Protein AF-A0AAW3R0A6-F1 (afdb_monomer)

Nearest PDB structures (foldseek):
  4ru4-assembly1_C  TM=3.024E-01  e=7.380E-10  Pseudomonas phage LKA1
  8trv-assembly2_B  TM=5.187E-01  e=2.722E-02  Homo sapiens
  3c8x-assembly1_A-2  TM=4.244E-01  e=2.271E-02  Homo sapiens
  4fqj-assembly1_A  TM=2.956E-01  e=7.080E-01  Influenza B virus (B/reassortant/NYMC BX-21A(Lee/1940 x Florida/04/2006))
  1o8f-assembly1_A  TM=2.926E-01  e=2.097E+00  Dickeya chrysanthemi

Foldseek 3Di:
DDDFDDDPQDDCVNPVDVVSFAPDPVVLVVQAVVCLPPVCPCVVVCVVVVVDDQQGDDQRAGVVQLVVCVVDAEDQELVRVQADLDDRQKYWHQEHQNPDSLQQRIWIKGWHPDQDDDQSQQWHQHPNRTIIGTRHDAADELSSLGFDQAQDFDFQVNPDVDQVRVCSNQVPGDDSRFGSLLSSVLSSLVVLRAYEYDAGEGENGAQPQDLPDDSARANELSHFYANQQHEYEAQNPFFNPPWPWPFDQFQLPCDPDVFDKDKDDPDDPQQADDFDRDPSKTWDAFDQAKWKFQFWDAQQKTAGPFIDGDDFADFFQAKDKLVCLCPDGKTFHAQAQHPSTGGMTGIPPRHGTGDSPNPIIMISDFKHKMKMWTKDWDFFAKKKKKWKKKKAFHSNQPGPSPDFKKKWKDWAAPGTVHDAHPQDDPTDMDTDPPHHRDIDIDMDMAMTGDHGGDMTIIMMIITGGITMMIGGITMTGCSPQENYEHECPPPDDQEDDEREYENYEYAHNALVRSHEHYEYDYRVLRADDRYEYAAYEQEGEVEDYEYAANAEDYEYHQYEYERYQERYYYDAPGHNHQYEYEYEEYEAYPYQEHEHAQNAHEYEYAQYEQEAYLAHDAHEAHEYEYEQYEYYYAAHQAQVRANEHYNHLYEYEYHEHEHHHPDAQLPHRAANEEHADQNYEYEYHQYEYENCGHSVLENYDYQYAYAYYNYDDPYDPVHDGRQRLYRCQCRVVQQVDDPDLAQPLPPGFWFKDWADADDDDDDRQWPDHPPTQKTWHKAADDLNFRIWIKIWGQADLPFGKIKIKGFDDFFKWFKKKWWKFFQAQQPPRHGAPDADDDPDCVQWWWWKKWKKFWAFPAADPRSHTDTDPDMGTQDIDTDIAGNRTHSDIDMDMDTRADQDDPDDDDPDDDDSPRHTHHRRGGIMMIMTTCSRGHRGMMIIRGMGTGID

Mean predicted aligned error: 19.28 Å

pLDDT: mean 73.58, std 17.84, range [23.41, 98.0]

Secondary structure (DSSP, 8-state):
-------S---HHHH--TTS----HHHHHHHHHHHHHHSSSHHHHHHHTT-S-TT-EETTEEHHHHHHTTT-EEESSHHHHHT--S--SEEEE--SSSS-TTTTT-EEEEE-SS-----SSSEEE-TTS-EEEE---SSBPGGGGT---BSS--BGGGT-SSHHHHHTT-TT---TTSBHHHHHHHHHHHTTS-EE--S-EEE---TT--TT----B---TT--EEEEEEEEE-TT-----S--EEEEETTS--TTSTT--EE--SS-TTTB---EEETTEEEE-------EEEEEEETTEEEEEEEESSSPP-TT-B-EETTSTT-TT-BEEE-TT-SSSSEEEEES-SS--B-TTS---EES---EEEEEEEEEEE-SEEEEEEEEEEEEE-TT-TT-----EEEEEEEESSSTT-SB-SS-----EEEE-S--SS-EEEEEEEEEEESSSEEEEEEEEEEESEEEEEEEEEEEE----EEEEE--TT---SSPPPPEEEEEEEE-S-TTSS-EEEEE--SS-------EE-SEEEES-SEEEEE-TT--S-EEESEEEESSSEEEEE-TT-SS--S-EEEES-EEESSSEEEEESS--EEEEES-EEES-S-SEEESS-EEEEES-EEEEEPPSBTTB-SEEESSS-EEEEESSEEEEES-GGGSSS-SEEE-STT-EEEEES-EEE----TTS-SEESSSEEEEES-B----TTT---------SSGGGTTT--SSSSS---TTS-EEEES---S----SS----TT-SEEEEEEEEETTEEEEEEEEE--SS---EEEEEEE--TT--EEEEEEEE--B-TTT-PBP---S--S-GGGEEEEEEEEEEEEEEEE-TTSPEEEEEEEEEEEEEEEEEETT--SSPEEEEE-------TT---------SS----TT-SEEEEEEE-TTS-S-EEEEEEEEEEE-

Radius of gyration: 39.74 Å; Cα contacts (8 Å, |Δi|>4): 2586; chains: 1; bounding box: 93×94×115 Å

Organism: NCBI:txid318683

Structure (mmCIF, N/CA/C/O backbone):
data_AF-A0AAW3R0A6-F1
#
_entry.id   AF-A0AAW3R0A6-F1
#
loop_
_atom_site.group_PDB
_atom_site.id
_atom_site.type_symbol
_atom_site.label_atom_id
_atom_site.label_alt_id
_atom_site.label_comp_id
_atom_site.label_asym_id
_atom_site.label_entity_id
_atom_site.label_seq_id
_atom_site.pdbx_PDB_ins_code
_atom_site.Cartn_x
_atom_site.Cartn_y
_atom_site.Cartn_z
_atom_site.occupancy
_atom_site.B_iso_or_equiv
_atom_site.auth_seq_id
_atom_site.auth_comp_id
_atom_site.auth_asym_id
_atom_site.auth_atom_id
_atom_site.pdbx_PDB_model_num
ATOM 1 N N . MET A 1 1 ? 16.752 -4.133 17.540 1.00 23.41 1 MET A N 1
ATOM 2 C CA . MET A 1 1 ? 17.235 -3.746 18.892 1.00 23.41 1 MET A CA 1
ATOM 3 C C . MET A 1 1 ? 16.063 -3.849 19.850 1.00 23.41 1 MET A C 1
ATOM 5 O O . MET A 1 1 ? 15.088 -3.146 19.628 1.00 23.41 1 MET A O 1
ATOM 9 N N . VAL A 1 2 ? 16.126 -4.694 20.882 1.00 24.36 2 VAL A N 1
ATOM 10 C CA . VAL A 1 2 ? 15.027 -4.803 21.858 1.00 24.36 2 VAL A CA 1
ATOM 11 C C . VAL A 1 2 ? 15.045 -3.569 22.764 1.00 24.36 2 VAL A C 1
ATOM 13 O O . VAL A 1 2 ? 15.961 -3.414 23.573 1.00 24.36 2 VAL A O 1
ATOM 16 N N . GLN A 1 3 ? 14.062 -2.674 22.630 1.00 32.22 3 GLN A N 1
ATOM 17 C CA . GLN A 1 3 ? 13.873 -1.617 23.623 1.00 32.22 3 GLN A CA 1
ATOM 18 C C . GLN A 1 3 ? 13.406 -2.251 24.936 1.00 32.22 3 GLN A C 1
ATOM 20 O O . GLN A 1 3 ? 12.377 -2.921 24.997 1.00 32.22 3 GLN A O 1
ATOM 25 N N . ASN A 1 4 ? 14.175 -2.028 26.002 1.00 28.30 4 ASN A N 1
ATOM 26 C CA . ASN A 1 4 ? 13.806 -2.454 27.345 1.00 28.30 4 ASN A CA 1
ATOM 27 C C . ASN A 1 4 ? 12.590 -1.652 27.821 1.00 28.30 4 ASN A C 1
ATOM 29 O O . ASN A 1 4 ? 12.743 -0.548 28.350 1.00 28.30 4 ASN A O 1
ATOM 33 N N . PHE A 1 5 ? 11.392 -2.222 27.678 1.00 34.44 5 PHE A N 1
ATOM 34 C CA . PHE A 1 5 ? 10.196 -1.702 28.331 1.00 34.44 5 PHE A CA 1
ATOM 35 C C . PHE A 1 5 ? 10.449 -1.604 29.833 1.00 34.44 5 PHE A C 1
ATOM 37 O O . PHE A 1 5 ? 10.578 -2.613 30.530 1.00 34.44 5 PHE A O 1
ATOM 44 N N . THR A 1 6 ? 10.549 -0.370 30.331 1.00 31.33 6 THR A N 1
ATOM 45 C CA . THR A 1 6 ? 10.625 -0.118 31.769 1.00 31.33 6 THR A CA 1
ATOM 46 C C . THR A 1 6 ? 9.299 -0.574 32.377 1.00 31.33 6 THR A C 1
ATOM 48 O O . THR A 1 6 ? 8.253 -0.068 31.961 1.00 31.33 6 THR A O 1
ATOM 51 N N . PRO A 1 7 ? 9.293 -1.543 33.310 1.00 34.44 7 PRO A N 1
ATOM 52 C CA . PRO A 1 7 ? 8.041 -2.058 33.840 1.00 34.44 7 PRO A CA 1
ATOM 53 C C . PRO A 1 7 ? 7.255 -0.961 34.579 1.00 34.44 7 PRO A C 1
ATOM 55 O O . PRO A 1 7 ? 7.868 -0.065 35.161 1.00 34.44 7 PRO A O 1
ATOM 58 N N . PRO A 1 8 ? 5.914 -1.053 34.670 1.00 36.44 8 PRO A N 1
ATOM 59 C CA . PRO A 1 8 ? 5.110 -0.131 35.486 1.00 36.44 8 PRO A CA 1
ATOM 60 C C . PRO A 1 8 ? 5.408 -0.230 37.000 1.00 36.44 8 PRO A C 1
ATOM 62 O O . PRO A 1 8 ? 4.923 0.577 37.794 1.00 36.44 8 PRO A O 1
ATOM 65 N N . TRP A 1 9 ? 6.226 -1.205 37.406 1.00 38.91 9 TRP A N 1
ATOM 66 C CA . TRP A 1 9 ? 6.704 -1.430 38.765 1.00 38.91 9 TRP A CA 1
ATOM 67 C C . TRP A 1 9 ? 7.779 -0.411 39.165 1.00 38.91 9 TRP A C 1
ATOM 69 O O . TRP A 1 9 ? 8.967 -0.603 38.911 1.00 38.91 9 TRP A O 1
ATOM 79 N N . LYS A 1 10 ? 7.371 0.658 39.852 1.00 38.34 10 LYS A N 1
ATOM 80 C CA . LYS A 1 10 ? 8.298 1.597 40.502 1.00 38.34 10 LYS A CA 1
ATOM 81 C C . LYS A 1 10 ? 9.069 0.891 41.620 1.00 38.34 10 LYS A C 1
ATOM 83 O O . LYS A 1 10 ? 8.447 0.429 42.575 1.00 38.34 10 LYS A O 1
ATOM 88 N N . SER A 1 11 ? 10.399 0.843 41.550 1.00 40.25 11 SER A N 1
ATOM 89 C CA . SER A 1 11 ? 11.209 0.330 42.660 1.00 40.25 11 SER A CA 1
ATOM 90 C C . SER A 1 11 ? 11.442 1.403 43.736 1.00 40.25 11 SER A C 1
ATOM 92 O O . SER A 1 11 ? 11.241 2.607 43.516 1.00 40.25 11 SER A O 1
ATOM 94 N N . VAL A 1 12 ? 11.922 0.990 44.916 1.00 38.56 12 VAL A N 1
ATOM 95 C CA . VAL A 1 12 ? 12.402 1.938 45.945 1.00 38.56 12 VAL A CA 1
ATOM 96 C C . VAL A 1 12 ? 13.583 2.764 45.420 1.00 38.56 12 VAL A C 1
ATOM 98 O O . VAL A 1 12 ? 13.735 3.918 45.816 1.00 38.56 12 VAL A O 1
ATOM 101 N N . VAL A 1 13 ? 14.391 2.201 44.514 1.00 39.19 13 VAL A N 1
ATOM 102 C CA . VAL A 1 13 ? 15.571 2.861 43.931 1.00 39.19 13 VAL A CA 1
ATOM 103 C C . VAL A 1 13 ? 15.156 4.053 43.063 1.00 39.19 13 VAL A C 1
ATOM 105 O O . VAL A 1 13 ? 15.769 5.111 43.161 1.00 39.19 13 VAL A O 1
ATOM 108 N N . ASP A 1 14 ? 14.067 3.920 42.300 1.00 42.25 14 ASP A N 1
ATOM 109 C CA . ASP A 1 14 ? 13.590 4.962 41.374 1.00 42.25 14 ASP A CA 1
ATOM 110 C C . ASP A 1 14 ? 12.778 6.068 42.066 1.00 42.25 14 ASP A C 1
ATOM 112 O O . ASP A 1 14 ? 12.600 7.155 41.520 1.00 42.25 14 ASP A O 1
ATOM 116 N N . THR A 1 15 ? 12.221 5.785 43.250 1.00 48.94 15 THR A N 1
ATOM 117 C CA . THR A 1 15 ? 11.238 6.671 43.904 1.00 48.94 15 THR A CA 1
ATOM 118 C C . THR A 1 15 ? 11.642 7.191 45.277 1.00 48.94 15 THR A C 1
ATOM 120 O O . THR A 1 15 ? 10.980 8.090 45.793 1.00 48.94 15 THR A O 1
ATOM 123 N N . GLY A 1 16 ? 12.647 6.596 45.926 1.00 41.16 16 GLY A N 1
ATOM 124 C CA . GLY A 1 16 ? 12.996 6.863 47.328 1.00 41.16 16 GLY A CA 1
ATOM 125 C C . GLY A 1 16 ? 11.906 6.487 48.347 1.00 41.16 16 GLY A C 1
ATOM 126 O O . GLY A 1 16 ? 12.132 6.563 49.556 1.00 41.16 16 GLY A O 1
ATOM 127 N N . ASN A 1 17 ? 10.723 6.063 47.890 1.00 45.41 17 ASN A N 1
ATOM 128 C CA . ASN A 1 17 ? 9.573 5.776 48.730 1.00 45.41 17 ASN A CA 1
ATOM 129 C C . ASN A 1 17 ? 9.611 4.317 49.202 1.00 45.41 17 ASN A C 1
ATOM 131 O O . ASN A 1 17 ? 9.427 3.383 48.421 1.00 45.41 17 ASN A O 1
ATOM 135 N N . LYS A 1 18 ? 9.794 4.126 50.512 1.00 37.94 18 LYS A N 1
ATOM 136 C CA . LYS A 1 18 ? 9.871 2.802 51.149 1.00 37.94 18 LYS A CA 1
ATOM 137 C C . LYS A 1 18 ? 8.577 1.978 51.054 1.00 37.94 18 LYS A C 1
ATOM 139 O O . LYS A 1 18 ? 8.627 0.790 51.344 1.00 37.94 18 LYS A O 1
ATOM 144 N N . ALA A 1 19 ? 7.452 2.567 50.639 1.00 40.34 19 ALA A N 1
ATOM 145 C CA . ALA A 1 19 ? 6.216 1.828 50.368 1.00 40.34 19 ALA A CA 1
ATOM 146 C C . ALA A 1 19 ? 6.285 0.953 49.093 1.00 40.34 19 ALA A C 1
ATOM 148 O O . ALA A 1 19 ? 5.538 -0.015 48.981 1.00 40.34 19 ALA A O 1
ATOM 149 N N . ASN A 1 20 ? 7.198 1.244 48.157 1.00 41.56 20 ASN A N 1
ATOM 150 C CA . ASN A 1 20 ? 7.288 0.591 46.841 1.00 41.56 20 ASN A CA 1
ATOM 151 C C . ASN A 1 20 ? 8.305 -0.574 46.830 1.00 41.56 20 ASN A C 1
ATOM 153 O O . ASN A 1 20 ? 9.254 -0.581 46.046 1.00 41.56 20 ASN A O 1
ATOM 157 N N . LEU A 1 21 ? 8.172 -1.521 47.765 1.00 41.16 21 LEU A N 1
ATOM 158 C CA . LEU A 1 21 ? 9.261 -2.388 48.254 1.00 41.16 21 LEU A CA 1
ATOM 159 C C . LEU A 1 21 ? 9.704 -3.573 47.349 1.00 41.16 21 LEU A C 1
ATOM 161 O O . LEU A 1 21 ? 10.063 -4.646 47.843 1.00 41.16 21 LEU A O 1
ATOM 165 N N . VAL A 1 22 ? 9.815 -3.360 46.031 1.00 43.81 22 VAL A N 1
ATOM 166 C CA . VAL A 1 22 ? 10.629 -4.215 45.141 1.00 43.81 22 VAL A CA 1
ATOM 167 C C . VAL A 1 22 ? 12.096 -3.775 45.255 1.00 43.81 22 VAL A C 1
ATOM 169 O O . VAL A 1 22 ? 12.453 -2.674 44.832 1.00 43.81 22 VAL A O 1
ATOM 172 N N . LYS A 1 23 ? 12.968 -4.622 45.823 1.00 40.97 23 LYS A N 1
ATOM 173 C CA . LYS A 1 23 ? 14.397 -4.293 46.039 1.00 40.97 23 LYS A CA 1
ATOM 174 C C . LYS A 1 23 ? 15.298 -4.471 44.808 1.00 40.97 23 LYS A C 1
ATOM 176 O O . LYS A 1 23 ? 16.432 -4.004 44.829 1.00 40.97 23 LYS A O 1
ATOM 181 N N . SER A 1 24 ? 14.836 -5.156 43.761 1.00 45.06 24 SER A N 1
ATOM 182 C CA . SER A 1 24 ? 15.596 -5.360 42.522 1.00 45.06 24 SER A CA 1
ATOM 183 C C . SER A 1 24 ? 14.669 -5.592 41.330 1.00 45.06 24 SER A C 1
ATOM 185 O O . SER A 1 24 ? 13.842 -6.505 41.339 1.00 45.06 24 SER A O 1
ATOM 187 N N . THR A 1 25 ? 14.852 -4.796 40.276 1.00 45.69 25 THR A N 1
ATOM 188 C CA . THR A 1 25 ? 14.176 -4.957 38.979 1.00 45.69 25 THR A CA 1
ATOM 189 C C . THR A 1 25 ? 14.566 -6.266 38.283 1.00 45.69 25 THR A C 1
ATOM 191 O O . THR A 1 25 ? 13.721 -6.897 37.652 1.00 45.69 25 THR A O 1
ATOM 194 N N . GLN A 1 26 ? 15.802 -6.743 38.473 1.00 41.44 26 GLN A N 1
ATOM 195 C CA . GLN A 1 26 ? 16.259 -8.044 37.965 1.00 41.44 26 GLN A CA 1
ATOM 196 C C . GLN A 1 26 ? 15.572 -9.228 38.663 1.00 41.44 26 GLN A C 1
ATOM 198 O O . GLN A 1 26 ? 15.322 -10.246 38.025 1.00 41.44 26 GLN A O 1
ATOM 203 N N . VAL A 1 27 ? 15.228 -9.107 39.951 1.00 44.53 27 VAL A N 1
ATOM 204 C CA . VAL A 1 27 ? 14.522 -10.172 40.690 1.00 44.53 27 VAL A CA 1
ATOM 205 C C . VAL A 1 27 ? 13.068 -10.295 40.228 1.00 44.53 27 VAL A C 1
ATOM 207 O O . VAL A 1 27 ? 12.589 -11.410 40.042 1.00 44.53 27 VAL A O 1
ATOM 210 N N . ALA A 1 28 ? 12.385 -9.175 39.965 1.00 45.84 28 ALA A N 1
ATOM 211 C CA . ALA A 1 28 ? 11.048 -9.194 39.364 1.00 45.84 28 ALA A CA 1
ATOM 212 C C . ALA A 1 28 ? 11.066 -9.810 37.948 1.00 45.84 28 ALA A C 1
ATOM 214 O O . ALA A 1 28 ? 10.237 -10.665 37.638 1.00 45.84 28 ALA A O 1
ATOM 215 N N . ALA A 1 29 ? 12.063 -9.453 37.128 1.00 43.62 29 ALA A N 1
ATOM 216 C CA . ALA A 1 29 ? 12.259 -10.024 35.793 1.00 43.62 29 ALA A CA 1
ATOM 217 C C . ALA A 1 29 ? 12.573 -11.536 35.813 1.00 43.62 29 ALA A C 1
ATOM 219 O O . ALA A 1 29 ? 12.106 -12.293 34.963 1.00 43.62 29 ALA A O 1
ATOM 220 N N . ALA A 1 30 ? 13.333 -12.004 36.807 1.00 44.28 30 ALA A N 1
ATOM 221 C CA . ALA A 1 30 ? 13.624 -13.426 36.993 1.00 44.28 30 ALA A CA 1
ATOM 222 C C . ALA A 1 30 ? 12.430 -14.235 37.539 1.00 44.28 30 ALA A C 1
ATOM 224 O O . ALA A 1 30 ? 12.423 -15.457 37.398 1.00 44.28 30 ALA A O 1
ATOM 225 N N . LEU A 1 31 ? 11.446 -13.577 38.165 1.00 47.75 31 LEU A N 1
ATOM 226 C CA . LEU A 1 31 ? 10.237 -14.211 38.695 1.00 47.75 31 LEU A CA 1
ATOM 227 C C . LEU A 1 31 ? 9.172 -14.418 37.611 1.00 47.75 31 LEU A C 1
ATOM 229 O O . LEU A 1 31 ? 8.698 -15.540 37.473 1.00 47.75 31 LEU A O 1
ATOM 233 N N . GLY A 1 32 ? 8.834 -13.389 36.821 1.00 46.56 32 GLY A N 1
ATOM 234 C CA . GLY A 1 32 ? 7.809 -13.499 35.768 1.00 46.56 32 GLY A CA 1
ATOM 235 C C . GLY A 1 32 ? 8.151 -14.573 34.730 1.00 46.56 32 GLY A C 1
ATOM 236 O O . GLY A 1 32 ? 7.479 -15.597 34.642 1.00 46.56 32 GLY A O 1
ATOM 237 N N . ASN A 1 33 ? 9.287 -14.408 34.045 1.00 42.69 33 ASN A N 1
ATOM 238 C CA . ASN A 1 33 ? 9.697 -15.280 32.935 1.00 42.69 33 ASN A CA 1
ATOM 239 C C . ASN A 1 33 ? 9.943 -16.753 33.329 1.00 42.69 33 ASN A C 1
ATOM 241 O O . ASN A 1 33 ? 10.031 -17.610 32.455 1.00 42.69 33 ASN A O 1
ATOM 245 N N . LYS A 1 34 ? 10.099 -17.068 34.626 1.00 46.75 34 LYS A N 1
ATOM 246 C CA . LYS A 1 34 ? 10.265 -18.452 35.107 1.00 46.75 34 LYS A CA 1
ATOM 247 C C . LYS A 1 34 ? 8.956 -19.111 35.535 1.00 46.75 34 LYS A C 1
ATOM 249 O O . LYS A 1 34 ? 8.836 -20.323 35.393 1.00 46.75 34 LYS A O 1
ATOM 254 N N . VAL A 1 35 ? 7.982 -18.342 36.031 1.00 47.78 35 VAL A N 1
ATOM 255 C CA . VAL A 1 35 ? 6.650 -18.862 36.395 1.00 47.78 35 VAL A CA 1
ATOM 256 C C . VAL A 1 35 ? 5.925 -19.393 35.168 1.00 47.78 35 VAL A C 1
ATOM 258 O O . VAL A 1 35 ? 5.433 -20.522 35.202 1.00 47.78 35 VAL A O 1
ATOM 261 N N . ASP A 1 36 ? 5.925 -18.603 34.095 1.00 45.81 36 ASP A N 1
ATOM 262 C CA . ASP A 1 36 ? 5.194 -18.901 32.861 1.00 45.81 36 ASP A CA 1
ATOM 263 C C . ASP A 1 36 ? 5.786 -20.107 32.098 1.00 45.81 36 ASP A C 1
ATOM 265 O O . ASP A 1 36 ? 5.110 -20.706 31.266 1.00 45.81 36 ASP A O 1
ATOM 269 N N . ALA A 1 37 ? 7.030 -20.501 32.408 1.00 43.81 37 ALA A N 1
ATOM 270 C CA . ALA A 1 37 ? 7.745 -21.598 31.750 1.00 43.81 37 ALA A CA 1
ATOM 271 C C . ALA A 1 37 ? 7.722 -22.943 32.511 1.00 43.81 37 ALA A C 1
ATOM 273 O O . ALA A 1 37 ? 7.915 -23.984 31.885 1.00 43.81 37 ALA A O 1
ATOM 274 N N . ASP A 1 38 ? 7.533 -22.957 33.843 1.00 48.88 38 ASP A N 1
ATOM 275 C CA . ASP A 1 38 ? 7.637 -24.189 34.661 1.00 48.88 38 ASP A CA 1
ATOM 276 C C . ASP A 1 38 ? 6.502 -24.423 35.685 1.00 48.88 38 ASP A C 1
ATOM 278 O O . ASP A 1 38 ? 6.546 -25.382 36.465 1.00 48.88 38 ASP A O 1
ATOM 282 N N . GLY A 1 39 ? 5.481 -23.558 35.723 1.00 47.97 39 GLY A N 1
ATOM 283 C CA . GLY A 1 39 ? 4.377 -23.643 36.690 1.00 47.97 39 GLY A CA 1
ATOM 284 C C . GLY A 1 39 ? 4.751 -23.232 38.126 1.00 47.97 39 GLY A C 1
ATOM 285 O O . GLY A 1 39 ? 3.962 -23.413 39.065 1.00 47.97 39 GLY A O 1
ATOM 286 N N . GLY A 1 40 ? 5.941 -22.665 38.329 1.00 46.91 40 GLY A N 1
ATOM 287 C CA . GLY A 1 40 ? 6.470 -22.181 39.604 1.00 46.91 40 GLY A CA 1
ATOM 288 C C . GLY A 1 40 ? 7.294 -23.204 40.397 1.00 46.91 40 GLY A C 1
ATOM 289 O O . GLY A 1 40 ? 7.347 -23.099 41.627 1.00 46.91 40 GLY A O 1
ATOM 290 N N . GLN A 1 41 ? 7.919 -24.197 39.754 1.00 47.09 41 GLN A N 1
ATOM 291 C CA . GLN A 1 41 ? 8.772 -25.171 40.453 1.00 47.09 41 GLN A CA 1
ATOM 292 C C . GLN A 1 41 ? 10.139 -24.583 40.848 1.00 47.09 41 GLN A C 1
ATOM 294 O O . GLN A 1 41 ? 10.556 -24.729 42.004 1.00 47.09 41 GLN A O 1
ATOM 299 N N . SER A 1 42 ? 10.819 -23.855 39.954 1.00 48.56 42 SER A N 1
ATOM 300 C CA . SER A 1 42 ? 12.168 -23.310 40.206 1.00 48.56 42 SER A CA 1
ATOM 301 C C . SER A 1 42 ? 12.226 -22.162 41.228 1.00 48.56 42 SER A C 1
ATOM 303 O O . SER A 1 42 ? 13.290 -21.891 41.801 1.00 48.56 42 SER A O 1
ATOM 305 N N . ILE A 1 43 ? 11.092 -21.521 41.543 1.00 49.16 43 ILE A N 1
ATOM 306 C CA . ILE A 1 43 ? 11.002 -20.492 42.598 1.00 49.16 43 ILE A CA 1
ATOM 307 C C . ILE A 1 43 ? 11.416 -21.051 43.963 1.00 49.16 43 ILE A C 1
ATOM 309 O O . ILE A 1 43 ? 12.147 -20.390 44.703 1.00 49.16 43 ILE A O 1
ATOM 313 N N . ARG A 1 44 ? 11.004 -22.283 44.299 1.00 47.34 44 ARG A N 1
ATOM 314 C CA . ARG A 1 44 ? 11.314 -22.891 45.607 1.00 47.34 44 ARG A CA 1
ATOM 315 C C . ARG A 1 44 ? 12.819 -23.092 45.787 1.00 47.34 44 ARG A C 1
ATOM 317 O O . ARG A 1 44 ? 13.353 -22.765 46.843 1.00 47.34 44 ARG A O 1
ATOM 324 N N . GLN A 1 45 ? 13.501 -23.548 44.735 1.00 48.53 45 GLN A N 1
ATOM 325 C CA . GLN A 1 45 ? 14.956 -23.720 44.726 1.00 48.53 45 GLN A CA 1
ATOM 326 C C . GLN A 1 45 ? 15.691 -22.372 44.818 1.00 48.53 45 GLN A C 1
ATOM 328 O O . GLN A 1 45 ? 16.628 -22.246 45.601 1.00 48.53 45 GLN A O 1
ATOM 333 N N . SER A 1 46 ? 15.218 -21.348 44.097 1.00 45.56 46 SER A N 1
ATOM 334 C CA . SER A 1 46 ? 15.833 -20.005 44.055 1.00 45.56 46 SER A CA 1
ATOM 335 C C . SER A 1 46 ? 15.740 -19.233 45.386 1.00 45.56 46 SER A C 1
ATOM 337 O O . SER A 1 46 ? 16.540 -18.336 45.656 1.00 45.56 46 SER A O 1
ATOM 339 N N . ILE A 1 47 ? 14.760 -19.574 46.230 1.00 44.91 47 ILE A N 1
ATOM 340 C CA . ILE A 1 47 ? 14.618 -19.032 47.591 1.00 44.91 47 ILE A CA 1
ATOM 341 C C . ILE A 1 47 ? 15.463 -19.836 48.584 1.00 44.91 47 ILE A C 1
ATOM 343 O O . ILE A 1 47 ? 16.127 -19.250 49.436 1.00 44.91 47 ILE A O 1
ATOM 347 N N . GLN A 1 48 ? 15.505 -21.167 48.452 1.00 45.66 48 GLN A N 1
ATOM 348 C CA . GLN A 1 48 ? 16.367 -22.027 49.274 1.00 45.66 48 GLN A CA 1
ATOM 349 C C . GLN A 1 48 ? 17.866 -21.740 49.075 1.00 45.66 48 GLN A C 1
ATOM 351 O O . GLN A 1 48 ? 18.641 -21.910 50.013 1.00 45.66 48 GLN A O 1
ATOM 356 N N . SER A 1 49 ? 18.273 -21.248 47.900 1.00 44.75 49 SER A N 1
ATOM 357 C CA . SER A 1 49 ? 19.636 -20.768 47.624 1.00 44.75 49 SER A CA 1
ATOM 358 C C . SER A 1 49 ? 19.925 -19.340 48.114 1.00 44.75 49 SER A C 1
ATOM 360 O O . SER A 1 49 ? 21.024 -18.837 47.890 1.00 44.75 49 SER A O 1
ATOM 362 N N . GLY A 1 50 ? 18.962 -18.656 48.747 1.00 41.34 50 GLY A N 1
ATOM 363 C CA . GLY A 1 50 ? 19.122 -17.280 49.238 1.00 41.34 50 GLY A CA 1
ATOM 364 C C . GLY A 1 50 ? 19.221 -16.214 48.138 1.00 41.34 50 GLY A C 1
ATOM 365 O O . GLY A 1 50 ? 19.641 -15.092 48.407 1.00 41.34 50 GLY A O 1
ATOM 366 N N . THR A 1 51 ? 18.853 -16.544 46.896 1.00 42.31 51 THR A N 1
ATOM 367 C CA . THR A 1 51 ? 19.011 -15.664 45.723 1.00 42.31 51 THR A CA 1
ATOM 368 C C . THR A 1 51 ? 17.882 -14.626 45.598 1.00 42.31 51 THR A C 1
ATOM 370 O O . THR A 1 51 ? 17.993 -13.678 44.824 1.00 42.31 51 THR A O 1
ATOM 373 N N . ILE A 1 52 ? 16.802 -14.776 46.374 1.00 48.16 52 ILE A N 1
ATOM 374 C CA . ILE A 1 52 ? 15.642 -13.874 46.416 1.00 48.16 52 ILE A CA 1
ATOM 375 C C . ILE A 1 52 ? 15.329 -13.522 47.879 1.00 48.16 52 ILE A C 1
ATOM 377 O O . ILE A 1 52 ? 15.143 -14.413 48.706 1.00 48.16 52 ILE A O 1
ATOM 381 N N . ASP A 1 53 ? 15.232 -12.226 48.199 1.00 48.91 53 ASP A N 1
ATOM 382 C CA . ASP A 1 53 ? 14.831 -11.747 49.530 1.00 48.91 53 ASP A CA 1
ATOM 383 C C . ASP A 1 53 ? 13.311 -11.874 49.723 1.00 48.91 53 ASP A C 1
ATOM 385 O O . ASP A 1 53 ? 12.525 -11.159 49.089 1.00 48.91 53 ASP A O 1
ATOM 389 N N . ALA A 1 54 ? 12.915 -12.759 50.642 1.00 48.75 54 ALA A N 1
ATOM 390 C CA . ALA A 1 54 ? 11.529 -13.072 50.982 1.00 48.75 54 ALA A CA 1
ATOM 391 C C . ALA A 1 54 ? 10.709 -11.866 51.494 1.00 48.75 54 ALA A C 1
ATOM 393 O O . ALA A 1 54 ? 9.481 -11.897 51.416 1.00 48.75 54 ALA A O 1
ATOM 394 N N . ALA A 1 55 ? 11.361 -10.801 51.979 1.00 46.53 55 ALA A N 1
ATOM 395 C CA . ALA A 1 55 ? 10.704 -9.576 52.442 1.00 46.53 55 ALA A CA 1
ATOM 396 C C . ALA A 1 55 ? 10.399 -8.557 51.320 1.00 46.53 55 ALA A C 1
ATOM 398 O O . ALA A 1 55 ? 9.849 -7.491 51.598 1.00 46.53 55 ALA A O 1
ATOM 399 N N . SER A 1 56 ? 10.764 -8.845 50.066 1.00 47.16 56 SER A N 1
ATOM 400 C CA . SER A 1 56 ? 10.403 -8.003 48.913 1.00 47.16 56 SER A CA 1
ATOM 401 C C . SER A 1 56 ? 8.893 -8.063 48.654 1.00 47.16 56 SER A C 1
ATOM 403 O O . SER A 1 56 ? 8.297 -9.121 48.841 1.00 47.16 56 SER A O 1
ATOM 405 N N . THR A 1 57 ? 8.270 -6.975 48.193 1.00 43.25 57 THR A N 1
ATOM 406 C CA . THR A 1 57 ? 6.833 -6.944 47.856 1.00 43.25 57 THR A CA 1
ATOM 407 C C . THR A 1 57 ? 6.586 -6.790 46.361 1.00 43.25 57 THR A C 1
ATOM 409 O O . THR A 1 57 ? 7.248 -5.990 45.710 1.00 43.25 57 THR A O 1
ATOM 412 N N . LEU A 1 58 ? 5.597 -7.509 45.824 1.00 47.47 58 LEU A N 1
ATOM 413 C CA . LEU A 1 58 ? 5.029 -7.282 44.494 1.00 47.47 58 LEU A CA 1
ATOM 414 C C . LEU A 1 58 ? 3.553 -6.901 44.666 1.00 47.47 58 LEU A C 1
ATOM 416 O O . LEU A 1 58 ? 2.775 -7.652 45.251 1.00 47.47 58 LEU A O 1
ATOM 420 N N . ASP A 1 59 ? 3.202 -5.692 44.228 1.00 45.56 59 ASP A N 1
ATOM 421 C CA . ASP A 1 59 ? 1.852 -5.102 44.295 1.00 45.56 59 ASP A CA 1
ATOM 422 C C . ASP A 1 59 ? 1.144 -5.140 45.672 1.00 45.56 59 ASP A C 1
ATOM 424 O O . ASP A 1 59 ? -0.082 -5.161 45.780 1.00 45.56 59 ASP A O 1
ATOM 428 N N . GLY A 1 60 ? 1.934 -5.141 46.752 1.00 42.38 60 GLY A N 1
ATOM 429 C CA . GLY A 1 60 ? 1.451 -5.165 48.138 1.00 42.38 60 GLY A CA 1
ATOM 430 C C . GLY A 1 60 ? 1.442 -6.543 48.813 1.00 42.38 60 GLY A C 1
ATOM 431 O O . GLY A 1 60 ? 1.225 -6.601 50.021 1.00 42.38 60 GLY A O 1
ATOM 432 N N . ALA A 1 61 ? 1.736 -7.633 48.096 1.00 46.62 61 ALA A N 1
ATOM 433 C CA . ALA A 1 61 ? 1.985 -8.954 48.686 1.00 46.62 61 ALA A CA 1
ATOM 434 C C . ALA A 1 61 ? 3.494 -9.200 48.840 1.00 46.62 61 ALA A C 1
ATOM 436 O O . ALA A 1 61 ? 4.258 -8.881 47.927 1.00 46.62 61 ALA A O 1
ATOM 437 N N . THR A 1 62 ? 3.960 -9.768 49.960 1.00 54.38 62 THR A N 1
ATOM 438 C CA . THR A 1 62 ? 5.384 -10.136 50.079 1.00 54.38 62 THR A CA 1
ATOM 439 C C . THR A 1 62 ? 5.699 -11.393 49.262 1.00 54.38 62 THR A C 1
ATOM 441 O O . THR A 1 62 ? 4.833 -12.239 49.039 1.00 54.38 62 THR A O 1
ATOM 444 N N . VAL A 1 63 ? 6.956 -11.571 48.845 1.00 55.53 63 VAL A N 1
ATOM 445 C CA . VAL A 1 63 ? 7.433 -12.828 48.242 1.00 55.53 63 VAL A CA 1
ATOM 446 C C . VAL A 1 63 ? 7.207 -13.997 49.207 1.00 55.53 63 VAL A C 1
ATOM 448 O O . VAL A 1 63 ? 6.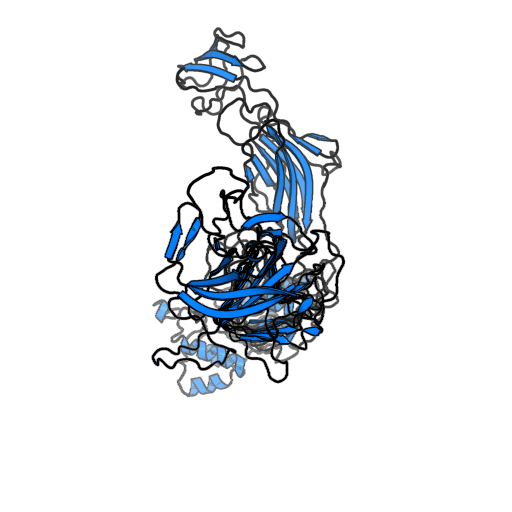806 -15.075 48.770 1.00 55.53 63 VAL A O 1
ATOM 451 N N . ALA A 1 64 ? 7.363 -13.778 50.517 1.00 54.50 64 ALA A N 1
ATOM 452 C CA . ALA A 1 64 ? 6.977 -14.745 51.540 1.00 54.50 64 ALA A CA 1
ATOM 453 C C . ALA A 1 64 ? 5.479 -15.107 51.485 1.00 54.50 64 ALA A C 1
ATOM 455 O O . ALA A 1 64 ? 5.163 -16.291 51.539 1.00 54.50 64 ALA A O 1
ATOM 456 N N . ASP A 1 65 ? 4.565 -14.147 51.307 1.00 53.91 65 ASP A N 1
ATOM 457 C CA . ASP A 1 65 ? 3.118 -14.402 51.190 1.00 53.91 65 ASP A CA 1
ATOM 458 C C . ASP A 1 65 ? 2.754 -15.119 49.884 1.00 53.91 65 ASP A C 1
ATOM 460 O O . ASP A 1 65 ? 1.918 -16.022 49.884 1.00 53.91 65 ASP A O 1
ATOM 464 N N . ILE A 1 66 ? 3.391 -14.762 48.765 1.00 53.44 66 ILE A N 1
ATOM 465 C CA . ILE A 1 66 ? 3.205 -15.418 47.457 1.00 53.44 66 ILE A CA 1
ATOM 466 C C . ILE A 1 66 ? 3.658 -16.887 47.534 1.00 53.44 66 ILE A C 1
ATOM 468 O O . ILE A 1 66 ? 3.022 -17.784 46.982 1.00 53.44 66 ILE A O 1
ATOM 472 N N . VAL A 1 67 ? 4.724 -17.164 48.288 1.00 52.19 67 VAL A N 1
ATOM 473 C CA . VAL A 1 67 ? 5.263 -18.518 48.487 1.00 52.19 67 VAL A CA 1
ATOM 474 C C . VAL A 1 67 ? 4.485 -19.289 49.559 1.00 52.19 67 VAL A C 1
ATOM 476 O O . VAL A 1 67 ? 4.225 -20.478 49.375 1.00 52.19 67 VAL A O 1
ATOM 479 N N . ALA A 1 68 ? 4.018 -18.638 50.626 1.00 50.91 68 ALA A N 1
ATOM 480 C CA . ALA A 1 68 ? 3.144 -19.236 51.638 1.00 50.91 68 ALA A CA 1
ATOM 481 C C . ALA A 1 68 ? 1.733 -19.530 51.095 1.00 50.91 68 ALA A C 1
ATOM 483 O O . ALA A 1 68 ? 1.102 -20.500 51.508 1.00 50.91 68 ALA A O 1
ATOM 484 N N . SER A 1 69 ? 1.257 -18.749 50.120 1.00 48.84 69 SER A N 1
ATOM 485 C CA . SER A 1 69 ? 0.028 -19.024 49.364 1.00 48.84 69 SER A CA 1
ATOM 486 C C . SER A 1 69 ? 0.228 -19.980 48.177 1.00 48.84 69 SER A C 1
ATOM 488 O O . SER A 1 69 ? -0.758 -20.390 47.563 1.00 48.84 69 SER A O 1
ATOM 490 N N . SER A 1 70 ? 1.460 -20.446 47.906 1.00 45.97 70 SER A N 1
ATOM 491 C CA . SER A 1 70 ? 1.784 -21.414 46.835 1.00 45.97 70 SER A CA 1
ATOM 492 C C . SER A 1 70 ? 1.312 -22.862 47.108 1.00 45.97 70 SER A C 1
ATOM 494 O O . SER A 1 70 ? 1.936 -23.838 46.681 1.00 45.97 70 SER A O 1
ATOM 496 N N . VAL A 1 71 ? 0.186 -23.022 47.806 1.00 48.38 71 VAL A N 1
ATOM 497 C CA . VAL A 1 71 ? -0.214 -24.263 48.477 1.00 48.38 71 VAL A CA 1
ATOM 498 C C . VAL A 1 71 ? -1.397 -25.036 47.853 1.00 48.38 71 VAL A C 1
ATOM 500 O O . VAL A 1 71 ? -1.439 -26.243 48.053 1.00 48.38 71 VAL A O 1
ATOM 503 N N . ARG A 1 72 ? -2.359 -24.534 47.060 1.00 56.44 72 ARG A N 1
ATOM 504 C CA . ARG A 1 72 ? -2.724 -23.217 46.479 1.00 56.44 72 ARG A CA 1
ATOM 505 C C . ARG A 1 72 ? -4.269 -23.125 46.455 1.00 56.44 72 ARG A C 1
ATOM 507 O O . ARG A 1 72 ? -4.927 -24.162 46.525 1.00 56.44 72 ARG A O 1
ATOM 514 N N . ALA A 1 73 ? -4.859 -21.945 46.228 1.00 68.62 73 ALA A N 1
ATOM 515 C CA . ALA A 1 73 ? -6.184 -21.882 45.593 1.00 68.62 73 ALA A CA 1
ATOM 516 C C . ALA A 1 73 ? -5.985 -21.978 44.069 1.00 68.62 73 ALA A C 1
ATOM 518 O O . ALA A 1 73 ? -5.543 -21.017 43.439 1.00 68.62 73 ALA A O 1
ATOM 519 N N . ASN A 1 74 ? -6.244 -23.157 43.499 1.00 80.94 74 ASN A N 1
ATOM 520 C CA . ASN A 1 74 ? -6.153 -23.395 42.056 1.00 80.94 74 ASN A CA 1
ATOM 521 C C . ASN A 1 74 ? -7.522 -23.202 41.406 1.00 80.94 74 ASN A C 1
ATOM 523 O O . ASN A 1 74 ? -8.525 -23.695 41.927 1.00 80.94 74 ASN A O 1
ATOM 527 N N . VAL A 1 75 ? -7.547 -22.546 40.250 1.00 84.50 75 VAL A N 1
ATOM 528 C CA . VAL A 1 75 ? -8.731 -22.448 39.393 1.00 84.50 75 VAL A CA 1
ATOM 529 C C . VAL A 1 75 ? -8.388 -22.907 37.981 1.00 84.50 75 VAL A C 1
ATOM 531 O O . VAL A 1 75 ? -7.327 -22.592 37.445 1.00 84.50 75 VAL A O 1
ATOM 534 N N . SER A 1 76 ? -9.294 -23.692 37.409 1.00 86.50 76 SER A N 1
ATOM 535 C CA . SER A 1 76 ? -9.156 -24.289 36.081 1.00 86.50 76 SER A CA 1
ATOM 536 C C . SER A 1 76 ? -9.512 -23.324 34.952 1.00 86.50 76 SER A C 1
ATOM 538 O O . SER A 1 76 ? -8.986 -23.462 33.857 1.00 86.50 76 SER A O 1
ATOM 540 N N . SER A 1 77 ? -10.359 -22.328 35.217 1.00 87.06 77 SER A N 1
ATOM 541 C CA . SER A 1 77 ? -10.832 -21.372 34.215 1.00 87.06 77 SER A CA 1
ATOM 542 C C . SER A 1 77 ? -11.091 -19.991 34.807 1.00 87.06 77 SER A C 1
ATOM 544 O O . SER A 1 77 ? -11.272 -19.838 36.022 1.00 87.06 77 SER A O 1
ATOM 546 N N . ILE A 1 78 ? -11.188 -18.976 33.946 1.00 87.88 78 ILE A N 1
ATOM 547 C CA . ILE A 1 78 ? -11.599 -17.627 34.349 1.00 87.88 78 ILE A CA 1
ATOM 548 C C . ILE A 1 78 ? -13.035 -17.619 34.874 1.00 87.88 78 ILE A C 1
ATOM 550 O O . ILE A 1 78 ? -13.321 -16.894 35.827 1.00 87.88 78 ILE A O 1
ATOM 554 N N . ALA A 1 79 ? -13.927 -18.463 34.349 1.00 87.19 79 ALA A N 1
ATOM 555 C CA . ALA A 1 79 ? -15.269 -18.625 34.905 1.00 87.19 79 ALA A CA 1
ATOM 556 C C . ALA A 1 79 ? -15.216 -19.084 36.377 1.00 87.19 79 ALA A C 1
ATOM 558 O O . ALA A 1 79 ? -15.871 -18.491 37.239 1.00 87.19 79 ALA A O 1
ATOM 559 N N . GLN A 1 80 ? -14.366 -20.070 36.698 1.00 89.00 80 GLN A N 1
ATOM 560 C CA . GLN A 1 80 ? -14.154 -20.515 38.079 1.00 89.00 80 GLN A CA 1
ATOM 561 C C . GLN A 1 80 ? -13.485 -19.431 38.941 1.00 89.00 80 GLN A C 1
ATOM 563 O O . GLN A 1 80 ? -13.885 -19.237 40.089 1.00 89.00 80 GLN A O 1
ATOM 568 N N . PHE A 1 81 ? -12.506 -18.699 38.398 1.00 90.19 81 PHE A N 1
ATOM 569 C CA . PHE A 1 81 ? -11.847 -17.577 39.077 1.00 90.19 81 PHE A CA 1
ATOM 570 C C . PHE A 1 81 ? -12.871 -16.493 39.449 1.00 90.19 81 PHE A C 1
ATOM 572 O O . PHE A 1 81 ? -13.006 -16.126 40.618 1.00 90.19 81 PHE A O 1
ATOM 579 N N . ARG A 1 82 ? -13.668 -16.029 38.482 1.00 91.62 82 ARG A N 1
ATOM 580 C CA . ARG A 1 82 ? -14.704 -15.014 38.700 1.00 91.62 82 ARG A CA 1
ATOM 581 C C . ARG A 1 82 ? -15.775 -15.472 39.688 1.00 91.62 82 ARG A C 1
ATOM 583 O O . ARG A 1 82 ? -16.276 -14.642 40.436 1.00 91.62 82 ARG A O 1
ATOM 590 N N . ALA A 1 83 ? -16.087 -16.765 39.763 1.00 91.56 83 ALA A N 1
ATOM 591 C CA . ALA A 1 83 ? -17.049 -17.302 40.728 1.00 91.56 83 ALA A CA 1
ATOM 592 C C . ALA A 1 83 ? -16.563 -17.297 42.198 1.00 91.56 83 ALA A C 1
ATOM 594 O O . ALA A 1 83 ? -17.368 -17.534 43.105 1.00 91.56 83 ALA A O 1
ATOM 595 N N . LEU A 1 84 ? -15.277 -17.030 42.469 1.00 89.56 84 LEU A N 1
ATOM 596 C CA . LEU A 1 84 ? -14.740 -17.033 43.832 1.00 89.56 84 LEU A CA 1
ATOM 597 C C . LEU A 1 84 ? -15.395 -15.961 44.722 1.00 89.56 84 LEU A C 1
ATOM 599 O O . LEU A 1 84 ? -15.494 -14.785 44.375 1.00 89.56 84 LEU A O 1
ATOM 603 N N . LYS A 1 85 ? -15.797 -16.381 45.926 1.00 89.25 85 LYS A N 1
ATOM 604 C CA . LYS A 1 85 ? -16.256 -15.498 47.018 1.00 89.25 85 LYS A CA 1
ATOM 605 C C . LYS A 1 85 ? -15.196 -15.298 48.106 1.00 89.25 85 LYS A C 1
ATOM 607 O O . LYS A 1 85 ? -15.358 -14.460 48.984 1.00 89.25 85 LYS A O 1
ATOM 612 N N . THR A 1 86 ? -14.132 -16.095 48.066 1.00 82.50 86 THR A N 1
ATOM 613 C CA . THR A 1 86 ? -12.962 -16.009 48.946 1.00 82.50 86 THR A CA 1
ATOM 614 C C . THR A 1 86 ? -11.873 -15.165 48.298 1.00 82.50 86 THR A C 1
ATOM 616 O O . THR A 1 86 ? -11.683 -15.262 47.088 1.00 82.50 86 THR A O 1
ATOM 619 N N . SER A 1 87 ? -11.093 -14.451 49.111 1.00 84.06 87 SER A N 1
ATOM 620 C CA . SER A 1 87 ? -10.049 -13.523 48.651 1.00 84.06 87 SER A CA 1
ATOM 621 C C . SER A 1 87 ? -8.625 -13.995 49.023 1.00 84.06 87 SER A C 1
ATOM 623 O O . SER A 1 87 ? -7.959 -13.312 49.810 1.00 84.06 87 SER A O 1
ATOM 625 N N . PRO A 1 88 ? -8.127 -15.157 48.540 1.00 81.56 88 PRO A N 1
ATOM 626 C CA . PRO A 1 88 ? -6.757 -15.620 48.813 1.00 81.56 88 PRO A CA 1
ATOM 627 C C . PRO A 1 88 ? -5.695 -14.615 48.326 1.00 81.56 88 PRO A C 1
ATOM 629 O O . PRO A 1 88 ? -5.959 -13.807 47.440 1.00 81.56 88 PRO A O 1
ATOM 632 N N . ALA A 1 89 ? -4.487 -14.645 48.896 1.00 71.62 89 ALA A N 1
ATOM 633 C CA . ALA A 1 89 ? -3.432 -13.681 48.549 1.00 71.62 89 ALA A CA 1
ATOM 634 C C . ALA A 1 89 ? -2.922 -13.834 47.101 1.00 71.62 89 ALA A C 1
ATOM 636 O O . ALA A 1 89 ? -2.693 -12.832 46.425 1.00 71.62 89 ALA A O 1
ATOM 637 N N . ALA A 1 90 ? -2.807 -15.075 46.622 1.00 74.62 90 ALA A N 1
ATOM 638 C CA . ALA A 1 90 ? -2.490 -15.403 45.238 1.00 74.62 90 ALA A CA 1
ATOM 639 C C . ALA A 1 90 ? -3.313 -16.608 44.753 1.00 74.62 90 ALA A C 1
ATOM 641 O O . ALA A 1 90 ? -3.771 -17.428 45.557 1.00 74.62 90 ALA A O 1
ATOM 642 N N . ILE A 1 91 ? -3.497 -16.695 43.437 1.00 81.19 91 ILE A N 1
ATOM 643 C CA . ILE A 1 91 ? -4.244 -17.741 42.726 1.00 81.19 91 ILE A CA 1
ATOM 644 C C . ILE A 1 91 ? -3.390 -18.233 41.555 1.00 81.19 91 ILE A C 1
ATOM 646 O O . ILE A 1 91 ? -2.716 -17.438 40.902 1.00 81.19 91 ILE A O 1
ATOM 650 N N . LEU A 1 92 ? -3.429 -19.540 41.284 1.00 80.12 92 LEU A N 1
ATOM 651 C CA . LEU A 1 92 ? -2.957 -20.100 40.016 1.00 80.12 92 LEU A CA 1
ATOM 652 C C . LEU A 1 92 ? -4.170 -20.357 39.121 1.00 80.12 92 LEU A C 1
ATOM 654 O O . LEU A 1 92 ? -5.030 -21.168 39.474 1.00 80.12 92 LEU A O 1
ATOM 658 N N . LEU A 1 93 ? -4.201 -19.691 37.970 1.00 83.19 93 LEU A N 1
ATOM 659 C CA . LEU A 1 93 ? -5.061 -20.045 36.845 1.00 83.19 93 LEU A CA 1
ATOM 660 C C . LEU A 1 93 ? -4.296 -21.057 35.985 1.00 83.19 93 LEU A C 1
ATOM 662 O O . LEU A 1 93 ? -3.183 -20.751 35.562 1.00 83.19 93 LEU A O 1
ATOM 666 N N . THR A 1 94 ? -4.839 -22.253 35.747 1.00 79.75 94 THR A N 1
ATOM 667 C CA . THR A 1 94 ? -4.141 -23.275 34.936 1.00 79.75 94 THR A CA 1
ATOM 668 C C . THR A 1 94 ? -4.376 -23.132 33.436 1.00 79.75 94 THR A C 1
ATOM 670 O O . THR A 1 94 ? -3.538 -23.563 32.656 1.00 79.75 94 THR A O 1
ATOM 673 N N . SER A 1 95 ? -5.509 -22.551 33.049 1.00 82.69 95 SER A N 1
ATOM 674 C CA . SER A 1 95 ? -6.005 -22.456 31.671 1.00 82.69 95 SER A CA 1
ATOM 675 C C . SER A 1 95 ? -7.105 -21.392 31.605 1.00 82.69 95 SER A C 1
ATOM 677 O O . SER A 1 95 ? -7.677 -21.044 32.640 1.00 82.69 95 SER A O 1
ATOM 679 N N . TRP A 1 96 ? -7.400 -20.837 30.429 1.00 86.50 96 TRP A N 1
ATOM 680 C CA . TRP A 1 96 ? -8.387 -19.750 30.309 1.00 86.50 96 TRP A CA 1
ATOM 681 C C . TRP A 1 96 ? -9.834 -20.263 30.420 1.00 86.50 96 TRP A C 1
ATOM 683 O O . TRP A 1 96 ? -10.611 -19.774 31.246 1.00 86.50 96 TRP A O 1
ATOM 693 N N . ASP A 1 97 ? -10.165 -21.304 29.654 1.00 83.56 97 ASP A N 1
ATOM 694 C CA . ASP A 1 97 ? -11.492 -21.932 29.564 1.00 83.56 97 ASP A CA 1
ATOM 695 C C . ASP A 1 97 ? -11.672 -23.148 30.496 1.00 83.56 97 ASP A C 1
ATOM 697 O O . ASP A 1 97 ? -12.786 -23.437 30.934 1.00 83.56 97 ASP A O 1
ATOM 701 N N . GLY A 1 98 ? -10.576 -23.824 30.854 1.00 79.00 98 GLY A N 1
ATOM 702 C CA . GLY A 1 98 ? -10.573 -25.067 31.629 1.00 79.00 98 GLY A CA 1
ATOM 703 C C . GLY A 1 98 ? -10.554 -26.350 30.797 1.00 79.00 98 GLY A C 1
ATOM 704 O O . GLY A 1 98 ? -10.757 -27.416 31.377 1.00 79.00 98 GLY A O 1
ATOM 705 N N . THR A 1 99 ? -10.320 -26.274 29.480 1.00 73.31 99 THR A N 1
ATOM 706 C CA . THR A 1 99 ? -10.307 -27.456 28.597 1.00 73.31 99 THR A CA 1
ATOM 707 C C . THR A 1 99 ? -8.905 -28.019 28.352 1.00 73.31 99 THR A C 1
ATOM 709 O O . THR A 1 99 ? -8.745 -29.239 28.324 1.00 73.31 99 THR A O 1
ATOM 712 N N . ASP A 1 100 ? -7.884 -27.163 28.243 1.00 65.81 100 ASP A N 1
ATOM 713 C CA . ASP A 1 100 ? -6.500 -27.550 27.939 1.00 65.81 100 ASP A CA 1
ATOM 714 C C . ASP A 1 100 ? -5.498 -26.672 28.710 1.00 65.81 100 ASP A C 1
ATOM 716 O O . ASP A 1 100 ? -5.615 -25.450 28.731 1.00 65.81 100 ASP A O 1
ATOM 720 N N . LEU A 1 101 ? -4.479 -27.290 29.317 1.00 57.97 101 LEU A N 1
ATOM 721 C CA . LEU A 1 101 ? -3.406 -26.615 30.065 1.00 57.97 101 LEU A CA 1
ATOM 722 C C . LEU A 1 101 ? -2.500 -25.728 29.189 1.00 57.97 101 LEU A C 1
ATOM 724 O O . LEU A 1 101 ? -1.788 -24.873 29.714 1.00 57.97 101 LEU A O 1
ATOM 728 N N . THR A 1 102 ? -2.502 -25.936 27.872 1.00 52.88 102 THR A N 1
ATOM 729 C CA . THR A 1 102 ? -1.786 -25.100 26.897 1.00 52.88 102 THR A CA 1
ATOM 730 C C . THR A 1 102 ? -2.601 -23.875 26.471 1.00 52.88 102 THR A C 1
ATOM 732 O O . THR A 1 102 ? -2.021 -22.849 26.106 1.00 52.88 102 THR A O 1
ATOM 735 N N . ARG A 1 103 ? -3.937 -23.925 26.594 1.00 62.69 103 ARG A N 1
ATOM 736 C CA . ARG A 1 103 ? -4.847 -22.825 26.249 1.00 62.69 103 ARG A CA 1
ATOM 737 C C . ARG A 1 103 ? -4.932 -21.817 27.392 1.00 62.69 103 ARG A C 1
ATOM 739 O O . ARG A 1 103 ? -5.562 -22.036 28.429 1.00 62.69 103 ARG A O 1
ATOM 746 N N . GLY A 1 104 ? -4.292 -20.669 27.190 1.00 60.12 104 GLY A N 1
ATOM 747 C CA . GLY A 1 104 ? -4.379 -19.530 28.105 1.00 60.12 104 GLY A CA 1
ATOM 748 C C . GLY A 1 104 ? -3.144 -19.221 28.942 1.00 60.12 104 GLY A C 1
ATOM 749 O O . GLY A 1 104 ? -3.196 -18.274 29.731 1.00 60.12 104 GLY A O 1
ATOM 750 N N . ALA A 1 105 ? -2.072 -20.006 28.773 1.00 61.03 105 ALA A N 1
ATOM 751 C CA . ALA A 1 105 ? -0.801 -19.958 29.503 1.00 61.03 105 ALA A CA 1
ATOM 752 C C . ALA A 1 105 ? -0.961 -19.777 31.030 1.00 61.03 105 ALA A C 1
ATOM 754 O O . ALA A 1 105 ? -1.186 -18.667 31.539 1.00 61.03 105 ALA A O 1
ATOM 755 N N . ALA A 1 106 ? -0.823 -20.892 31.757 1.00 71.00 106 ALA A N 1
ATOM 756 C CA . ALA A 1 106 ? -0.964 -20.964 33.210 1.00 71.00 106 ALA A CA 1
ATOM 757 C C . ALA A 1 106 ? -0.231 -19.814 33.924 1.00 71.00 106 ALA A C 1
ATOM 759 O O . ALA A 1 106 ? 0.951 -19.580 33.692 1.00 71.00 106 ALA A O 1
ATOM 760 N N . GLY A 1 107 ? -0.940 -19.090 34.793 1.00 74.94 107 GLY A N 1
ATOM 761 C CA . GLY A 1 107 ? -0.481 -17.807 35.324 1.00 74.94 107 GLY A CA 1
ATOM 762 C C . GLY A 1 107 ? -0.742 -17.637 36.811 1.00 74.94 107 GLY A C 1
ATOM 763 O O . GLY A 1 107 ? -1.791 -18.033 37.330 1.00 74.94 107 GLY A O 1
ATOM 764 N N . ILE A 1 108 ? 0.207 -17.003 37.500 1.00 76.44 108 ILE A N 1
ATOM 765 C CA . ILE A 1 108 ? 0.020 -16.563 38.884 1.00 76.44 108 ILE A CA 1
ATOM 766 C C . ILE A 1 108 ? -0.624 -15.179 38.885 1.00 76.44 108 ILE A C 1
ATOM 768 O O . ILE A 1 108 ? -0.147 -14.246 38.240 1.00 76.44 108 ILE A O 1
ATOM 772 N N . PHE A 1 109 ? -1.689 -15.051 39.666 1.00 81.62 109 PHE A N 1
ATOM 773 C CA . PHE A 1 109 ? -2.389 -13.803 39.914 1.00 81.62 109 PHE A CA 1
ATOM 774 C C . PHE A 1 109 ? -2.266 -13.423 41.388 1.00 81.62 109 PHE A C 1
ATOM 776 O O . PHE A 1 109 ? -2.467 -14.264 42.266 1.00 81.62 109 PHE A O 1
ATOM 783 N N . ILE A 1 110 ? -1.970 -12.156 41.668 1.00 78.12 110 ILE A N 1
ATOM 784 C CA . ILE A 1 110 ? -1.837 -11.604 43.022 1.00 78.12 110 ILE A CA 1
ATOM 785 C C . ILE A 1 110 ? -3.018 -10.679 43.300 1.00 78.12 110 ILE A C 1
ATOM 787 O O . ILE A 1 110 ? -3.452 -9.930 42.425 1.00 78.12 110 ILE A O 1
ATOM 791 N N . ARG A 1 111 ? -3.550 -10.734 44.522 1.00 82.50 111 ARG A N 1
ATOM 792 C CA . ARG A 1 111 ? -4.624 -9.850 44.981 1.00 82.50 111 ARG A CA 1
ATOM 793 C C . ARG A 1 111 ? -4.140 -8.397 45.013 1.00 82.50 111 ARG A C 1
ATOM 795 O O . ARG A 1 111 ? -3.241 -8.075 45.787 1.00 82.50 111 ARG A O 1
ATOM 802 N N . ALA A 1 112 ? -4.767 -7.529 44.227 1.00 75.94 112 ALA A N 1
ATOM 803 C CA . ALA A 1 112 ? -4.417 -6.114 44.167 1.00 75.94 112 ALA A CA 1
ATOM 804 C C . ALA A 1 112 ? -4.904 -5.353 45.413 1.00 75.94 112 ALA A C 1
ATOM 806 O O . ALA A 1 112 ? -5.954 -5.657 45.983 1.00 75.94 112 ALA A O 1
ATOM 807 N N . ALA A 1 113 ? -4.160 -4.319 45.814 1.00 71.62 113 ALA A N 1
ATOM 808 C CA . ALA A 1 113 ? -4.556 -3.403 46.890 1.00 71.62 113 ALA A CA 1
ATOM 809 C C . ALA A 1 113 ? -5.592 -2.341 46.455 1.00 71.62 113 ALA A C 1
ATOM 811 O O . ALA A 1 113 ? -6.104 -1.599 47.291 1.00 71.62 113 ALA A O 1
ATOM 812 N N . THR A 1 114 ? -5.880 -2.242 45.154 1.00 73.31 114 THR A N 1
ATOM 813 C CA . THR A 1 114 ? -6.796 -1.263 44.545 1.00 73.31 114 THR A CA 1
ATOM 814 C C . THR A 1 114 ? -7.803 -1.963 43.632 1.00 73.31 114 THR A C 1
ATOM 816 O O . THR A 1 114 ? -7.554 -3.067 43.145 1.00 73.31 114 THR A O 1
ATOM 819 N N . ALA A 1 115 ? -8.967 -1.339 43.442 1.00 78.94 115 ALA A N 1
ATOM 820 C CA . ALA A 1 115 ? -9.971 -1.803 42.493 1.00 78.94 115 ALA A CA 1
ATOM 821 C C . ALA A 1 115 ? -9.619 -1.325 41.076 1.00 78.94 115 ALA A C 1
ATOM 823 O O . ALA A 1 115 ? -9.302 -0.151 40.904 1.00 78.94 115 ALA A O 1
ATOM 824 N N . ASP A 1 116 ? -9.744 -2.217 40.093 1.00 77.69 116 ASP A N 1
ATOM 825 C CA . ASP A 1 116 ? -9.541 -1.947 38.667 1.00 77.69 116 ASP A CA 1
ATOM 826 C C . ASP A 1 116 ? -10.728 -2.516 37.871 1.00 77.69 116 ASP A C 1
ATOM 828 O O . ASP A 1 116 ? -11.471 -3.370 38.365 1.00 77.69 116 ASP A O 1
ATOM 832 N N . THR A 1 117 ? -10.870 -2.096 36.615 1.00 82.81 117 THR A N 1
ATOM 833 C CA . THR A 1 117 ? -11.789 -2.722 35.653 1.00 82.81 117 THR A CA 1
ATOM 834 C C . THR A 1 117 ? -11.220 -4.071 35.186 1.00 82.81 117 THR A C 1
ATOM 836 O O . THR A 1 117 ? -10.044 -4.116 34.825 1.00 82.81 117 THR A O 1
ATOM 839 N N . PRO A 1 118 ? -12.002 -5.169 35.169 1.00 85.50 118 PRO A N 1
ATOM 840 C CA . PRO A 1 118 ? -11.531 -6.448 34.642 1.00 85.50 118 PRO A CA 1
ATOM 841 C C . PRO A 1 118 ? -11.299 -6.375 33.127 1.00 85.50 118 PRO A C 1
ATOM 843 O O . PRO A 1 118 ? -12.138 -5.846 32.402 1.00 85.50 118 PRO A O 1
ATOM 846 N N . ASP A 1 119 ? -10.195 -6.958 32.662 1.00 81.56 119 ASP A N 1
ATOM 847 C CA . ASP A 1 119 ? -9.862 -7.126 31.235 1.00 81.56 119 ASP A CA 1
ATOM 848 C C . ASP A 1 119 ? -9.951 -8.597 30.779 1.00 81.56 119 ASP A C 1
ATOM 850 O O . ASP A 1 119 ? -9.714 -8.906 29.616 1.00 81.56 119 ASP A O 1
ATOM 854 N N . PHE A 1 120 ? -10.271 -9.506 31.710 1.00 86.50 120 PHE A N 1
ATOM 855 C CA . PHE A 1 120 ? -10.407 -10.948 31.487 1.00 86.50 120 PHE A CA 1
ATOM 856 C C . PHE A 1 120 ? -9.135 -11.666 30.997 1.00 86.50 120 PHE A C 1
ATOM 858 O O . PHE A 1 120 ? -9.227 -12.788 30.500 1.00 86.50 120 PHE A O 1
ATOM 865 N N . GLY A 1 121 ? -7.950 -11.083 31.222 1.00 86.81 121 GLY A N 1
ATOM 866 C CA . GLY A 1 121 ? -6.672 -11.749 30.955 1.00 86.81 121 GLY A CA 1
ATOM 867 C C . GLY A 1 121 ? -5.508 -11.365 31.872 1.00 86.81 121 GLY A C 1
ATOM 868 O O . GLY A 1 121 ? -4.782 -12.253 32.342 1.00 86.81 121 GLY A O 1
ATOM 869 N N . THR A 1 122 ? -5.349 -10.078 32.204 1.00 84.12 122 THR A N 1
ATOM 870 C CA . THR A 1 122 ? -4.373 -9.601 33.203 1.00 84.12 122 THR A CA 1
ATOM 871 C C . THR A 1 122 ? -5.006 -9.076 34.489 1.00 84.12 122 THR A C 1
ATOM 873 O O . THR A 1 122 ? -4.335 -9.082 35.517 1.00 84.12 122 THR A O 1
ATOM 876 N N . ILE A 1 123 ? -6.285 -8.703 34.481 1.00 87.19 123 ILE A N 1
ATOM 877 C CA . ILE A 1 123 ? -7.060 -8.174 35.604 1.00 87.19 123 ILE A CA 1
ATOM 878 C C . ILE A 1 123 ? -8.363 -8.968 35.740 1.00 87.19 123 ILE A C 1
ATOM 880 O O . ILE A 1 123 ? -9.252 -8.905 34.888 1.00 87.19 123 ILE A O 1
ATOM 884 N N . ILE A 1 124 ? -8.506 -9.684 36.857 1.00 89.00 124 ILE A N 1
ATOM 885 C CA . ILE A 1 124 ? -9.695 -10.483 37.178 1.00 89.00 124 ILE A CA 1
ATOM 886 C C . ILE A 1 124 ? -10.371 -9.923 38.426 1.00 89.00 124 ILE A C 1
ATOM 888 O O . ILE A 1 124 ? -9.756 -9.824 39.487 1.00 89.00 124 ILE A O 1
ATOM 892 N N . VAL A 1 125 ? -11.664 -9.611 38.320 1.00 90.81 125 VAL A N 1
ATOM 893 C CA . VAL A 1 125 ? -12.510 -9.244 39.464 1.00 90.81 125 VAL A CA 1
ATOM 894 C C . VAL A 1 125 ? -13.440 -10.409 39.794 1.00 90.81 125 VAL A C 1
ATOM 896 O O . VAL A 1 125 ? -14.168 -10.918 38.940 1.00 90.81 125 VAL A O 1
ATOM 899 N N . THR A 1 126 ? -13.384 -10.850 41.047 1.00 92.19 126 THR A N 1
ATOM 900 C CA . THR A 1 126 ? -14.163 -11.981 41.574 1.00 92.19 126 THR A CA 1
ATOM 901 C C . THR A 1 126 ? -15.564 -11.561 42.033 1.00 92.19 126 THR A C 1
ATOM 903 O O . THR A 1 126 ? -15.812 -10.392 42.321 1.00 92.19 126 THR A O 1
ATOM 906 N N . ALA A 1 127 ? -16.483 -12.519 42.181 1.00 90.00 127 ALA A N 1
ATOM 907 C CA . ALA A 1 127 ? -17.831 -12.304 42.716 1.00 90.00 127 ALA A CA 1
ATOM 908 C C . ALA A 1 127 ? -17.833 -11.812 44.177 1.00 90.00 127 ALA A C 1
ATOM 910 O O . ALA A 1 127 ? -18.815 -11.228 44.629 1.00 90.00 127 ALA A O 1
ATOM 911 N N . GLY A 1 128 ? -16.733 -12.013 44.913 1.00 86.25 128 GLY A N 1
ATOM 912 C CA . GLY A 1 128 ? -16.467 -11.365 46.202 1.00 86.25 128 GLY A CA 1
ATOM 913 C C . GLY A 1 128 ? -15.988 -9.907 46.106 1.00 86.25 128 GLY A C 1
ATOM 914 O O . GLY A 1 128 ? -15.567 -9.351 47.116 1.00 86.25 128 GLY A O 1
ATOM 915 N N . GLY A 1 129 ? -15.975 -9.295 44.916 1.00 89.50 129 GLY A N 1
ATOM 916 C CA . GLY A 1 129 ? -15.515 -7.919 44.686 1.00 89.50 129 GLY A CA 1
ATOM 917 C C . GLY A 1 129 ? -14.000 -7.722 44.807 1.00 89.50 129 GLY A C 1
ATOM 918 O O . GLY A 1 129 ? -13.535 -6.594 44.932 1.00 89.50 129 GLY A O 1
ATOM 919 N N . THR A 1 130 ? -13.215 -8.805 44.816 1.00 89.62 130 THR A N 1
ATOM 920 C CA . THR A 1 130 ? -11.751 -8.741 44.959 1.00 89.62 130 THR A CA 1
ATOM 921 C C . THR A 1 130 ? -11.070 -8.728 43.593 1.00 89.62 130 THR A C 1
ATOM 923 O O . THR A 1 130 ? -11.322 -9.632 42.791 1.00 89.62 130 THR A O 1
ATOM 926 N N . THR A 1 131 ? -10.187 -7.751 43.373 1.00 89.12 131 THR A N 1
ATOM 927 C CA . THR A 1 131 ? -9.345 -7.601 42.175 1.00 89.12 131 THR A CA 1
ATOM 928 C C . THR A 1 131 ? -8.053 -8.404 42.284 1.00 89.12 131 THR A C 1
ATOM 930 O O . THR A 1 131 ? -7.399 -8.427 43.330 1.00 89.12 131 THR A O 1
ATOM 933 N N . TYR A 1 132 ? -7.653 -9.013 41.175 1.00 85.94 132 TYR A N 1
ATOM 934 C CA . TYR A 1 132 ? -6.408 -9.748 41.004 1.00 85.94 132 TYR A CA 1
ATOM 935 C C . TYR A 1 132 ? -5.690 -9.302 39.737 1.00 85.94 132 TYR A C 1
ATOM 937 O O . TYR A 1 132 ? -6.343 -9.108 38.715 1.00 85.94 132 TYR A O 1
ATOM 945 N N . ARG A 1 133 ? -4.358 -9.213 39.785 1.00 83.06 133 ARG A N 1
ATOM 946 C CA . ARG A 1 133 ? -3.502 -8.894 38.634 1.00 83.06 133 ARG A CA 1
ATOM 947 C C . ARG A 1 133 ? -2.558 -10.051 38.310 1.00 83.06 133 ARG A C 1
ATOM 949 O O . ARG A 1 133 ? -1.977 -10.636 39.227 1.00 83.06 133 ARG A O 1
ATOM 956 N N . ARG A 1 134 ? -2.403 -10.381 37.025 1.00 82.00 134 ARG A N 1
ATOM 957 C CA . ARG A 1 134 ? -1.442 -11.371 36.511 1.00 82.00 134 ARG A CA 1
ATOM 958 C C . ARG A 1 134 ? -0.018 -10.867 36.745 1.00 82.00 134 ARG A C 1
ATOM 960 O O . ARG A 1 134 ? 0.278 -9.696 36.522 1.00 82.00 134 ARG A O 1
ATOM 967 N N . VAL A 1 135 ? 0.874 -11.760 37.160 1.00 71.75 135 VAL A N 1
ATOM 968 C CA . VAL A 1 135 ? 2.317 -11.498 37.221 1.00 71.75 135 VAL A CA 1
ATOM 969 C C . VAL A 1 135 ? 2.918 -11.783 35.848 1.00 71.75 135 VAL A C 1
ATOM 971 O O . VAL A 1 135 ? 2.861 -12.921 35.404 1.00 71.75 135 VAL A O 1
ATOM 974 N N . TYR A 1 136 ? 3.483 -10.772 35.184 1.00 69.75 136 TYR A N 1
ATOM 975 C CA . TYR A 1 136 ? 4.151 -10.918 33.884 1.00 69.75 136 TYR A CA 1
ATOM 976 C C . TYR A 1 136 ? 5.205 -9.820 33.640 1.00 69.75 136 TYR A C 1
ATOM 978 O O . TYR A 1 136 ? 5.298 -8.848 34.398 1.00 69.75 136 TYR A O 1
ATOM 986 N N . GLN A 1 137 ? 5.993 -9.967 32.569 1.00 58.75 137 GLN A N 1
ATOM 987 C CA . GLN A 1 137 ? 6.929 -8.958 32.062 1.00 58.75 137 GLN A CA 1
ATOM 988 C C . GLN A 1 137 ? 6.818 -8.847 30.531 1.00 58.75 137 GLN A C 1
ATOM 990 O O . GLN A 1 137 ? 6.693 -9.857 29.847 1.00 58.75 137 GLN A O 1
ATOM 995 N N . GLY A 1 138 ? 6.941 -7.629 29.992 1.00 67.12 138 GLY A N 1
ATOM 996 C CA . GLY A 1 138 ? 6.956 -7.379 28.546 1.00 67.12 138 GLY A CA 1
ATOM 997 C C . GLY A 1 138 ? 5.560 -7.164 27.958 1.00 67.12 138 GLY A C 1
ATOM 998 O O . GLY A 1 138 ? 4.666 -6.686 28.657 1.00 67.12 138 GLY A O 1
ATOM 999 N N . GLY A 1 139 ? 5.409 -7.480 26.668 1.00 73.44 139 GLY A N 1
ATOM 1000 C CA . GLY A 1 139 ? 4.119 -7.458 25.974 1.00 73.44 139 GLY A CA 1
ATOM 1001 C C . GLY A 1 139 ? 3.174 -8.563 26.455 1.00 73.44 139 GLY A C 1
ATOM 1002 O O . GLY A 1 139 ? 3.578 -9.485 27.166 1.00 73.44 139 GLY A O 1
ATOM 1003 N N . LEU A 1 140 ? 1.906 -8.467 26.066 1.00 82.19 140 LEU A N 1
ATOM 1004 C CA . LEU A 1 140 ? 0.869 -9.419 26.458 1.00 82.19 140 LEU A CA 1
ATOM 1005 C C . LEU A 1 140 ? 0.830 -10.623 25.511 1.00 82.19 140 LEU A C 1
ATOM 1007 O O . LEU A 1 140 ? 0.916 -10.461 24.293 1.00 82.19 140 LEU A O 1
ATOM 1011 N N . ASN A 1 141 ? 0.633 -11.820 26.063 1.00 85.19 141 ASN A N 1
ATOM 1012 C CA . ASN A 1 141 ? 0.330 -13.012 25.272 1.00 85.19 141 ASN A CA 1
ATOM 1013 C C . ASN A 1 141 ? -1.185 -13.038 24.951 1.00 85.19 141 ASN A C 1
ATOM 1015 O O . ASN A 1 141 ? -1.983 -13.036 25.896 1.00 85.19 141 ASN A O 1
ATOM 1019 N N . PRO A 1 142 ? -1.606 -13.105 23.669 1.00 87.19 142 PRO A N 1
ATOM 1020 C CA . PRO A 1 142 ? -3.017 -13.212 23.281 1.00 87.19 142 PRO A CA 1
ATOM 1021 C C . PRO A 1 142 ? -3.777 -14.357 23.953 1.00 87.19 142 PRO A C 1
ATOM 1023 O O . PRO A 1 142 ? -4.956 -14.211 24.277 1.00 87.19 142 PRO A O 1
ATOM 1026 N N . GLN A 1 143 ? -3.102 -15.472 24.248 1.00 87.62 143 GLN A N 1
ATOM 1027 C CA . GLN A 1 143 ? -3.720 -16.606 24.931 1.00 87.62 143 GLN A CA 1
ATOM 1028 C C . GLN A 1 143 ? -4.281 -16.214 26.304 1.00 87.62 143 GLN A C 1
ATOM 1030 O O . GLN A 1 143 ? -5.328 -16.716 26.702 1.00 87.62 143 GLN A O 1
ATOM 1035 N N . TRP A 1 144 ? -3.658 -15.269 27.023 1.00 87.06 144 TRP A N 1
ATOM 1036 C CA . TRP A 1 144 ? -4.174 -14.809 28.320 1.00 87.06 144 TRP A CA 1
ATOM 1037 C C . TRP A 1 144 ? -5.591 -14.234 28.233 1.00 87.06 144 TRP A C 1
ATOM 1039 O O . TRP A 1 144 ? -6.271 -14.210 29.252 1.00 87.06 144 TRP A O 1
ATOM 1049 N N . PHE A 1 145 ? -6.023 -13.811 27.044 1.00 88.38 145 PHE A N 1
ATOM 1050 C CA . PHE A 1 145 ? -7.345 -13.268 26.746 1.00 88.38 145 PHE A CA 1
ATOM 1051 C C . PHE A 1 145 ? -8.263 -14.280 26.043 1.00 88.38 145 PHE A C 1
ATOM 1053 O O . PHE A 1 145 ? -9.341 -13.903 25.609 1.00 88.38 145 PHE A O 1
ATOM 1060 N N . GLY A 1 146 ? -7.870 -15.553 25.946 1.00 89.44 146 GLY A N 1
ATOM 1061 C CA . GLY A 1 146 ? -8.696 -16.632 25.398 1.00 89.44 146 GLY A CA 1
ATOM 1062 C C . GLY A 1 146 ? -8.309 -17.109 24.001 1.00 89.44 146 GLY A C 1
ATOM 1063 O O . GLY A 1 146 ? -8.939 -18.042 23.513 1.00 89.44 146 GLY A O 1
ATOM 1064 N N . ALA A 1 147 ? -7.271 -16.538 23.376 1.00 89.25 147 ALA A N 1
ATOM 1065 C CA . ALA A 1 147 ? -6.765 -17.067 22.111 1.00 89.25 147 ALA A CA 1
ATOM 1066 C C . ALA A 1 147 ? -6.290 -18.523 22.277 1.00 89.25 147 ALA A C 1
ATOM 1068 O O . ALA A 1 147 ? -5.624 -18.879 23.257 1.00 89.25 147 ALA A O 1
ATOM 1069 N N . VAL A 1 148 ? -6.626 -19.352 21.298 1.00 91.12 148 VAL A N 1
ATOM 1070 C CA . VAL A 1 148 ? -6.277 -20.765 21.209 1.00 91.12 148 VAL A CA 1
ATOM 1071 C C . VAL A 1 148 ? -5.008 -20.935 20.376 1.00 91.12 148 VAL A C 1
ATOM 1073 O O . VAL A 1 148 ? -4.031 -21.486 20.888 1.00 91.12 148 VAL A O 1
ATOM 1076 N N . GLY A 1 149 ? -4.994 -20.424 19.139 1.00 89.38 149 GLY A N 1
ATOM 1077 C CA . GLY A 1 149 ? -3.825 -20.470 18.256 1.00 89.38 149 GLY A CA 1
ATOM 1078 C C . GLY A 1 149 ? -3.417 -21.869 17.765 1.00 89.38 149 GLY A C 1
ATOM 1079 O O . GLY A 1 149 ? -2.226 -22.108 17.552 1.00 89.38 149 GLY A O 1
ATOM 1080 N N . ASP A 1 150 ? -4.367 -22.802 17.612 1.00 92.12 150 ASP A N 1
ATOM 1081 C CA . ASP A 1 150 ? -4.107 -24.196 17.198 1.00 92.12 150 ASP A CA 1
ATOM 1082 C C . ASP A 1 150 ? -4.379 -24.506 15.708 1.00 92.12 150 ASP A C 1
ATOM 1084 O O . ASP A 1 150 ? -4.322 -25.670 15.304 1.00 92.12 150 ASP A O 1
ATOM 1088 N N . GLY A 1 151 ? -4.660 -23.486 14.891 1.00 92.56 151 GLY A N 1
ATOM 1089 C CA . GLY A 1 151 ? -4.934 -23.618 13.455 1.00 92.56 151 GLY A CA 1
ATOM 1090 C C . GLY A 1 151 ? -6.337 -24.126 13.095 1.00 92.56 151 GLY A C 1
ATOM 1091 O O . GLY A 1 151 ? -6.593 -24.409 11.927 1.00 92.56 151 GLY A O 1
ATOM 1092 N N . ASN A 1 152 ? -7.255 -24.249 14.061 1.00 92.06 152 ASN A N 1
ATOM 1093 C CA . ASN A 1 152 ? -8.658 -24.616 13.825 1.00 92.06 152 ASN A CA 1
ATOM 1094 C C . ASN A 1 152 ? -9.602 -23.456 14.189 1.00 92.06 152 ASN A C 1
ATOM 1096 O O . ASN A 1 152 ? -9.257 -22.598 14.995 1.00 92.06 152 ASN A O 1
ATOM 1100 N N . SER A 1 153 ? -10.808 -23.438 13.611 1.00 90.19 153 SER A N 1
ATOM 1101 C CA . SER A 1 153 ? -11.845 -22.448 13.952 1.00 90.19 153 SER A CA 1
ATOM 1102 C C . SER A 1 153 ? -12.432 -22.712 15.345 1.00 90.19 153 SER A C 1
ATOM 1104 O O . SER A 1 153 ? -12.840 -23.833 15.662 1.00 90.19 153 SER A O 1
ATOM 1106 N N . HIS A 1 154 ? -12.514 -21.652 16.148 1.00 90.12 154 HIS A N 1
ATOM 1107 C CA . HIS A 1 154 ? -13.012 -21.605 17.522 1.00 90.12 154 HIS A CA 1
ATOM 1108 C C . HIS A 1 154 ? -13.952 -20.398 17.684 1.00 90.12 154 HIS A C 1
ATOM 1110 O O . HIS A 1 154 ? -13.641 -19.411 18.357 1.00 90.12 154 HIS A O 1
ATOM 1116 N N . ARG A 1 155 ? -15.133 -20.482 17.055 1.00 89.81 155 ARG A N 1
ATOM 1117 C CA . ARG A 1 155 ? -16.174 -19.438 17.115 1.00 89.81 155 ARG A CA 1
ATOM 1118 C C . ARG A 1 155 ? -16.635 -19.144 18.548 1.00 89.81 155 ARG A C 1
ATOM 1120 O O . ARG A 1 155 ? -16.783 -20.059 19.363 1.00 89.81 155 ARG A O 1
ATOM 1127 N N . LEU A 1 156 ? -16.975 -17.886 18.837 1.00 87.81 156 LEU A N 1
ATOM 1128 C CA . LEU A 1 156 ? -17.456 -17.432 20.150 1.00 87.81 156 LEU A CA 1
ATOM 1129 C C . LEU A 1 156 ? -18.694 -18.192 20.651 1.00 87.81 156 LEU A C 1
ATOM 1131 O O . LEU A 1 156 ? -18.822 -18.388 21.858 1.00 87.81 156 LEU A O 1
ATOM 1135 N N . SER A 1 157 ? -19.555 -18.699 19.766 1.00 89.62 157 SER A N 1
ATOM 1136 C CA . SER A 1 157 ? -20.683 -19.582 20.107 1.00 89.62 157 SER A CA 1
ATOM 1137 C C . SER A 1 157 ? -20.277 -20.873 20.835 1.00 89.62 157 SER A C 1
ATOM 1139 O O . SER A 1 157 ? -21.111 -21.483 21.501 1.00 89.62 157 SER A O 1
ATOM 1141 N N . GLY A 1 158 ? -19.016 -21.308 20.723 1.00 89.44 158 GLY A N 1
ATOM 1142 C CA . GLY A 1 158 ? -18.463 -22.432 21.488 1.00 89.44 158 GLY A CA 1
ATOM 1143 C C . GLY A 1 158 ? -18.147 -22.098 22.953 1.00 89.44 158 GLY A C 1
ATOM 1144 O O . GLY A 1 158 ? -18.039 -23.008 23.773 1.00 89.44 158 GLY A O 1
ATOM 1145 N N . PHE A 1 159 ? -18.036 -20.808 23.292 1.00 88.31 159 PHE A N 1
ATOM 1146 C CA . PHE A 1 159 ? -17.626 -20.313 24.613 1.00 88.31 159 PHE A CA 1
ATOM 1147 C C . PHE A 1 159 ? -18.717 -19.489 25.317 1.00 88.31 159 PHE A C 1
ATOM 1149 O O . PHE A 1 159 ? -18.774 -19.476 26.547 1.00 88.31 159 PHE A O 1
ATOM 1156 N N . PHE A 1 160 ? -19.592 -18.820 24.558 1.00 88.19 160 PHE A N 1
ATOM 1157 C CA . PHE A 1 160 ? -20.604 -17.889 25.061 1.00 88.19 160 PHE A CA 1
ATOM 1158 C C . PHE A 1 160 ? -22.012 -18.245 24.551 1.00 88.19 160 PHE A C 1
ATOM 1160 O O . PHE A 1 160 ? -22.225 -18.286 23.338 1.00 88.19 160 PHE A O 1
ATOM 1167 N N . PRO A 1 161 ? -23.004 -18.434 25.445 1.00 90.81 161 PRO A N 1
ATOM 1168 C CA . PRO A 1 161 ? -24.395 -18.688 25.055 1.00 90.81 161 PRO A CA 1
ATOM 1169 C C . PRO A 1 161 ? -25.077 -17.518 24.334 1.00 90.81 161 PRO A C 1
ATOM 1171 O O . PRO A 1 161 ? -26.011 -17.732 23.562 1.00 90.81 161 PRO A O 1
ATOM 1174 N N . THR A 1 162 ? -24.660 -16.279 24.613 1.00 90.06 162 THR A N 1
ATOM 1175 C CA . THR A 1 162 ? -25.269 -15.060 24.063 1.00 90.06 162 THR A CA 1
ATOM 1176 C C . THR A 1 162 ? -24.215 -14.026 23.677 1.00 90.06 162 THR A C 1
ATOM 1178 O O . THR A 1 162 ? -23.160 -13.925 24.307 1.00 90.06 162 THR A O 1
ATOM 1181 N N . LEU A 1 163 ? -24.519 -13.199 22.668 1.00 80.38 163 LEU A N 1
ATOM 1182 C CA . LEU A 1 163 ? -23.649 -12.089 22.266 1.00 80.38 163 LEU A CA 1
ATOM 1183 C C . LEU A 1 163 ? -23.402 -11.107 23.424 1.00 80.38 163 LEU A C 1
ATOM 1185 O O . LEU A 1 163 ? -22.292 -10.615 23.569 1.00 80.38 163 LEU A O 1
ATOM 1189 N N . ALA A 1 164 ? -24.396 -10.872 24.285 1.00 82.31 164 ALA A N 1
ATOM 1190 C CA . ALA A 1 164 ? -24.248 -10.004 25.454 1.00 82.31 164 ALA A CA 1
ATOM 1191 C C . ALA A 1 164 ? -23.230 -10.552 26.478 1.00 82.31 164 ALA A C 1
ATOM 1193 O O . ALA A 1 164 ? -22.497 -9.781 27.096 1.00 82.31 164 ALA A O 1
ATOM 1194 N N . GLU A 1 165 ? -23.150 -11.876 26.649 1.00 83.50 165 GLU A N 1
ATOM 1195 C CA . GLU A 1 165 ? -22.127 -12.513 27.489 1.00 83.50 165 GLU A CA 1
ATOM 1196 C C . GLU A 1 165 ? -20.735 -12.444 26.853 1.00 83.50 165 GLU A C 1
ATOM 1198 O O . GLU A 1 165 ? -19.767 -12.172 27.564 1.00 83.50 165 GLU A O 1
ATOM 1203 N N . ALA A 1 166 ? -20.637 -12.610 25.529 1.00 82.38 166 ALA A N 1
ATOM 1204 C CA . ALA A 1 166 ? -19.389 -12.394 24.797 1.00 82.38 166 ALA A CA 1
ATOM 1205 C C . ALA A 1 166 ? -18.924 -10.931 24.907 1.00 82.38 166 ALA A C 1
ATOM 1207 O O . ALA A 1 166 ? -17.776 -10.681 25.259 1.00 82.38 166 ALA A O 1
ATOM 1208 N N . GLN A 1 167 ? -19.826 -9.963 24.716 1.00 81.44 167 GLN A N 1
ATOM 1209 C CA . GLN A 1 167 ? -19.572 -8.520 24.840 1.00 81.44 167 GLN A CA 1
ATOM 1210 C C . GLN A 1 167 ? -19.134 -8.091 26.243 1.00 81.44 167 GLN A C 1
ATOM 1212 O O . GLN A 1 167 ? -18.358 -7.148 26.389 1.00 81.44 167 GLN A O 1
ATOM 1217 N N . ALA A 1 168 ? -19.590 -8.790 27.285 1.00 78.94 168 ALA A N 1
ATOM 1218 C CA . ALA A 1 168 ? -19.162 -8.534 28.657 1.00 78.94 168 ALA A CA 1
ATOM 1219 C C . ALA A 1 168 ? -17.690 -8.913 28.922 1.00 78.94 168 ALA A C 1
ATOM 1221 O O . ALA A 1 168 ? -17.132 -8.444 29.913 1.00 78.94 168 ALA A O 1
ATOM 1222 N N . VAL A 1 169 ? -17.085 -9.752 28.071 1.00 80.31 169 VAL A N 1
ATOM 1223 C CA . VAL A 1 169 ? -15.661 -10.141 28.106 1.00 80.31 169 VAL A CA 1
ATOM 1224 C C . VAL A 1 169 ? -14.864 -9.399 27.031 1.00 80.31 169 VAL A C 1
ATOM 1226 O O . VAL A 1 169 ? -13.810 -8.837 27.313 1.00 80.31 169 VAL A O 1
ATOM 1229 N N . PHE A 1 170 ? -15.409 -9.353 25.817 1.00 78.88 170 PHE A N 1
ATOM 1230 C CA . PHE A 1 170 ? -14.848 -8.733 24.626 1.00 78.88 170 PHE A CA 1
ATOM 1231 C C . PHE A 1 170 ? -15.811 -7.644 24.118 1.00 78.88 170 PHE A C 1
ATOM 1233 O O . PHE A 1 170 ? -16.641 -7.930 23.256 1.00 78.88 170 PHE A O 1
ATOM 1240 N N . PRO A 1 171 ? -15.711 -6.379 24.573 1.00 76.94 171 PRO A N 1
ATOM 1241 C CA . PRO A 1 171 ? -16.624 -5.292 24.168 1.00 76.94 171 PRO A CA 1
ATOM 1242 C C . PRO A 1 171 ? -16.685 -5.005 22.657 1.00 76.94 171 PRO A C 1
ATOM 1244 O O . PRO A 1 171 ? -17.522 -4.239 22.189 1.00 76.94 171 PRO A O 1
ATOM 1247 N N . ILE A 1 172 ? -15.765 -5.602 21.903 1.00 71.50 172 ILE A N 1
ATOM 1248 C CA . ILE A 1 172 ? -15.609 -5.528 20.450 1.00 71.50 172 ILE A CA 1
ATOM 1249 C C . ILE A 1 172 ? -16.436 -6.584 19.699 1.00 71.50 172 ILE A C 1
ATOM 1251 O O . ILE A 1 172 ? -16.529 -6.517 18.475 1.00 71.50 172 ILE A O 1
ATOM 1255 N N . ALA A 1 173 ? -16.997 -7.567 20.411 1.00 76.81 173 ALA A N 1
ATOM 1256 C CA . ALA A 1 173 ? -17.796 -8.627 19.819 1.00 76.81 173 ALA A CA 1
ATOM 1257 C C . ALA A 1 173 ? -19.130 -8.071 19.294 1.00 76.81 173 ALA A C 1
ATOM 1259 O O . ALA A 1 173 ? -19.851 -7.354 19.990 1.00 76.81 173 ALA A O 1
ATOM 1260 N N . TYR A 1 174 ? -19.468 -8.429 18.063 1.00 71.50 174 TYR A N 1
ATOM 1261 C CA . TYR A 1 174 ? -20.702 -8.071 17.363 1.00 71.50 174 TYR A CA 1
ATOM 1262 C C . TYR A 1 174 ? -21.467 -9.305 16.856 1.00 71.50 174 TYR A C 1
ATOM 1264 O O . TYR A 1 174 ? -22.659 -9.202 16.579 1.00 71.50 174 TYR A O 1
ATOM 1272 N N . SER A 1 175 ? -20.827 -10.478 16.783 1.00 77.44 175 SER A N 1
ATOM 1273 C CA . SER A 1 175 ? -21.458 -11.744 16.400 1.00 77.44 175 SER A CA 1
ATOM 1274 C C . SER A 1 175 ? -20.860 -12.918 17.178 1.00 77.44 175 SER A C 1
ATOM 1276 O O . SER A 1 175 ? -19.666 -12.950 17.466 1.00 77.44 175 SER A O 1
ATOM 1278 N N . LEU A 1 176 ? -21.689 -13.915 17.500 1.00 82.75 176 LEU A N 1
ATOM 1279 C CA . LEU A 1 176 ? -21.218 -15.176 18.085 1.00 82.75 176 LEU A CA 1
ATOM 1280 C C . LEU A 1 176 ? -20.491 -16.072 17.075 1.00 82.75 176 LEU A C 1
ATOM 1282 O O . LEU A 1 176 ? -19.828 -17.020 17.489 1.00 82.75 176 LEU A O 1
ATOM 1286 N N . ASP A 1 177 ? -20.580 -15.774 15.779 1.00 82.19 177 ASP A N 1
ATOM 1287 C CA . ASP A 1 177 ? -19.798 -16.486 14.776 1.00 82.19 177 ASP A CA 1
ATOM 1288 C C . ASP A 1 177 ? -18.331 -16.044 14.744 1.00 82.19 177 ASP A C 1
ATOM 1290 O O . ASP A 1 177 ? -17.521 -16.794 14.222 1.00 82.19 177 ASP A O 1
ATOM 1294 N N . GLN A 1 178 ? -17.943 -14.895 15.316 1.00 82.88 178 GLN A N 1
ATOM 1295 C CA . GLN A 1 178 ? -16.546 -14.427 15.298 1.00 82.88 178 GLN A CA 1
ATOM 1296 C C . GLN A 1 178 ? -15.575 -15.425 15.949 1.00 82.88 178 GLN A C 1
ATOM 1298 O O . GLN A 1 178 ? -15.925 -16.114 16.905 1.00 82.88 178 GLN A O 1
ATOM 1303 N N . GLU A 1 179 ? -14.330 -15.451 15.475 1.00 88.81 179 GLU A N 1
ATOM 1304 C CA . GLU A 1 179 ? -13.252 -16.252 16.065 1.00 88.81 179 GLU A CA 1
ATOM 1305 C C . GLU A 1 179 ? -12.791 -15.706 17.422 1.00 88.81 179 GLU A C 1
ATOM 1307 O O . GLU A 1 179 ? -12.629 -14.492 17.596 1.00 88.81 179 GLU A O 1
ATOM 1312 N N . ILE A 1 180 ? -12.520 -16.602 18.379 1.00 89.31 180 ILE A N 1
ATOM 1313 C CA . ILE A 1 180 ? -11.982 -16.204 19.689 1.00 89.31 180 ILE A CA 1
ATOM 1314 C C . ILE A 1 180 ? -10.556 -15.640 19.584 1.00 89.31 180 ILE A C 1
ATOM 1316 O O . ILE A 1 180 ? -10.233 -14.667 20.264 1.00 89.31 180 ILE A O 1
ATOM 1320 N N . ASP A 1 181 ? -9.736 -16.184 18.678 1.00 89.75 181 ASP A N 1
ATOM 1321 C CA . ASP A 1 181 ? -8.379 -15.705 18.382 1.00 89.75 181 ASP A CA 1
ATOM 1322 C C . ASP A 1 181 ? -8.386 -14.232 17.946 1.00 89.75 181 ASP A C 1
ATOM 1324 O O . ASP A 1 181 ? -7.627 -13.416 18.479 1.00 89.75 181 ASP A O 1
ATOM 1328 N N . PHE A 1 182 ? -9.303 -13.873 17.040 1.00 86.69 182 PHE A N 1
ATOM 1329 C CA . PHE A 1 182 ? -9.521 -12.498 16.591 1.00 86.69 182 PHE A CA 1
ATOM 1330 C C . PHE A 1 182 ? -9.858 -11.558 17.752 1.00 86.69 182 PHE A C 1
ATOM 1332 O O . PHE A 1 182 ? -9.168 -10.550 17.938 1.00 86.69 182 PHE A O 1
ATOM 1339 N N . VAL A 1 183 ? -10.882 -11.870 18.560 1.00 83.38 183 VAL A N 1
ATOM 1340 C CA . VAL A 1 183 ? -11.282 -10.935 19.624 1.00 83.38 183 VAL A CA 1
ATOM 1341 C C . VAL A 1 183 ? -10.239 -10.846 20.745 1.00 83.38 183 VAL A C 1
ATOM 1343 O O . VAL A 1 183 ? -10.022 -9.763 21.295 1.00 83.38 183 VAL A O 1
ATOM 1346 N N . ALA A 1 184 ? -9.530 -11.935 21.047 1.00 87.06 184 ALA A N 1
ATOM 1347 C CA . ALA A 1 184 ? -8.458 -11.944 22.036 1.00 87.06 184 ALA A CA 1
ATOM 1348 C C . ALA A 1 184 ? -7.254 -11.093 21.587 1.00 87.06 184 ALA A C 1
ATOM 1350 O O . ALA A 1 184 ? -6.794 -10.232 22.343 1.00 87.06 184 ALA A O 1
ATOM 1351 N N . ILE A 1 185 ? -6.787 -11.254 20.341 1.00 84.38 185 ILE A N 1
ATOM 1352 C CA . ILE A 1 185 ? -5.698 -10.438 19.771 1.00 84.38 185 ILE A CA 1
ATOM 1353 C C . ILE A 1 185 ? -6.097 -8.958 19.714 1.00 84.38 185 ILE A C 1
ATOM 1355 O O . ILE A 1 185 ? -5.342 -8.096 20.169 1.00 84.38 185 ILE A O 1
ATOM 1359 N N . GLN A 1 186 ? -7.306 -8.643 19.244 1.00 79.75 186 GLN A N 1
ATOM 1360 C CA . GLN A 1 186 ? -7.771 -7.258 19.158 1.00 79.75 186 GLN A CA 1
ATOM 1361 C C . GLN A 1 186 ? -7.945 -6.604 20.545 1.00 79.75 186 GLN A C 1
ATOM 1363 O O . GLN A 1 186 ? -7.700 -5.403 20.699 1.00 79.75 186 GLN A O 1
ATOM 1368 N N . THR A 1 187 ? -8.294 -7.386 21.572 1.00 80.12 187 THR A N 1
ATOM 1369 C CA . THR A 1 187 ? -8.326 -6.930 22.975 1.00 80.12 187 THR A CA 1
ATOM 1370 C C . THR A 1 187 ? -6.928 -6.563 23.473 1.00 80.12 187 THR A C 1
ATOM 1372 O O . THR A 1 187 ? -6.750 -5.518 24.105 1.00 80.12 187 THR A O 1
ATOM 1375 N N . VAL A 1 188 ? -5.909 -7.355 23.121 1.00 79.06 188 VAL A N 1
ATOM 1376 C CA . VAL A 1 188 ? -4.512 -7.013 23.417 1.00 79.06 188 VAL A CA 1
ATOM 1377 C C . VAL A 1 188 ? -4.084 -5.731 22.700 1.00 79.06 188 VAL A C 1
ATOM 1379 O O . VAL A 1 188 ? -3.500 -4.862 23.351 1.00 79.06 188 VAL A O 1
ATOM 1382 N N . CYS A 1 189 ? -4.401 -5.555 21.413 1.00 74.50 189 CYS A N 1
ATOM 1383 C CA . CYS A 1 189 ? -4.081 -4.320 20.684 1.00 74.50 189 CYS A CA 1
ATOM 1384 C C . CYS A 1 189 ? -4.659 -3.073 21.380 1.00 74.50 189 CYS A C 1
ATOM 1386 O O . CYS A 1 189 ? -3.927 -2.113 21.632 1.00 74.50 189 CYS A O 1
ATOM 1388 N N . TYR A 1 190 ? -5.928 -3.118 21.806 1.00 73.81 190 TYR A N 1
ATOM 1389 C CA . TYR A 1 190 ? -6.575 -1.997 22.502 1.00 73.81 190 TYR A CA 1
ATOM 1390 C C . TYR A 1 190 ? -6.042 -1.715 23.919 1.00 73.81 190 TYR A C 1
ATOM 1392 O O . TYR A 1 190 ? -6.290 -0.636 24.455 1.00 73.81 190 TYR A O 1
ATOM 1400 N N . SER A 1 191 ? -5.259 -2.616 24.521 1.00 71.88 191 SER A N 1
ATOM 1401 C CA . SER A 1 191 ? -4.623 -2.372 25.827 1.00 71.88 191 SER A CA 1
ATOM 1402 C C . SER A 1 191 ? -3.499 -1.320 25.794 1.00 71.88 191 SER A C 1
ATOM 1404 O O . SER A 1 191 ? -3.115 -0.786 26.841 1.00 71.88 191 SER A O 1
ATOM 1406 N N . GLY A 1 192 ? -2.903 -1.074 24.618 1.00 69.00 192 GLY A N 1
ATOM 1407 C CA . GLY A 1 192 ? -1.694 -0.255 24.469 1.00 69.00 192 GLY A CA 1
ATOM 1408 C C . GLY A 1 192 ? -0.448 -0.814 25.180 1.00 69.00 192 GLY A C 1
ATOM 1409 O O . GLY A 1 192 ? 0.502 -0.067 25.417 1.00 69.00 192 GLY A O 1
ATOM 1410 N N . LYS A 1 193 ? -0.443 -2.098 25.577 1.00 70.62 193 LYS A N 1
ATOM 1411 C CA . LYS A 1 193 ? 0.684 -2.767 26.266 1.00 70.62 193 LYS A CA 1
ATOM 1412 C C . LYS A 1 193 ? 1.604 -3.572 25.345 1.00 70.62 193 LYS A C 1
ATOM 1414 O O . LYS A 1 193 ? 2.627 -4.066 25.815 1.00 70.62 193 LYS A O 1
ATOM 1419 N N . GLY A 1 194 ? 1.252 -3.679 24.065 1.00 73.44 194 GLY A N 1
ATOM 1420 C CA . GLY A 1 194 ? 1.988 -4.452 23.068 1.00 73.44 194 GLY A CA 1
ATOM 1421 C C . GLY A 1 194 ? 1.818 -5.967 23.186 1.00 73.44 194 GLY A C 1
ATOM 1422 O O . GLY A 1 194 ? 1.217 -6.469 24.135 1.00 73.44 194 GLY A O 1
ATOM 1423 N N . ILE A 1 195 ? 2.352 -6.688 22.201 1.00 80.56 195 ILE A N 1
ATOM 1424 C CA . ILE A 1 195 ? 2.199 -8.139 22.026 1.00 80.56 195 ILE A CA 1
ATOM 1425 C C . ILE A 1 195 ? 3.524 -8.865 22.287 1.00 80.56 195 ILE A C 1
ATOM 1427 O O . ILE A 1 195 ? 4.595 -8.429 21.866 1.00 80.56 195 ILE A O 1
ATOM 1431 N N . ASN A 1 196 ? 3.436 -10.001 22.970 1.00 82.06 196 ASN A N 1
ATOM 1432 C CA . ASN A 1 196 ? 4.489 -11.005 23.048 1.00 82.06 196 ASN A CA 1
ATOM 1433 C C . ASN A 1 196 ? 3.835 -12.388 22.931 1.00 82.06 196 ASN A C 1
ATOM 1435 O O . ASN A 1 196 ? 3.436 -12.982 23.935 1.00 82.06 196 ASN A O 1
ATOM 1439 N N . SER A 1 197 ? 3.647 -12.858 21.697 1.00 84.00 197 SER A N 1
ATOM 1440 C CA . SER A 1 197 ? 3.032 -14.159 21.422 1.00 84.00 197 SER A CA 1
ATOM 1441 C C . SER A 1 197 ? 4.100 -15.243 21.253 1.00 84.00 197 SER A C 1
ATOM 1443 O O . SER A 1 197 ? 5.110 -14.989 20.592 1.00 84.00 197 SER A O 1
ATOM 1445 N N . PRO A 1 198 ? 3.880 -16.468 21.770 1.00 84.44 198 PRO A N 1
ATOM 1446 C CA . PRO A 1 198 ? 4.615 -17.647 21.314 1.00 84.44 198 PRO A CA 1
ATOM 1447 C C . PRO A 1 198 ? 4.277 -17.968 19.846 1.00 84.44 198 PRO A C 1
ATOM 1449 O O . PRO A 1 198 ? 3.317 -17.425 19.302 1.00 84.44 198 PRO A O 1
ATOM 1452 N N . ALA A 1 199 ? 5.046 -18.869 19.228 1.00 90.50 199 ALA A N 1
ATOM 1453 C CA . ALA A 1 199 ? 4.812 -19.363 17.870 1.00 90.50 199 ALA A CA 1
ATOM 1454 C C . ALA A 1 199 ? 3.514 -20.192 17.798 1.00 90.50 199 ALA A C 1
ATOM 1456 O O . ALA A 1 199 ? 3.488 -21.318 18.299 1.00 90.50 199 ALA A O 1
ATOM 1457 N N . LEU A 1 200 ? 2.449 -19.645 17.207 1.00 91.00 200 LEU A N 1
ATOM 1458 C CA . LEU A 1 200 ? 1.121 -20.271 17.113 1.00 91.00 200 LEU A CA 1
ATOM 1459 C C . LEU A 1 200 ? 0.457 -20.024 15.746 1.00 91.00 200 LEU A C 1
ATOM 1461 O O . LEU A 1 200 ? 0.952 -19.246 14.934 1.00 91.00 200 LEU A O 1
ATOM 1465 N N . HIS A 1 201 ? -0.667 -20.689 15.472 1.00 94.44 201 HIS A N 1
ATOM 1466 C CA . HIS A 1 201 ? -1.460 -20.499 14.250 1.00 94.44 201 HIS A CA 1
ATOM 1467 C C . HIS A 1 201 ? -2.850 -20.000 14.633 1.00 94.44 201 HIS A C 1
ATOM 1469 O O . HIS A 1 201 ? -3.713 -20.775 15.035 1.00 94.44 201 HIS A O 1
ATOM 1475 N N . TYR A 1 202 ? -3.047 -18.689 14.538 1.00 91.75 202 TYR A N 1
ATOM 1476 C CA . TYR A 1 202 ? -4.289 -18.031 14.918 1.00 91.75 202 TYR A CA 1
ATOM 1477 C C . TYR A 1 202 ? -5.248 -17.931 13.731 1.00 91.75 202 TYR A C 1
ATOM 1479 O O . TYR A 1 202 ? -4.844 -17.486 12.653 1.00 91.75 202 TYR A O 1
ATOM 1487 N N . ILE A 1 203 ? -6.515 -18.299 13.933 1.00 91.25 203 ILE A N 1
ATOM 1488 C CA . ILE A 1 203 ? -7.564 -18.166 12.913 1.00 91.25 203 ILE A CA 1
ATOM 1489 C C . ILE A 1 203 ? -8.282 -16.827 13.109 1.00 91.25 203 ILE A C 1
ATOM 1491 O O . ILE A 1 203 ? -8.984 -16.613 14.093 1.00 91.25 203 ILE A O 1
ATOM 1495 N N . MET A 1 204 ? -8.093 -15.888 12.179 1.00 86.50 204 MET A N 1
ATOM 1496 C CA . MET A 1 204 ? -8.528 -14.495 12.360 1.00 86.50 204 MET A CA 1
ATOM 1497 C C . MET A 1 204 ? -9.946 -14.219 11.841 1.00 86.50 204 MET A C 1
ATOM 1499 O O . MET A 1 204 ? -10.516 -13.166 12.120 1.00 86.50 204 MET A O 1
ATOM 1503 N N . CYS A 1 205 ? -10.522 -15.144 11.075 1.00 80.19 205 CYS A N 1
ATOM 1504 C CA . CYS A 1 205 ? -11.876 -15.062 10.530 1.00 80.19 205 CYS A CA 1
ATOM 1505 C C . CYS A 1 205 ? -12.371 -16.454 10.104 1.00 80.19 205 CYS A C 1
ATOM 1507 O O . CYS A 1 205 ? -11.580 -17.387 9.984 1.00 80.19 205 CYS A O 1
ATOM 1509 N N . ASN A 1 206 ? -13.671 -16.593 9.840 1.00 70.88 206 ASN A N 1
ATOM 1510 C CA . ASN A 1 206 ? -14.266 -17.845 9.367 1.00 70.88 206 ASN A CA 1
ATOM 1511 C C . ASN A 1 206 ? -15.212 -17.658 8.181 1.00 70.88 206 ASN A C 1
ATOM 1513 O O . ASN A 1 206 ? -15.522 -16.558 7.731 1.00 70.88 206 ASN A O 1
ATOM 1517 N N . ASP A 1 207 ? -15.691 -18.793 7.691 1.00 65.62 207 ASP A N 1
ATOM 1518 C CA . ASP A 1 207 ? -16.589 -18.938 6.560 1.00 65.62 207 ASP A CA 1
ATOM 1519 C C . ASP A 1 207 ? -18.005 -18.375 6.782 1.00 65.62 207 ASP A C 1
ATOM 1521 O O . ASP A 1 207 ? -18.709 -18.161 5.792 1.00 65.62 207 ASP A O 1
ATOM 1525 N N . ALA A 1 208 ? -18.422 -18.111 8.025 1.00 57.22 208 ALA A N 1
ATOM 1526 C CA . ALA A 1 208 ? -19.742 -17.572 8.371 1.00 57.22 208 ALA A CA 1
ATOM 1527 C C . ALA A 1 208 ? -19.770 -16.051 8.610 1.00 57.22 208 ALA A C 1
ATOM 1529 O O . ALA A 1 208 ? -20.848 -15.504 8.834 1.00 57.22 208 ALA A O 1
ATOM 1530 N N . VAL A 1 209 ? -18.621 -15.369 8.511 1.00 52.31 209 VAL A N 1
ATOM 1531 C CA . VAL A 1 209 ? -18.518 -13.898 8.514 1.00 52.31 209 VAL A CA 1
ATOM 1532 C C . VAL A 1 209 ? -19.512 -13.309 7.502 1.00 52.31 209 VAL A C 1
ATOM 1534 O O . VAL A 1 209 ? -19.539 -13.725 6.335 1.00 52.31 209 VAL A O 1
ATOM 1537 N N . ALA A 1 210 ? -20.360 -12.386 7.966 1.00 47.44 210 ALA A N 1
ATOM 1538 C CA . ALA A 1 210 ? -21.422 -11.799 7.156 1.00 47.44 210 ALA A CA 1
ATOM 1539 C C . ALA A 1 210 ? -20.852 -10.958 5.997 1.00 47.44 210 ALA A C 1
ATOM 1541 O O . ALA A 1 210 ? -19.714 -10.497 6.044 1.00 47.44 210 ALA A O 1
ATOM 1542 N N . LEU A 1 211 ? -21.640 -10.732 4.939 1.00 47.78 211 LEU A N 1
ATOM 1543 C CA . LEU A 1 211 ? -21.192 -9.953 3.769 1.00 47.78 211 LEU A CA 1
ATOM 1544 C C . LEU A 1 211 ? -20.883 -8.480 4.088 1.00 47.78 211 LEU A C 1
ATOM 1546 O O . LEU A 1 211 ? -20.277 -7.803 3.266 1.00 47.78 211 LEU A O 1
ATOM 1550 N N . ASP A 1 212 ? -21.312 -7.988 5.245 1.00 42.69 212 ASP A N 1
ATOM 1551 C CA . ASP A 1 212 ? -21.076 -6.654 5.787 1.00 42.69 212 ASP A CA 1
ATOM 1552 C C . ASP A 1 212 ? -20.132 -6.640 7.007 1.00 42.69 212 ASP A C 1
ATOM 1554 O O . ASP A 1 212 ? -19.761 -5.556 7.474 1.00 42.69 212 ASP A O 1
ATOM 1558 N N . ASP A 1 213 ? -19.695 -7.813 7.483 1.00 41.88 213 ASP A N 1
ATOM 1559 C CA . ASP A 1 213 ? -18.719 -7.927 8.564 1.00 41.88 213 ASP A CA 1
ATOM 1560 C C . ASP A 1 213 ? -17.313 -7.621 8.055 1.00 41.88 213 ASP A C 1
ATOM 1562 O O . ASP A 1 213 ? -16.744 -8.297 7.197 1.00 41.88 213 ASP A O 1
ATOM 1566 N N . ASN A 1 214 ? -16.718 -6.605 8.665 1.00 47.78 214 ASN A N 1
ATOM 1567 C CA . ASN A 1 214 ? -15.351 -6.193 8.413 1.00 47.78 214 ASN A CA 1
ATOM 1568 C C . ASN A 1 214 ? -14.531 -6.431 9.693 1.00 47.78 214 ASN A C 1
ATOM 1570 O O . ASN A 1 214 ? -14.380 -5.495 10.489 1.00 47.78 214 ASN A O 1
ATOM 1574 N N . PRO A 1 215 ? -14.022 -7.658 9.941 1.00 44.00 215 PRO A N 1
ATOM 1575 C CA . PRO A 1 215 ? -13.062 -7.933 11.007 1.00 44.00 215 PRO A CA 1
ATOM 1576 C C . PRO A 1 215 ? -11.697 -7.326 10.646 1.00 44.00 215 PRO A C 1
ATOM 1578 O O . PRO A 1 215 ? -10.702 -8.031 10.494 1.00 44.00 215 PRO A O 1
ATOM 1581 N N . MET A 1 216 ? -11.640 -5.996 10.517 1.00 52.41 216 MET A N 1
ATOM 1582 C CA . MET A 1 216 ? -10.368 -5.285 10.500 1.00 52.41 216 MET A CA 1
ATOM 1583 C C . MET A 1 216 ? -9.687 -5.561 11.828 1.00 52.41 216 MET A C 1
ATOM 1585 O O . MET A 1 216 ? -10.198 -5.154 12.877 1.00 52.41 216 MET A O 1
ATOM 1589 N N . ILE A 1 217 ? -8.507 -6.167 11.783 1.00 55.56 217 ILE A N 1
ATOM 1590 C CA . ILE A 1 217 ? -7.620 -6.058 12.929 1.00 55.56 217 ILE A CA 1
ATOM 1591 C C . ILE A 1 217 ? -7.042 -4.654 12.887 1.00 55.56 217 ILE A C 1
ATOM 1593 O O . ILE A 1 217 ? -6.203 -4.322 12.045 1.00 55.56 217 ILE A O 1
ATOM 1597 N N . TRP A 1 218 ? -7.488 -3.817 13.817 1.00 51.88 218 TRP A N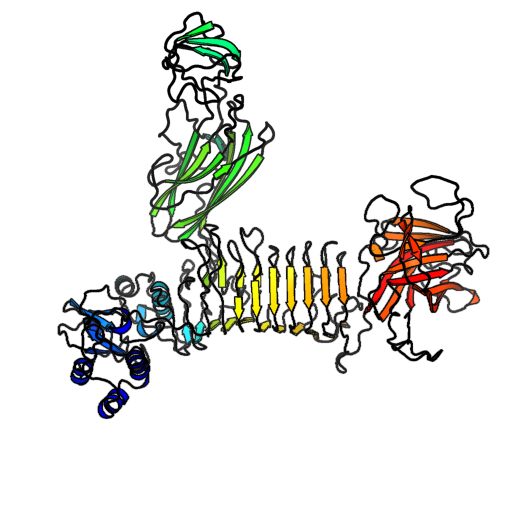 1
ATOM 1598 C CA . TRP A 1 218 ? -6.762 -2.610 14.151 1.00 51.88 218 TRP A CA 1
ATOM 1599 C C . TRP A 1 218 ? -5.585 -3.021 15.034 1.00 51.88 218 TRP A C 1
ATOM 1601 O O . TRP A 1 218 ? -5.636 -2.924 16.265 1.00 51.88 218 TRP A O 1
ATOM 1611 N N . ILE A 1 219 ? -4.499 -3.451 14.380 1.00 50.34 219 ILE A N 1
ATOM 1612 C CA . ILE A 1 219 ? -3.156 -3.286 14.935 1.00 50.34 219 ILE A CA 1
ATOM 1613 C C . ILE A 1 219 ? -2.902 -1.781 14.901 1.00 50.34 219 ILE A C 1
ATOM 1615 O O . ILE A 1 219 ? -2.298 -1.247 13.973 1.00 50.34 219 ILE A O 1
ATOM 1619 N N . SER A 1 220 ? -3.462 -1.064 15.876 1.00 40.09 220 SER A N 1
ATOM 1620 C CA . SER A 1 220 ? -3.171 0.351 16.044 1.00 40.09 220 SER A CA 1
ATOM 1621 C C . SER A 1 220 ? -1.661 0.495 16.179 1.00 40.09 220 SER A C 1
ATOM 1623 O O . SER A 1 220 ? -1.047 -0.279 16.917 1.00 40.09 220 SER A O 1
ATOM 1625 N N . GLY A 1 221 ? -1.068 1.489 15.503 1.00 42.00 221 GLY A N 1
ATOM 1626 C CA . GLY A 1 221 ? 0.375 1.802 15.509 1.00 42.00 221 GLY A CA 1
ATOM 1627 C C . GLY A 1 221 ? 0.931 2.250 16.872 1.00 42.00 221 GLY A C 1
ATOM 1628 O O . GLY A 1 221 ? 1.823 3.083 16.957 1.00 42.00 221 GLY A O 1
ATOM 1629 N N . THR A 1 222 ? 0.348 1.731 17.948 1.00 39.31 222 THR A N 1
ATOM 1630 C CA . THR A 1 222 ? 0.662 1.853 19.366 1.00 39.31 222 THR A CA 1
ATOM 1631 C C . THR A 1 222 ? 1.017 0.491 19.982 1.00 39.31 222 THR A C 1
ATOM 1633 O O . THR A 1 222 ? 1.699 0.466 21.004 1.00 39.31 222 THR A O 1
ATOM 1636 N N . SER A 1 223 ? 0.597 -0.642 19.392 1.00 49.69 223 SER A N 1
ATOM 1637 C CA . SER A 1 223 ? 0.899 -1.993 19.889 1.00 49.69 223 SER A CA 1
ATOM 1638 C C . SER A 1 223 ? 2.119 -2.595 19.186 1.00 49.69 223 SER A C 1
ATOM 1640 O O . SER A 1 223 ? 2.003 -3.412 18.278 1.00 49.69 223 SER A O 1
ATOM 1642 N N . PHE A 1 224 ? 3.296 -2.189 19.656 1.00 65.12 224 PHE A N 1
ATOM 1643 C CA . PHE A 1 224 ? 4.580 -2.862 19.433 1.00 65.12 224 PHE A CA 1
ATOM 1644 C C . PHE A 1 224 ? 4.495 -4.350 19.802 1.00 65.12 224 PHE A C 1
ATOM 1646 O O . PHE A 1 224 ? 3.842 -4.698 20.787 1.00 65.12 224 PHE A O 1
ATOM 1653 N N . GLY A 1 225 ? 5.188 -5.237 19.089 1.00 73.69 225 GLY A N 1
ATOM 1654 C CA . GLY A 1 225 ? 5.240 -6.628 19.533 1.00 73.69 225 GLY A CA 1
ATOM 1655 C C . GLY A 1 225 ? 5.870 -7.629 18.584 1.00 73.69 225 GLY A C 1
ATOM 1656 O O . GLY A 1 225 ? 6.007 -7.383 17.385 1.00 73.69 225 GLY A O 1
ATOM 1657 N N . THR A 1 226 ? 6.211 -8.780 19.161 1.00 83.88 226 THR A N 1
ATOM 1658 C CA . THR A 1 226 ? 6.663 -9.959 18.425 1.00 83.88 226 THR A CA 1
ATOM 1659 C C . THR A 1 226 ? 5.623 -11.068 18.501 1.00 83.88 226 THR A C 1
ATOM 1661 O O . THR A 1 226 ? 5.041 -11.340 19.557 1.00 83.88 226 THR A O 1
ATOM 1664 N N . PHE A 1 227 ? 5.400 -11.705 17.360 1.00 87.06 227 PHE A N 1
ATOM 1665 C CA . PHE A 1 227 ? 4.552 -12.875 17.209 1.00 87.06 227 PHE A CA 1
ATOM 1666 C C . PHE A 1 227 ? 5.351 -14.191 17.149 1.00 87.06 227 PHE A C 1
ATOM 1668 O O . PHE A 1 227 ? 4.752 -15.259 17.056 1.00 87.06 227 PHE A O 1
ATOM 1675 N N . THR A 1 228 ? 6.687 -14.140 17.244 1.00 87.94 228 THR A N 1
ATOM 1676 C CA . THR A 1 228 ? 7.583 -15.314 17.316 1.00 87.94 228 THR A CA 1
ATOM 1677 C C . THR A 1 228 ? 7.321 -16.372 16.226 1.00 87.94 228 THR A C 1
ATOM 1679 O O . THR A 1 228 ? 7.197 -17.556 16.509 1.00 87.94 228 THR A O 1
ATOM 1682 N N . ASN A 1 229 ? 7.241 -15.950 14.966 1.00 88.88 229 ASN A N 1
ATOM 1683 C CA . ASN A 1 229 ? 6.887 -16.759 13.791 1.00 88.88 229 ASN A CA 1
ATOM 1684 C C . ASN A 1 229 ? 5.478 -17.387 13.852 1.00 88.88 229 ASN A C 1
ATOM 1686 O O . ASN A 1 229 ? 5.289 -18.530 13.436 1.00 88.88 229 ASN A O 1
ATOM 1690 N N . SER A 1 230 ? 4.482 -16.653 14.363 1.00 92.19 230 SER A N 1
ATOM 1691 C CA . SER A 1 230 ? 3.079 -17.093 14.300 1.00 92.19 230 SER A CA 1
ATOM 1692 C C . SER A 1 230 ? 2.471 -16.908 12.911 1.00 92.19 230 SER A C 1
ATOM 1694 O O . SER A 1 230 ? 2.819 -15.984 12.180 1.00 92.19 230 SER A O 1
ATOM 1696 N N . THR A 1 231 ? 1.482 -17.731 12.579 1.00 94.81 231 THR A N 1
ATOM 1697 C CA . THR A 1 231 ? 0.594 -17.498 11.432 1.00 94.81 231 THR A CA 1
ATOM 1698 C C . THR A 1 231 ? -0.656 -16.751 11.894 1.00 94.81 231 THR A C 1
ATOM 1700 O O . THR A 1 231 ? -1.266 -17.137 12.891 1.00 94.81 231 THR A O 1
ATOM 1703 N N . LEU A 1 232 ? -1.033 -15.693 11.173 1.00 92.69 232 LEU A N 1
ATOM 1704 C CA . LEU A 1 232 ? -2.313 -14.994 11.302 1.00 92.69 232 LEU A CA 1
ATOM 1705 C C . LEU A 1 232 ? -3.136 -15.299 10.045 1.00 92.69 232 LEU A C 1
ATOM 1707 O O . LEU A 1 232 ? -2.850 -14.794 8.956 1.00 92.69 232 LEU A O 1
ATOM 1711 N N . ASP A 1 233 ? -4.118 -16.182 10.190 1.00 92.50 233 ASP A N 1
ATOM 1712 C CA . ASP A 1 233 ? -4.841 -16.783 9.074 1.00 92.50 233 ASP A CA 1
ATOM 1713 C C . ASP A 1 233 ? -6.125 -16.014 8.731 1.00 92.50 233 ASP A C 1
ATOM 1715 O O . ASP A 1 233 ? -7.082 -15.960 9.507 1.00 92.50 233 ASP A O 1
ATOM 1719 N N . PHE A 1 234 ? -6.135 -15.426 7.538 1.00 90.31 234 PHE A N 1
ATOM 1720 C CA . PHE A 1 234 ? -7.265 -14.746 6.911 1.00 90.31 234 PHE A CA 1
ATOM 1721 C C . PHE A 1 234 ? -7.735 -15.475 5.639 1.00 90.31 234 PHE A C 1
ATOM 1723 O O . PHE A 1 234 ? -8.419 -14.878 4.808 1.00 90.31 234 PHE A O 1
ATOM 1730 N N . SER A 1 235 ? -7.404 -16.758 5.458 1.00 90.62 235 SER A N 1
ATOM 1731 C CA . SER A 1 235 ? -7.768 -17.526 4.253 1.00 90.62 235 SER A CA 1
ATOM 1732 C C . SER A 1 235 ? -9.282 -17.659 4.028 1.00 90.62 235 SER A C 1
ATOM 1734 O O . SER A 1 235 ? -9.723 -17.857 2.897 1.00 90.62 235 SER A O 1
ATOM 1736 N N . ALA A 1 236 ? -10.089 -17.492 5.081 1.00 86.62 236 ALA A N 1
ATOM 1737 C CA . ALA A 1 236 ? -11.550 -17.459 5.014 1.00 86.62 236 ALA A CA 1
ATOM 1738 C C . ALA A 1 236 ? -12.150 -16.052 4.786 1.00 86.62 236 ALA A C 1
ATOM 1740 O O . ALA A 1 236 ? -13.371 -15.934 4.633 1.00 86.62 236 ALA A O 1
ATOM 1741 N N . LEU A 1 237 ? -11.332 -14.989 4.767 1.00 82.06 237 LEU A N 1
ATOM 1742 C CA . LEU A 1 237 ? -11.794 -13.605 4.626 1.00 82.06 237 LEU A CA 1
ATOM 1743 C C . LEU A 1 237 ? -12.381 -13.375 3.229 1.00 82.06 237 LEU A C 1
ATOM 1745 O O . LEU A 1 237 ? -11.836 -13.814 2.220 1.00 82.06 237 LEU A O 1
ATOM 1749 N N . LYS A 1 238 ? -13.498 -12.653 3.157 1.00 78.88 238 LYS A N 1
ATOM 1750 C CA . LYS A 1 238 ? -14.207 -12.374 1.903 1.00 78.88 238 LYS A CA 1
ATOM 1751 C C . LYS A 1 238 ? -14.201 -10.877 1.641 1.00 78.88 238 LYS A C 1
ATOM 1753 O O . LYS A 1 238 ? -14.440 -10.092 2.555 1.00 78.88 238 LYS A O 1
ATOM 1758 N N . ALA A 1 239 ? -13.966 -10.476 0.394 1.00 77.69 239 ALA A N 1
ATOM 1759 C CA . ALA A 1 239 ? -14.178 -9.091 0.003 1.00 77.69 239 ALA A CA 1
ATOM 1760 C C . ALA A 1 239 ? -15.669 -8.749 0.053 1.00 77.69 239 ALA A C 1
ATOM 1762 O O . ALA A 1 239 ? -16.515 -9.471 -0.487 1.00 77.69 239 ALA A O 1
ATOM 1763 N N . VAL A 1 240 ? -15.982 -7.602 0.649 1.00 69.56 240 VAL A N 1
ATOM 1764 C CA . VAL A 1 240 ? -17.320 -7.030 0.604 1.00 69.56 240 VAL A CA 1
ATOM 1765 C C . VAL A 1 240 ? -17.548 -6.491 -0.806 1.00 69.56 240 VAL A C 1
ATOM 1767 O O . VAL A 1 240 ? -16.952 -5.493 -1.212 1.00 69.56 240 VAL A O 1
ATOM 1770 N N . THR A 1 241 ? -18.397 -7.183 -1.564 1.00 60.84 241 THR A N 1
ATOM 1771 C CA . THR A 1 241 ? -18.790 -6.816 -2.939 1.00 60.84 241 THR A CA 1
ATOM 1772 C C . THR A 1 241 ? -20.112 -6.051 -2.982 1.00 60.84 241 THR A C 1
ATOM 1774 O O . THR A 1 241 ? -20.335 -5.247 -3.883 1.00 60.84 241 THR A O 1
ATOM 1777 N N . THR A 1 242 ? -20.972 -6.233 -1.977 1.00 52.16 242 THR A N 1
ATOM 1778 C CA . THR A 1 242 ? -22.126 -5.369 -1.712 1.00 52.16 242 THR A CA 1
ATOM 1779 C C . THR A 1 242 ? -21.668 -4.091 -1.021 1.00 52.16 242 THR A C 1
ATOM 1781 O O . THR A 1 242 ? -21.529 -4.043 0.203 1.00 52.16 242 THR A O 1
ATOM 1784 N N . VAL A 1 243 ? -21.430 -3.040 -1.804 1.00 54.12 243 VAL A N 1
ATOM 1785 C CA . VAL A 1 243 ? -21.203 -1.701 -1.256 1.00 54.12 243 VAL A CA 1
ATOM 1786 C C . VAL A 1 243 ? -22.486 -1.248 -0.556 1.00 54.12 243 VAL A C 1
ATOM 1788 O O . VAL A 1 243 ? -23.544 -1.164 -1.179 1.00 54.12 243 VAL A O 1
ATOM 1791 N N . VAL A 1 244 ? -22.408 -0.961 0.746 1.00 56.91 244 VAL A N 1
ATOM 1792 C CA . VAL A 1 244 ? -23.504 -0.288 1.458 1.00 56.91 244 VAL A CA 1
ATOM 1793 C C . VAL A 1 244 ? -23.357 1.205 1.179 1.00 56.91 244 VAL A C 1
ATOM 1795 O O . VAL A 1 244 ? -22.808 1.969 1.972 1.00 56.91 244 VAL A O 1
ATOM 1798 N N . GLU A 1 245 ? -23.771 1.611 -0.016 1.00 63.69 245 GLU A N 1
ATOM 1799 C CA . GLU A 1 245 ? -23.820 3.017 -0.404 1.00 63.69 245 GLU A CA 1
ATOM 1800 C C . GLU A 1 245 ? -25.014 3.668 0.296 1.00 63.69 245 GLU A C 1
ATOM 1802 O O . GLU A 1 245 ? -26.166 3.300 0.066 1.00 63.69 245 GLU A O 1
ATOM 1807 N N . HIS A 1 246 ? -24.751 4.648 1.157 1.00 74.31 246 HIS A N 1
ATOM 1808 C CA . HIS A 1 246 ? -25.789 5.454 1.796 1.00 74.31 246 HIS A CA 1
ATOM 1809 C C . HIS A 1 246 ? -26.104 6.664 0.905 1.00 74.31 246 HIS A C 1
ATOM 1811 O O . HIS A 1 246 ? -26.045 7.806 1.351 1.00 74.31 246 HIS A O 1
ATOM 1817 N N . ILE A 1 247 ? -26.398 6.410 -0.376 1.00 66.62 247 ILE A N 1
ATOM 1818 C CA . ILE A 1 247 ? -26.679 7.476 -1.339 1.00 66.62 247 ILE A CA 1
ATOM 1819 C C . ILE A 1 247 ? -27.950 8.211 -0.908 1.00 66.62 247 ILE A C 1
ATOM 1821 O O . ILE A 1 247 ? -29.022 7.612 -0.817 1.00 66.62 247 ILE A O 1
ATOM 1825 N N . ASP A 1 248 ? -27.825 9.503 -0.638 1.00 66.88 248 ASP A N 1
ATOM 1826 C CA . ASP A 1 248 ? -28.816 10.282 0.095 1.00 66.88 248 ASP A CA 1
ATOM 1827 C C . ASP A 1 248 ? -29.484 11.384 -0.732 1.00 66.88 248 ASP A C 1
ATOM 1829 O O . ASP A 1 248 ? -30.694 11.554 -0.569 1.00 66.88 248 ASP A O 1
ATOM 1833 N N . ASP A 1 249 ? -28.773 12.026 -1.674 1.00 77.38 249 ASP A N 1
ATOM 1834 C CA . ASP A 1 249 ? -29.364 12.513 -2.934 1.00 77.38 249 ASP A CA 1
ATOM 1835 C C . ASP A 1 249 ? -28.295 12.865 -4.003 1.00 77.38 249 ASP A C 1
ATOM 1837 O O . ASP A 1 249 ? -27.870 14.023 -4.121 1.00 77.38 249 ASP A O 1
ATOM 1841 N N . PRO A 1 250 ? -27.882 11.911 -4.864 1.00 78.25 250 PRO A N 1
ATOM 1842 C CA . PRO A 1 250 ? -26.734 12.081 -5.762 1.00 78.25 250 PRO A CA 1
ATOM 1843 C C . PRO A 1 250 ? -26.980 13.110 -6.867 1.00 78.25 250 PRO A C 1
ATOM 1845 O O . PRO A 1 250 ? -26.077 13.389 -7.645 1.00 78.25 250 PRO A O 1
ATOM 1848 N N . THR A 1 251 ? -28.201 13.640 -6.970 1.00 82.31 251 THR A N 1
ATOM 1849 C CA . THR A 1 251 ? -28.606 14.618 -7.984 1.00 82.31 251 THR A CA 1
ATOM 1850 C C . THR A 1 251 ? -29.698 15.567 -7.473 1.00 82.31 251 THR A C 1
ATOM 1852 O O . THR A 1 251 ? -30.469 16.065 -8.277 1.00 82.31 251 THR A O 1
ATOM 1855 N N . PHE A 1 252 ? -29.833 15.806 -6.161 1.00 84.44 252 PHE A N 1
ATOM 1856 C CA . PHE A 1 252 ? -30.854 16.700 -5.570 1.00 84.44 252 PHE A CA 1
ATOM 1857 C C . PHE A 1 252 ? -32.302 16.524 -6.111 1.00 84.44 252 PHE A C 1
ATOM 1859 O O . PHE A 1 252 ? -33.031 17.502 -6.311 1.00 84.44 252 PHE A O 1
ATOM 1866 N N . GLN A 1 253 ? -32.732 15.287 -6.387 1.00 77.00 253 GLN A N 1
ATOM 1867 C CA . GLN A 1 253 ? -34.054 14.963 -6.948 1.00 77.00 253 GLN A CA 1
ATOM 1868 C C . GLN A 1 253 ? -35.190 14.920 -5.911 1.00 77.00 253 GLN A C 1
ATOM 1870 O O . GLN A 1 253 ? -36.354 15.090 -6.270 1.00 77.00 253 GLN A O 1
ATOM 1875 N N . THR A 1 254 ? -34.885 14.686 -4.635 1.00 66.25 254 THR A N 1
ATOM 1876 C CA . THR A 1 254 ? -35.854 14.322 -3.578 1.00 66.25 254 THR A CA 1
ATOM 1877 C C . THR A 1 254 ? -36.453 15.511 -2.816 1.00 66.25 254 THR A C 1
ATOM 1879 O O . THR A 1 254 ? -37.116 15.330 -1.789 1.00 66.25 254 THR A O 1
ATOM 1882 N N . ALA A 1 255 ? -36.242 16.734 -3.313 1.00 61.94 255 ALA A N 1
ATOM 1883 C CA . ALA A 1 255 ? -36.648 17.989 -2.684 1.00 61.94 255 ALA A CA 1
ATOM 1884 C C . ALA A 1 255 ? -38.069 17.943 -2.070 1.00 61.94 255 ALA A C 1
ATOM 1886 O O . ALA A 1 255 ? -39.067 17.776 -2.769 1.00 61.94 255 ALA A O 1
ATOM 1887 N N . ASN A 1 256 ? -38.150 18.147 -0.748 1.00 57.34 256 ASN A N 1
ATOM 1888 C CA . ASN A 1 256 ? -39.370 18.133 0.077 1.00 57.34 256 ASN A CA 1
ATOM 1889 C C . ASN A 1 256 ? -40.129 16.792 0.245 1.00 57.34 256 ASN A C 1
ATOM 1891 O O . ASN A 1 256 ? -41.273 16.800 0.708 1.00 57.34 256 ASN A O 1
ATOM 1895 N N . ALA A 1 257 ? -39.506 15.633 0.008 1.00 46.22 257 ALA A N 1
ATOM 1896 C CA . ALA A 1 257 ? -39.951 14.385 0.649 1.00 46.22 257 ALA A CA 1
ATOM 1897 C C . ALA A 1 257 ? -39.489 14.324 2.127 1.00 46.22 257 ALA A C 1
ATOM 1899 O O . ALA A 1 257 ? -38.493 14.938 2.502 1.00 46.22 257 ALA A O 1
ATOM 1900 N N . SER A 1 258 ? -40.222 13.620 3.001 1.00 42.72 258 SER A N 1
ATOM 1901 C CA . SER A 1 258 ? -39.983 13.626 4.460 1.00 42.72 258 SER A CA 1
ATOM 1902 C C . SER A 1 258 ? -38.570 13.138 4.833 1.00 42.72 258 SER A C 1
ATOM 1904 O O . SER A 1 258 ? -38.299 11.942 4.792 1.00 42.72 258 SER A O 1
ATOM 1906 N N . GLY A 1 259 ? -37.682 14.075 5.190 1.00 54.16 259 GLY A N 1
ATOM 1907 C CA . GLY A 1 259 ? -36.242 13.840 5.397 1.00 54.16 259 GLY A CA 1
ATOM 1908 C C . GLY A 1 259 ? -35.319 14.761 4.581 1.00 54.16 259 GLY A C 1
ATOM 1909 O O . GLY A 1 259 ? -34.120 14.774 4.841 1.00 54.16 259 GLY A O 1
ATOM 1910 N N . ALA A 1 260 ? -35.878 15.533 3.640 1.00 72.19 260 ALA A N 1
ATOM 1911 C CA . ALA A 1 260 ? -35.179 16.422 2.708 1.00 72.19 260 ALA A CA 1
ATOM 1912 C C . ALA A 1 260 ? -34.162 17.399 3.329 1.00 72.19 260 ALA A C 1
ATOM 1914 O O . ALA A 1 260 ? -34.227 17.744 4.512 1.00 72.19 260 ALA A O 1
ATOM 1915 N N . PHE A 1 261 ? -33.277 17.917 2.469 1.00 83.69 261 PHE A N 1
ATOM 1916 C CA . PHE A 1 261 ? -32.420 19.057 2.785 1.00 83.69 261 PHE A CA 1
ATOM 1917 C C . PHE A 1 261 ? -33.224 20.241 3.330 1.00 83.69 261 PHE A C 1
ATOM 1919 O O . PHE A 1 261 ? -34.259 20.622 2.780 1.00 83.69 261 PHE A O 1
ATOM 1926 N N . VAL A 1 262 ? -32.697 20.863 4.380 1.00 84.81 262 VAL A N 1
ATOM 1927 C CA . VAL A 1 262 ? -33.238 22.086 4.984 1.00 84.81 262 VAL A CA 1
ATOM 1928 C C . VAL A 1 262 ? -32.180 23.188 4.988 1.00 84.81 262 VAL A C 1
ATOM 1930 O O . VAL A 1 262 ? -30.987 22.891 5.015 1.00 84.81 262 VAL A O 1
ATOM 1933 N N . ASN A 1 263 ? -32.610 24.451 4.969 1.00 87.31 263 ASN A N 1
ATOM 1934 C CA . ASN A 1 263 ? -31.749 25.627 5.156 1.00 87.31 263 ASN A CA 1
ATOM 1935 C C . ASN A 1 263 ? -31.527 25.932 6.655 1.00 87.31 263 ASN A C 1
ATOM 1937 O O . ASN A 1 263 ? -32.219 25.392 7.525 1.00 87.31 263 ASN A O 1
ATOM 1941 N N . ALA A 1 264 ? -30.553 26.791 6.967 1.00 83.56 264 ALA A N 1
ATOM 1942 C CA . ALA A 1 264 ? -30.234 27.216 8.329 1.00 83.56 264 ALA A CA 1
ATOM 1943 C C . ALA A 1 264 ? -31.033 28.452 8.769 1.00 83.56 264 ALA A C 1
ATOM 1945 O O . ALA A 1 264 ? -31.159 29.427 8.038 1.00 83.56 264 ALA A O 1
ATOM 1946 N N . ASN A 1 265 ? -31.479 28.451 10.030 1.00 71.12 265 ASN A N 1
ATOM 1947 C CA . ASN A 1 265 ? -32.346 29.498 10.596 1.00 71.12 265 ASN A CA 1
ATOM 1948 C C . ASN A 1 265 ? -31.648 30.409 11.632 1.00 71.12 265 ASN A C 1
ATOM 1950 O O . ASN A 1 265 ? -32.323 31.148 12.346 1.00 71.12 265 ASN A O 1
ATOM 1954 N N . ILE A 1 266 ? -30.321 30.311 11.799 1.00 66.56 266 ILE A N 1
ATOM 1955 C CA . ILE A 1 266 ? -29.606 30.925 12.941 1.00 66.56 266 ILE A CA 1
ATOM 1956 C C . ILE A 1 266 ? -29.129 32.369 12.725 1.00 66.56 266 ILE A C 1
ATOM 1958 O O . ILE A 1 266 ? -28.857 33.067 13.701 1.00 66.56 266 ILE A O 1
ATOM 1962 N N . TYR A 1 267 ? -29.011 32.821 11.476 1.00 68.00 267 TYR A N 1
ATOM 1963 C CA . TYR A 1 267 ? -28.645 34.200 11.146 1.00 68.00 267 TYR A CA 1
ATOM 1964 C C . TYR A 1 267 ? -29.893 35.011 10.792 1.00 68.00 267 TYR A C 1
ATOM 1966 O O . TYR A 1 267 ? -30.966 34.463 10.537 1.00 68.00 267 TYR A O 1
ATOM 1974 N N . SER A 1 268 ? -29.772 36.341 10.773 1.00 64.69 268 SER A N 1
ATOM 1975 C CA . SER A 1 268 ? -30.909 37.183 10.395 1.00 64.69 268 SER A CA 1
ATOM 1976 C C . SER A 1 268 ? -31.267 37.005 8.906 1.00 64.69 268 SER A C 1
ATOM 1978 O O . SER A 1 268 ? -30.357 36.864 8.087 1.00 64.69 268 SER A O 1
ATOM 1980 N N . PRO A 1 269 ? -32.554 37.094 8.505 1.00 63.00 269 PRO A N 1
ATOM 1981 C CA . PRO A 1 269 ? -32.961 36.997 7.094 1.00 63.00 269 PRO A CA 1
ATOM 1982 C C . PRO A 1 269 ? -32.351 38.058 6.162 1.00 63.00 269 PRO A C 1
ATOM 1984 O O . PRO A 1 269 ? -32.466 37.949 4.951 1.00 63.00 269 PRO A O 1
ATOM 1987 N N . ALA A 1 270 ? -31.706 39.093 6.710 1.00 61.62 270 ALA A N 1
ATOM 1988 C CA . ALA A 1 270 ? -30.946 40.087 5.950 1.00 61.62 270 ALA A CA 1
ATOM 1989 C C . ALA A 1 270 ? -29.495 39.652 5.646 1.00 61.62 270 ALA A C 1
ATOM 1991 O O . ALA A 1 270 ? -28.751 40.410 5.034 1.00 61.62 270 ALA A O 1
ATOM 1992 N N . GLN A 1 271 ? -29.069 38.479 6.127 1.00 65.62 271 GLN A N 1
ATOM 1993 C CA . GLN A 1 271 ? -27.709 37.938 5.989 1.00 65.62 271 GLN A CA 1
ATOM 1994 C C . GLN A 1 271 ? -27.687 36.521 5.389 1.00 65.62 271 GLN A C 1
ATOM 1996 O O . GLN A 1 271 ? -26.619 36.059 4.988 1.00 65.62 271 GLN A O 1
ATOM 2001 N N . CYS A 1 272 ? -28.847 35.860 5.295 1.00 70.00 272 CYS A N 1
ATOM 2002 C CA . CYS A 1 272 ? -29.016 34.554 4.661 1.00 70.00 272 CYS A CA 1
ATOM 2003 C C . CYS A 1 272 ? -29.867 34.624 3.396 1.00 70.00 272 CYS A C 1
ATOM 2005 O O . CYS A 1 272 ? -30.891 35.301 3.374 1.00 70.00 272 CYS A O 1
ATOM 2007 N N . THR A 1 273 ? -29.469 33.853 2.382 1.00 80.44 273 THR A N 1
ATOM 2008 C CA . THR A 1 273 ? -30.294 33.554 1.203 1.00 80.44 273 THR A CA 1
ATOM 2009 C C . THR A 1 273 ? -30.461 32.045 1.085 1.00 80.44 273 THR A C 1
ATOM 2011 O O . THR A 1 273 ? -29.463 31.325 1.068 1.00 80.44 273 THR A O 1
ATOM 2014 N N . ASP A 1 274 ? -31.705 31.569 1.019 1.00 85.44 274 ASP A N 1
ATOM 2015 C CA . ASP A 1 274 ? -32.029 30.142 0.943 1.00 85.44 274 ASP A CA 1
ATOM 2016 C C . ASP A 1 274 ? -31.393 29.449 -0.272 1.00 85.44 274 ASP A C 1
ATOM 2018 O O . ASP A 1 274 ? -31.342 29.998 -1.373 1.00 85.44 274 ASP A O 1
ATOM 2022 N N . VAL A 1 275 ? -30.964 28.199 -0.081 1.00 88.88 275 VAL A N 1
ATOM 2023 C CA . VAL A 1 275 ? -30.659 27.279 -1.178 1.00 88.88 275 VAL A CA 1
ATOM 2024 C C . VAL A 1 275 ? -31.966 26.710 -1.723 1.00 88.88 275 VAL A C 1
ATOM 2026 O O . VAL A 1 275 ? -32.815 26.233 -0.963 1.00 88.88 275 VAL A O 1
ATOM 2029 N N . VAL A 1 276 ? -32.117 26.758 -3.047 1.00 88.62 276 VAL A N 1
ATOM 2030 C CA . VAL A 1 276 ? -33.291 26.282 -3.786 1.00 88.62 276 VAL A CA 1
ATOM 2031 C C . VAL A 1 276 ? -32.968 24.954 -4.465 1.00 88.62 276 VAL A C 1
ATOM 2033 O O . VAL A 1 276 ? -32.063 24.877 -5.293 1.00 88.62 276 VAL A O 1
ATOM 2036 N N . PHE A 1 277 ? -33.739 23.914 -4.155 1.00 86.31 277 PHE A N 1
ATOM 2037 C CA . PHE A 1 277 ? -33.580 22.575 -4.728 1.00 86.31 277 PHE A CA 1
ATOM 2038 C C . PHE A 1 277 ? -34.545 22.403 -5.905 1.00 86.31 277 PHE A C 1
ATOM 2040 O O . PHE A 1 277 ? -35.760 22.342 -5.710 1.00 86.31 277 PHE A O 1
ATOM 2047 N N . GLN A 1 278 ? -34.024 22.379 -7.134 1.00 78.38 278 GLN A N 1
ATOM 2048 C CA . GLN A 1 278 ? -34.832 22.289 -8.354 1.00 78.38 278 GLN A CA 1
ATOM 2049 C C . GLN A 1 278 ? -34.041 21.707 -9.531 1.00 78.38 278 GLN A C 1
ATOM 2051 O O . GLN A 1 278 ? -32.839 21.922 -9.650 1.00 78.38 278 GLN A O 1
ATOM 2056 N N . GLN A 1 279 ? -34.733 21.004 -10.436 1.00 79.56 279 GLN A N 1
ATOM 2057 C CA . GLN A 1 279 ? -34.168 20.449 -11.682 1.00 79.56 279 GLN A CA 1
ATOM 2058 C C . GLN A 1 279 ? -32.922 19.563 -11.485 1.00 79.56 279 GLN A C 1
ATOM 2060 O O . GLN A 1 279 ? -32.042 19.516 -12.342 1.00 79.56 279 GLN A O 1
ATOM 2065 N N . GLY A 1 280 ? -32.851 18.860 -10.356 1.00 82.62 280 GLY A N 1
ATOM 2066 C CA . GLY A 1 280 ? -31.717 18.007 -10.015 1.00 82.62 280 GLY A CA 1
ATOM 2067 C C . GLY A 1 280 ? -30.456 18.769 -9.578 1.00 82.62 280 GLY A C 1
ATOM 2068 O O . GLY A 1 280 ? -29.335 18.324 -9.818 1.00 82.62 280 GLY A O 1
ATOM 2069 N N . LYS A 1 281 ? -30.630 19.958 -8.990 1.00 88.31 281 LYS A N 1
ATOM 2070 C CA . LYS A 1 281 ? -29.558 20.791 -8.435 1.00 88.31 281 LYS A CA 1
ATOM 2071 C C . LYS A 1 281 ? -29.994 21.452 -7.133 1.00 88.31 281 LYS A C 1
ATOM 2073 O O . LYS A 1 281 ? -31.176 21.758 -6.957 1.00 88.31 281 LYS A O 1
ATOM 2078 N N . ALA A 1 282 ? -29.029 21.767 -6.275 1.00 90.88 282 ALA A N 1
ATOM 2079 C CA . ALA A 1 282 ? -29.198 22.736 -5.197 1.00 90.88 282 ALA A CA 1
ATOM 2080 C C . ALA A 1 282 ? -28.526 24.053 -5.606 1.00 90.88 282 ALA A C 1
ATOM 2082 O O . ALA A 1 282 ? -27.336 24.072 -5.912 1.00 90.88 282 ALA A O 1
ATOM 2083 N N . VAL A 1 283 ? -29.280 25.149 -5.655 1.00 90.69 283 VAL A N 1
ATOM 2084 C CA . VAL A 1 283 ? -28.812 26.440 -6.174 1.00 90.69 283 VAL A CA 1
ATOM 2085 C C . VAL A 1 283 ? -28.822 27.483 -5.065 1.00 90.69 283 VAL A C 1
ATOM 2087 O O . VAL A 1 283 ? -29.869 27.789 -4.499 1.00 90.69 283 VAL A O 1
ATOM 2090 N N . TYR A 1 284 ? -27.652 28.047 -4.784 1.00 90.88 284 TYR A N 1
ATOM 2091 C CA . TYR A 1 284 ? -27.473 29.244 -3.975 1.00 90.88 284 TYR A CA 1
ATOM 2092 C C . TYR A 1 284 ? -27.197 30.431 -4.897 1.00 90.88 284 TYR A C 1
ATOM 2094 O O . TYR A 1 284 ? -26.285 30.389 -5.726 1.00 90.88 284 TYR A O 1
ATOM 2102 N N . THR A 1 285 ? -27.976 31.497 -4.751 1.00 87.44 285 THR A N 1
ATOM 2103 C CA . THR A 1 285 ? -27.789 32.744 -5.497 1.00 87.44 285 THR A CA 1
ATOM 2104 C C . THR A 1 285 ? -27.514 33.865 -4.511 1.00 87.44 285 THR A C 1
ATOM 2106 O O . THR A 1 285 ? -28.337 34.118 -3.639 1.00 87.44 285 THR A O 1
ATOM 2109 N N . ASP A 1 286 ? -26.381 34.547 -4.654 1.00 80.88 286 ASP A N 1
ATOM 2110 C CA . ASP A 1 286 ? -26.042 35.731 -3.863 1.00 80.88 286 ASP A CA 1
ATOM 2111 C C . ASP A 1 286 ? -26.747 36.965 -4.464 1.00 80.88 286 ASP A C 1
ATOM 2113 O O . ASP A 1 286 ? -26.404 37.378 -5.580 1.00 80.88 286 ASP A O 1
ATOM 2117 N N . PRO A 1 287 ? -27.764 37.540 -3.792 1.00 72.31 287 PRO A N 1
ATOM 2118 C CA . PRO A 1 287 ? -28.646 38.522 -4.406 1.00 72.31 287 PRO A CA 1
ATOM 2119 C C . PRO A 1 287 ? -27.980 39.905 -4.552 1.00 72.31 287 PRO A C 1
ATOM 2121 O O . PRO A 1 287 ? -27.298 40.374 -3.634 1.00 72.31 287 PRO A O 1
ATOM 2124 N N . PRO A 1 288 ? -28.228 40.625 -5.664 1.00 64.44 288 PRO A N 1
ATOM 2125 C CA . PRO A 1 288 ? -27.705 41.972 -5.884 1.00 64.44 288 PRO A CA 1
ATOM 2126 C C . PRO A 1 288 ? -28.473 43.016 -5.050 1.00 64.44 288 PRO A C 1
ATOM 2128 O O . PRO A 1 288 ? -29.350 43.709 -5.558 1.00 64.44 288 PRO A O 1
ATOM 2131 N N . ASN A 1 289 ? -28.131 43.121 -3.761 1.00 58.69 289 ASN A N 1
ATOM 2132 C CA . ASN A 1 289 ? -28.762 44.025 -2.782 1.00 58.69 289 ASN A CA 1
ATOM 2133 C C . ASN A 1 289 ? -27.790 45.055 -2.158 1.00 58.69 289 ASN A C 1
ATOM 2135 O O . ASN A 1 289 ? -28.157 45.779 -1.229 1.00 58.69 289 ASN A O 1
ATOM 2139 N N . ALA A 1 290 ? -26.537 45.099 -2.619 1.00 63.94 290 ALA A N 1
ATOM 2140 C CA . ALA A 1 290 ? -25.515 45.998 -2.092 1.00 63.94 290 ALA A CA 1
ATOM 2141 C C . ALA A 1 290 ? -25.628 47.397 -2.719 1.00 63.94 290 ALA A C 1
ATOM 2143 O O . ALA A 1 290 ? -25.247 47.608 -3.872 1.00 63.94 290 ALA A O 1
ATOM 2144 N N . THR A 1 291 ? -26.100 48.368 -1.939 1.00 70.25 291 THR A N 1
ATOM 2145 C CA . THR A 1 291 ? -25.977 49.786 -2.288 1.00 70.25 291 THR A CA 1
ATOM 2146 C C . THR A 1 291 ? -24.599 50.255 -1.853 1.00 70.25 291 THR A C 1
ATOM 2148 O O . THR A 1 291 ? -24.340 50.419 -0.664 1.00 70.25 291 THR A O 1
ATOM 2151 N N . GLN A 1 292 ? -23.709 50.452 -2.823 1.00 76.88 292 GLN A N 1
ATOM 2152 C CA . GLN A 1 292 ? -22.364 50.974 -2.625 1.00 76.88 292 GLN A CA 1
ATOM 2153 C C . GLN A 1 292 ? -22.422 52.484 -2.384 1.00 76.88 292 GLN A C 1
ATOM 2155 O O . GLN A 1 292 ? -23.114 53.226 -3.082 1.00 76.88 292 GLN A O 1
ATOM 2160 N N . ILE A 1 293 ? -21.663 52.933 -1.390 1.00 80.75 293 ILE A N 1
ATOM 2161 C CA . ILE A 1 293 ? -21.657 54.294 -0.870 1.00 80.75 293 ILE A CA 1
ATOM 2162 C C . ILE A 1 293 ? -20.213 54.801 -0.877 1.00 80.75 293 ILE A C 1
ATOM 2164 O O . ILE A 1 293 ? -19.358 54.293 -0.147 1.00 80.75 293 ILE A O 1
ATOM 2168 N N . THR A 1 294 ? -19.947 55.848 -1.654 1.00 83.94 294 THR A N 1
ATOM 2169 C CA . THR A 1 294 ? -18.736 56.665 -1.514 1.00 83.94 294 THR A CA 1
ATOM 2170 C C . THR A 1 294 ? -19.064 57.856 -0.625 1.00 83.94 294 THR A C 1
ATOM 2172 O O . THR A 1 294 ? -20.089 58.514 -0.818 1.00 83.94 294 THR A O 1
ATOM 2175 N N . GLY A 1 295 ? -18.216 58.148 0.360 1.00 85.38 295 GLY A N 1
ATOM 2176 C CA . GLY A 1 295 ? -18.505 59.208 1.315 1.00 85.38 295 GLY A CA 1
ATOM 2177 C C . GLY A 1 295 ? -17.511 59.312 2.464 1.00 85.38 295 GLY A C 1
ATOM 2178 O O . GLY A 1 295 ? -16.439 58.716 2.444 1.00 85.38 295 GLY A O 1
ATOM 2179 N N . SER A 1 296 ? -17.900 60.067 3.485 1.00 89.69 296 SER A N 1
ATOM 2180 C CA . SER A 1 296 ? -17.166 60.221 4.745 1.00 89.69 296 SER A CA 1
ATOM 2181 C C . SER A 1 296 ? -18.105 60.083 5.935 1.00 89.69 296 SER A C 1
ATOM 2183 O O . SER A 1 296 ? -19.293 60.376 5.816 1.00 89.69 296 SER A O 1
ATOM 2185 N N . VAL A 1 297 ? -17.573 59.721 7.098 1.00 91.50 297 VAL A N 1
ATOM 2186 C CA . VAL A 1 297 ? -18.337 59.619 8.347 1.00 91.50 297 VAL A CA 1
ATOM 2187 C C . VAL A 1 297 ? -17.647 60.435 9.426 1.00 91.50 297 VAL A C 1
ATOM 2189 O O . VAL A 1 297 ? -16.440 60.307 9.620 1.00 91.50 297 VAL A O 1
ATOM 2192 N N . SER A 1 298 ? -18.397 61.277 10.131 1.00 91.44 298 SER A N 1
ATOM 2193 C CA . SER A 1 298 ? -17.909 61.986 11.315 1.00 91.44 298 SER A CA 1
ATOM 2194 C C . SER A 1 298 ? -19.062 62.357 12.243 1.00 91.44 298 SER A C 1
ATOM 2196 O O . SER A 1 298 ? -20.147 62.711 11.788 1.00 91.44 298 SER A O 1
ATOM 2198 N N . ASN A 1 299 ? -18.834 62.282 13.559 1.00 89.62 299 ASN A N 1
ATOM 2199 C CA . ASN A 1 299 ? -19.778 62.728 14.595 1.00 89.62 299 ASN A CA 1
ATOM 2200 C C . ASN A 1 299 ? -21.211 62.162 14.441 1.00 89.62 299 ASN A C 1
ATOM 2202 O O . ASN A 1 299 ? -22.190 62.870 14.676 1.00 89.62 299 ASN A O 1
ATOM 2206 N N . GLY A 1 300 ? -21.347 60.903 14.008 1.00 90.44 300 GLY A N 1
ATOM 2207 C CA . GLY A 1 300 ? -22.650 60.265 13.773 1.00 90.44 300 GLY A CA 1
ATOM 2208 C C . GLY A 1 300 ? -23.371 60.689 12.491 1.00 90.44 300 GLY A C 1
ATOM 2209 O O . GLY A 1 300 ? -24.563 60.413 12.352 1.00 90.44 300 GLY A O 1
ATOM 2210 N N . VAL A 1 301 ? -22.677 61.333 11.550 1.00 93.62 301 VAL A N 1
ATOM 2211 C CA . VAL A 1 301 ? -23.207 61.697 10.231 1.00 93.62 301 VAL A CA 1
ATOM 2212 C C . VAL A 1 301 ? -22.398 61.014 9.131 1.00 93.62 301 VAL A C 1
ATOM 2214 O O . VAL A 1 301 ? -21.200 61.252 8.984 1.00 93.62 301 VAL A O 1
ATOM 2217 N N . LEU A 1 302 ? -23.076 60.203 8.321 1.00 92.00 302 LEU A N 1
ATOM 2218 C CA . LEU A 1 302 ? -22.603 59.720 7.027 1.00 92.00 302 LEU A CA 1
ATOM 2219 C C . LEU A 1 302 ? -22.898 60.786 5.965 1.00 92.00 302 LEU A C 1
ATOM 2221 O O . LEU A 1 302 ? -24.042 61.182 5.780 1.00 92.00 302 LEU A O 1
ATOM 2225 N N . THR A 1 303 ? -21.880 61.236 5.241 1.00 92.06 303 THR A N 1
ATOM 2226 C CA . THR A 1 303 ? -22.009 62.122 4.076 1.00 92.06 303 THR A CA 1
ATOM 2227 C C . THR A 1 303 ? -21.732 61.318 2.816 1.00 92.06 303 THR A C 1
ATOM 2229 O O . THR A 1 303 ? -20.580 60.984 2.550 1.00 92.06 303 THR A O 1
ATOM 2232 N N . VAL A 1 304 ? -22.776 61.004 2.051 1.00 90.25 304 VAL A N 1
ATOM 2233 C CA . VAL A 1 304 ? -22.692 60.274 0.780 1.00 90.25 304 VAL A CA 1
ATOM 2234 C C . VAL A 1 304 ? -22.424 61.254 -0.353 1.00 90.25 304 VAL A C 1
ATOM 2236 O O . VAL A 1 304 ? -23.211 62.176 -0.566 1.00 90.25 304 VAL A O 1
ATOM 2239 N N . THR A 1 305 ? -21.333 61.043 -1.089 1.00 87.44 305 THR A N 1
ATOM 2240 C CA . THR A 1 305 ? -20.918 61.849 -2.249 1.00 87.44 305 THR A CA 1
ATOM 2241 C C . THR A 1 305 ? -21.181 61.151 -3.583 1.00 87.44 305 THR A C 1
ATOM 2243 O O . THR A 1 305 ? -21.431 61.833 -4.573 1.00 87.44 305 THR A O 1
ATOM 2246 N N . ALA A 1 306 ? -21.188 59.816 -3.613 1.00 84.25 306 ALA A N 1
ATOM 2247 C CA . ALA A 1 306 ? -21.636 59.016 -4.753 1.00 84.25 306 ALA A CA 1
ATOM 2248 C C . ALA A 1 306 ? -22.289 57.709 -4.277 1.00 84.25 306 ALA A C 1
ATOM 2250 O O . ALA A 1 306 ? -22.009 57.233 -3.176 1.00 84.25 306 ALA A O 1
ATOM 2251 N N . MET A 1 307 ? -23.168 57.143 -5.106 1.00 81.50 307 MET A N 1
ATOM 2252 C CA . MET A 1 307 ? -23.879 55.902 -4.808 1.00 81.50 307 MET A CA 1
ATOM 2253 C C . MET A 1 307 ? -24.128 55.087 -6.077 1.00 81.50 307 MET A C 1
ATOM 2255 O O . MET A 1 307 ? -24.481 55.649 -7.115 1.00 81.50 307 MET A O 1
ATOM 2259 N N . THR A 1 308 ? -23.996 53.768 -5.964 1.00 73.19 308 THR A N 1
ATOM 2260 C CA . THR A 1 308 ? -24.222 52.786 -7.033 1.00 73.19 308 THR A CA 1
ATOM 2261 C C . THR A 1 308 ? -24.949 51.561 -6.470 1.00 73.19 308 THR A C 1
ATOM 2263 O O . THR A 1 308 ? -24.622 51.096 -5.385 1.00 73.19 308 THR A O 1
ATOM 2266 N N . GLY A 1 309 ? -25.942 51.035 -7.194 1.00 65.12 309 GLY A N 1
ATOM 2267 C CA . GLY A 1 309 ? -26.773 49.904 -6.750 1.00 65.12 309 GLY A CA 1
ATOM 2268 C C . GLY A 1 309 ? -28.223 50.281 -6.421 1.00 65.12 309 GLY A C 1
ATOM 2269 O O . GLY A 1 309 ? -28.646 51.423 -6.605 1.00 65.12 309 GLY A O 1
ATOM 2270 N N . LEU A 1 310 ? -28.997 49.288 -5.978 1.00 60.78 310 LEU A N 1
ATOM 2271 C CA . LEU A 1 310 ? -30.389 49.397 -5.531 1.00 60.78 310 LEU A CA 1
ATOM 2272 C C . LEU A 1 310 ? -30.585 48.456 -4.324 1.00 60.78 310 LEU A C 1
ATOM 2274 O O . LEU A 1 310 ? -29.975 47.387 -4.315 1.00 60.78 310 LEU A O 1
ATOM 2278 N N . PRO A 1 311 ? -31.464 48.778 -3.352 1.00 63.69 311 PRO A N 1
ATOM 2279 C CA . PRO A 1 311 ? -32.391 49.914 -3.302 1.00 63.69 311 PRO A CA 1
ATOM 2280 C C . PRO A 1 311 ? -31.807 51.199 -2.676 1.00 63.69 311 PRO A C 1
ATOM 2282 O O . PRO A 1 311 ? -30.733 51.209 -2.083 1.00 63.69 311 PRO A O 1
ATOM 2285 N N . ALA A 1 312 ? -32.556 52.298 -2.785 1.00 80.69 312 ALA A N 1
ATOM 2286 C CA . ALA A 1 312 ? -32.232 53.582 -2.157 1.00 80.69 312 ALA A CA 1
ATOM 2287 C C . ALA A 1 312 ? -32.152 53.488 -0.615 1.00 80.69 312 ALA A C 1
ATOM 2289 O O . ALA A 1 312 ? -32.956 52.782 -0.001 1.00 80.69 312 ALA A O 1
ATOM 2290 N N . LEU A 1 313 ? -31.228 54.240 -0.002 1.00 84.31 313 LEU A N 1
ATOM 2291 C CA . LEU A 1 313 ? -30.992 54.232 1.450 1.00 84.31 313 LEU A CA 1
ATOM 2292 C C . LEU A 1 313 ? -32.212 54.702 2.252 1.00 84.31 313 LEU A C 1
ATOM 2294 O O . LEU A 1 313 ? -32.831 55.724 1.945 1.00 84.31 313 LEU A O 1
ATOM 2298 N N . LYS A 1 314 ? -32.511 54.002 3.344 1.00 86.94 314 LYS A N 1
ATOM 2299 C CA . LYS A 1 314 ? -33.632 54.291 4.249 1.00 86.94 314 LYS A CA 1
ATOM 2300 C C . LYS A 1 314 ? -33.225 54.153 5.719 1.00 86.94 314 LYS A C 1
ATOM 2302 O O . LYS A 1 314 ? -32.217 53.548 6.072 1.00 86.94 314 LYS A O 1
ATOM 2307 N N . VAL A 1 315 ? -34.049 54.716 6.603 1.00 89.06 315 VAL A N 1
ATOM 2308 C CA . VAL A 1 315 ? -33.896 54.538 8.054 1.00 89.06 315 VAL A CA 1
ATOM 2309 C C . VAL A 1 315 ? -34.062 53.058 8.401 1.00 89.06 315 VAL A C 1
ATOM 2311 O O . VAL A 1 315 ? -35.011 52.418 7.949 1.00 89.06 315 VAL A O 1
ATOM 2314 N N . GLY A 1 316 ? -33.141 52.534 9.207 1.00 82.50 316 GLY A N 1
ATOM 2315 C CA . GLY A 1 316 ? -33.050 51.122 9.574 1.00 82.50 316 GLY A CA 1
ATOM 2316 C C . GLY A 1 316 ? -32.069 50.301 8.733 1.00 82.50 316 GLY A C 1
ATOM 2317 O O . GLY A 1 316 ? -31.726 49.200 9.158 1.00 82.50 316 GLY A O 1
ATOM 2318 N N . ASP A 1 317 ? -31.571 50.813 7.600 1.00 81.75 317 ASP A N 1
ATOM 2319 C CA . ASP A 1 317 ? -30.519 50.121 6.844 1.00 81.75 317 ASP A CA 1
ATOM 2320 C C . ASP A 1 317 ? -29.240 50.028 7.680 1.00 81.75 317 ASP A C 1
ATOM 2322 O O . ASP A 1 317 ? -28.805 51.020 8.273 1.00 81.75 317 ASP A O 1
ATOM 2326 N N . ARG A 1 318 ? -28.630 48.838 7.720 1.00 82.12 318 ARG A N 1
ATOM 2327 C CA . ARG A 1 318 ? -27.289 48.649 8.283 1.00 82.12 318 ARG A CA 1
ATOM 2328 C C . ARG A 1 318 ? -26.231 49.240 7.352 1.00 82.12 318 ARG A C 1
ATOM 2330 O O . ARG A 1 318 ? -26.468 49.386 6.158 1.00 82.12 318 ARG A O 1
ATOM 2337 N N . LEU A 1 319 ? -25.074 49.583 7.907 1.00 79.94 319 LEU A N 1
ATOM 2338 C CA . LEU A 1 319 ? -23.932 50.113 7.171 1.00 79.94 319 LEU A CA 1
ATOM 2339 C C . LEU A 1 319 ? -22.650 49.389 7.574 1.00 79.94 319 LEU A C 1
ATOM 2341 O O . LEU A 1 319 ? -22.328 49.285 8.758 1.00 79.94 319 LEU A O 1
ATOM 2345 N N . TYR A 1 320 ? -21.905 48.966 6.563 1.00 76.19 320 TYR A N 1
ATOM 2346 C CA . TYR A 1 320 ? -20.630 48.270 6.667 1.00 76.19 320 TYR A CA 1
ATOM 2347 C C . TYR A 1 320 ? -19.556 49.051 5.908 1.00 76.19 320 TYR A C 1
ATOM 2349 O O . TYR A 1 320 ? -19.858 49.698 4.905 1.00 76.19 320 TYR A O 1
ATOM 2357 N N . ASP A 1 321 ? -18.306 48.984 6.360 1.00 74.31 321 ASP A N 1
ATOM 2358 C CA . ASP A 1 321 ? -17.152 49.580 5.683 1.00 74.31 321 ASP A CA 1
ATOM 2359 C C . ASP A 1 321 ? -15.989 48.586 5.581 1.00 74.31 321 ASP A C 1
ATOM 2361 O O . ASP A 1 321 ? -15.798 47.730 6.446 1.00 74.31 321 ASP A O 1
ATOM 2365 N N . SER A 1 322 ? -15.172 48.735 4.539 1.00 65.56 322 SER A N 1
ATOM 2366 C CA . SER A 1 322 ? -14.015 47.875 4.254 1.00 65.56 322 SER A CA 1
ATOM 2367 C C . SER A 1 322 ? -12.896 47.895 5.310 1.00 65.56 322 SER A C 1
ATOM 2369 O O . SER A 1 322 ? -11.973 47.091 5.213 1.00 65.56 322 SER A O 1
ATOM 2371 N N . GLN A 1 323 ? -12.938 48.800 6.294 1.00 69.12 323 GLN A N 1
ATOM 2372 C CA . GLN A 1 323 ? -11.935 48.936 7.360 1.00 69.12 323 GLN A CA 1
ATOM 2373 C C . GLN A 1 323 ? -12.513 48.707 8.769 1.00 69.12 323 GLN A C 1
ATOM 2375 O O . GLN A 1 323 ? -11.813 48.941 9.755 1.00 69.12 323 GLN A O 1
ATOM 2380 N N . PHE A 1 324 ? -13.761 48.234 8.878 1.00 71.56 324 PHE A N 1
ATOM 2381 C CA . PHE A 1 324 ? -14.480 47.982 10.136 1.00 71.56 324 PHE A CA 1
ATOM 2382 C C . PHE A 1 324 ? -14.595 49.201 11.083 1.00 71.56 324 PHE A C 1
ATOM 2384 O O . PHE A 1 324 ? -14.881 49.045 12.273 1.00 71.56 324 PHE A O 1
ATOM 2391 N N . LYS A 1 325 ? -14.416 50.428 10.571 1.00 79.62 325 LYS A N 1
ATOM 2392 C CA . LYS A 1 325 ? -14.501 51.692 11.326 1.00 79.62 325 LYS A CA 1
ATOM 2393 C C . LYS A 1 325 ? -15.922 52.028 11.793 1.00 79.62 325 LYS A C 1
ATOM 2395 O O . LYS A 1 325 ? -16.078 52.766 12.766 1.00 79.62 325 LYS A O 1
ATOM 2400 N N . LEU A 1 326 ? -16.952 51.500 11.131 1.00 77.69 326 LEU A N 1
ATOM 2401 C CA . LEU A 1 326 ? -18.351 51.645 11.534 1.00 77.69 326 LEU A CA 1
ATOM 2402 C C . LEU A 1 326 ? -18.746 50.702 12.678 1.00 77.69 326 LEU A C 1
ATOM 2404 O O . LEU A 1 326 ? -19.723 50.979 13.369 1.00 77.69 326 LEU A O 1
ATOM 2408 N N . GLY A 1 327 ? -18.020 49.612 12.931 1.00 70.88 327 GLY A N 1
ATOM 2409 C CA . GLY A 1 327 ? -18.470 48.572 13.864 1.00 70.88 327 GLY A CA 1
ATOM 2410 C C . GLY A 1 327 ? -19.689 47.778 13.357 1.00 70.88 327 GLY A C 1
ATOM 2411 O O . GLY A 1 327 ? -20.343 48.145 12.384 1.00 70.88 327 GLY A O 1
ATOM 2412 N N . THR A 1 328 ? -19.988 46.652 14.007 1.00 64.44 328 THR A N 1
ATOM 2413 C CA . THR A 1 328 ? -20.789 45.553 13.423 1.00 64.44 328 THR A CA 1
ATOM 2414 C C . THR A 1 328 ? -22.289 45.810 13.243 1.00 64.44 328 THR A C 1
ATOM 2416 O O . THR A 1 328 ? -22.927 45.091 12.479 1.00 64.44 328 THR A O 1
ATOM 2419 N N . ASP A 1 329 ? -22.855 46.815 13.919 1.00 75.44 329 ASP A N 1
ATOM 2420 C CA . ASP A 1 329 ? -24.305 47.081 13.966 1.00 75.44 329 ASP A CA 1
ATOM 2421 C C . ASP A 1 329 ? -24.666 48.558 13.719 1.00 75.44 329 ASP A C 1
ATOM 2423 O O . ASP A 1 329 ? -25.688 49.067 14.194 1.00 75.44 329 ASP A O 1
ATOM 2427 N N . THR A 1 330 ? -23.834 49.279 12.962 1.00 83.06 330 THR A N 1
ATOM 2428 C CA . THR A 1 330 ? -24.190 50.641 12.545 1.00 83.06 330 THR A CA 1
ATOM 2429 C C . THR A 1 330 ? -25.413 50.623 11.639 1.00 83.06 330 THR A C 1
ATOM 2431 O O . THR A 1 330 ? -25.486 49.844 10.694 1.00 83.06 330 THR A O 1
ATOM 2434 N N . THR A 1 331 ? -26.371 51.505 11.918 1.00 90.06 331 THR A N 1
ATOM 2435 C CA . THR A 1 331 ? -27.607 51.681 11.145 1.00 90.06 331 THR A CA 1
ATOM 2436 C C . THR A 1 331 ? -27.858 53.148 10.831 1.00 90.06 331 THR A C 1
ATOM 2438 O O . THR A 1 331 ? -27.459 54.026 11.597 1.00 90.06 331 THR A O 1
ATOM 2441 N N . ILE A 1 332 ? -28.551 53.430 9.726 1.00 90.62 332 ILE A N 1
ATOM 2442 C CA . ILE A 1 332 ? -29.094 54.757 9.425 1.00 90.62 332 ILE A CA 1
ATOM 2443 C C . ILE A 1 332 ? -30.261 55.035 10.377 1.00 90.62 332 ILE A C 1
ATOM 2445 O O . ILE A 1 332 ? -31.282 54.352 10.348 1.00 90.62 332 ILE A O 1
ATOM 2449 N N . THR A 1 333 ? -30.130 56.070 11.203 1.00 93.44 333 THR A N 1
ATOM 2450 C CA . THR A 1 333 ? -31.146 56.514 12.172 1.00 93.44 333 THR A CA 1
ATOM 2451 C C . THR A 1 333 ? -32.009 57.663 11.648 1.00 93.44 333 THR A C 1
ATOM 2453 O O . THR A 1 333 ? -33.067 57.940 12.208 1.00 93.44 333 THR A O 1
ATOM 2456 N N . GLY A 1 334 ? -31.592 58.323 10.564 1.00 92.00 334 GLY A N 1
ATOM 2457 C CA . GLY A 1 334 ? -32.300 59.453 9.964 1.00 92.00 334 GLY A CA 1
ATOM 2458 C C . GLY A 1 334 ? -31.699 59.868 8.621 1.00 92.00 334 GLY A C 1
ATOM 2459 O O . GLY A 1 334 ? -30.516 59.654 8.366 1.00 92.00 334 GLY A O 1
ATOM 2460 N N . LEU A 1 335 ? -32.515 60.460 7.745 1.00 90.00 335 LEU A N 1
ATOM 2461 C CA . LEU A 1 335 ? -32.134 60.728 6.349 1.00 90.00 335 LEU A CA 1
ATOM 2462 C C . LEU A 1 335 ? -31.441 62.075 6.101 1.00 90.00 335 LEU A C 1
ATOM 2464 O O . LEU A 1 335 ? -31.134 62.353 4.954 1.00 90.00 335 LEU A O 1
ATOM 2468 N N . GLY A 1 336 ? -31.215 62.909 7.125 1.00 88.94 336 GLY A N 1
ATOM 2469 C CA . GLY A 1 336 ? -30.495 64.190 7.004 1.00 88.94 336 GLY A CA 1
ATOM 2470 C C . GLY A 1 336 ? -30.933 65.048 5.804 1.00 88.94 336 GLY A C 1
ATOM 2471 O O . GLY A 1 336 ? -32.074 65.505 5.759 1.00 88.94 336 GLY A O 1
ATOM 2472 N N . THR A 1 337 ? -30.020 65.287 4.854 1.00 89.38 337 THR A N 1
ATOM 2473 C CA . THR A 1 337 ? -30.323 65.912 3.547 1.00 89.38 337 THR A CA 1
ATOM 2474 C C . THR A 1 337 ? -30.478 64.906 2.401 1.00 89.38 337 THR A C 1
ATOM 2476 O O . THR A 1 337 ? -30.799 65.302 1.280 1.00 89.38 337 THR A O 1
ATOM 2479 N N . GLY A 1 338 ? -30.232 63.620 2.653 1.00 82.62 338 GLY A N 1
ATOM 2480 C CA . GLY A 1 338 ? -30.402 62.542 1.688 1.00 82.62 338 GLY A CA 1
ATOM 2481 C C . GLY A 1 338 ? -31.868 62.214 1.395 1.00 82.62 338 GLY A C 1
ATOM 2482 O O . GLY A 1 338 ? -32.750 62.285 2.247 1.00 82.62 338 GLY A O 1
ATOM 2483 N N . THR A 1 339 ? -32.124 61.797 0.157 1.00 82.75 339 THR A N 1
ATOM 2484 C CA . THR A 1 339 ? -33.431 61.289 -0.311 1.00 82.75 339 THR A CA 1
ATOM 2485 C C . THR A 1 339 ? -33.364 59.800 -0.673 1.00 82.75 339 THR A C 1
ATOM 2487 O O . THR A 1 339 ? -34.109 59.313 -1.518 1.00 82.75 339 THR A O 1
ATOM 2490 N N . GLY A 1 340 ? -32.422 59.081 -0.055 1.00 82.31 340 GLY A N 1
ATOM 2491 C CA . GLY A 1 340 ? -32.069 57.698 -0.378 1.00 82.31 340 GLY A CA 1
ATOM 2492 C C . GLY A 1 340 ? -30.972 57.550 -1.437 1.00 82.31 340 GLY A C 1
ATOM 2493 O O . GLY A 1 340 ? -30.633 56.430 -1.804 1.00 82.31 340 GLY A O 1
ATOM 2494 N N . THR A 1 341 ? -30.386 58.660 -1.903 1.00 85.19 341 THR A N 1
ATOM 2495 C CA . THR A 1 341 ? -29.196 58.681 -2.772 1.00 85.19 341 THR A CA 1
ATOM 2496 C C . THR A 1 341 ? -28.066 59.540 -2.168 1.00 85.19 341 THR A C 1
ATOM 2498 O O . THR A 1 341 ? -27.685 59.329 -1.017 1.00 85.19 341 THR A O 1
ATOM 2501 N N . VAL A 1 342 ? -27.517 60.511 -2.900 1.00 90.31 342 VAL A N 1
ATOM 2502 C CA . VAL A 1 342 ? -26.476 61.440 -2.420 1.00 90.31 342 VAL A CA 1
ATOM 2503 C C . VAL A 1 342 ? -27.060 62.392 -1.362 1.00 90.31 342 VAL A C 1
ATOM 2505 O O . VAL A 1 342 ? -28.208 62.823 -1.479 1.00 90.31 342 VAL A O 1
ATOM 2508 N N . GLY A 1 343 ? -26.286 62.716 -0.321 1.00 91.44 343 GLY A N 1
ATOM 2509 C CA . GLY A 1 343 ? -26.722 63.557 0.805 1.00 91.44 343 GLY A CA 1
ATOM 2510 C C . GLY A 1 343 ? -26.160 63.101 2.155 1.00 91.44 343 GLY A C 1
ATOM 2511 O O . GLY A 1 343 ? -25.337 62.188 2.218 1.00 91.44 343 GLY A O 1
ATOM 2512 N N . THR A 1 344 ? -26.581 63.743 3.246 1.00 93.00 344 THR A N 1
ATOM 2513 C CA . THR A 1 344 ? -26.180 63.351 4.609 1.00 93.00 344 THR A CA 1
ATOM 2514 C C . THR A 1 344 ? -27.228 62.474 5.281 1.00 93.00 344 THR A C 1
ATOM 2516 O O . THR A 1 344 ? -28.415 62.711 5.110 1.00 93.00 344 THR A O 1
ATOM 2519 N N . TYR A 1 345 ? -26.791 61.511 6.089 1.00 94.38 345 TYR A N 1
ATOM 2520 C CA . TYR A 1 345 ? -27.613 60.581 6.865 1.00 94.38 345 TYR A CA 1
ATOM 2521 C C . TYR A 1 345 ? -27.082 60.545 8.299 1.00 94.38 345 TYR A C 1
ATOM 2523 O O . TYR A 1 345 ? -25.868 60.511 8.501 1.00 94.38 345 TYR A O 1
ATOM 2531 N N . THR A 1 346 ? -27.953 60.534 9.305 1.00 94.50 346 THR A N 1
ATOM 2532 C CA . THR A 1 346 ? -27.523 60.266 10.685 1.00 94.50 346 THR A CA 1
ATOM 2533 C C . THR A 1 346 ? -27.427 58.763 10.900 1.00 94.50 346 THR A C 1
ATOM 2535 O O . THR A 1 346 ? -28.269 58.009 10.407 1.00 94.50 346 THR A O 1
ATOM 2538 N N . ILE A 1 347 ? -26.407 58.324 11.633 1.00 94.06 347 ILE A N 1
ATOM 2539 C CA . ILE A 1 347 ? -26.123 56.910 11.894 1.00 94.06 347 ILE A CA 1
ATOM 2540 C C . ILE A 1 347 ? -26.069 56.620 13.399 1.00 94.06 347 ILE A C 1
ATOM 2542 O O . ILE A 1 347 ? -25.886 57.529 14.208 1.00 94.06 347 ILE A O 1
ATOM 2546 N N . SER A 1 348 ? -26.244 55.357 13.792 1.00 93.69 348 SER A N 1
ATOM 2547 C CA . SER A 1 348 ? -26.249 54.946 15.203 1.00 93.69 348 SER A CA 1
ATOM 2548 C C . SER A 1 348 ? -24.871 55.030 15.869 1.00 93.69 348 SER A C 1
ATOM 2550 O O . SER A 1 348 ? -24.791 55.326 17.061 1.00 93.69 348 SER A O 1
ATOM 2552 N N . ASN A 1 349 ? -23.783 54.813 15.122 1.00 90.06 349 ASN A N 1
ATOM 2553 C CA . ASN A 1 349 ? -22.428 54.963 15.642 1.00 90.06 349 ASN A CA 1
ATOM 2554 C C . ASN A 1 349 ? -21.966 56.425 15.560 1.00 90.06 349 ASN A C 1
ATOM 2556 O O . ASN A 1 349 ? -21.504 56.907 14.525 1.00 90.06 349 ASN A O 1
ATOM 2560 N N . THR A 1 350 ? -22.063 57.125 16.689 1.00 88.88 350 THR A N 1
ATOM 2561 C CA . THR A 1 350 ? -21.674 58.535 16.814 1.00 88.88 350 THR A CA 1
ATOM 2562 C C . THR A 1 350 ? -20.168 58.768 16.967 1.00 88.88 350 THR A C 1
ATOM 2564 O O . THR A 1 350 ? -19.742 59.921 16.932 1.00 88.88 350 THR A O 1
ATOM 2567 N N . THR A 1 351 ? -19.362 57.718 17.158 1.00 87.19 351 THR A N 1
ATOM 2568 C CA . THR A 1 351 ? -17.907 57.807 17.396 1.00 87.19 351 THR A CA 1
ATOM 2569 C C . THR A 1 351 ? -17.063 57.384 16.191 1.00 87.19 351 THR A C 1
ATOM 2571 O O . THR A 1 351 ? -15.863 57.658 16.177 1.00 87.19 351 THR A O 1
ATOM 2574 N N . ALA A 1 352 ? -17.663 56.764 15.171 1.00 85.69 352 ALA A N 1
ATOM 2575 C CA . ALA A 1 352 ? -16.987 56.422 13.923 1.00 85.69 352 ALA A CA 1
ATOM 2576 C C . ALA A 1 352 ? -16.459 57.665 13.184 1.00 85.69 352 ALA A C 1
ATOM 2578 O O . ALA A 1 352 ? -17.138 58.691 13.070 1.00 85.69 352 ALA A O 1
ATOM 2579 N N . ALA A 1 353 ? -15.255 57.530 12.626 1.00 87.56 353 ALA A N 1
ATOM 2580 C CA . ALA A 1 353 ? -14.622 58.524 11.771 1.00 87.56 353 ALA A CA 1
ATOM 2581 C C . ALA A 1 353 ? -14.023 57.843 10.530 1.00 87.56 353 ALA A C 1
ATOM 2583 O O . ALA A 1 353 ? -13.116 57.019 10.643 1.00 87.56 353 ALA A O 1
ATOM 2584 N N . ILE A 1 354 ? -14.532 58.195 9.349 1.00 85.62 354 ILE A N 1
ATOM 2585 C CA . ILE A 1 354 ? -14.039 57.754 8.038 1.00 85.62 354 ILE A CA 1
ATOM 2586 C C . ILE A 1 354 ? -13.768 59.009 7.215 1.00 85.62 354 ILE A C 1
ATOM 2588 O O . ILE A 1 354 ? -14.694 59.770 6.923 1.00 85.62 354 ILE A O 1
ATOM 2592 N N . ALA A 1 355 ? -12.511 59.244 6.846 1.00 81.69 355 ALA A N 1
ATOM 2593 C CA . ALA A 1 355 ? -12.157 60.385 6.013 1.00 81.69 355 ALA A CA 1
ATOM 2594 C C . ALA A 1 355 ? -12.508 60.103 4.545 1.00 81.69 355 ALA A C 1
ATOM 2596 O O . ALA A 1 355 ? -12.375 58.978 4.069 1.00 81.69 355 ALA A O 1
ATOM 2597 N N . ALA A 1 356 ? -12.880 61.143 3.791 1.00 70.69 356 ALA A N 1
ATOM 2598 C CA . ALA A 1 356 ? -13.151 61.020 2.353 1.00 70.69 356 ALA A CA 1
ATOM 2599 C C . ALA A 1 356 ? -11.929 60.528 1.541 1.00 70.69 356 ALA A C 1
ATOM 2601 O O . ALA A 1 356 ? -12.082 60.048 0.424 1.00 70.69 356 ALA A O 1
ATOM 2602 N N . SER A 1 357 ? -10.722 60.644 2.104 1.00 68.50 357 SER A N 1
ATOM 2603 C CA . SER A 1 357 ? -9.456 60.157 1.547 1.00 68.50 357 SER A CA 1
ATOM 2604 C C . SER A 1 357 ? -9.149 58.686 1.844 1.00 68.50 357 SER A C 1
ATOM 2606 O O . SER A 1 357 ? -8.177 58.168 1.305 1.00 68.50 357 SER A O 1
ATOM 2608 N N . ASP A 1 358 ? -9.918 58.010 2.705 1.00 66.25 358 ASP A N 1
ATOM 2609 C CA . ASP A 1 358 ? -9.605 56.639 3.145 1.00 66.25 358 ASP A CA 1
ATOM 2610 C C . ASP A 1 358 ? -9.852 55.578 2.049 1.00 66.25 358 ASP A C 1
ATOM 2612 O O . ASP A 1 358 ? -9.563 54.404 2.270 1.00 66.25 358 ASP A O 1
ATOM 2616 N N . ASN A 1 359 ? -10.407 55.969 0.889 1.00 57.66 359 ASN A N 1
ATOM 2617 C CA . ASN A 1 359 ? -10.894 55.083 -0.183 1.00 57.66 359 ASN A CA 1
ATOM 2618 C C . ASN A 1 359 ? -11.861 53.984 0.309 1.00 57.66 359 ASN A C 1
ATOM 2620 O O . ASN A 1 359 ? -11.994 52.930 -0.311 1.00 57.66 359 ASN A O 1
ATOM 2624 N N . ASN A 1 360 ? -12.560 54.237 1.419 1.00 62.16 360 ASN A N 1
ATOM 2625 C CA . ASN A 1 360 ? -13.478 53.281 2.021 1.00 62.16 360 ASN A CA 1
ATOM 2626 C C . ASN A 1 360 ? -14.791 53.206 1.246 1.00 62.16 360 ASN A C 1
ATOM 2628 O O . ASN A 1 360 ? -15.618 54.117 1.299 1.00 62.16 360 ASN A O 1
ATOM 2632 N N . ASN A 1 361 ? -14.996 52.070 0.583 1.00 67.50 361 ASN A N 1
ATOM 2633 C CA . ASN A 1 361 ? -16.302 51.679 0.079 1.00 67.50 361 ASN A CA 1
ATOM 2634 C C . ASN A 1 361 ? -17.174 51.272 1.270 1.00 67.50 361 ASN A C 1
ATOM 2636 O O . ASN A 1 361 ? -16.885 50.290 1.957 1.00 67.50 361 ASN A O 1
ATOM 2640 N N . MET A 1 362 ? -18.239 52.032 1.509 1.00 77.94 362 MET A N 1
ATOM 2641 C CA . MET A 1 362 ? -19.292 51.659 2.449 1.00 77.94 362 MET A CA 1
ATOM 2642 C C . MET A 1 362 ? -20.428 50.958 1.697 1.00 77.94 362 MET A C 1
ATOM 2644 O O . MET A 1 362 ? -20.588 51.152 0.491 1.00 77.94 362 MET A O 1
ATOM 2648 N N . SER A 1 363 ? -21.218 50.137 2.385 1.00 75.62 363 SER A N 1
ATOM 2649 C CA . SER A 1 363 ? -22.367 49.446 1.787 1.00 75.62 363 SER A CA 1
ATOM 2650 C C . SER A 1 363 ? -23.453 49.118 2.802 1.00 75.62 363 SER A C 1
ATOM 2652 O O . SER A 1 363 ? -23.195 49.036 4.003 1.00 75.62 363 SER A O 1
ATOM 2654 N N . THR A 1 364 ? -24.661 48.881 2.298 1.00 69.62 364 THR A N 1
ATOM 2655 C CA . THR A 1 364 ? -25.792 48.321 3.048 1.00 69.62 364 THR A CA 1
ATOM 2656 C C . THR A 1 364 ? -25.731 46.808 3.265 1.00 69.62 364 THR A C 1
ATOM 2658 O O . THR A 1 364 ? -26.504 46.284 4.065 1.00 69.62 364 THR A O 1
ATOM 2661 N N . ALA A 1 365 ? -24.831 46.097 2.579 1.00 66.50 365 ALA A N 1
ATOM 2662 C CA . ALA A 1 365 ? -24.723 44.639 2.638 1.00 66.50 365 ALA A CA 1
ATOM 2663 C C . ALA A 1 365 ? -23.268 44.154 2.745 1.00 66.50 365 ALA A C 1
ATOM 2665 O O . ALA A 1 365 ? -22.344 44.802 2.252 1.00 66.50 365 ALA A O 1
ATOM 2666 N N . THR A 1 366 ? -23.096 42.980 3.352 1.00 63.56 366 THR A N 1
ATOM 2667 C CA . THR A 1 366 ? -21.889 42.142 3.281 1.00 63.56 366 THR A CA 1
ATOM 2668 C C . THR A 1 366 ? -22.163 40.934 2.390 1.00 63.56 366 THR A C 1
ATOM 2670 O O . THR A 1 366 ? -23.325 40.641 2.116 1.00 63.56 366 THR A O 1
ATOM 2673 N N . GLY A 1 367 ? -21.128 40.173 2.021 1.00 66.62 367 GLY A N 1
ATOM 2674 C CA . GLY A 1 367 ? -21.332 38.840 1.446 1.00 66.62 367 GLY A CA 1
ATOM 2675 C C . GLY A 1 367 ? -22.243 37.985 2.337 1.00 66.62 367 GLY A C 1
ATOM 2676 O O . GLY A 1 367 ? -22.109 37.999 3.569 1.00 66.62 367 GLY A O 1
ATOM 2677 N N . HIS A 1 368 ? -23.193 37.290 1.717 1.00 77.69 368 HIS A N 1
ATOM 2678 C CA . HIS A 1 368 ? -24.200 36.502 2.422 1.00 77.69 368 HIS A CA 1
ATOM 2679 C C . HIS A 1 368 ? -23.640 35.143 2.878 1.00 77.69 368 HIS A C 1
ATOM 2681 O O . HIS A 1 368 ? -22.601 34.669 2.406 1.00 77.69 368 HIS A O 1
ATOM 2687 N N . TRP A 1 369 ? -24.336 34.525 3.830 1.00 79.69 369 TRP A N 1
ATOM 2688 C CA . TRP A 1 369 ? -24.011 33.213 4.386 1.00 79.69 369 TRP A CA 1
ATOM 2689 C C . TRP A 1 369 ? -25.202 32.280 4.220 1.00 79.69 369 TRP A C 1
ATOM 2691 O O . TRP A 1 369 ? -26.341 32.710 4.356 1.00 79.69 369 TRP A O 1
ATOM 2701 N N . ASN A 1 370 ? -24.974 30.988 4.013 1.00 85.94 370 ASN A N 1
ATOM 2702 C CA . ASN A 1 370 ? -26.006 29.986 4.271 1.00 85.94 370 ASN A CA 1
ATOM 2703 C C . ASN A 1 370 ? -25.370 28.641 4.645 1.00 85.94 370 ASN A C 1
ATOM 2705 O O . ASN A 1 370 ? -24.213 28.367 4.328 1.00 85.94 370 ASN A O 1
ATOM 2709 N N . GLN A 1 371 ? -26.138 27.791 5.316 1.00 88.12 371 GLN A N 1
ATOM 2710 C CA . GLN A 1 371 ? -25.864 26.367 5.409 1.00 88.12 371 GLN A CA 1
ATOM 2711 C C . GLN A 1 371 ? -27.133 25.606 5.044 1.00 88.12 371 GLN A C 1
ATOM 2713 O O . GLN A 1 371 ? -28.207 25.917 5.556 1.00 88.12 371 GLN A O 1
ATOM 2718 N N . PHE A 1 372 ? -27.003 24.571 4.226 1.00 89.12 372 PHE A N 1
ATOM 2719 C CA . PHE A 1 372 ? -28.075 23.608 3.999 1.00 89.12 372 PHE A CA 1
ATOM 2720 C C . PHE A 1 372 ? -27.595 22.206 4.362 1.00 89.12 372 PHE A C 1
ATOM 2722 O O . PHE A 1 372 ? -26.393 21.964 4.456 1.00 89.12 372 PHE A O 1
ATOM 2729 N N . GLY A 1 373 ? -28.507 21.271 4.608 1.00 87.88 373 GLY A N 1
ATOM 2730 C CA . GLY A 1 373 ? -28.104 19.917 4.975 1.00 87.88 373 GLY A CA 1
ATOM 2731 C C . GLY A 1 373 ? -29.253 18.947 5.177 1.00 87.88 373 GLY A C 1
ATOM 2732 O O . GLY A 1 373 ? -30.389 19.359 5.407 1.00 87.88 373 GLY A O 1
ATOM 2733 N N . GLN A 1 374 ? -28.932 17.660 5.111 1.00 87.69 374 GLN A N 1
ATOM 2734 C CA . GLN A 1 374 ? -29.863 16.538 5.218 1.00 87.69 374 GLN A CA 1
ATOM 2735 C C . GLN A 1 374 ? -29.589 15.755 6.504 1.00 87.69 374 GLN A C 1
ATOM 2737 O O . GLN A 1 374 ? -28.439 15.630 6.933 1.00 87.69 374 GLN A O 1
ATOM 2742 N N . LYS A 1 375 ? -30.644 15.240 7.147 1.00 87.56 375 LYS A N 1
ATOM 2743 C CA . LYS A 1 375 ? -30.494 14.389 8.333 1.00 87.56 375 LYS A CA 1
ATOM 2744 C C . LYS A 1 375 ? -30.288 12.945 7.905 1.00 87.56 375 LYS A C 1
ATOM 2746 O O . LYS A 1 375 ? -31.165 12.376 7.262 1.00 87.56 375 LYS A O 1
ATOM 2751 N N . LEU A 1 376 ? -29.181 12.350 8.329 1.00 86.81 376 LEU A N 1
ATOM 2752 C CA . LEU A 1 376 ? -28.851 10.957 8.048 1.00 86.81 376 LEU A CA 1
ATOM 2753 C C . LEU A 1 376 ? -28.856 10.128 9.329 1.00 86.81 376 LEU A C 1
ATOM 2755 O O . LEU A 1 376 ? -28.571 10.631 10.419 1.00 86.81 376 LEU A O 1
ATOM 2759 N N . THR A 1 377 ? -29.134 8.839 9.166 1.00 87.25 377 THR A N 1
ATOM 2760 C CA . THR A 1 377 ? -28.907 7.800 10.171 1.00 87.25 377 THR A CA 1
ATOM 2761 C C . THR A 1 377 ? -27.844 6.868 9.610 1.00 87.25 377 THR A C 1
ATOM 2763 O O . THR A 1 377 ? -28.080 6.215 8.595 1.00 87.25 377 THR A O 1
ATOM 2766 N N . LEU A 1 378 ? -26.672 6.841 10.242 1.00 80.62 378 LEU A N 1
ATOM 2767 C CA . LEU A 1 378 ? -25.527 6.049 9.799 1.00 80.62 378 LEU A CA 1
ATOM 2768 C C . LEU A 1 378 ? -25.164 5.032 10.894 1.00 80.62 378 LEU A C 1
ATOM 2770 O O . LEU A 1 378 ? -25.038 5.425 12.059 1.00 80.62 378 LEU A O 1
ATOM 2774 N N . PRO A 1 379 ? -24.989 3.743 10.549 1.00 78.19 379 PRO A N 1
ATOM 2775 C CA . PRO A 1 379 ? -24.385 2.764 11.447 1.00 78.19 379 PRO A CA 1
ATOM 2776 C C . PRO A 1 379 ? -22.943 3.133 11.811 1.00 78.19 379 PRO A C 1
ATOM 2778 O O . PRO A 1 379 ? -22.286 3.904 11.103 1.00 78.19 379 PRO A O 1
ATOM 2781 N N . LYS A 1 380 ? -22.398 2.504 12.852 1.00 67.44 380 LYS A N 1
ATOM 2782 C CA . LYS A 1 380 ? -20.963 2.539 13.151 1.00 67.44 380 LYS A CA 1
ATOM 2783 C C . LYS A 1 380 ? -20.141 2.164 11.913 1.00 67.44 380 LYS A C 1
ATOM 2785 O O . LYS A 1 380 ? -20.370 1.132 11.280 1.00 67.44 380 LYS A O 1
ATOM 2790 N N . GLY A 1 381 ? -19.150 2.983 11.573 1.00 63.09 381 GLY A N 1
ATOM 2791 C CA . GLY A 1 381 ? -18.322 2.753 10.393 1.00 63.09 381 GLY A CA 1
ATOM 2792 C C . GLY A 1 381 ? -17.568 3.988 9.927 1.00 63.09 381 GLY A C 1
ATOM 2793 O O . GLY A 1 381 ? -17.700 5.071 10.490 1.00 63.09 381 GLY A O 1
ATOM 2794 N N . ALA A 1 382 ? -16.769 3.814 8.879 1.00 64.94 382 ALA A N 1
ATOM 2795 C CA . ALA A 1 382 ? -16.155 4.918 8.158 1.00 64.94 382 ALA A CA 1
ATOM 2796 C C . ALA A 1 382 ? -16.930 5.186 6.864 1.00 64.94 382 ALA A C 1
ATOM 2798 O O . ALA A 1 382 ? -17.417 4.252 6.225 1.00 64.94 382 ALA A O 1
ATOM 2799 N N . TYR A 1 383 ? -17.026 6.453 6.483 1.00 73.81 383 TYR A N 1
ATOM 2800 C CA . TYR A 1 383 ? -17.792 6.943 5.343 1.00 73.81 383 TYR A CA 1
ATOM 2801 C C . TYR A 1 383 ? -16.996 8.011 4.592 1.00 73.81 383 TYR A C 1
ATOM 2803 O O . TYR A 1 383 ? -16.083 8.608 5.158 1.00 73.81 383 TYR A O 1
ATOM 2811 N N . VAL A 1 384 ? -17.364 8.280 3.343 1.00 74.94 384 VAL A N 1
ATOM 2812 C CA . VAL A 1 384 ? -16.936 9.458 2.577 1.00 74.94 384 VAL A CA 1
ATOM 2813 C C . VAL A 1 384 ? -18.173 10.225 2.142 1.00 74.94 384 VAL A C 1
ATOM 2815 O O . VAL A 1 384 ? -19.113 9.632 1.619 1.00 74.94 384 VAL A O 1
ATOM 2818 N N . PHE A 1 385 ? -18.170 11.531 2.387 1.00 82.31 385 PHE A N 1
ATOM 2819 C CA . PHE A 1 385 ? -19.205 12.470 1.975 1.00 82.31 385 PHE A CA 1
ATOM 2820 C C . PHE A 1 385 ? -18.676 13.293 0.804 1.00 82.31 385 PHE A C 1
ATOM 2822 O O . PHE A 1 385 ? -17.605 13.887 0.919 1.00 82.31 385 PHE A O 1
ATOM 2829 N N . GLU A 1 386 ? -19.419 13.380 -0.294 1.00 84.94 386 GLU A N 1
ATOM 2830 C CA . GLU A 1 386 ? -18.998 14.117 -1.488 1.00 84.94 386 GLU A CA 1
ATOM 2831 C C . GLU A 1 386 ? -20.024 15.157 -1.930 1.00 84.94 386 GLU A C 1
ATOM 2833 O O . GLU A 1 386 ? -21.230 14.911 -1.881 1.00 84.94 386 GLU A O 1
ATOM 2838 N N . ILE A 1 387 ? -19.531 16.287 -2.440 1.00 87.50 387 ILE A N 1
ATOM 2839 C CA . ILE A 1 387 ? -20.299 17.232 -3.259 1.00 87.50 387 ILE A CA 1
ATOM 2840 C C . ILE A 1 387 ? -19.562 17.563 -4.551 1.00 87.50 387 ILE A C 1
ATOM 2842 O O . ILE A 1 387 ? -18.338 17.721 -4.565 1.00 87.50 387 ILE A O 1
ATOM 2846 N N . GLU A 1 388 ? -20.333 17.773 -5.613 1.00 91.69 388 GLU A N 1
ATOM 2847 C CA . GLU A 1 388 ? -19.868 18.371 -6.868 1.00 91.69 388 GLU A CA 1
ATOM 2848 C C . GLU A 1 388 ? -20.561 19.719 -7.063 1.00 91.69 388 GLU A C 1
ATOM 2850 O O . GLU A 1 388 ? -21.787 19.824 -6.954 1.00 91.69 388 GLU A O 1
ATOM 2855 N N . TYR A 1 389 ? -19.772 20.759 -7.329 1.00 91.38 389 TYR A N 1
ATOM 2856 C CA . TYR A 1 389 ? -20.230 22.140 -7.399 1.00 91.38 389 TYR A CA 1
ATOM 2857 C C . TYR A 1 389 ? -19.673 22.888 -8.617 1.00 91.38 389 TYR A C 1
ATOM 2859 O O . TYR A 1 389 ? -18.599 22.591 -9.145 1.00 91.38 389 TYR A O 1
ATOM 2867 N N . SER A 1 390 ? -20.405 23.917 -9.023 1.00 91.81 390 SER A N 1
ATOM 2868 C CA . SER A 1 390 ? -20.022 24.932 -9.999 1.00 91.81 390 SER A CA 1
ATOM 2869 C C . SER A 1 390 ? -20.284 26.297 -9.377 1.00 91.81 390 SER A C 1
ATOM 2871 O O . SER A 1 390 ? -21.363 26.512 -8.825 1.00 91.81 390 SER A O 1
ATOM 2873 N N . CYS A 1 391 ? -19.319 27.213 -9.419 1.00 89.56 391 CYS A N 1
ATOM 2874 C CA . CYS A 1 391 ? -19.481 28.541 -8.835 1.00 89.56 391 CYS A CA 1
ATOM 2875 C C . CYS A 1 391 ? -19.048 29.678 -9.764 1.00 89.56 391 CYS A C 1
ATOM 2877 O O . CYS A 1 391 ? -18.096 29.560 -10.532 1.00 89.56 391 CYS A O 1
ATOM 2879 N N . THR A 1 392 ? -19.768 30.793 -9.672 1.00 88.50 392 THR A N 1
ATOM 2880 C CA . THR A 1 392 ? -19.486 32.058 -10.365 1.00 88.50 392 THR A CA 1
ATOM 2881 C C . THR A 1 392 ? -19.547 33.218 -9.373 1.00 88.50 392 THR A C 1
ATOM 2883 O O . THR A 1 392 ? -19.881 33.054 -8.194 1.00 88.50 392 THR A O 1
ATOM 2886 N N . LEU A 1 393 ? -19.197 34.409 -9.851 1.00 83.00 393 LEU A N 1
ATOM 2887 C CA . LEU A 1 393 ? -19.248 35.643 -9.080 1.00 83.00 393 LEU A CA 1
ATOM 2888 C C . LEU A 1 393 ? -20.667 35.951 -8.563 1.00 83.00 393 LEU A C 1
ATOM 2890 O O . LEU A 1 393 ? -21.629 35.937 -9.331 1.00 83.00 393 LEU A O 1
ATOM 2894 N N . GLY A 1 394 ? -20.793 36.226 -7.261 1.00 79.81 394 GLY A N 1
ATOM 2895 C CA . GLY A 1 394 ? -22.046 36.612 -6.602 1.00 79.81 394 GLY A CA 1
ATOM 2896 C C . GLY A 1 394 ? -22.448 38.076 -6.825 1.00 79.81 394 GLY A C 1
ATOM 2897 O O . GLY A 1 394 ? -21.599 38.943 -7.049 1.00 79.81 394 GLY A O 1
ATOM 2898 N N . GLY A 1 395 ? -23.750 38.372 -6.733 1.00 71.44 395 GLY A N 1
ATOM 2899 C CA . GLY A 1 395 ? -24.310 39.704 -6.992 1.00 71.44 395 GLY A CA 1
ATOM 2900 C C . GLY A 1 395 ? -23.873 40.806 -6.017 1.00 71.44 395 GLY A C 1
ATOM 2901 O O . GLY A 1 395 ? -24.013 41.985 -6.342 1.00 71.44 395 GLY A O 1
ATOM 2902 N N . SER A 1 396 ? -23.320 40.461 -4.850 1.00 68.94 396 SER A N 1
ATOM 2903 C CA . SER A 1 396 ? -22.810 41.419 -3.858 1.00 68.94 396 SER A CA 1
ATOM 2904 C C . SER A 1 396 ? -21.287 41.662 -3.928 1.00 68.94 396 SER A C 1
ATOM 2906 O O . SER A 1 396 ? -20.764 42.467 -3.158 1.00 68.94 396 SER A O 1
ATOM 2908 N N . TYR A 1 397 ? -20.567 41.061 -4.894 1.00 61.09 397 TYR A N 1
ATOM 2909 C CA . TYR A 1 397 ? -19.092 41.119 -5.024 1.00 61.09 397 TYR A CA 1
ATOM 2910 C C . TYR A 1 397 ? -18.468 42.521 -5.200 1.00 61.09 397 TYR A C 1
ATOM 2912 O O . TYR A 1 397 ? -17.257 42.680 -5.041 1.00 61.09 397 TYR A O 1
ATOM 2920 N N . ALA A 1 398 ? -19.246 43.564 -5.502 1.00 54.34 398 ALA A N 1
ATOM 2921 C CA . ALA A 1 398 ? -18.769 44.904 -5.888 1.00 54.34 398 ALA A CA 1
ATOM 2922 C C . ALA A 1 398 ? -17.993 45.705 -4.801 1.00 54.34 398 ALA A C 1
ATOM 2924 O O . ALA A 1 398 ? -17.831 46.919 -4.911 1.00 54.34 398 ALA A O 1
ATOM 2925 N N . MET A 1 399 ? -17.521 45.056 -3.734 1.00 52.56 399 MET A N 1
ATOM 2926 C CA . MET A 1 399 ? -17.103 45.683 -2.478 1.00 52.56 399 MET A CA 1
ATOM 2927 C C . MET A 1 399 ? -15.592 45.850 -2.262 1.00 52.56 399 MET A C 1
ATOM 2929 O O . MET A 1 399 ? -15.215 46.640 -1.398 1.00 52.56 399 MET A O 1
ATOM 2933 N N . LEU A 1 400 ? -14.718 45.136 -2.989 1.00 49.84 400 LEU A N 1
ATOM 2934 C CA . LEU A 1 400 ? -13.252 45.130 -2.763 1.00 49.84 400 LEU A CA 1
ATOM 2935 C C . LEU A 1 400 ? -12.809 44.809 -1.311 1.00 49.84 400 LEU A C 1
ATOM 2937 O O . LEU A 1 400 ? -11.649 45.015 -0.965 1.00 49.84 400 LEU A O 1
ATOM 2941 N N . ASN A 1 401 ? -13.685 44.270 -0.454 1.00 49.16 401 ASN A N 1
ATOM 2942 C CA . ASN A 1 401 ? -13.392 44.041 0.970 1.00 49.16 401 ASN A CA 1
ATOM 2943 C C . ASN A 1 401 ? -12.446 42.847 1.236 1.00 49.16 401 ASN A C 1
ATOM 2945 O O . ASN A 1 401 ? -12.216 42.492 2.389 1.00 49.16 401 ASN A O 1
ATOM 2949 N N . GLY A 1 402 ? -11.942 42.196 0.183 1.00 51.28 402 GLY A N 1
ATOM 2950 C CA . GLY A 1 402 ? -10.982 41.096 0.262 1.00 51.28 402 GLY A CA 1
ATOM 2951 C C . GLY A 1 402 ? -11.516 39.785 0.847 1.00 51.28 402 GLY A C 1
ATOM 2952 O O . GLY A 1 402 ? -10.737 38.843 0.956 1.00 51.28 402 GLY A O 1
ATOM 2953 N N . GLN A 1 403 ? -12.800 39.687 1.214 1.00 59.50 403 GLN A N 1
ATOM 2954 C CA . GLN A 1 403 ? -13.361 38.448 1.754 1.00 59.50 403 GLN A CA 1
ATOM 2955 C C . GLN A 1 403 ? -13.540 37.429 0.614 1.00 59.50 403 GLN A C 1
ATOM 2957 O O . GLN A 1 403 ? -14.353 37.667 -0.284 1.00 59.50 403 GLN A O 1
ATOM 2962 N N . PRO A 1 404 ? -12.802 36.304 0.612 1.00 65.75 404 PRO A N 1
ATOM 2963 C CA . PRO A 1 404 ? -12.940 35.310 -0.438 1.00 65.75 404 PRO A CA 1
ATOM 2964 C C . PRO A 1 404 ? -14.257 34.545 -0.280 1.00 65.75 404 PRO A C 1
ATOM 2966 O O . PRO A 1 404 ? -14.751 34.363 0.835 1.00 65.75 404 PRO A O 1
ATOM 2969 N N . GLY A 1 405 ? -14.800 34.052 -1.392 1.00 77.56 405 GLY A N 1
ATOM 2970 C CA . GLY A 1 405 ? -15.874 33.065 -1.334 1.00 77.56 405 GLY A CA 1
ATOM 2971 C C . GLY A 1 405 ? -15.349 31.759 -0.741 1.00 77.56 405 GLY A C 1
ATOM 2972 O O . GLY A 1 405 ? -14.227 31.349 -1.049 1.00 77.56 405 GLY A O 1
ATOM 2973 N N . SER A 1 406 ? -16.136 31.089 0.096 1.00 84.25 406 SER A N 1
ATOM 2974 C CA . SER A 1 406 ? -15.779 29.757 0.586 1.00 84.25 406 SER A CA 1
ATOM 2975 C C . SER A 1 406 ? -16.963 28.802 0.622 1.00 84.25 406 SER A C 1
ATOM 2977 O O . SER A 1 406 ? -18.107 29.182 0.885 1.00 84.25 406 SER A O 1
ATOM 2979 N N . LEU A 1 407 ? -16.643 27.540 0.353 1.00 86.69 407 LEU A N 1
ATOM 2980 C CA . LEU A 1 407 ? -17.509 26.390 0.565 1.00 86.69 407 LEU A CA 1
ATOM 2981 C C . LEU A 1 407 ? -16.931 25.561 1.708 1.00 86.69 407 LEU A C 1
ATOM 2983 O O . LEU A 1 407 ? -15.712 25.493 1.857 1.00 86.69 407 LEU A O 1
ATOM 2987 N N . GLY A 1 408 ? -17.771 24.897 2.488 1.00 82.31 408 GLY A N 1
ATOM 2988 C CA . GLY A 1 408 ? -17.339 23.948 3.511 1.00 82.31 408 GLY A CA 1
ATOM 2989 C C . GLY A 1 408 ? -18.337 22.815 3.673 1.00 82.31 408 GLY A C 1
ATOM 2990 O O . GLY A 1 408 ? -19.507 22.964 3.330 1.00 82.31 408 GLY A O 1
ATOM 2991 N N . MET A 1 409 ? -17.887 21.697 4.225 1.00 82.94 409 MET A N 1
ATOM 2992 C CA . MET A 1 409 ? -18.750 20.587 4.629 1.00 82.94 409 MET A CA 1
ATOM 2993 C C . MET A 1 409 ? -18.542 20.289 6.111 1.00 82.94 409 MET A C 1
ATOM 2995 O O . MET A 1 409 ? -17.462 20.508 6.653 1.00 82.94 409 MET A O 1
ATOM 2999 N N . GLY A 1 410 ? -19.576 19.799 6.783 1.00 79.94 410 GLY A N 1
ATOM 3000 C CA . GLY A 1 410 ? -19.531 19.506 8.210 1.00 79.94 410 GLY A CA 1
ATOM 3001 C C . GLY A 1 410 ? -20.719 18.678 8.674 1.00 79.94 410 GLY A C 1
ATOM 3002 O O . GLY A 1 410 ? -21.502 18.173 7.869 1.00 79.94 410 GLY A O 1
ATOM 3003 N N . VAL A 1 411 ? -20.849 18.544 9.990 1.00 79.50 411 VAL A N 1
ATOM 3004 C CA . VAL A 1 411 ? -21.890 17.745 10.643 1.00 79.50 411 VAL A CA 1
ATOM 3005 C C . VAL A 1 411 ? -22.413 18.471 11.881 1.00 79.50 411 VAL A C 1
ATOM 3007 O O . VAL A 1 411 ? -21.625 19.002 12.661 1.00 79.50 411 VAL A O 1
ATOM 3010 N N . ASN A 1 412 ? -23.736 18.480 12.068 1.00 81.38 412 ASN A N 1
ATOM 3011 C CA . ASN A 1 412 ? -24.435 19.193 13.142 1.00 81.38 412 ASN A CA 1
ATOM 3012 C C . ASN A 1 412 ? -25.432 18.269 13.865 1.00 81.38 412 ASN A C 1
ATOM 3014 O O . ASN A 1 412 ? -26.175 17.520 13.229 1.00 81.38 412 ASN A O 1
ATOM 3018 N N . GLY A 1 413 ? -25.537 18.378 15.194 1.00 74.25 413 GLY A N 1
ATOM 3019 C CA . GLY A 1 413 ? -26.366 17.465 15.999 1.00 74.25 413 GLY A CA 1
ATOM 3020 C C . GLY A 1 413 ? -27.892 17.646 15.890 1.00 74.25 413 GLY A C 1
ATOM 3021 O O . GLY A 1 413 ? -28.631 16.728 16.240 1.00 74.25 413 GLY A O 1
ATOM 3022 N N . SER A 1 414 ? -28.382 18.797 15.400 1.00 75.62 414 SER A N 1
ATOM 3023 C CA . SER A 1 414 ? -29.824 19.136 15.453 1.00 75.62 414 SER A CA 1
ATOM 3024 C C . SER A 1 414 ? -30.419 19.730 14.173 1.00 75.62 414 SER A C 1
ATOM 3026 O O . SER A 1 414 ? -31.566 19.426 13.861 1.00 75.62 414 SER A O 1
ATOM 3028 N N . SER A 1 415 ? -29.679 20.578 13.453 1.00 82.62 415 SER A N 1
ATOM 3029 C CA . SER A 1 415 ? -30.054 21.176 12.159 1.00 82.62 415 SER A CA 1
ATOM 3030 C C . SER A 1 415 ? -28.827 21.854 11.525 1.00 82.62 415 SER A C 1
ATOM 3032 O O . SER A 1 415 ? -27.843 22.107 12.231 1.00 82.62 415 SER A O 1
ATOM 3034 N N . PRO A 1 416 ? -28.868 22.263 10.246 1.00 83.62 416 PRO A N 1
ATOM 3035 C CA . PRO A 1 416 ? -27.979 23.304 9.732 1.00 83.62 416 PRO A CA 1
ATOM 3036 C C . PRO A 1 416 ? -28.020 24.540 10.644 1.00 83.62 416 PRO A C 1
ATOM 3038 O O . PRO A 1 416 ? -29.068 24.885 11.201 1.00 83.62 416 PRO A O 1
ATOM 3041 N N . GLY A 1 417 ? -26.856 25.137 10.894 1.00 74.38 417 GLY A N 1
ATOM 3042 C CA . GLY A 1 417 ? -26.651 26.195 11.886 1.00 74.38 417 GLY A CA 1
ATOM 3043 C C . GLY A 1 417 ? -26.582 25.764 13.360 1.00 74.38 417 GLY A C 1
ATOM 3044 O O . GLY A 1 417 ? -26.171 26.563 14.196 1.00 74.38 417 GLY A O 1
ATOM 3045 N N . ALA A 1 418 ? -26.973 24.541 13.731 1.00 70.25 418 ALA A N 1
ATOM 3046 C CA . ALA A 1 418 ? -26.895 24.103 15.128 1.00 70.25 418 ALA A CA 1
ATOM 3047 C C . ALA A 1 418 ? -25.444 23.875 15.600 1.00 70.25 418 ALA A C 1
ATOM 3049 O O . ALA A 1 418 ? -24.541 23.665 14.796 1.00 70.25 418 ALA A O 1
ATOM 3050 N N . GLY A 1 419 ? -25.248 23.906 16.923 1.00 64.94 419 GLY A N 1
ATOM 3051 C CA . GLY A 1 419 ? -23.948 23.733 17.582 1.00 64.94 419 GLY A CA 1
ATOM 3052 C C . GLY A 1 419 ? -23.322 22.327 17.456 1.00 64.94 419 GLY A C 1
ATOM 3053 O O . GLY A 1 419 ? -23.773 21.513 16.647 1.00 64.94 419 GLY A O 1
ATOM 3054 N N . PRO A 1 420 ? -22.273 22.036 18.254 1.00 57.00 420 PRO A N 1
ATOM 3055 C CA . PRO A 1 420 ? -21.365 20.913 18.020 1.00 57.00 420 PRO A CA 1
ATOM 3056 C C . PRO A 1 420 ? -22.077 19.559 17.918 1.00 57.00 420 PRO A C 1
ATOM 3058 O O . PRO A 1 420 ? -22.977 19.238 18.693 1.00 57.00 420 PRO A O 1
ATOM 3061 N N . SER A 1 421 ? -21.641 18.774 16.937 1.00 64.62 421 SER A N 1
ATOM 3062 C CA . SER A 1 421 ? -22.159 17.447 16.607 1.00 64.62 421 SER A CA 1
ATOM 3063 C C . SER A 1 421 ? -21.553 16.340 17.485 1.00 64.62 421 SER A C 1
ATOM 3065 O O . SER A 1 421 ? -20.397 16.465 17.896 1.00 64.62 421 SER A O 1
ATOM 3067 N N . PRO A 1 422 ? -22.287 15.236 17.747 1.00 60.84 422 PRO A N 1
ATOM 3068 C CA . PRO A 1 422 ? -21.715 14.025 18.344 1.00 60.84 422 PRO A CA 1
ATOM 3069 C C . PRO A 1 422 ? -20.720 13.328 17.399 1.00 60.84 422 PRO A C 1
ATOM 3071 O O . PRO A 1 422 ? -19.767 12.702 17.852 1.00 60.84 422 PRO A O 1
ATOM 3074 N N . TRP A 1 423 ? -20.900 13.476 16.083 1.00 60.44 423 TRP A N 1
ATOM 3075 C CA . TRP A 1 423 ? -19.883 13.167 15.080 1.00 60.44 423 TRP A CA 1
ATOM 3076 C C . TRP A 1 423 ? -18.904 14.344 15.051 1.00 60.44 423 TRP A C 1
ATOM 3078 O O . TRP A 1 423 ? -19.250 15.405 14.530 1.00 60.44 423 TRP A O 1
ATOM 3088 N N . ILE A 1 424 ? -17.724 14.213 15.658 1.00 54.66 424 ILE A N 1
ATOM 3089 C CA . ILE A 1 424 ? -16.778 15.333 15.747 1.00 54.66 424 ILE A CA 1
ATOM 3090 C C . ILE A 1 424 ? -16.041 15.490 14.413 1.00 54.66 424 ILE A C 1
ATOM 3092 O O . ILE A 1 424 ? -15.058 14.806 14.155 1.00 54.66 424 ILE A O 1
ATOM 3096 N N . MET A 1 425 ? -16.482 16.451 13.598 1.00 53.56 425 MET A N 1
ATOM 3097 C CA . MET A 1 425 ? -15.661 17.058 12.549 1.00 53.56 425 MET A CA 1
ATOM 3098 C C . MET A 1 425 ? -15.839 18.575 12.533 1.00 53.56 425 MET A C 1
ATOM 3100 O O . MET A 1 425 ? -16.961 19.078 12.554 1.00 53.56 425 MET A O 1
ATOM 3104 N N . GLN A 1 426 ? -14.729 19.298 12.390 1.00 53.34 426 GLN A N 1
ATOM 3105 C CA . GLN A 1 426 ? -14.723 20.604 11.731 1.00 53.34 426 GLN A CA 1
ATOM 3106 C C . GLN A 1 426 ? -14.196 20.349 10.319 1.00 53.34 426 GLN A C 1
ATOM 3108 O O . GLN A 1 426 ? -12.988 20.256 10.119 1.00 53.34 426 GLN A O 1
ATOM 3113 N N . GLY A 1 427 ? -15.107 20.086 9.380 1.00 57.72 427 GLY A N 1
ATOM 3114 C CA . GLY A 1 427 ? -14.733 19.616 8.047 1.00 57.72 427 GLY A CA 1
ATOM 3115 C C . GLY A 1 427 ? -14.000 20.676 7.212 1.00 57.72 427 GLY A C 1
ATOM 3116 O O . GLY A 1 427 ? -13.981 21.861 7.565 1.00 57.72 427 GLY A O 1
ATOM 3117 N N . PRO A 1 428 ? -13.367 20.260 6.102 1.00 64.06 428 PRO A N 1
ATOM 3118 C CA . PRO A 1 428 ? -12.559 21.144 5.281 1.00 64.06 428 PRO A CA 1
ATOM 3119 C C . PRO A 1 428 ? -13.397 22.281 4.693 1.00 64.06 428 PRO A C 1
ATOM 3121 O O . PRO A 1 428 ? -14.558 22.111 4.309 1.00 64.06 428 PRO A O 1
ATOM 3124 N N . SER A 1 429 ? -12.762 23.445 4.570 1.00 71.56 429 SER A N 1
ATOM 3125 C CA . SER A 1 429 ? -13.281 24.564 3.790 1.00 71.56 429 SER A CA 1
ATOM 3126 C C . SER A 1 429 ? -12.378 24.818 2.590 1.00 71.56 429 SER A C 1
ATOM 3128 O O . SER A 1 429 ? -11.154 24.705 2.669 1.00 71.56 429 SER A O 1
ATOM 3130 N N . LYS A 1 430 ? -12.991 25.145 1.455 1.00 78.50 430 LYS A N 1
ATOM 3131 C CA . LYS A 1 430 ? -12.316 25.439 0.197 1.00 78.50 430 LYS A CA 1
ATOM 3132 C C . LYS A 1 430 ? -12.563 26.896 -0.149 1.00 78.50 430 LYS A C 1
ATOM 3134 O O . LYS A 1 430 ? -13.690 27.303 -0.433 1.00 78.50 430 LYS A O 1
ATOM 3139 N N . ILE A 1 431 ? -11.491 27.675 -0.084 1.00 81.25 431 ILE A N 1
ATOM 3140 C CA . ILE A 1 431 ? -11.467 29.075 -0.497 1.00 81.25 431 ILE A CA 1
ATOM 3141 C C . ILE A 1 431 ? -11.466 29.109 -2.028 1.00 81.25 431 ILE A C 1
ATOM 3143 O O . ILE A 1 431 ? -10.609 28.492 -2.661 1.00 81.25 431 ILE A O 1
ATOM 3147 N N . ILE A 1 432 ? -12.424 29.822 -2.617 1.00 78.69 432 ILE A N 1
ATOM 3148 C CA . ILE A 1 432 ? -12.539 30.003 -4.062 1.00 78.69 432 ILE A CA 1
ATOM 3149 C C . ILE A 1 432 ? -12.024 31.400 -4.426 1.00 78.69 432 ILE A C 1
ATOM 3151 O O . ILE A 1 432 ? -12.586 32.419 -4.020 1.00 78.69 432 ILE A O 1
ATOM 3155 N N . SER A 1 433 ? -10.930 31.440 -5.182 1.00 70.44 433 SER A N 1
ATOM 3156 C CA . SER A 1 433 ? -10.279 32.658 -5.672 1.00 70.44 433 SER A CA 1
ATOM 3157 C C . SER A 1 433 ? -10.520 32.860 -7.175 1.00 70.44 433 SER A C 1
ATOM 3159 O O . SER A 1 433 ? -10.974 31.953 -7.868 1.00 70.44 433 SER A O 1
ATOM 3161 N N . ASN A 1 434 ? -10.210 34.059 -7.683 1.00 68.31 434 ASN A N 1
ATOM 3162 C CA . ASN A 1 434 ? -10.260 34.411 -9.113 1.00 68.31 434 ASN A CA 1
ATOM 3163 C C . ASN A 1 434 ? -11.630 34.204 -9.797 1.00 68.31 434 ASN A C 1
ATOM 3165 O O . ASN A 1 434 ? -11.700 33.903 -10.988 1.00 68.31 434 ASN A O 1
ATOM 3169 N N . LEU A 1 435 ? -12.719 34.377 -9.045 1.00 68.88 435 LEU A N 1
ATOM 3170 C CA . LEU A 1 435 ? -14.087 34.269 -9.552 1.00 68.88 435 LEU A CA 1
ATOM 3171 C C . LEU A 1 435 ? -14.396 35.330 -10.615 1.00 68.88 435 LEU A C 1
ATOM 3173 O O . LEU A 1 435 ? -13.982 36.485 -10.512 1.00 68.88 435 LEU A O 1
ATOM 3177 N N . SER A 1 436 ? -15.184 34.928 -11.607 1.00 74.31 436 SER A N 1
ATOM 3178 C CA . SER A 1 436 ? -15.735 35.783 -12.658 1.00 74.31 436 SER A CA 1
ATOM 3179 C C . SER A 1 436 ? -17.097 35.227 -13.096 1.00 74.31 436 SER A C 1
ATOM 3181 O O . SER A 1 436 ? -17.634 34.321 -12.452 1.00 74.31 436 SER A O 1
ATOM 3183 N N . ASP A 1 437 ? -17.645 35.730 -14.201 1.00 76.19 437 ASP A N 1
ATOM 3184 C CA . ASP A 1 437 ? -18.833 35.150 -14.841 1.00 76.19 437 ASP A CA 1
ATOM 3185 C C . ASP A 1 437 ? -18.552 33.769 -15.476 1.00 76.19 437 ASP A C 1
ATOM 3187 O O . ASP A 1 437 ? -19.485 33.037 -15.804 1.00 76.19 437 ASP A O 1
ATOM 3191 N N . VAL A 1 438 ? -17.276 33.388 -15.642 1.00 81.75 438 VAL A N 1
ATOM 3192 C CA . VAL A 1 438 ? -16.875 32.045 -16.090 1.00 81.75 438 VAL A CA 1
ATOM 3193 C C . VAL A 1 438 ? -16.955 31.065 -14.909 1.00 81.75 438 VAL A C 1
ATOM 3195 O O . VAL A 1 438 ? -16.286 31.303 -13.900 1.00 81.75 438 VAL A O 1
ATOM 3198 N N . PRO A 1 439 ? -17.718 29.956 -15.013 1.00 86.06 439 PRO A N 1
ATOM 3199 C CA . PRO A 1 439 ? -17.861 29.002 -13.917 1.00 86.06 439 PRO A CA 1
ATOM 3200 C C . PRO A 1 439 ? -16.566 28.275 -13.552 1.00 86.06 439 PRO A C 1
ATOM 3202 O O . PRO A 1 439 ? -15.859 27.754 -14.415 1.00 86.06 439 PRO A O 1
ATOM 3205 N N . VAL A 1 440 ? -16.309 28.169 -12.249 1.00 82.38 440 VAL A N 1
ATOM 3206 C CA . VAL A 1 440 ? -15.272 27.319 -11.660 1.00 82.38 440 VAL A CA 1
ATOM 3207 C C . VAL A 1 440 ? -15.942 26.069 -11.096 1.00 82.38 440 VAL A C 1
ATOM 3209 O O . VAL A 1 440 ? -16.672 26.129 -10.108 1.00 82.38 440 VAL A O 1
ATOM 3212 N N . THR A 1 441 ? -15.701 24.922 -11.724 1.00 89.50 441 THR A N 1
ATOM 3213 C CA . THR A 1 441 ? -16.211 23.621 -11.271 1.00 89.50 441 THR A CA 1
ATOM 3214 C C . THR A 1 441 ? -15.236 22.930 -10.325 1.00 89.50 441 THR A C 1
ATOM 3216 O O . THR A 1 441 ? -14.019 23.044 -10.481 1.00 89.50 441 THR A O 1
ATOM 3219 N N . GLY A 1 442 ? -15.747 22.135 -9.390 1.00 84.38 442 GLY A N 1
ATOM 3220 C CA . GLY A 1 442 ? -14.923 21.236 -8.594 1.00 84.38 442 GLY A CA 1
ATOM 3221 C C . GLY A 1 442 ? -15.736 20.333 -7.681 1.00 84.38 442 GLY A C 1
ATOM 3222 O O . GLY A 1 442 ? -16.958 20.414 -7.618 1.00 84.38 442 GLY A O 1
ATOM 3223 N N . SER A 1 443 ? -15.030 19.490 -6.937 1.00 86.25 443 SER A N 1
ATOM 3224 C CA . SER A 1 443 ? -15.603 18.668 -5.877 1.00 86.25 443 SER A CA 1
ATOM 3225 C C . SER A 1 443 ? -14.987 18.992 -4.514 1.00 86.25 443 SER A C 1
ATOM 3227 O O . SER A 1 443 ? -13.947 19.666 -4.404 1.00 86.25 443 SER A O 1
ATOM 3229 N N . MET A 1 444 ? -15.668 18.527 -3.471 1.00 76.81 444 MET A N 1
ATOM 3230 C CA . MET A 1 444 ? -15.150 18.383 -2.115 1.00 76.81 444 MET A CA 1
ATOM 3231 C C . MET A 1 444 ? -15.534 16.988 -1.622 1.00 76.81 444 MET A C 1
ATOM 3233 O O . MET A 1 444 ? -16.666 16.556 -1.823 1.00 76.81 444 MET A O 1
ATOM 3237 N N . SER A 1 445 ? -14.577 16.298 -1.008 1.00 75.12 445 SER A N 1
ATOM 3238 C CA . SER A 1 445 ? -14.736 14.957 -0.452 1.00 75.12 445 SER A CA 1
ATOM 3239 C C . SER A 1 445 ? -14.242 14.994 0.992 1.00 75.12 445 SER A C 1
ATOM 3241 O O . SER A 1 445 ? -13.187 15.578 1.262 1.00 75.12 445 SER A O 1
ATOM 3243 N N . VAL A 1 446 ? -15.029 14.462 1.925 1.00 69.12 446 VAL A N 1
ATOM 3244 C CA . VAL A 1 446 ? -14.757 14.514 3.367 1.00 69.12 446 VAL A CA 1
ATOM 3245 C C . VAL A 1 446 ? -15.016 13.145 3.980 1.00 69.12 446 VAL A C 1
ATOM 3247 O O . VAL A 1 446 ? -16.166 12.702 3.999 1.00 69.12 446 VAL A O 1
ATOM 3250 N N . PRO A 1 447 ? -13.993 12.454 4.498 1.00 66.06 447 PRO A N 1
ATOM 3251 C CA . PRO A 1 447 ? -14.214 11.211 5.210 1.00 66.06 447 PRO A CA 1
ATOM 3252 C C . PRO A 1 447 ? -14.730 11.479 6.628 1.00 66.06 447 PRO A C 1
ATOM 3254 O O . PRO A 1 447 ? -14.268 12.398 7.297 1.00 66.06 447 PRO A O 1
ATOM 3257 N N . LEU A 1 448 ? -15.659 10.648 7.099 1.00 70.69 448 LEU A N 1
ATOM 3258 C CA . LEU A 1 448 ? -16.193 10.672 8.461 1.00 70.69 448 LEU A CA 1
ATOM 3259 C C . LEU A 1 448 ? -16.032 9.297 9.115 1.00 70.69 448 LEU A C 1
ATOM 3261 O O . LEU A 1 448 ? -16.326 8.274 8.498 1.00 70.69 448 LEU A O 1
ATOM 3265 N N . TYR A 1 449 ? -15.676 9.269 10.400 1.00 64.38 449 TYR A N 1
ATOM 3266 C CA . TYR A 1 449 ? -15.870 8.096 11.250 1.00 64.38 449 TYR A CA 1
ATOM 3267 C C . TYR A 1 449 ? -17.074 8.283 12.184 1.00 64.38 449 TYR A C 1
ATOM 3269 O O . TYR A 1 449 ? -17.157 9.255 12.934 1.00 64.38 449 TYR A O 1
ATOM 3277 N N . VAL A 1 450 ? -18.004 7.330 12.141 1.00 66.12 450 VAL A N 1
ATOM 3278 C CA . VAL A 1 450 ? -19.179 7.240 13.013 1.00 66.12 450 VAL A CA 1
ATOM 3279 C C . VAL A 1 450 ? -18.869 6.200 14.100 1.00 66.12 450 VAL A C 1
ATOM 3281 O O . VAL A 1 450 ? -18.721 5.018 13.772 1.00 66.12 450 VAL A O 1
ATOM 3284 N N . PRO A 1 451 ? -18.730 6.598 15.381 1.00 54.72 451 PRO A N 1
ATOM 3285 C CA . PRO A 1 451 ? -18.234 5.712 16.440 1.00 54.72 451 PRO A CA 1
ATOM 3286 C C . PRO A 1 451 ? -19.267 4.688 16.936 1.00 54.72 451 PRO A C 1
ATOM 3288 O O . PRO A 1 451 ? -18.882 3.626 17.430 1.00 54.72 451 PRO A O 1
ATOM 3291 N N . GLU A 1 452 ? -20.556 4.995 16.784 1.00 65.06 452 GLU A N 1
ATOM 3292 C CA . GLU A 1 452 ? -21.715 4.183 17.169 1.00 65.06 452 GLU A CA 1
ATOM 3293 C C . GLU A 1 452 ? -22.928 4.544 16.295 1.00 65.06 452 GLU A C 1
ATOM 3295 O O . GLU A 1 452 ? -22.991 5.655 15.762 1.00 65.06 452 GLU A O 1
ATOM 3300 N N . ASP A 1 453 ? -23.893 3.634 16.152 1.00 78.31 453 ASP A N 1
ATOM 3301 C CA . ASP A 1 453 ? -25.119 3.844 15.369 1.00 78.31 453 ASP A CA 1
ATOM 3302 C C . ASP A 1 453 ? -25.875 5.092 15.842 1.00 78.31 453 ASP A C 1
ATOM 3304 O O . ASP A 1 453 ? -26.323 5.182 16.986 1.00 78.31 453 ASP A O 1
ATOM 3308 N N . SER A 1 454 ? -26.005 6.090 14.970 1.00 81.06 454 SER A N 1
ATOM 3309 C CA . SER A 1 454 ? -26.458 7.416 15.397 1.00 81.06 454 SER A CA 1
ATOM 3310 C C . SER A 1 454 ? -27.048 8.234 14.248 1.00 81.06 454 SER A C 1
ATOM 3312 O O . SER A 1 454 ? -27.136 7.789 13.103 1.00 81.06 454 SER A O 1
ATOM 3314 N N . SER A 1 455 ? -27.574 9.423 14.553 1.00 86.81 455 SER A N 1
ATOM 3315 C CA . SER A 1 455 ? -28.196 10.299 13.553 1.00 86.81 455 SER A CA 1
ATOM 3316 C C . SER A 1 455 ? -27.826 11.757 13.768 1.00 86.81 455 SER A C 1
ATOM 3318 O O . SER A 1 455 ? -27.904 12.262 14.887 1.00 86.81 455 SER A O 1
ATOM 3320 N N . SER A 1 456 ? -27.465 12.451 12.697 1.00 85.50 456 SER A N 1
ATOM 3321 C CA . SER A 1 456 ? -27.090 13.869 12.700 1.00 85.50 456 SER A CA 1
ATOM 3322 C C . SER A 1 456 ? -27.315 14.473 11.312 1.00 85.50 456 SER A C 1
ATOM 3324 O O . SER A 1 456 ? -27.619 13.764 10.353 1.00 85.50 456 SER A O 1
ATOM 3326 N N . PHE A 1 457 ? -27.233 15.797 11.206 1.00 86.69 457 PHE A N 1
ATOM 3327 C CA . PHE A 1 457 ? -27.278 16.486 9.920 1.00 86.69 457 PHE A CA 1
ATOM 3328 C C . PHE A 1 457 ? -25.886 16.534 9.310 1.00 86.69 457 PHE A C 1
ATOM 3330 O O . PHE A 1 457 ? -24.958 16.998 9.968 1.00 86.69 457 PHE A O 1
ATOM 3337 N N . VAL A 1 458 ? -25.757 16.132 8.050 1.00 85.69 458 VAL A N 1
ATOM 3338 C CA . VAL A 1 458 ? -24.602 16.489 7.221 1.00 85.69 458 VAL A CA 1
ATOM 3339 C C . VAL A 1 458 ? -24.926 17.816 6.548 1.00 85.69 458 VAL A C 1
ATOM 3341 O O . VAL A 1 458 ? -26.028 17.990 6.025 1.00 85.69 458 VAL A O 1
ATOM 3344 N N . VAL A 1 459 ? -24.006 18.776 6.625 1.00 86.69 459 VAL A N 1
ATOM 3345 C CA . VAL A 1 459 ? -24.252 20.168 6.235 1.00 86.69 459 VAL A CA 1
ATOM 3346 C C . VAL A 1 459 ? -23.201 20.678 5.257 1.00 86.69 459 VAL A C 1
ATOM 3348 O O . VAL A 1 459 ? -22.008 20.425 5.413 1.00 86.69 459 VAL A O 1
ATOM 3351 N N . VAL A 1 460 ? -23.651 21.447 4.272 1.00 88.75 460 VAL A N 1
ATOM 3352 C CA . VAL A 1 460 ? -22.823 22.213 3.341 1.00 88.75 460 VAL A CA 1
ATOM 3353 C C . VAL A 1 460 ? -22.962 23.686 3.712 1.00 88.75 460 VAL A C 1
ATOM 3355 O O . VAL A 1 460 ? -24.068 24.215 3.798 1.00 88.75 460 VAL A O 1
ATOM 3358 N N . SER A 1 461 ? -21.834 24.344 3.960 1.00 86.88 461 SER A N 1
ATOM 3359 C CA . SER A 1 461 ? -21.734 25.767 4.288 1.00 86.88 461 SER A CA 1
ATOM 3360 C C . SER A 1 461 ? -21.264 26.567 3.080 1.00 86.88 461 SER A C 1
ATOM 3362 O O . SER A 1 461 ? -20.355 26.143 2.369 1.00 86.88 461 SER A O 1
ATOM 3364 N N . ILE A 1 462 ? -21.850 27.744 2.882 1.00 88.62 462 ILE A N 1
ATOM 3365 C CA . ILE A 1 462 ? -21.526 28.688 1.812 1.00 88.62 462 ILE A CA 1
ATOM 3366 C C . ILE A 1 462 ? -21.332 30.064 2.450 1.00 88.62 462 ILE A C 1
ATOM 3368 O O . ILE A 1 462 ? -22.144 30.481 3.282 1.00 88.62 462 ILE A O 1
ATOM 3372 N N . SER A 1 463 ? -20.278 30.784 2.066 1.00 80.12 463 SER A N 1
ATOM 3373 C CA . SER A 1 463 ? -20.072 32.159 2.523 1.00 80.12 463 SER A CA 1
ATOM 3374 C C . SER A 1 463 ? -19.388 33.053 1.494 1.00 80.12 463 SER A C 1
ATOM 3376 O O . SER A 1 463 ? -18.619 32.589 0.648 1.00 80.12 463 SER A O 1
ATOM 3378 N N . GLY A 1 464 ? -19.647 34.357 1.605 1.00 77.44 464 GLY A N 1
ATOM 3379 C CA . GLY A 1 464 ? -19.040 35.382 0.765 1.00 77.44 464 GLY A CA 1
ATOM 3380 C C . GLY A 1 464 ? -19.814 35.609 -0.533 1.00 77.44 464 GLY A C 1
ATOM 3381 O O . GLY A 1 464 ? -21.040 35.550 -0.566 1.00 77.44 464 GLY A O 1
ATOM 3382 N N . TYR A 1 465 ? -19.083 35.911 -1.603 1.00 78.81 465 TYR A N 1
ATOM 3383 C CA . TYR A 1 465 ? -19.622 36.460 -2.851 1.00 78.81 465 TYR A CA 1
ATOM 3384 C C . TYR A 1 465 ? -19.768 35.404 -3.947 1.00 78.81 465 TYR A C 1
ATOM 3386 O O . TYR A 1 465 ? -19.116 35.478 -4.992 1.00 78.81 465 TYR A O 1
ATOM 3394 N N . LEU A 1 466 ? -20.580 34.385 -3.680 1.00 85.00 466 LEU A N 1
ATOM 3395 C CA . LEU A 1 466 ? -20.701 33.205 -4.530 1.00 85.00 466 LEU A CA 1
ATOM 3396 C C . LEU A 1 466 ? -22.117 33.042 -5.077 1.00 85.00 466 LEU A C 1
ATOM 3398 O O . LEU A 1 466 ? -23.069 32.981 -4.311 1.00 85.00 466 LEU A O 1
ATOM 3402 N N . ASN A 1 467 ? -22.238 32.828 -6.381 1.00 88.94 467 ASN A N 1
ATOM 3403 C CA . ASN A 1 467 ? -23.323 32.012 -6.917 1.00 88.94 467 ASN A CA 1
ATOM 3404 C C . ASN A 1 467 ? -22.820 30.564 -6.980 1.00 88.94 467 ASN A C 1
ATOM 3406 O O . ASN A 1 467 ? -21.688 30.336 -7.413 1.00 88.94 467 ASN A O 1
ATOM 3410 N N . VAL A 1 468 ? -23.615 29.594 -6.520 1.00 92.12 468 VAL A N 1
ATOM 3411 C CA . VAL A 1 468 ? -23.202 28.182 -6.441 1.00 92.12 468 VAL A CA 1
ATOM 3412 C C . VAL A 1 468 ? -24.328 27.268 -6.902 1.00 92.12 468 VAL A C 1
ATOM 3414 O O . VAL A 1 468 ? -25.434 27.316 -6.372 1.00 92.12 468 VAL A O 1
ATOM 3417 N N . GLU A 1 469 ? -24.025 26.384 -7.842 1.00 93.19 469 GLU A N 1
ATOM 3418 C CA . GLU A 1 469 ? -24.842 25.219 -8.157 1.00 93.19 469 GLU A CA 1
ATOM 3419 C C . GLU A 1 469 ? -24.147 23.965 -7.625 1.00 93.19 469 GLU A C 1
ATOM 3421 O O . GLU A 1 469 ? -23.024 23.666 -8.027 1.00 93.19 469 GLU A O 1
ATOM 3426 N N . PHE A 1 470 ? -24.816 23.201 -6.768 1.00 92.00 470 PHE A N 1
ATOM 3427 C CA . PHE A 1 470 ? -24.422 21.836 -6.433 1.00 92.00 470 PHE A CA 1
ATOM 3428 C C . PHE A 1 470 ? -25.210 20.867 -7.311 1.00 92.00 470 PHE A C 1
ATOM 3430 O O . PHE A 1 470 ? -26.418 21.022 -7.501 1.00 92.00 470 PHE A O 1
ATOM 3437 N N . THR A 1 471 ? -24.516 19.868 -7.846 1.00 89.81 471 THR A N 1
ATOM 3438 C CA . THR A 1 471 ? -25.065 18.888 -8.800 1.00 89.81 471 THR A CA 1
ATOM 3439 C C . THR A 1 471 ? -25.123 17.471 -8.239 1.00 89.81 471 THR A C 1
ATOM 3441 O O . THR A 1 471 ? -25.901 16.667 -8.739 1.00 89.81 471 THR A O 1
ATOM 3444 N N . LYS A 1 472 ? -24.368 17.190 -7.169 1.00 87.62 472 LYS A N 1
ATOM 3445 C CA . LYS A 1 472 ? -24.339 15.906 -6.460 1.00 87.62 472 LYS A CA 1
ATOM 3446 C C . LYS A 1 472 ? -24.150 16.112 -4.960 1.00 87.62 472 LYS A C 1
ATOM 3448 O O . LYS A 1 472 ? -23.386 16.995 -4.563 1.00 87.62 472 LYS A O 1
ATOM 3453 N N . PHE A 1 473 ? -24.791 15.260 -4.164 1.00 87.44 473 PHE A N 1
ATOM 3454 C CA . PHE A 1 473 ? -24.455 14.982 -2.769 1.00 87.44 473 PHE A CA 1
ATOM 3455 C C . PHE A 1 473 ? -24.526 13.468 -2.533 1.00 87.44 473 PHE A C 1
ATOM 3457 O O . PHE A 1 473 ? -25.508 12.835 -2.910 1.00 87.44 473 PHE A O 1
ATOM 3464 N N . SER A 1 474 ? -23.483 12.856 -1.976 1.00 86.12 474 SER A N 1
ATOM 3465 C CA . SER A 1 474 ? -23.492 11.406 -1.745 1.00 86.12 474 SER A CA 1
ATOM 3466 C C . SER A 1 474 ? -22.678 10.987 -0.535 1.00 86.12 474 SER A C 1
ATOM 3468 O O . SER A 1 474 ? -21.563 11.479 -0.340 1.00 86.12 474 SER A O 1
ATOM 3470 N N . VAL A 1 475 ? -23.190 10.000 0.200 1.00 82.00 475 VAL A N 1
ATOM 3471 C CA . VAL A 1 475 ? -22.495 9.345 1.309 1.00 82.00 475 VAL A CA 1
ATOM 3472 C C . VAL A 1 475 ? -22.229 7.866 1.011 1.00 82.00 475 VAL A C 1
ATOM 3474 O O . VAL A 1 475 ? -23.139 7.066 0.813 1.00 82.00 475 VAL A O 1
ATOM 3477 N N . THR A 1 476 ? -20.960 7.469 1.037 1.00 77.38 476 THR A N 1
ATOM 3478 C CA . THR A 1 476 ? -20.526 6.097 0.724 1.00 77.38 476 THR A CA 1
ATOM 3479 C C . THR A 1 476 ? -19.862 5.468 1.942 1.00 77.38 476 THR A C 1
ATOM 3481 O O . THR A 1 476 ? -18.929 6.054 2.492 1.00 77.38 476 THR A O 1
ATOM 3484 N N . LYS A 1 477 ? -20.299 4.275 2.377 1.00 73.75 477 LYS A N 1
ATOM 3485 C CA . LYS A 1 477 ? -19.591 3.521 3.425 1.00 73.75 477 LYS A CA 1
ATOM 3486 C C . LYS A 1 477 ? -18.267 3.004 2.872 1.00 73.75 477 LYS A C 1
ATOM 3488 O O . LYS A 1 477 ? -18.221 2.361 1.826 1.00 73.75 477 LYS A O 1
ATOM 3493 N N . LEU A 1 478 ? -17.187 3.250 3.603 1.00 62.88 478 LEU A N 1
ATOM 3494 C CA . LEU A 1 478 ? -15.869 2.713 3.301 1.00 62.88 478 LEU A CA 1
ATOM 3495 C C . LEU A 1 478 ? -15.817 1.239 3.712 1.00 62.88 478 LEU A C 1
ATOM 3497 O O . LEU A 1 478 ? -15.479 0.901 4.848 1.00 62.88 478 LEU A O 1
ATOM 3501 N N . ASN A 1 479 ? -16.135 0.362 2.765 1.00 63.78 479 ASN A N 1
ATOM 3502 C CA . ASN A 1 479 ? -15.852 -1.064 2.868 1.00 63.78 479 ASN A CA 1
ATOM 3503 C C . ASN A 1 479 ? -14.382 -1.282 2.502 1.00 63.78 479 ASN A C 1
ATOM 3505 O O . ASN A 1 479 ? -13.982 -1.099 1.356 1.00 63.78 479 ASN A O 1
ATOM 3509 N N . ARG A 1 480 ? -13.554 -1.584 3.508 1.00 67.81 480 ARG A N 1
ATOM 3510 C CA . ARG A 1 480 ? -12.096 -1.426 3.396 1.00 67.81 480 ARG A CA 1
ATOM 3511 C C . ARG A 1 480 ? -11.362 -2.631 2.794 1.00 67.81 480 ARG A C 1
ATOM 3513 O O . ARG A 1 480 ? -10.194 -2.486 2.460 1.00 67.81 480 ARG A O 1
ATOM 3520 N N . ASN A 1 481 ? -12.043 -3.775 2.638 1.00 78.00 481 ASN A N 1
ATOM 3521 C CA . ASN A 1 481 ? -11.551 -5.014 2.011 1.00 78.00 481 ASN A CA 1
ATOM 3522 C C . ASN A 1 481 ? -10.075 -5.319 2.337 1.00 78.00 481 ASN A C 1
ATOM 3524 O O . ASN A 1 481 ? -9.265 -5.585 1.452 1.00 78.00 481 ASN A O 1
ATOM 3528 N N . SER A 1 482 ? -9.727 -5.242 3.623 1.00 81.19 482 SER A N 1
ATOM 3529 C CA . SER A 1 482 ? -8.355 -5.316 4.125 1.00 81.19 482 SER A CA 1
ATOM 3530 C C . SER A 1 482 ? -8.294 -6.146 5.405 1.00 81.19 482 SER A C 1
ATOM 3532 O O . SER A 1 482 ? -9.066 -5.865 6.323 1.00 81.19 482 SER A O 1
ATOM 3534 N N . ALA A 1 483 ? -7.359 -7.091 5.514 1.00 83.00 483 ALA A N 1
ATOM 3535 C CA . ALA A 1 483 ? -7.140 -7.842 6.754 1.00 83.00 483 ALA A CA 1
ATOM 3536 C C . ALA A 1 483 ? -6.642 -6.931 7.898 1.00 83.00 483 ALA A C 1
ATOM 3538 O O . ALA A 1 483 ? -7.120 -7.016 9.032 1.00 83.00 483 ALA A O 1
ATOM 3539 N N . ILE A 1 484 ? -5.729 -6.005 7.585 1.00 80.94 484 ILE A N 1
ATOM 3540 C CA . ILE A 1 484 ? -5.199 -5.003 8.518 1.00 80.94 484 ILE A CA 1
ATOM 3541 C C . ILE A 1 484 ? -5.357 -3.603 7.919 1.00 80.94 484 ILE A C 1
ATOM 3543 O O . ILE A 1 484 ? -4.922 -3.347 6.795 1.00 80.94 484 ILE A O 1
ATOM 3547 N N . LEU A 1 485 ? -5.916 -2.680 8.707 1.00 77.50 485 LEU A N 1
ATOM 3548 C CA . LEU A 1 485 ? -5.865 -1.243 8.432 1.00 77.50 485 LEU A CA 1
ATOM 3549 C C . LEU A 1 485 ? -4.844 -0.577 9.358 1.00 77.50 485 LEU A C 1
ATOM 3551 O O . LEU A 1 485 ? -5.024 -0.547 10.577 1.00 77.50 485 LEU A O 1
ATOM 3555 N N . SER A 1 486 ? -3.837 0.045 8.756 1.00 75.56 486 SER A N 1
ATOM 3556 C CA . SER A 1 486 ? -2.960 1.007 9.412 1.00 75.56 486 SER A CA 1
ATOM 3557 C C . SER A 1 486 ? -3.495 2.420 9.168 1.00 75.56 486 SER A C 1
ATOM 3559 O O . SER A 1 486 ? -3.661 2.851 8.027 1.00 75.56 486 SER A O 1
ATOM 3561 N N . THR A 1 487 ? -3.804 3.143 10.242 1.00 71.94 487 THR A N 1
ATOM 3562 C CA . THR A 1 487 ? -4.213 4.553 10.189 1.00 71.94 487 THR A CA 1
ATOM 3563 C C . THR A 1 487 ? -3.643 5.319 11.378 1.00 71.94 487 THR A C 1
ATOM 3565 O O . THR A 1 487 ? -3.376 4.742 12.438 1.00 71.94 487 THR A O 1
ATOM 3568 N N . ARG A 1 488 ? -3.471 6.629 11.183 1.00 67.56 488 ARG A N 1
ATOM 3569 C CA . ARG A 1 488 ? -2.989 7.592 12.172 1.00 67.56 488 ARG A CA 1
ATOM 3570 C C . ARG A 1 488 ? -4.051 8.540 12.727 1.00 67.56 488 ARG A C 1
ATOM 3572 O O . ARG A 1 488 ? -3.715 9.413 13.528 1.00 67.56 488 ARG A O 1
ATOM 3579 N N . ASP A 1 489 ? -5.295 8.381 12.292 1.00 65.25 489 ASP A N 1
ATOM 3580 C CA . ASP A 1 489 ? -6.408 9.243 12.690 1.00 65.25 489 ASP A CA 1
ATOM 3581 C C . ASP A 1 489 ? -6.545 9.274 14.229 1.00 65.25 489 ASP A C 1
ATOM 3583 O O . ASP A 1 489 ? -6.438 8.244 14.902 1.00 65.25 489 ASP A O 1
ATOM 3587 N N . GLY A 1 490 ? -6.709 10.469 14.800 1.00 55.81 490 GLY A N 1
ATOM 3588 C CA . GLY A 1 490 ? -6.742 10.714 16.245 1.00 55.81 490 GLY A CA 1
ATOM 3589 C C . GLY A 1 490 ? -5.379 10.803 16.960 1.00 55.81 490 GLY A C 1
ATOM 3590 O O . GLY A 1 490 ? -5.351 11.019 18.175 1.00 55.81 490 GLY A O 1
ATOM 3591 N N . ALA A 1 491 ? -4.238 10.663 16.271 1.00 57.84 491 ALA A N 1
ATOM 3592 C CA . ALA A 1 491 ? -2.912 10.741 16.902 1.00 57.84 491 ALA A CA 1
ATOM 3593 C C . ALA A 1 491 ? -2.433 12.187 17.163 1.00 57.84 491 ALA A C 1
ATOM 3595 O O . ALA A 1 491 ? -2.371 13.021 16.261 1.00 57.84 491 ALA A O 1
ATOM 3596 N N . THR A 1 492 ? -1.988 12.471 18.394 1.00 60.50 492 THR A N 1
ATOM 3597 C CA . THR A 1 492 ? -1.654 13.835 18.861 1.00 60.50 492 THR A CA 1
ATOM 3598 C C . THR A 1 492 ? -0.193 14.275 18.689 1.00 60.50 492 THR A C 1
ATOM 3600 O O . THR A 1 492 ? 0.120 15.443 18.915 1.00 60.50 492 THR A O 1
ATOM 3603 N N . LEU A 1 493 ? 0.723 13.375 18.312 1.00 57.62 493 LEU A N 1
ATOM 3604 C CA . LEU A 1 493 ? 2.161 13.658 18.167 1.00 57.62 493 LEU A CA 1
ATOM 3605 C C . LEU A 1 493 ? 2.582 13.571 16.705 1.00 57.62 493 LEU A C 1
ATOM 3607 O O . LEU A 1 493 ? 2.348 12.550 16.082 1.00 57.62 493 LEU A O 1
ATOM 3611 N N . HIS A 1 494 ? 3.237 14.597 16.158 1.00 58.06 494 HIS A N 1
ATOM 3612 C CA . HIS A 1 494 ? 3.594 14.668 14.731 1.00 58.06 494 HIS A CA 1
ATOM 3613 C C . HIS A 1 494 ? 4.580 13.557 14.284 1.00 58.06 494 HIS A C 1
ATOM 3615 O O . HIS A 1 494 ? 4.378 12.975 13.226 1.00 58.06 494 HIS A O 1
ATOM 3621 N N . TYR A 1 495 ? 5.549 13.162 15.123 1.00 60.03 495 TYR A N 1
ATOM 3622 C CA . TYR A 1 495 ? 6.417 11.989 14.896 1.00 60.03 495 TYR A CA 1
ATOM 3623 C C . TYR A 1 495 ? 6.506 11.118 16.163 1.00 60.03 495 TYR A C 1
ATOM 3625 O O . TYR A 1 495 ? 7.354 11.375 17.024 1.00 60.03 495 TYR A O 1
ATOM 3633 N N . PRO A 1 496 ? 5.644 10.107 16.347 1.00 50.88 496 PRO A N 1
ATOM 3634 C CA . PRO A 1 496 ? 5.827 9.137 17.416 1.00 50.88 496 PRO A CA 1
ATOM 3635 C C . PRO A 1 496 ? 6.941 8.148 17.039 1.00 50.88 496 PRO A C 1
ATOM 3637 O O . PRO A 1 496 ? 7.071 7.720 15.894 1.00 50.88 496 PRO A O 1
ATOM 3640 N N . LEU A 1 497 ? 7.782 7.831 18.024 1.00 53.56 497 LEU A N 1
ATOM 3641 C CA . LEU A 1 497 ? 8.976 6.993 17.868 1.00 53.56 497 LEU A CA 1
ATOM 3642 C C . LEU A 1 497 ? 8.605 5.566 17.400 1.00 53.56 497 LEU A C 1
ATOM 3644 O O . LEU A 1 497 ? 7.513 5.096 17.720 1.00 53.56 497 LEU A O 1
ATOM 3648 N N . PRO A 1 498 ? 9.482 4.881 16.638 1.00 59.09 498 PRO A N 1
ATOM 3649 C CA . PRO A 1 498 ? 9.067 3.814 15.728 1.00 59.09 498 PRO A CA 1
ATOM 3650 C C . PRO A 1 498 ? 8.475 2.597 16.442 1.00 59.09 498 PRO A C 1
ATOM 3652 O O . PRO A 1 498 ? 9.136 1.943 17.251 1.00 59.09 498 PRO A O 1
ATOM 3655 N N . VAL A 1 499 ? 7.238 2.263 16.071 1.00 69.31 499 VAL A N 1
ATOM 3656 C CA . VAL A 1 499 ? 6.550 1.036 16.478 1.00 69.31 499 VAL A CA 1
ATOM 3657 C C . VAL A 1 499 ? 6.804 -0.036 15.422 1.00 69.31 499 VAL A C 1
ATOM 3659 O O . VAL A 1 499 ? 6.468 0.144 14.252 1.00 69.31 499 VAL A O 1
ATOM 3662 N N . ILE A 1 500 ? 7.423 -1.139 15.850 1.00 79.19 500 ILE A N 1
ATOM 3663 C CA . ILE A 1 500 ? 7.746 -2.299 15.012 1.00 79.19 500 ILE A CA 1
ATOM 3664 C C . ILE A 1 500 ? 6.803 -3.454 15.368 1.00 79.19 500 ILE A C 1
ATOM 3666 O O . ILE A 1 500 ? 6.595 -3.750 16.549 1.00 79.19 500 ILE A O 1
ATOM 3670 N N . THR A 1 501 ? 6.254 -4.102 14.339 1.00 81.19 501 THR A N 1
ATOM 3671 C CA . THR A 1 501 ? 5.541 -5.388 14.440 1.00 81.19 501 THR A CA 1
ATOM 3672 C C . THR A 1 501 ? 6.374 -6.457 13.734 1.00 81.19 501 THR A C 1
ATOM 3674 O O . THR A 1 501 ? 6.807 -6.226 12.607 1.00 81.19 501 THR A O 1
ATOM 3677 N N . GLU A 1 502 ? 6.630 -7.605 14.362 1.00 87.38 502 GLU A N 1
ATOM 3678 C CA . GLU A 1 502 ? 7.524 -8.634 13.799 1.00 87.38 502 GLU A CA 1
ATOM 3679 C C . GLU A 1 502 ? 7.135 -10.069 14.193 1.00 87.38 502 GLU A C 1
ATOM 3681 O O . GLU A 1 502 ? 6.326 -10.290 15.094 1.00 87.38 502 GLU A O 1
ATOM 3686 N N . GLY A 1 503 ? 7.735 -11.055 13.529 1.00 89.44 503 GLY A N 1
ATOM 3687 C CA . GLY A 1 503 ? 7.575 -12.480 13.792 1.00 89.44 503 GLY A CA 1
ATOM 3688 C C . GLY A 1 503 ? 6.215 -13.048 13.384 1.00 89.44 503 GLY A C 1
ATOM 3689 O O . GLY A 1 503 ? 5.686 -13.868 14.128 1.00 89.44 503 GLY A O 1
ATOM 3690 N N . PHE A 1 504 ? 5.624 -12.632 12.262 1.00 90.50 504 PHE A N 1
ATOM 3691 C CA . PHE A 1 504 ? 4.345 -13.185 11.790 1.00 90.50 504 PHE A CA 1
ATOM 3692 C C . PHE A 1 504 ? 4.310 -13.443 10.279 1.00 90.50 504 PHE A C 1
ATOM 3694 O O . PHE A 1 504 ? 4.990 -12.761 9.519 1.00 90.50 504 PHE A O 1
ATOM 3701 N N . THR A 1 505 ? 3.436 -14.352 9.849 1.00 94.06 505 THR A N 1
ATOM 3702 C CA . THR A 1 505 ? 2.991 -14.491 8.453 1.00 94.06 505 THR A CA 1
ATOM 3703 C C . THR A 1 505 ? 1.490 -14.225 8.378 1.00 94.06 505 THR A C 1
ATOM 3705 O O . THR A 1 505 ? 0.723 -14.869 9.094 1.00 94.06 505 THR A O 1
ATOM 3708 N N . LEU A 1 506 ? 1.056 -13.290 7.526 1.00 93.56 506 LEU A N 1
ATOM 3709 C CA . LEU A 1 506 ? -0.359 -13.132 7.167 1.00 93.56 506 LEU A CA 1
ATOM 3710 C C . LEU A 1 506 ? -0.677 -14.043 5.983 1.00 93.56 506 LEU A C 1
ATOM 3712 O O . LEU A 1 506 ? -0.035 -13.919 4.941 1.00 93.56 506 LEU A O 1
ATOM 3716 N N . VAL A 1 507 ? -1.695 -14.892 6.114 1.00 94.69 507 VAL A N 1
ATOM 3717 C CA . VAL A 1 507 ? -2.176 -15.751 5.019 1.00 94.69 507 VAL A CA 1
ATOM 3718 C C . VAL A 1 507 ? -3.535 -15.257 4.550 1.00 94.69 507 VAL A C 1
ATOM 3720 O O . VAL A 1 507 ? -4.484 -15.246 5.327 1.00 94.69 507 VAL A O 1
ATOM 3723 N N . GLY A 1 508 ? -3.635 -14.831 3.296 1.00 93.44 508 GLY A N 1
ATOM 3724 C CA . GLY A 1 508 ? -4.861 -14.306 2.708 1.00 93.44 508 GLY A CA 1
ATOM 3725 C C . GLY A 1 508 ? -5.713 -15.328 1.937 1.00 93.44 508 GLY A C 1
ATOM 3726 O O . GLY A 1 508 ? -5.313 -16.478 1.745 1.00 93.44 508 GLY A O 1
ATOM 3727 N N . PRO A 1 509 ? -6.897 -14.897 1.465 1.00 91.94 509 PRO A N 1
ATOM 3728 C CA . PRO A 1 509 ? -7.887 -15.730 0.768 1.00 91.94 509 PRO A CA 1
ATOM 3729 C C . PRO A 1 509 ? -7.621 -15.956 -0.739 1.00 91.94 509 PRO A C 1
ATOM 3731 O O . PRO A 1 509 ? -8.450 -16.541 -1.434 1.00 91.94 509 PRO A O 1
ATOM 3734 N N . GLY A 1 510 ? -6.489 -15.489 -1.273 1.00 95.06 510 GLY A N 1
ATOM 3735 C CA . GLY A 1 510 ? -6.043 -15.689 -2.658 1.00 95.06 510 GLY A CA 1
ATOM 3736 C C . GLY A 1 510 ? -5.842 -14.395 -3.460 1.00 95.06 510 GLY A C 1
ATOM 3737 O O . GLY A 1 510 ? -6.293 -13.313 -3.076 1.00 95.06 510 GLY A O 1
ATOM 3738 N N . THR A 1 511 ? -5.180 -14.511 -4.616 1.00 95.12 511 THR A N 1
ATOM 3739 C CA . THR A 1 511 ? -4.806 -13.377 -5.489 1.00 95.12 511 THR A CA 1
ATOM 3740 C C . THR A 1 511 ? -5.985 -12.686 -6.171 1.00 95.12 511 THR A C 1
ATOM 3742 O O . THR A 1 511 ? -5.890 -11.509 -6.499 1.00 95.12 511 THR A O 1
ATOM 3745 N N . ASP A 1 512 ? -7.103 -13.388 -6.353 1.00 91.25 512 ASP A N 1
ATOM 3746 C CA . ASP A 1 512 ? -8.291 -12.877 -7.058 1.00 91.25 512 ASP A CA 1
ATOM 3747 C C . ASP A 1 512 ? -9.426 -12.502 -6.082 1.00 91.25 512 ASP A C 1
ATOM 3749 O O . ASP A 1 512 ? -10.574 -12.307 -6.472 1.00 91.25 512 ASP A O 1
ATOM 3753 N N . SER A 1 513 ? -9.111 -12.428 -4.785 1.00 89.06 513 SER A N 1
ATOM 3754 C CA . SER A 1 513 ? -10.087 -12.372 -3.688 1.00 89.06 513 SER A CA 1
ATOM 3755 C C . SER A 1 513 ? -10.827 -11.045 -3.512 1.00 89.06 513 SER A C 1
ATOM 3757 O O . SER A 1 513 ? -11.834 -11.015 -2.806 1.00 89.06 513 SER A O 1
ATOM 3759 N N . GLY A 1 514 ? -10.327 -9.945 -4.082 1.00 87.56 514 GLY A N 1
ATOM 3760 C CA . GLY A 1 514 ? -10.788 -8.592 -3.752 1.00 87.56 514 GLY A CA 1
ATOM 3761 C C . GLY A 1 514 ? -10.166 -8.004 -2.475 1.00 87.56 514 GLY A C 1
ATOM 3762 O O . GLY A 1 514 ? -10.551 -6.904 -2.082 1.00 87.56 514 GLY A O 1
ATOM 3763 N N . VAL A 1 515 ? -9.268 -8.734 -1.791 1.00 87.62 515 VAL A N 1
ATOM 3764 C CA . VAL A 1 515 ? -8.795 -8.416 -0.431 1.00 87.62 515 VAL A CA 1
ATOM 3765 C C . VAL A 1 515 ? -7.329 -7.967 -0.410 1.00 87.62 515 VAL A C 1
ATOM 3767 O O . VAL A 1 515 ? -6.455 -8.578 -1.029 1.00 87.62 515 VAL A O 1
ATOM 3770 N N . THR A 1 516 ? -7.059 -6.917 0.365 1.00 91.38 516 THR A N 1
ATOM 3771 C CA . THR A 1 516 ? -5.724 -6.405 0.704 1.00 91.38 516 THR A CA 1
ATOM 3772 C C . THR A 1 516 ? -5.209 -7.033 2.007 1.00 91.38 516 THR A C 1
ATOM 3774 O O . THR A 1 516 ? -5.972 -7.186 2.959 1.00 91.38 516 THR A O 1
ATOM 3777 N N . GLY A 1 517 ? -3.917 -7.349 2.103 1.00 91.38 517 GLY A N 1
ATOM 3778 C CA . GLY A 1 517 ? -3.286 -7.786 3.352 1.00 91.38 517 GLY A CA 1
ATOM 3779 C C . GLY A 1 517 ? -3.187 -6.636 4.353 1.00 91.38 517 GLY A C 1
ATOM 3780 O O . GLY A 1 517 ? -3.925 -6.585 5.337 1.00 91.38 517 GLY A O 1
ATOM 3781 N N . VAL A 1 518 ? -2.316 -5.669 4.067 1.00 88.88 518 VAL A N 1
ATOM 3782 C CA . VAL A 1 518 ? -2.141 -4.452 4.875 1.00 88.88 518 VAL A CA 1
ATOM 3783 C C . VAL A 1 518 ? -2.484 -3.221 4.043 1.00 88.88 518 VAL A C 1
ATOM 3785 O O . VAL A 1 518 ? -1.847 -2.967 3.024 1.00 88.88 518 VAL A O 1
ATOM 3788 N N . TRP A 1 519 ? -3.457 -2.423 4.480 1.00 86.50 519 TRP A N 1
ATOM 3789 C CA . TRP A 1 519 ? -3.744 -1.119 3.880 1.00 86.50 519 TRP A CA 1
ATOM 3790 C C . TRP A 1 519 ? -3.335 0.008 4.828 1.00 86.50 519 TRP A C 1
ATOM 3792 O O . TRP A 1 519 ? -3.835 0.086 5.948 1.00 86.50 519 TRP A O 1
ATOM 3802 N N . TYR A 1 520 ? -2.448 0.897 4.382 1.00 83.12 520 TYR A N 1
ATOM 3803 C CA . TYR A 1 520 ? -2.148 2.153 5.065 1.00 83.12 520 TYR A CA 1
ATOM 3804 C C . TYR A 1 520 ? -2.995 3.289 4.487 1.00 83.12 520 TYR A C 1
ATOM 3806 O O . TYR A 1 520 ? -2.848 3.612 3.307 1.00 83.12 520 TYR A O 1
ATOM 3814 N N . ASN A 1 521 ? -3.840 3.928 5.302 1.00 79.25 521 ASN A N 1
ATOM 3815 C CA . ASN A 1 521 ? -4.546 5.151 4.910 1.00 79.25 521 ASN A CA 1
ATOM 3816 C C . ASN A 1 521 ? -5.025 5.974 6.120 1.00 79.25 521 ASN A C 1
ATOM 3818 O O . ASN A 1 521 ? -5.865 5.500 6.886 1.00 79.25 521 ASN A O 1
ATOM 3822 N N . SER A 1 522 ? -4.582 7.231 6.230 1.00 74.12 522 SER A N 1
ATOM 3823 C CA . SER A 1 522 ? -5.220 8.252 7.075 1.00 74.12 522 SER A CA 1
ATOM 3824 C C . SER A 1 522 ? -6.391 8.902 6.343 1.00 74.12 522 SER A C 1
ATOM 3826 O O . SER A 1 522 ? -6.322 9.210 5.152 1.00 74.12 522 SER A O 1
ATOM 3828 N N . TYR A 1 523 ? -7.473 9.121 7.081 1.00 71.25 523 TYR A N 1
ATOM 3829 C CA . TYR A 1 523 ? -8.673 9.803 6.617 1.00 71.25 523 TYR A CA 1
ATOM 3830 C C . TYR A 1 523 ? -8.707 11.261 7.104 1.00 71.25 523 TYR A C 1
ATOM 3832 O O . TYR A 1 523 ? -9.168 12.137 6.381 1.00 71.25 523 TYR A O 1
ATOM 3840 N N . GLU A 1 524 ? -8.140 11.561 8.273 1.00 64.88 524 GLU A N 1
ATOM 3841 C CA . GLU A 1 524 ? -8.027 12.937 8.782 1.00 64.88 524 GLU A CA 1
ATOM 3842 C C . GLU A 1 524 ? -6.953 13.768 8.054 1.00 64.88 524 GLU A C 1
ATOM 3844 O O . GLU A 1 524 ? -6.863 14.977 8.271 1.00 64.88 524 GLU A O 1
ATOM 3849 N N . ASN A 1 525 ? -6.135 13.135 7.200 1.00 61.59 525 ASN A N 1
ATOM 3850 C CA . ASN A 1 525 ? -4.968 13.734 6.542 1.00 61.59 525 ASN A CA 1
ATOM 3851 C C . ASN A 1 525 ? -4.006 14.397 7.552 1.00 61.59 525 ASN A C 1
ATOM 3853 O O . ASN A 1 525 ? -3.408 15.441 7.284 1.00 61.59 525 ASN A O 1
ATOM 3857 N N . THR A 1 526 ? -3.877 13.799 8.738 1.00 56.72 526 THR A N 1
ATOM 3858 C CA . THR A 1 526 ? -2.908 14.228 9.747 1.00 56.72 526 THR A CA 1
ATOM 3859 C C . THR A 1 526 ? -1.523 13.693 9.391 1.00 56.72 526 THR A C 1
ATOM 3861 O O . THR A 1 526 ? -1.373 12.532 9.017 1.00 56.72 526 THR A O 1
ATOM 3864 N N . ASP A 1 527 ? -0.499 14.541 9.511 1.00 56.12 527 ASP A N 1
ATOM 3865 C CA . ASP A 1 527 ? 0.897 14.171 9.254 1.00 56.12 527 ASP A CA 1
ATOM 3866 C C . ASP A 1 527 ? 1.321 12.959 10.104 1.00 56.12 527 ASP A C 1
ATOM 3868 O O . ASP A 1 527 ? 1.460 13.110 11.318 1.00 56.12 527 ASP A O 1
ATOM 3872 N N . GLY A 1 528 ? 1.623 11.795 9.511 1.00 53.56 528 GLY A N 1
ATOM 3873 C CA . GLY A 1 528 ? 2.708 10.966 10.052 1.00 53.56 528 GLY A CA 1
ATOM 3874 C C . GLY A 1 528 ? 2.740 9.472 9.735 1.00 53.56 528 GLY A C 1
ATOM 3875 O O . GLY A 1 528 ? 1.728 8.811 9.559 1.00 53.56 528 GLY A O 1
ATOM 3876 N N . THR A 1 529 ? 3.947 8.923 9.860 1.00 58.09 529 THR A N 1
ATOM 3877 C CA . THR A 1 529 ? 4.274 7.489 9.909 1.00 58.09 529 THR A CA 1
ATOM 3878 C C . THR A 1 529 ? 4.200 6.868 11.295 1.00 58.09 529 THR A C 1
ATOM 3880 O O . THR A 1 529 ? 4.792 7.423 12.220 1.00 58.09 529 THR A O 1
ATOM 3883 N N . ILE A 1 530 ? 3.610 5.665 11.421 1.00 59.28 530 ILE A N 1
ATOM 3884 C CA . ILE A 1 530 ? 3.742 4.815 12.630 1.00 59.28 530 ILE A CA 1
ATOM 3885 C C . ILE A 1 530 ? 3.547 3.292 12.412 1.00 59.28 530 ILE A C 1
ATOM 3887 O O . ILE A 1 530 ? 3.013 2.609 13.286 1.00 59.28 530 ILE A O 1
ATOM 3891 N N . GLN A 1 531 ? 3.973 2.706 11.288 1.00 67.81 531 GLN A N 1
ATOM 3892 C CA . GLN A 1 531 ? 4.095 1.240 11.256 1.00 67.81 531 GLN A CA 1
ATOM 3893 C C . GLN A 1 531 ? 5.313 0.779 10.469 1.00 67.81 531 GLN A C 1
ATOM 3895 O O . GLN A 1 531 ? 5.350 0.852 9.244 1.00 67.81 531 GLN A O 1
ATOM 3900 N N . ASN A 1 532 ? 6.294 0.282 11.216 1.00 81.06 532 ASN A N 1
ATOM 3901 C CA . ASN A 1 532 ? 7.433 -0.435 10.677 1.00 81.06 532 ASN A CA 1
ATOM 3902 C C . ASN A 1 532 ? 7.211 -1.936 10.878 1.00 81.06 532 ASN A C 1
ATOM 3904 O O . ASN A 1 532 ? 6.596 -2.367 11.862 1.00 81.06 532 ASN A O 1
ATOM 3908 N N . PHE A 1 533 ? 7.756 -2.735 9.972 1.00 84.88 533 PHE A N 1
ATOM 3909 C CA . PHE A 1 533 ? 7.676 -4.188 10.035 1.00 84.88 533 PHE A CA 1
ATOM 3910 C C . PHE A 1 533 ? 9.079 -4.777 10.174 1.00 84.88 533 PHE A C 1
ATOM 3912 O O . PHE A 1 533 ? 10.002 -4.384 9.461 1.00 84.88 533 PHE A O 1
ATOM 3919 N N . GLY A 1 534 ? 9.250 -5.669 11.147 1.00 88.31 534 GLY A N 1
ATOM 3920 C CA . GLY A 1 534 ? 10.440 -6.510 11.264 1.00 88.31 534 GLY A CA 1
ATOM 3921 C C . GLY A 1 534 ? 10.255 -7.802 10.474 1.00 88.31 534 GLY A C 1
ATOM 3922 O O . GLY A 1 534 ? 9.465 -7.843 9.537 1.00 88.31 534 GLY A O 1
ATOM 3923 N N . THR A 1 535 ? 10.942 -8.866 10.896 1.00 90.69 535 THR A N 1
ATOM 3924 C CA . THR A 1 535 ? 10.820 -10.205 10.288 1.00 90.69 535 THR A CA 1
ATOM 3925 C C . THR A 1 535 ? 9.360 -10.641 10.116 1.00 90.69 535 THR A C 1
ATOM 3927 O O . THR A 1 535 ? 8.541 -10.421 11.010 1.00 90.69 535 THR A O 1
ATOM 3930 N N . GLY A 1 536 ? 9.020 -11.277 8.995 1.00 92.81 536 GLY A N 1
ATOM 3931 C CA . GLY A 1 536 ? 7.664 -11.777 8.738 1.00 92.81 536 GLY A CA 1
ATOM 3932 C C . GLY A 1 536 ? 7.291 -11.800 7.259 1.00 92.81 536 GLY A C 1
ATOM 3933 O O . GLY A 1 536 ? 8.133 -11.508 6.411 1.00 92.81 536 GLY A O 1
ATOM 3934 N N . SER A 1 537 ? 6.036 -12.128 6.940 1.00 95.94 537 SER A N 1
ATOM 3935 C CA . SER A 1 537 ? 5.530 -12.081 5.563 1.00 95.94 537 SER A CA 1
ATOM 3936 C C . SER A 1 537 ? 4.044 -11.719 5.415 1.00 95.94 537 SER A C 1
ATOM 3938 O O . SER A 1 537 ? 3.243 -11.874 6.340 1.00 95.94 537 SER A O 1
ATOM 3940 N N . VAL A 1 538 ? 3.666 -11.246 4.222 1.00 96.25 538 VAL A N 1
ATOM 3941 C CA . VAL A 1 538 ? 2.268 -11.120 3.763 1.00 96.25 538 VAL A CA 1
ATOM 3942 C C . VAL A 1 538 ? 2.085 -11.933 2.487 1.00 96.25 538 VAL A C 1
ATOM 3944 O O . VAL A 1 538 ? 2.771 -11.686 1.493 1.00 96.25 538 VAL A O 1
ATOM 3947 N N . GLU A 1 539 ? 1.166 -12.898 2.509 1.00 97.50 539 GLU A N 1
ATOM 3948 C CA . GLU A 1 539 ? 1.026 -13.901 1.453 1.00 97.50 539 GLU A CA 1
ATOM 3949 C C . GLU A 1 539 ? -0.433 -14.144 1.052 1.00 97.50 539 GLU A C 1
ATOM 3951 O O . GLU A 1 539 ? -1.335 -14.058 1.881 1.00 97.50 539 GLU A O 1
ATOM 3956 N N . ASN A 1 540 ? -0.675 -14.508 -0.212 1.00 97.19 540 ASN A N 1
ATOM 3957 C CA . ASN A 1 540 ? -1.992 -14.910 -0.732 1.00 97.19 540 ASN A CA 1
ATOM 3958 C C . ASN A 1 540 ? -3.094 -13.829 -0.656 1.00 97.19 540 ASN A C 1
ATOM 3960 O O . ASN A 1 540 ? -4.250 -14.138 -0.383 1.00 97.19 540 ASN A O 1
ATOM 3964 N N . PHE A 1 541 ? -2.781 -12.564 -0.943 1.00 96.19 541 PHE A N 1
ATOM 3965 C CA . PHE A 1 541 ? -3.775 -11.483 -1.076 1.00 96.19 541 PHE A CA 1
ATOM 3966 C C . PHE A 1 541 ? -3.874 -10.972 -2.521 1.00 96.19 541 PHE A C 1
ATOM 3968 O O . PHE A 1 541 ? -2.953 -11.161 -3.318 1.00 96.19 541 PHE A O 1
ATOM 3975 N N . GLN A 1 542 ? -4.950 -10.262 -2.883 1.00 96.00 542 GLN A N 1
ATOM 3976 C CA . GLN A 1 542 ? -4.961 -9.532 -4.158 1.00 96.00 542 GLN A CA 1
ATOM 3977 C C . GLN A 1 542 ? -3.907 -8.424 -4.144 1.00 96.00 542 GLN A C 1
ATOM 3979 O O . GLN A 1 542 ? -3.179 -8.246 -5.117 1.00 96.00 542 GLN A O 1
ATOM 3984 N N . ILE A 1 543 ? -3.794 -7.710 -3.027 1.00 96.81 543 ILE A N 1
ATOM 3985 C CA . ILE A 1 543 ? -2.754 -6.709 -2.796 1.00 96.81 543 ILE A CA 1
ATOM 3986 C C . ILE A 1 543 ? -2.098 -7.050 -1.461 1.00 96.81 543 ILE A C 1
ATOM 3988 O O . ILE A 1 543 ? -2.775 -7.043 -0.439 1.00 96.81 543 ILE A O 1
ATOM 3992 N N . GLY A 1 544 ? -0.802 -7.354 -1.441 1.00 96.19 544 GLY A N 1
ATOM 3993 C CA . GLY A 1 544 ? -0.079 -7.623 -0.197 1.00 96.19 544 GLY A CA 1
ATOM 3994 C C . GLY A 1 544 ? -0.081 -6.389 0.705 1.00 96.19 544 GLY A C 1
ATOM 3995 O O . GLY A 1 544 ? -0.620 -6.417 1.812 1.00 96.19 544 GLY A O 1
ATOM 3996 N N . MET A 1 545 ? 0.443 -5.277 0.189 1.00 94.00 545 MET A N 1
ATOM 3997 C CA . MET A 1 545 ? 0.455 -3.983 0.867 1.00 94.00 545 MET A CA 1
ATOM 3998 C C . MET A 1 545 ? -0.032 -2.853 -0.042 1.00 94.00 545 MET A C 1
ATOM 4000 O O . MET A 1 545 ? 0.462 -2.678 -1.157 1.00 94.00 545 MET A O 1
ATOM 4004 N N . ASN A 1 546 ? -0.987 -2.066 0.452 1.00 92.06 546 ASN A N 1
ATOM 4005 C CA . ASN A 1 546 ? -1.558 -0.916 -0.242 1.00 92.06 546 ASN A CA 1
ATOM 4006 C C . ASN A 1 546 ? -1.274 0.375 0.538 1.00 92.06 546 ASN A C 1
ATOM 4008 O O . ASN A 1 546 ? -1.435 0.412 1.760 1.00 92.06 546 ASN A O 1
ATOM 4012 N N . PHE A 1 547 ? -0.888 1.439 -0.159 1.00 90.38 547 PHE A N 1
ATOM 4013 C CA . PHE A 1 547 ? -0.488 2.722 0.412 1.00 90.38 547 PHE A CA 1
ATOM 4014 C C . PHE A 1 547 ? -1.357 3.854 -0.162 1.00 90.38 547 PHE A C 1
ATOM 4016 O O . PHE A 1 547 ? -1.345 4.112 -1.368 1.00 90.38 547 PHE A O 1
ATOM 4023 N N . GLY A 1 548 ? -2.122 4.505 0.717 1.00 86.56 548 GLY A N 1
ATOM 4024 C CA . GLY A 1 548 ? -2.996 5.645 0.425 1.00 86.56 548 GLY A CA 1
ATOM 4025 C C . GLY A 1 548 ? -2.533 6.944 1.095 1.00 86.56 548 GLY A C 1
ATOM 4026 O O . GLY A 1 548 ? -1.339 7.178 1.276 1.00 86.56 548 GLY A O 1
ATOM 4027 N N . SER A 1 549 ? -3.484 7.800 1.478 1.00 82.81 549 SER A N 1
ATOM 4028 C CA . SER A 1 549 ? -3.190 9.111 2.082 1.00 82.81 549 SER A CA 1
ATOM 4029 C C . SER A 1 549 ? -2.515 8.980 3.453 1.00 82.81 549 SER A C 1
ATOM 4031 O O . SER A 1 549 ? -2.789 8.041 4.202 1.00 82.81 549 SER A O 1
ATOM 4033 N N . GLY A 1 550 ? -1.610 9.903 3.787 1.00 80.31 550 GLY A N 1
ATOM 4034 C CA . GLY A 1 550 ? -0.787 9.847 5.002 1.00 80.31 550 GLY A CA 1
ATOM 4035 C C . GLY A 1 550 ? 0.275 8.734 5.038 1.00 80.31 550 GLY A C 1
ATOM 4036 O O . GLY A 1 550 ? 1.002 8.635 6.022 1.00 80.31 550 GLY A O 1
ATOM 4037 N N . ALA A 1 551 ? 0.386 7.879 4.013 1.00 83.50 551 ALA A N 1
ATOM 4038 C CA . ALA A 1 551 ? 1.387 6.812 3.970 1.00 83.50 551 ALA A CA 1
ATOM 4039 C C . ALA A 1 551 ? 2.743 7.350 3.493 1.00 83.50 551 ALA A C 1
ATOM 4041 O O . ALA A 1 551 ? 2.894 7.675 2.321 1.00 83.50 551 ALA A O 1
ATOM 4042 N N . TYR A 1 552 ? 3.748 7.410 4.361 1.00 85.44 552 TYR A N 1
ATOM 4043 C CA . TYR A 1 552 ? 5.126 7.779 3.998 1.00 85.44 552 TYR A CA 1
ATOM 4044 C C . TYR A 1 552 ? 6.152 6.997 4.836 1.00 85.44 552 TYR A C 1
ATOM 4046 O O . TYR A 1 552 ? 5.752 5.995 5.424 1.00 85.44 552 TYR A O 1
ATOM 4054 N N . LEU A 1 553 ? 7.440 7.388 4.821 1.00 84.06 553 LEU A N 1
ATOM 4055 C CA . LEU A 1 553 ? 8.629 7.084 5.663 1.00 84.06 553 LEU A CA 1
ATOM 4056 C C . LEU A 1 553 ? 8.809 5.671 6.281 1.00 84.06 553 LEU A C 1
ATOM 4058 O O . LEU A 1 553 ? 9.703 5.478 7.109 1.00 84.06 553 LEU A O 1
ATOM 4062 N N . SER A 1 554 ? 7.996 4.690 5.899 1.00 83.81 554 SER A N 1
ATOM 4063 C CA . SER A 1 554 ? 7.843 3.396 6.576 1.00 83.81 554 SER A CA 1
ATOM 4064 C C . SER A 1 554 ? 9.016 2.465 6.284 1.00 83.81 554 SER A C 1
ATOM 4066 O O . SER A 1 554 ? 9.533 2.444 5.164 1.00 83.81 554 SER A O 1
ATOM 4068 N N . GLU A 1 555 ? 9.420 1.684 7.287 1.00 87.75 555 GLU A N 1
ATOM 4069 C CA . GLU A 1 555 ? 10.582 0.794 7.206 1.00 87.75 555 GLU A CA 1
ATOM 4070 C C . GLU A 1 555 ? 10.213 -0.684 7.360 1.00 87.75 555 GLU A C 1
ATOM 4072 O O . GLU A 1 555 ? 9.444 -1.065 8.247 1.00 87.75 555 GLU A O 1
ATOM 4077 N N . TYR A 1 556 ? 10.845 -1.515 6.536 1.00 91.44 556 TYR A N 1
ATOM 4078 C CA . TYR A 1 556 ? 10.651 -2.960 6.465 1.00 91.44 556 TYR A CA 1
ATOM 4079 C C . TYR A 1 556 ? 12.002 -3.658 6.620 1.00 91.44 556 TYR A C 1
ATOM 4081 O O . TYR A 1 556 ? 12.925 -3.377 5.857 1.00 91.44 556 TYR A O 1
ATOM 4089 N N . TRP A 1 557 ? 12.133 -4.553 7.596 1.00 92.38 557 TRP A N 1
ATOM 4090 C CA . TRP A 1 557 ? 13.398 -5.190 7.969 1.00 92.38 557 TRP A CA 1
ATOM 4091 C C . TRP A 1 557 ? 13.260 -6.713 7.922 1.00 92.38 557 TRP A C 1
ATOM 4093 O O . TRP A 1 557 ? 12.648 -7.299 8.809 1.00 92.38 557 TRP A O 1
ATOM 4103 N N . ASP A 1 558 ? 13.843 -7.342 6.901 1.00 93.88 558 ASP A N 1
ATOM 4104 C CA . ASP A 1 558 ? 13.730 -8.784 6.621 1.00 93.88 558 ASP A CA 1
ATOM 4105 C C . ASP A 1 558 ? 12.269 -9.275 6.512 1.00 93.88 558 ASP A C 1
ATOM 4107 O O . ASP A 1 558 ? 11.890 -10.345 6.989 1.00 93.88 558 ASP A O 1
ATOM 4111 N N . PHE A 1 559 ? 11.425 -8.440 5.900 1.00 94.25 559 PHE A N 1
ATOM 4112 C CA . PHE A 1 559 ? 9.998 -8.685 5.703 1.00 94.25 559 PHE A CA 1
ATOM 4113 C C . PHE A 1 559 ? 9.721 -9.114 4.260 1.00 94.25 559 PHE A C 1
ATOM 4115 O O . PHE A 1 559 ? 10.215 -8.478 3.330 1.00 94.25 559 PHE A O 1
ATOM 4122 N N . GLY A 1 560 ? 8.935 -10.169 4.060 1.00 96.88 560 GLY A N 1
ATOM 4123 C CA . GLY A 1 560 ? 8.548 -10.674 2.742 1.00 96.88 560 GLY A CA 1
ATOM 4124 C C . GLY A 1 560 ? 7.132 -10.276 2.324 1.00 96.88 560 GLY A C 1
ATOM 4125 O O . GLY A 1 560 ? 6.239 -10.120 3.151 1.00 96.88 560 GLY A O 1
ATOM 4126 N N . VAL A 1 561 ? 6.893 -10.156 1.020 1.00 98.00 561 VAL A N 1
ATOM 4127 C CA . VAL A 1 561 ? 5.536 -10.010 0.464 1.00 98.00 561 VAL A CA 1
ATOM 4128 C C . VAL A 1 561 ? 5.463 -10.786 -0.842 1.00 98.00 561 VAL A C 1
ATOM 4130 O O . VAL A 1 561 ? 6.164 -10.448 -1.795 1.00 98.00 561 VAL A O 1
ATOM 4133 N N . GLY A 1 562 ? 4.631 -11.821 -0.922 1.00 96.94 562 GLY A N 1
ATOM 4134 C CA . GLY A 1 562 ? 4.635 -12.702 -2.089 1.00 96.94 562 GLY A CA 1
ATOM 4135 C C . GLY A 1 562 ? 3.374 -13.528 -2.279 1.00 96.94 562 GLY A C 1
ATOM 4136 O O . GLY A 1 562 ? 2.440 -13.431 -1.492 1.00 96.94 562 GLY A O 1
ATOM 4137 N N . ALA A 1 563 ? 3.317 -14.303 -3.364 1.00 96.94 563 ALA A N 1
ATOM 4138 C CA . ALA A 1 563 ? 2.113 -15.045 -3.759 1.00 96.94 563 ALA A CA 1
ATOM 4139 C C . ALA A 1 563 ? 0.852 -14.149 -3.822 1.00 96.94 563 ALA A C 1
ATOM 4141 O O . ALA A 1 563 ? -0.244 -14.567 -3.455 1.00 96.94 563 ALA A O 1
ATOM 4142 N N . CYS A 1 564 ? 1.012 -12.887 -4.234 1.00 97.94 564 CYS A N 1
ATOM 4143 C CA . CYS A 1 564 ? -0.054 -11.887 -4.264 1.00 97.94 564 CYS A CA 1
ATOM 4144 C C . CYS A 1 564 ? -0.422 -11.491 -5.704 1.00 97.94 564 CYS A C 1
ATOM 4146 O O . CYS A 1 564 ? 0.350 -11.681 -6.644 1.00 97.94 564 CYS A O 1
ATOM 4148 N N . GLY A 1 565 ? -1.588 -10.871 -5.899 1.00 97.50 565 GLY A N 1
ATOM 4149 C CA . GLY A 1 565 ? -1.889 -10.199 -7.170 1.00 97.50 565 GLY A CA 1
ATOM 4150 C C . GLY A 1 565 ? -0.885 -9.067 -7.435 1.00 97.50 565 GLY A C 1
ATOM 4151 O O . GLY A 1 565 ? -0.253 -9.022 -8.489 1.00 97.50 565 GLY A O 1
ATOM 4152 N N . LEU A 1 566 ? -0.669 -8.217 -6.429 1.00 97.50 566 LEU A N 1
ATOM 4153 C CA . LEU A 1 566 ? 0.373 -7.190 -6.346 1.00 97.50 566 LEU A CA 1
ATOM 4154 C C . LEU A 1 566 ? 1.099 -7.320 -4.998 1.00 97.50 566 LEU A C 1
ATOM 4156 O O . LEU A 1 566 ? 0.417 -7.439 -3.981 1.00 97.50 566 LEU A O 1
ATOM 4160 N N . CYS A 1 567 ? 2.435 -7.246 -4.932 1.00 97.88 567 CYS A N 1
ATOM 4161 C CA . CYS A 1 567 ? 3.105 -7.140 -3.623 1.00 97.88 567 CYS A CA 1
ATOM 4162 C C . CYS A 1 567 ? 2.857 -5.758 -3.000 1.00 97.88 567 CYS A C 1
ATOM 4164 O O . CYS A 1 567 ? 2.354 -5.667 -1.882 1.00 97.88 567 CYS A O 1
ATOM 4166 N N . PHE A 1 568 ? 3.146 -4.690 -3.747 1.00 97.38 568 PHE A N 1
ATOM 4167 C CA . PHE A 1 568 ? 3.032 -3.302 -3.300 1.00 97.38 568 PHE A CA 1
ATOM 4168 C C . PHE A 1 568 ? 2.192 -2.464 -4.267 1.00 97.38 568 PHE A C 1
ATOM 4170 O O . PHE A 1 568 ? 2.409 -2.502 -5.482 1.00 97.38 568 PHE A O 1
ATOM 4177 N N . GLN A 1 569 ? 1.281 -1.650 -3.731 1.00 95.69 569 GLN A N 1
ATOM 4178 C CA . GLN A 1 569 ? 0.528 -0.649 -4.486 1.00 95.69 569 GLN A CA 1
ATOM 4179 C C . GLN A 1 569 ? 0.584 0.729 -3.812 1.00 95.69 569 GLN A C 1
ATOM 4181 O O . GLN A 1 569 ? 0.376 0.825 -2.608 1.00 95.69 569 GLN A O 1
ATOM 4186 N N . PHE A 1 570 ? 0.802 1.798 -4.587 1.00 94.50 570 PHE A N 1
ATOM 4187 C CA . PHE A 1 570 ? 0.587 3.184 -4.142 1.00 94.50 570 PHE A CA 1
ATOM 4188 C C . PHE A 1 570 ? -0.466 3.886 -5.006 1.00 94.50 570 PHE A C 1
ATOM 4190 O O . PHE A 1 570 ? -0.323 3.972 -6.231 1.00 94.50 570 PHE A O 1
ATOM 4197 N N . LEU A 1 571 ? -1.534 4.372 -4.371 1.00 85.19 571 LEU A N 1
ATOM 4198 C CA . LEU A 1 571 ? -2.739 4.841 -5.057 1.00 85.19 571 LEU A CA 1
ATOM 4199 C C . LEU A 1 571 ? -2.584 6.254 -5.653 1.00 85.19 571 LEU A C 1
ATOM 4201 O O . LEU A 1 571 ? -1.978 7.130 -5.026 1.00 85.19 571 LEU A O 1
ATOM 4205 N N . PRO A 1 572 ? -3.164 6.523 -6.840 1.00 82.69 572 PRO A N 1
ATOM 4206 C CA . PRO A 1 572 ? -3.203 7.865 -7.408 1.00 82.69 572 PRO A CA 1
ATOM 4207 C C . PRO A 1 572 ? -4.137 8.776 -6.603 1.00 82.69 572 PRO A C 1
ATOM 4209 O O . PRO A 1 572 ? -5.172 8.339 -6.108 1.00 82.69 572 PRO A O 1
ATOM 4212 N N . GLY A 1 573 ? -3.775 10.055 -6.487 1.00 81.31 573 GLY A N 1
ATOM 4213 C CA . GLY A 1 573 ? -4.548 11.040 -5.721 1.00 81.31 573 GLY A CA 1
ATOM 4214 C C . GLY A 1 573 ? -4.361 10.979 -4.199 1.00 81.31 573 GLY A C 1
ATOM 4215 O O . GLY A 1 573 ? -4.992 11.765 -3.497 1.00 81.31 573 GLY A O 1
ATOM 4216 N N . SER A 1 574 ? -3.492 10.096 -3.690 1.00 82.69 574 SER A N 1
ATOM 4217 C CA . SER A 1 574 ? -3.115 10.050 -2.270 1.00 82.69 574 SER A CA 1
ATOM 4218 C C . SER A 1 574 ? -2.563 11.399 -1.799 1.00 82.69 574 SER A C 1
ATOM 4220 O O . SER A 1 574 ? -1.696 11.984 -2.450 1.00 82.69 574 SER A O 1
ATOM 4222 N N . ILE A 1 575 ? -3.057 11.891 -0.663 1.00 82.81 575 ILE A N 1
ATOM 4223 C CA . ILE A 1 575 ? -2.683 13.194 -0.100 1.00 82.81 575 ILE A CA 1
ATOM 4224 C C . ILE A 1 575 ? -1.631 12.985 0.993 1.00 82.81 575 ILE A C 1
ATOM 4226 O O . ILE A 1 575 ? -1.748 12.056 1.792 1.00 82.81 575 ILE A O 1
ATOM 4230 N N . ASN A 1 576 ? -0.612 13.854 1.020 1.00 82.44 576 ASN A N 1
ATOM 4231 C CA . ASN A 1 576 ? 0.450 13.863 2.035 1.00 82.44 576 ASN A CA 1
ATOM 4232 C C . ASN A 1 576 ? 1.086 12.473 2.236 1.00 82.44 576 ASN A C 1
ATOM 4234 O O . ASN A 1 576 ? 1.079 11.915 3.331 1.00 82.44 576 ASN A O 1
ATOM 4238 N N . ALA A 1 577 ? 1.519 11.861 1.133 1.00 86.75 577 ALA A N 1
ATOM 4239 C CA . ALA A 1 577 ? 1.912 10.461 1.076 1.00 86.75 577 ALA A CA 1
ATOM 4240 C C . ALA A 1 577 ? 2.952 10.209 -0.025 1.00 86.75 577 ALA A C 1
ATOM 4242 O O . ALA A 1 577 ? 3.115 11.015 -0.940 1.00 86.75 577 ALA A O 1
ATOM 4243 N N . GLY A 1 578 ? 3.611 9.055 0.044 1.00 90.06 578 GLY A N 1
ATOM 4244 C CA . GLY A 1 578 ? 4.547 8.554 -0.954 1.00 90.06 578 GLY A CA 1
ATOM 4245 C C . GLY A 1 578 ? 6.016 8.897 -0.712 1.00 90.06 578 GLY A C 1
ATOM 4246 O O . GLY A 1 578 ? 6.844 8.506 -1.524 1.00 90.06 578 GLY A O 1
ATOM 4247 N N . GLU A 1 579 ? 6.373 9.593 0.370 1.00 89.50 579 GLU A N 1
ATOM 4248 C CA . GLU A 1 579 ? 7.776 9.898 0.685 1.00 89.50 579 GLU A CA 1
ATOM 4249 C C . GLU A 1 579 ? 8.504 8.658 1.241 1.00 89.50 579 GLU A C 1
ATOM 4251 O O . GLU A 1 579 ? 8.128 8.130 2.286 1.00 89.50 579 GLU A O 1
ATOM 4256 N N . ASN A 1 580 ? 9.584 8.245 0.574 1.00 89.50 580 ASN A N 1
ATOM 4257 C CA . ASN A 1 580 ? 10.668 7.400 1.087 1.00 89.50 580 ASN A CA 1
ATOM 4258 C C . ASN A 1 580 ? 10.272 6.120 1.880 1.00 89.50 580 ASN A C 1
ATOM 4260 O O . ASN A 1 580 ? 10.671 5.937 3.041 1.00 89.50 580 ASN A O 1
ATOM 4264 N N . PHE A 1 581 ? 9.541 5.197 1.239 1.00 92.69 581 PHE A N 1
ATOM 4265 C CA . PHE A 1 581 ? 9.335 3.828 1.744 1.00 92.69 581 PHE A CA 1
ATOM 4266 C C . PHE A 1 581 ? 10.618 2.990 1.602 1.00 92.69 581 PHE A C 1
ATOM 4268 O O . PHE A 1 581 ? 11.193 2.932 0.513 1.00 92.69 581 PHE A O 1
ATOM 4275 N N . ARG A 1 582 ? 11.077 2.327 2.674 1.00 92.81 582 ARG A N 1
ATOM 4276 C CA . ARG A 1 582 ? 12.414 1.696 2.726 1.00 92.81 582 ARG A CA 1
ATOM 4277 C C . ARG A 1 582 ? 12.385 0.235 3.167 1.00 92.81 582 ARG A C 1
ATOM 4279 O O . ARG A 1 582 ? 11.888 -0.086 4.243 1.00 92.81 582 ARG A O 1
ATOM 4286 N N . PHE A 1 583 ? 12.993 -0.630 2.362 1.00 95.38 583 PHE A N 1
ATOM 4287 C CA . PHE A 1 583 ? 13.031 -2.079 2.555 1.00 95.38 583 PHE A CA 1
ATOM 4288 C C . PHE A 1 583 ? 14.481 -2.547 2.698 1.00 95.38 583 PHE A C 1
ATOM 4290 O O . PHE A 1 583 ? 15.321 -2.229 1.859 1.00 95.38 583 PHE A O 1
ATOM 4297 N N . TYR A 1 584 ? 14.776 -3.293 3.758 1.00 95.94 584 TYR A N 1
ATOM 4298 C CA . TYR A 1 584 ? 16.105 -3.790 4.102 1.00 95.94 584 TYR A CA 1
ATOM 4299 C C . TYR A 1 584 ? 16.059 -5.321 4.182 1.00 95.94 584 TYR A C 1
ATOM 4301 O O . TYR A 1 584 ? 15.525 -5.877 5.141 1.00 95.94 584 TYR A O 1
ATOM 4309 N N . GLY A 1 585 ? 16.606 -6.009 3.178 1.00 95.00 585 GLY A N 1
ATOM 4310 C CA . GLY A 1 585 ? 16.435 -7.455 3.004 1.00 95.00 585 GLY A CA 1
ATOM 4311 C C . GLY A 1 585 ? 15.017 -7.824 2.555 1.00 95.00 585 GLY A C 1
ATOM 4312 O O . GLY A 1 585 ? 14.339 -7.017 1.914 1.00 95.00 585 GLY A O 1
ATOM 4313 N N . GLY A 1 586 ? 14.572 -9.037 2.890 1.00 94.50 586 GLY A N 1
ATOM 4314 C CA . GLY A 1 586 ? 13.258 -9.549 2.494 1.00 94.50 586 GLY A CA 1
ATOM 4315 C C . GLY A 1 586 ? 13.183 -10.078 1.055 1.00 94.50 586 GLY A C 1
ATOM 4316 O O . GLY A 1 586 ? 14.003 -9.750 0.192 1.00 94.50 586 GLY A O 1
ATOM 4317 N N . GLY A 1 587 ? 12.183 -10.929 0.815 1.00 96.25 587 GLY A N 1
ATOM 4318 C CA . GLY A 1 587 ? 11.868 -11.506 -0.492 1.00 96.25 587 GLY A CA 1
ATOM 4319 C C . GLY A 1 587 ? 10.493 -11.056 -0.981 1.00 96.25 587 GLY A C 1
ATOM 4320 O O . GLY A 1 587 ? 9.492 -11.214 -0.277 1.00 96.25 587 GLY A O 1
ATOM 4321 N N . PHE A 1 588 ? 10.443 -10.513 -2.194 1.00 97.50 588 PHE A N 1
ATOM 4322 C CA . PHE A 1 588 ? 9.233 -10.001 -2.824 1.00 97.50 588 PHE A CA 1
ATOM 4323 C C . PHE A 1 588 ? 9.012 -10.722 -4.147 1.00 97.50 588 PHE A C 1
ATOM 4325 O O . PHE A 1 588 ? 9.819 -10.579 -5.060 1.00 97.50 588 PHE A O 1
ATOM 4332 N N . GLY A 1 589 ? 7.963 -11.534 -4.276 1.00 95.44 589 GLY A N 1
ATOM 4333 C CA . GLY A 1 589 ? 7.871 -12.364 -5.475 1.00 95.44 589 GLY A CA 1
ATOM 4334 C C . GLY A 1 589 ? 6.714 -13.343 -5.568 1.00 95.44 589 GLY A C 1
ATOM 4335 O O . GLY A 1 589 ? 5.801 -13.342 -4.747 1.00 95.44 589 GLY A O 1
ATOM 4336 N N . ASN A 1 590 ? 6.766 -14.196 -6.594 1.00 95.12 590 ASN A N 1
ATOM 4337 C CA . ASN A 1 590 ? 5.693 -15.126 -6.971 1.00 95.12 590 ASN A CA 1
ATOM 4338 C C . ASN A 1 590 ? 4.341 -14.418 -7.220 1.00 95.12 590 ASN A C 1
ATOM 4340 O O . ASN A 1 590 ? 3.288 -14.987 -6.937 1.00 95.12 590 ASN A O 1
ATOM 4344 N N . SER A 1 591 ? 4.366 -13.174 -7.712 1.00 95.44 591 SER A N 1
ATOM 4345 C CA . SER A 1 591 ? 3.195 -12.290 -7.765 1.00 95.44 591 SER A CA 1
ATOM 4346 C C . SER A 1 591 ? 2.850 -11.811 -9.180 1.00 95.44 591 SER A C 1
ATOM 4348 O O . SER A 1 591 ? 3.664 -11.848 -10.107 1.00 95.44 591 SER A O 1
ATOM 4350 N N . GLY A 1 592 ? 1.625 -11.308 -9.358 1.00 94.44 592 GLY A N 1
ATOM 4351 C CA . GLY A 1 592 ? 1.173 -10.724 -10.628 1.00 94.44 592 GLY A CA 1
ATOM 4352 C C . GLY A 1 592 ? 1.912 -9.433 -11.016 1.00 94.44 592 GLY A C 1
ATOM 4353 O O . GLY A 1 592 ? 2.073 -9.166 -12.212 1.00 94.44 592 GLY A O 1
ATOM 4354 N N . CYS A 1 593 ? 2.386 -8.668 -10.029 1.00 95.38 593 CYS A N 1
ATOM 4355 C CA . CYS A 1 593 ? 3.425 -7.638 -10.136 1.00 95.38 593 CYS A CA 1
ATOM 4356 C C . CYS A 1 593 ? 4.050 -7.385 -8.747 1.00 95.38 593 CYS A C 1
ATOM 4358 O O . CYS A 1 593 ? 3.353 -7.521 -7.739 1.00 95.38 593 CYS A O 1
ATOM 4360 N N . ILE A 1 594 ? 5.330 -7.004 -8.659 1.00 97.19 594 ILE A N 1
ATOM 4361 C CA . ILE A 1 594 ? 5.940 -6.647 -7.363 1.00 97.19 594 ILE A CA 1
ATOM 4362 C C . ILE A 1 594 ? 5.562 -5.213 -6.972 1.00 97.19 594 ILE A C 1
ATOM 4364 O O . ILE A 1 594 ? 4.987 -5.012 -5.905 1.00 97.19 594 ILE A O 1
ATOM 4368 N N . ILE A 1 595 ? 5.823 -4.216 -7.823 1.00 97.25 595 ILE A N 1
ATOM 4369 C CA . ILE A 1 595 ? 5.555 -2.802 -7.508 1.00 97.25 595 ILE A CA 1
ATOM 4370 C C . ILE A 1 595 ? 4.594 -2.184 -8.524 1.00 97.25 595 ILE A C 1
ATOM 4372 O O . ILE A 1 595 ? 4.940 -2.010 -9.688 1.00 97.25 595 ILE A O 1
ATOM 4376 N N . SER A 1 596 ? 3.415 -1.770 -8.060 1.00 96.69 596 SER A N 1
ATOM 4377 C CA . SER A 1 596 ? 2.444 -0.970 -8.812 1.00 96.69 596 SER A CA 1
ATOM 4378 C C . SER A 1 596 ? 2.379 0.451 -8.240 1.00 96.69 596 SER A C 1
ATOM 4380 O O . SER A 1 596 ? 1.705 0.698 -7.242 1.00 96.69 596 SER A O 1
ATOM 4382 N N . ASN A 1 597 ? 3.024 1.411 -8.899 1.00 96.62 597 ASN A N 1
ATOM 4383 C CA . ASN A 1 597 ? 3.155 2.800 -8.453 1.00 96.62 597 ASN A CA 1
ATOM 4384 C C . ASN A 1 597 ? 2.479 3.828 -9.401 1.00 96.62 597 ASN A C 1
ATOM 4386 O O . ASN A 1 597 ? 3.158 4.709 -9.943 1.00 96.62 597 ASN A O 1
ATOM 4390 N N . PRO A 1 598 ? 1.150 3.753 -9.632 1.00 89.81 598 PRO A N 1
ATOM 4391 C CA . PRO A 1 598 ? 0.422 4.741 -10.432 1.00 89.81 598 PRO A CA 1
ATOM 4392 C C . PRO A 1 598 ? 0.341 6.123 -9.765 1.00 89.81 598 PRO A C 1
ATOM 4394 O O . PRO A 1 598 ? 0.237 7.123 -10.476 1.00 89.81 598 PRO A O 1
ATOM 4397 N N . GLY A 1 599 ? 0.403 6.203 -8.429 1.00 88.81 599 GLY A N 1
ATOM 4398 C CA . GLY A 1 599 ? 0.394 7.479 -7.704 1.00 88.81 599 GLY A CA 1
ATOM 4399 C C . GLY A 1 599 ? 1.728 8.232 -7.687 1.00 88.81 599 GLY A C 1
ATOM 4400 O O . GLY A 1 599 ? 1.722 9.440 -7.480 1.00 88.81 599 GLY A O 1
ATOM 4401 N N . GLY A 1 600 ? 2.853 7.558 -7.946 1.00 93.25 600 GLY A N 1
ATOM 4402 C CA . GLY A 1 600 ? 4.168 8.194 -8.051 1.00 93.25 600 GLY A CA 1
ATOM 4403 C C . GLY A 1 600 ? 4.928 8.400 -6.732 1.00 93.25 600 GLY A C 1
ATOM 4404 O O . GLY A 1 600 ? 5.620 9.401 -6.591 1.00 93.25 600 GLY A O 1
ATOM 4405 N N . ALA A 1 601 ? 4.840 7.454 -5.796 1.00 94.94 601 ALA A N 1
ATOM 4406 C CA . ALA A 1 601 ? 5.640 7.433 -4.570 1.00 94.94 601 ALA A CA 1
ATOM 4407 C C . ALA A 1 601 ? 7.124 7.094 -4.807 1.00 94.94 601 ALA A C 1
ATOM 4409 O O . ALA A 1 601 ? 7.532 6.661 -5.893 1.00 94.94 601 ALA A O 1
ATOM 4410 N N . GLU A 1 602 ? 7.915 7.242 -3.750 1.00 95.62 602 GLU A N 1
ATOM 4411 C CA . GLU A 1 602 ? 9.306 6.833 -3.650 1.00 95.62 602 GLU A CA 1
ATOM 4412 C C . GLU A 1 602 ? 9.437 5.494 -2.908 1.00 95.62 602 GLU A C 1
ATOM 4414 O O . GLU A 1 602 ? 8.992 5.352 -1.766 1.00 95.62 602 GLU A O 1
ATOM 4419 N N . PHE A 1 603 ? 10.083 4.516 -3.544 1.00 97.06 603 PHE A N 1
ATOM 4420 C CA . PHE A 1 603 ? 10.368 3.206 -2.952 1.00 97.06 603 PHE A CA 1
ATOM 4421 C C . PHE A 1 603 ? 11.858 2.890 -3.071 1.00 97.06 603 PHE A C 1
ATOM 4423 O O . PHE A 1 603 ? 12.415 2.993 -4.163 1.00 97.06 603 PHE A O 1
ATOM 4430 N N . THR A 1 604 ? 12.479 2.438 -1.983 1.00 97.44 604 THR A N 1
ATOM 4431 C CA . THR A 1 604 ? 13.913 2.127 -1.940 1.00 97.44 604 THR A CA 1
ATOM 4432 C C . THR A 1 604 ? 14.159 0.765 -1.297 1.00 97.44 604 THR A C 1
ATOM 4434 O O . THR A 1 604 ? 13.811 0.548 -0.136 1.00 97.44 604 THR A O 1
ATOM 4437 N N . PHE A 1 605 ? 14.801 -0.142 -2.032 1.00 97.88 605 PHE A N 1
ATOM 4438 C CA . PHE A 1 605 ? 15.116 -1.504 -1.591 1.00 97.88 605 PHE A CA 1
ATOM 4439 C C . PHE A 1 605 ? 16.626 -1.676 -1.404 1.00 97.88 605 PHE A C 1
ATOM 4441 O O . PHE A 1 605 ? 17.409 -1.226 -2.239 1.00 97.88 605 PHE A O 1
ATOM 4448 N N . TYR A 1 606 ? 17.039 -2.348 -0.330 1.00 97.62 606 TYR A N 1
ATOM 4449 C CA . TYR A 1 606 ? 18.435 -2.580 0.040 1.00 97.62 606 TYR A CA 1
ATOM 4450 C C . TYR A 1 606 ? 18.679 -4.069 0.300 1.00 97.62 606 TYR A C 1
ATOM 4452 O O . TYR A 1 606 ? 18.231 -4.606 1.311 1.00 97.62 606 TYR A O 1
ATOM 4460 N N . GLY A 1 607 ? 19.426 -4.734 -0.584 1.00 96.06 607 GLY A N 1
ATOM 4461 C CA . GLY A 1 607 ? 19.780 -6.153 -0.444 1.00 96.06 607 GLY A CA 1
ATOM 4462 C C . GLY A 1 607 ? 18.587 -7.116 -0.479 1.00 96.06 607 GLY A C 1
ATOM 4463 O O . GLY A 1 607 ? 18.691 -8.225 0.038 1.00 96.06 607 GLY A O 1
ATOM 4464 N N . SER A 1 608 ? 17.458 -6.686 -1.040 1.00 96.19 608 SER A N 1
ATOM 4465 C CA . SER A 1 608 ? 16.236 -7.482 -1.182 1.00 96.19 608 SER A CA 1
ATOM 4466 C C . SER A 1 608 ? 16.294 -8.414 -2.397 1.00 96.19 608 SER A C 1
ATOM 4468 O O . SER A 1 608 ? 17.049 -8.170 -3.343 1.00 96.19 608 SER A O 1
ATOM 4470 N N . SER A 1 609 ? 15.450 -9.445 -2.394 1.00 95.88 609 SER A N 1
ATOM 4471 C CA . SER A 1 609 ? 15.186 -10.292 -3.564 1.00 95.88 609 SER A CA 1
ATOM 4472 C C . SER A 1 609 ? 13.834 -9.911 -4.173 1.00 95.88 609 SER A C 1
ATOM 4474 O O . SER A 1 609 ? 12.850 -9.785 -3.442 1.00 95.88 609 SER A O 1
ATOM 4476 N N . LEU A 1 610 ? 13.782 -9.667 -5.481 1.00 95.94 610 LEU A N 1
ATOM 4477 C CA . LEU A 1 610 ? 12.587 -9.282 -6.237 1.00 95.94 610 LEU A CA 1
ATOM 4478 C C . LEU A 1 610 ? 12.408 -10.296 -7.372 1.00 95.94 610 LEU A C 1
ATOM 4480 O O . LEU A 1 610 ? 13.010 -10.125 -8.427 1.00 95.94 610 LEU A O 1
ATOM 4484 N N . ASP A 1 611 ? 11.605 -11.344 -7.172 1.00 92.12 611 ASP A N 1
ATOM 4485 C CA . ASP A 1 611 ? 11.721 -12.568 -7.977 1.00 92.12 611 ASP A CA 1
ATOM 4486 C C . ASP A 1 611 ? 10.391 -13.140 -8.515 1.00 92.12 611 ASP A C 1
ATOM 4488 O O . ASP A 1 611 ? 9.291 -12.846 -8.034 1.00 92.12 611 ASP A O 1
ATOM 4492 N N . TYR A 1 612 ? 10.502 -13.995 -9.538 1.00 91.75 612 TYR A N 1
ATOM 4493 C CA . TYR A 1 612 ? 9.490 -14.923 -10.073 1.00 91.75 612 TYR A CA 1
ATOM 4494 C C . TYR A 1 612 ? 8.094 -14.337 -10.345 1.00 91.75 612 TYR A C 1
ATOM 4496 O O . TYR A 1 612 ? 7.095 -15.056 -10.370 1.00 91.75 612 TYR A O 1
ATOM 4504 N N . SER A 1 613 ? 8.021 -13.032 -10.591 1.00 92.38 613 SER A N 1
ATOM 4505 C CA . SER A 1 613 ? 6.775 -12.302 -10.823 1.00 92.38 613 SER A CA 1
ATOM 4506 C C . SER A 1 613 ? 6.590 -11.981 -12.304 1.00 92.38 613 SER A C 1
ATOM 4508 O O . SER A 1 613 ? 7.558 -11.884 -13.054 1.00 92.38 613 SER A O 1
ATOM 4510 N N . ASP A 1 614 ? 5.343 -11.802 -12.737 1.00 91.81 614 ASP A N 1
ATOM 4511 C CA . ASP A 1 614 ? 5.024 -11.509 -14.147 1.00 91.81 614 ASP A CA 1
ATOM 4512 C C . ASP A 1 614 ? 5.500 -10.123 -14.608 1.00 91.81 614 ASP A C 1
ATOM 4514 O O . ASP A 1 614 ? 5.624 -9.864 -15.804 1.00 91.81 614 ASP A O 1
ATOM 4518 N N . GLN A 1 615 ? 5.667 -9.212 -13.653 1.00 93.50 615 GLN A N 1
ATOM 4519 C CA . GLN A 1 615 ? 6.139 -7.851 -13.838 1.00 93.50 615 GLN A CA 1
ATOM 4520 C C . GLN A 1 615 ? 6.872 -7.436 -12.559 1.00 93.50 615 GLN A C 1
ATOM 4522 O O . GLN A 1 615 ? 6.401 -7.704 -11.452 1.00 93.50 615 GLN A O 1
ATOM 4527 N N . CYS A 1 616 ? 8.032 -6.801 -12.696 1.00 95.25 616 CYS A N 1
ATOM 4528 C CA . CYS A 1 616 ? 8.797 -6.327 -11.550 1.00 95.25 616 CYS A CA 1
ATOM 4529 C C . CYS A 1 616 ? 8.234 -4.980 -11.082 1.00 95.25 616 CYS A C 1
ATOM 4531 O O . CYS A 1 616 ? 7.800 -4.834 -9.941 1.00 95.25 616 CYS A O 1
ATOM 4533 N N . ILE A 1 617 ? 8.187 -4.000 -11.988 1.00 96.19 617 ILE A N 1
ATOM 4534 C CA . ILE A 1 617 ? 7.847 -2.615 -11.660 1.00 96.19 617 ILE A CA 1
ATOM 4535 C C . ILE A 1 617 ? 6.942 -2.018 -12.737 1.00 96.19 617 ILE A C 1
ATOM 4537 O O . ILE A 1 617 ? 7.335 -1.917 -13.897 1.00 96.19 617 ILE A O 1
ATOM 4541 N N . ALA A 1 618 ? 5.774 -1.531 -12.328 1.00 95.31 618 ALA A N 1
ATOM 4542 C CA . ALA A 1 618 ? 4.935 -0.612 -13.086 1.00 95.31 618 ALA A CA 1
ATOM 4543 C C . ALA A 1 618 ? 4.880 0.737 -12.352 1.00 95.31 618 ALA A C 1
ATOM 4545 O O . ALA A 1 618 ? 4.409 0.822 -11.220 1.00 95.31 618 ALA A O 1
ATOM 4546 N N . ASN A 1 619 ? 5.375 1.798 -12.979 1.00 95.88 619 ASN A N 1
ATOM 4547 C CA . ASN A 1 619 ? 5.544 3.128 -12.400 1.00 95.88 619 ASN A CA 1
ATOM 4548 C C . ASN A 1 619 ? 4.875 4.188 -13.291 1.00 95.88 619 ASN A C 1
ATOM 4550 O O . ASN A 1 619 ? 4.824 4.050 -14.513 1.00 95.88 619 ASN A O 1
ATOM 4554 N N . ASN A 1 620 ? 4.366 5.260 -12.687 1.00 91.44 620 ASN A N 1
ATOM 4555 C CA . ASN A 1 620 ? 3.853 6.422 -13.409 1.00 91.44 620 ASN A CA 1
ATOM 4556 C C . ASN A 1 620 ? 4.869 7.569 -13.373 1.00 91.44 620 ASN A C 1
ATOM 4558 O O . ASN A 1 620 ? 5.620 7.738 -14.328 1.00 91.44 620 ASN A O 1
ATOM 4562 N N . ALA A 1 621 ? 4.932 8.310 -12.263 1.00 84.94 621 ALA A N 1
ATOM 4563 C CA . ALA A 1 621 ? 5.788 9.489 -12.097 1.00 84.94 621 ALA A CA 1
ATOM 4564 C C . ALA A 1 621 ? 6.764 9.393 -10.904 1.00 84.94 621 ALA A C 1
ATOM 4566 O O . ALA A 1 621 ? 7.495 10.344 -10.641 1.00 84.94 621 ALA A O 1
ATOM 4567 N N . GLY A 1 622 ? 6.776 8.265 -10.185 1.00 91.50 622 GLY A N 1
ATOM 4568 C CA . GLY A 1 622 ? 7.542 8.091 -8.950 1.00 91.50 622 GLY A CA 1
ATOM 4569 C C . GLY A 1 622 ? 9.001 7.703 -9.169 1.00 91.50 622 GLY A C 1
ATOM 4570 O O . GLY A 1 622 ? 9.448 7.479 -10.299 1.00 91.50 622 GLY A O 1
ATOM 4571 N N . ARG A 1 623 ? 9.738 7.573 -8.064 1.00 95.56 623 ARG A N 1
ATOM 4572 C CA . ARG A 1 623 ? 11.171 7.248 -8.044 1.00 95.56 623 ARG A CA 1
ATOM 4573 C C . ARG A 1 623 ? 11.394 5.925 -7.322 1.00 95.56 623 ARG A C 1
ATOM 4575 O O . ARG A 1 623 ? 11.138 5.826 -6.129 1.00 95.56 623 ARG A O 1
ATOM 4582 N N . ILE A 1 624 ? 11.871 4.910 -8.032 1.00 97.75 624 ILE A N 1
ATOM 4583 C CA . ILE A 1 624 ? 12.106 3.587 -7.449 1.00 97.75 624 ILE A CA 1
ATOM 4584 C C . ILE A 1 624 ? 13.597 3.273 -7.514 1.00 97.75 624 ILE A C 1
ATOM 4586 O O . ILE A 1 624 ? 14.199 3.326 -8.585 1.00 97.75 624 ILE A O 1
ATOM 4590 N N . GLU A 1 625 ? 14.190 2.959 -6.368 1.00 97.31 625 GLU A N 1
ATOM 4591 C CA . GLU A 1 625 ? 15.596 2.593 -6.233 1.00 97.31 625 GLU A CA 1
ATOM 4592 C C . GLU A 1 625 ? 15.765 1.161 -5.726 1.00 97.31 625 GLU A C 1
ATOM 4594 O O . GLU A 1 625 ? 15.111 0.742 -4.772 1.00 97.31 625 GLU A O 1
ATOM 4599 N N . VAL A 1 626 ? 16.710 0.430 -6.314 1.00 96.81 626 VAL A N 1
ATOM 4600 C CA . VAL A 1 626 ? 17.144 -0.883 -5.825 1.00 96.81 626 VAL A CA 1
ATOM 4601 C C . VAL A 1 626 ? 18.662 -0.884 -5.647 1.00 96.81 626 VAL A C 1
ATOM 4603 O O . VAL A 1 626 ? 19.414 -0.607 -6.577 1.00 96.81 626 VAL A O 1
ATOM 4606 N N . HIS A 1 627 ? 19.125 -1.178 -4.435 1.00 97.31 627 HIS A N 1
ATOM 4607 C CA . HIS A 1 627 ? 20.531 -1.130 -4.028 1.00 97.31 627 HIS A CA 1
ATOM 4608 C C . HIS A 1 627 ? 20.989 -2.528 -3.619 1.00 97.31 627 HIS A C 1
ATOM 4610 O O . HIS A 1 627 ? 20.468 -3.101 -2.664 1.00 97.31 627 HIS A O 1
ATOM 4616 N N . GLY A 1 628 ? 21.943 -3.113 -4.341 1.00 95.25 628 GLY A N 1
ATOM 4617 C CA . GLY A 1 628 ? 22.484 -4.447 -4.059 1.00 95.25 628 GLY A CA 1
ATOM 4618 C C . GLY A 1 628 ? 21.466 -5.591 -4.155 1.00 95.25 628 GLY A C 1
ATOM 4619 O O . GLY A 1 628 ? 21.730 -6.667 -3.630 1.00 95.25 628 GLY A O 1
ATOM 4620 N N . CYS A 1 629 ? 20.307 -5.359 -4.774 1.00 96.06 629 CYS A N 1
ATOM 4621 C CA . CYS A 1 629 ? 19.204 -6.318 -4.828 1.00 96.06 629 CYS A CA 1
ATOM 4622 C C . CYS A 1 629 ? 19.433 -7.409 -5.886 1.00 96.06 629 CYS A C 1
ATOM 4624 O O . CYS A 1 629 ? 20.121 -7.189 -6.888 1.00 96.06 629 CYS A O 1
ATOM 4626 N N . HIS A 1 630 ? 18.816 -8.569 -5.678 1.00 93.31 630 HIS A N 1
ATOM 4627 C CA . HIS A 1 630 ? 18.687 -9.613 -6.691 1.00 93.31 630 HIS A CA 1
ATOM 4628 C C . HIS A 1 630 ? 17.311 -9.489 -7.356 1.00 93.31 630 HIS A C 1
ATOM 4630 O O . HIS A 1 630 ? 16.318 -9.280 -6.665 1.00 93.31 630 HIS A O 1
ATOM 4636 N N . MET A 1 631 ? 17.260 -9.539 -8.686 1.00 92.56 631 MET A N 1
ATOM 4637 C CA . MET A 1 631 ? 16.025 -9.429 -9.464 1.00 92.56 631 MET A CA 1
ATOM 4638 C C . MET A 1 631 ? 15.921 -10.589 -10.461 1.00 92.56 631 MET A C 1
ATOM 4640 O O . MET A 1 631 ? 16.381 -10.452 -11.598 1.00 92.56 631 MET A O 1
ATOM 4644 N N . GLU A 1 632 ? 15.347 -11.725 -10.058 1.00 90.75 632 GLU A N 1
ATOM 4645 C CA . GLU A 1 632 ? 15.185 -12.912 -10.913 1.00 90.75 632 GLU A CA 1
ATOM 4646 C C . GLU A 1 632 ? 13.780 -12.981 -11.535 1.00 90.75 632 GLU A C 1
ATOM 4648 O O . GLU A 1 632 ? 12.809 -13.399 -10.911 1.00 90.75 632 GLU A O 1
ATOM 4653 N N . MET A 1 633 ? 13.646 -12.572 -12.796 1.00 89.44 633 MET A N 1
ATOM 4654 C CA . MET A 1 633 ? 12.354 -12.426 -13.474 1.00 89.44 633 MET A CA 1
ATOM 4655 C C . MET A 1 633 ? 12.085 -13.534 -14.490 1.00 89.44 633 MET A C 1
ATOM 4657 O O . MET A 1 633 ? 12.897 -13.782 -15.381 1.00 89.44 633 MET A O 1
ATOM 4661 N N . ASN A 1 634 ? 10.874 -14.099 -14.467 1.00 80.00 634 ASN A N 1
ATOM 4662 C CA . ASN A 1 634 ? 10.320 -14.769 -15.645 1.00 80.00 634 ASN A CA 1
ATOM 4663 C C . ASN A 1 634 ? 10.142 -13.705 -16.738 1.00 80.00 634 ASN A C 1
ATOM 4665 O O . ASN A 1 634 ? 9.398 -12.757 -16.516 1.00 80.00 634 ASN A O 1
ATOM 4669 N N . GLY A 1 635 ? 10.816 -13.820 -17.888 1.00 81.94 635 GLY A N 1
ATOM 4670 C CA . GLY A 1 635 ? 10.777 -12.767 -18.915 1.00 81.94 635 GLY A CA 1
ATOM 4671 C C . GLY A 1 635 ? 9.362 -12.405 -19.411 1.00 81.94 635 GLY A C 1
ATOM 4672 O O . GLY A 1 635 ? 8.437 -13.206 -19.247 1.00 81.94 635 GLY A O 1
ATOM 4673 N N . PRO A 1 636 ? 9.177 -11.214 -20.027 1.00 87.94 636 PRO A N 1
ATOM 4674 C CA . PRO A 1 636 ? 7.861 -10.654 -20.345 1.00 87.94 636 PRO A CA 1
ATOM 4675 C C . PRO A 1 636 ? 6.908 -11.660 -20.987 1.00 87.94 636 PRO A C 1
ATOM 4677 O O . PRO A 1 636 ? 7.260 -12.301 -21.976 1.00 87.94 636 PRO A O 1
ATOM 4680 N N . LYS A 1 637 ? 5.673 -11.759 -20.487 1.00 87.12 637 LYS A N 1
ATOM 4681 C CA . LYS A 1 637 ? 4.647 -12.633 -21.087 1.00 87.12 637 LYS A CA 1
ATOM 4682 C C . LYS A 1 637 ? 4.013 -12.040 -22.353 1.00 87.12 637 LYS A C 1
ATOM 4684 O O . LYS A 1 637 ? 3.511 -12.787 -23.187 1.00 87.12 637 LYS A O 1
ATOM 4689 N N . SER A 1 638 ? 4.046 -10.715 -22.517 1.00 85.94 638 SER A N 1
ATOM 4690 C CA . SER A 1 638 ? 3.437 -9.987 -23.643 1.00 85.94 638 SER A CA 1
ATOM 4691 C C . SER A 1 638 ? 4.053 -8.596 -23.817 1.00 85.94 638 SER A C 1
ATOM 4693 O O . SER A 1 638 ? 4.500 -8.007 -22.835 1.00 85.94 638 SER A O 1
ATOM 4695 N N . VAL A 1 639 ? 3.996 -8.030 -25.031 1.00 79.38 639 VAL A N 1
ATOM 4696 C CA . VAL A 1 639 ? 4.460 -6.654 -25.336 1.00 79.38 639 VAL A CA 1
ATOM 4697 C C . VAL A 1 639 ? 3.849 -5.571 -24.438 1.00 79.38 639 VAL A C 1
ATOM 4699 O O . VAL A 1 639 ? 4.506 -4.565 -24.179 1.00 79.38 639 VAL A O 1
ATOM 4702 N N . ASP A 1 640 ? 2.624 -5.786 -23.950 1.00 83.75 640 ASP A N 1
ATOM 4703 C CA . ASP A 1 640 ? 1.878 -4.836 -23.113 1.00 83.75 640 ASP A CA 1
ATOM 4704 C C . ASP A 1 640 ? 2.008 -5.131 -21.602 1.00 83.75 640 ASP A C 1
ATOM 4706 O O . ASP A 1 640 ? 1.384 -4.467 -20.781 1.00 83.75 640 ASP A O 1
ATOM 4710 N N . LYS A 1 641 ? 2.830 -6.125 -21.223 1.00 88.31 641 LYS A N 1
ATOM 4711 C CA . LYS A 1 641 ? 3.213 -6.415 -19.828 1.00 88.31 641 LYS A CA 1
ATOM 4712 C C . LYS A 1 641 ? 4.736 -6.647 -19.730 1.00 88.31 641 LYS A C 1
ATOM 4714 O O . LYS A 1 641 ? 5.176 -7.782 -19.530 1.00 88.31 641 LYS A O 1
ATOM 4719 N N . PRO A 1 642 ? 5.549 -5.594 -19.945 1.00 91.56 642 PRO A N 1
ATOM 4720 C CA . PRO A 1 642 ? 7.005 -5.641 -19.795 1.00 91.56 642 PRO A CA 1
ATOM 4721 C C . PRO A 1 642 ? 7.388 -5.727 -18.311 1.00 91.56 642 PRO A C 1
ATOM 4723 O O . PRO A 1 642 ? 6.606 -5.339 -17.445 1.00 91.56 642 PRO A O 1
ATOM 4726 N N . LEU A 1 643 ? 8.602 -6.190 -17.998 1.00 93.75 643 LEU A N 1
ATOM 4727 C CA . LEU A 1 643 ? 9.067 -6.331 -16.609 1.00 93.75 643 LEU A CA 1
ATOM 4728 C C . LEU A 1 643 ? 9.199 -4.991 -15.884 1.00 93.75 643 LEU A C 1
ATOM 4730 O O . LEU A 1 643 ? 8.898 -4.914 -14.693 1.00 93.75 643 LEU A O 1
ATOM 4734 N N . TYR A 1 644 ? 9.632 -3.960 -16.606 1.00 94.25 644 TYR A N 1
ATOM 4735 C CA . TYR A 1 644 ? 9.788 -2.598 -16.110 1.00 94.25 644 TYR A CA 1
ATOM 4736 C C . TYR A 1 644 ? 9.016 -1.648 -17.022 1.00 94.25 644 TYR A C 1
ATOM 4738 O O . TYR A 1 644 ? 9.294 -1.555 -18.218 1.00 94.25 644 TYR A O 1
ATOM 4746 N N . HIS A 1 645 ? 8.035 -0.947 -16.465 1.00 94.25 645 HIS A N 1
ATOM 4747 C CA . HIS A 1 645 ? 7.122 -0.084 -17.207 1.00 94.25 645 HIS A CA 1
ATOM 4748 C C . HIS A 1 645 ? 7.069 1.297 -16.559 1.00 94.25 645 HIS A C 1
ATOM 4750 O O . HIS A 1 645 ? 6.679 1.405 -15.399 1.00 94.25 645 HIS A O 1
ATOM 4756 N N . CYS A 1 646 ? 7.417 2.350 -17.297 1.00 93.81 646 CYS A N 1
ATOM 4757 C CA . CYS A 1 646 ? 7.094 3.726 -16.921 1.00 93.81 646 CYS A CA 1
ATOM 4758 C C . CYS A 1 646 ? 6.037 4.280 -17.882 1.00 93.81 646 CYS A C 1
ATOM 4760 O O . CYS A 1 646 ? 6.310 4.449 -19.069 1.00 93.81 646 CYS A O 1
ATOM 4762 N N . THR A 1 647 ? 4.844 4.560 -17.357 1.00 90.69 647 THR A N 1
ATOM 4763 C CA . THR A 1 647 ? 3.702 5.124 -18.106 1.00 90.69 647 THR A CA 1
ATOM 4764 C C . THR A 1 647 ? 3.732 6.657 -18.160 1.00 90.69 647 THR A C 1
ATOM 4766 O O . THR A 1 647 ? 3.334 7.252 -19.157 1.00 90.69 647 THR A O 1
ATOM 4769 N N . GLY A 1 648 ? 4.248 7.304 -17.111 1.00 90.19 648 GLY A N 1
ATOM 4770 C CA . GLY A 1 648 ? 4.491 8.749 -17.037 1.00 90.19 648 GLY A CA 1
ATOM 4771 C C . GLY A 1 648 ? 5.984 9.066 -16.969 1.00 90.19 648 GLY A C 1
ATOM 4772 O O . GLY A 1 648 ? 6.799 8.344 -17.529 1.00 90.19 648 GLY A O 1
ATOM 477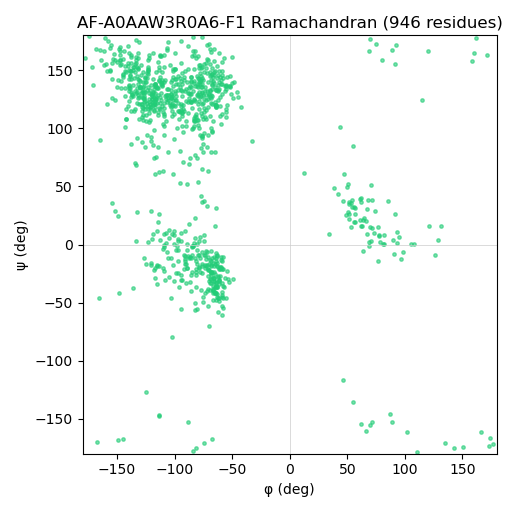3 N N . SER A 1 649 ? 6.374 10.136 -16.269 1.00 89.38 649 SER A N 1
ATOM 4774 C CA . SER A 1 649 ? 7.767 10.606 -16.143 1.00 89.38 649 SER A CA 1
ATOM 4775 C C . SER A 1 649 ? 8.620 9.880 -15.083 1.00 89.38 649 SER A C 1
ATOM 4777 O O . SER A 1 649 ? 9.579 10.457 -14.575 1.00 89.38 649 SER A O 1
ATOM 4779 N N . GLY A 1 650 ? 8.258 8.656 -14.698 1.00 91.31 650 GLY A N 1
ATOM 4780 C CA . GLY A 1 650 ? 8.873 7.924 -13.588 1.00 91.31 650 GLY A CA 1
ATOM 4781 C C . GLY A 1 650 ? 10.311 7.459 -13.841 1.00 91.31 650 GLY A C 1
ATOM 4782 O O . GLY A 1 650 ? 10.737 7.249 -14.983 1.00 91.31 650 GLY A O 1
ATOM 4783 N N . ALA A 1 651 ? 11.052 7.262 -12.750 1.00 94.44 651 ALA A N 1
ATOM 4784 C CA . ALA A 1 651 ? 12.443 6.817 -12.755 1.00 94.44 651 ALA A CA 1
ATOM 4785 C C . ALA A 1 651 ? 12.626 5.495 -11.993 1.00 94.44 651 ALA A C 1
ATOM 4787 O O . ALA A 1 651 ? 12.085 5.324 -10.899 1.00 94.44 651 ALA A O 1
ATOM 4788 N N . ILE A 1 652 ? 13.424 4.585 -12.556 1.00 96.50 652 ILE A N 1
ATOM 4789 C CA . ILE A 1 652 ? 13.854 3.327 -11.930 1.00 96.50 652 ILE A CA 1
ATOM 4790 C C . ILE A 1 652 ? 15.388 3.298 -11.929 1.00 96.50 652 ILE A C 1
ATOM 4792 O O . ILE A 1 652 ? 16.006 3.395 -12.989 1.00 96.50 652 ILE A O 1
ATOM 4796 N N . VAL A 1 653 ? 16.021 3.182 -10.762 1.00 95.31 653 VAL A N 1
ATOM 4797 C CA . VAL A 1 653 ? 17.484 3.266 -10.622 1.00 95.31 653 VAL A CA 1
ATOM 4798 C C . VAL A 1 653 ? 18.017 2.064 -9.846 1.00 95.31 653 VAL A C 1
ATOM 4800 O O . VAL A 1 653 ? 17.638 1.828 -8.703 1.00 95.31 653 VAL A O 1
ATOM 4803 N N . CYS A 1 654 ? 18.910 1.307 -10.473 1.00 93.25 654 CYS A N 1
ATOM 4804 C CA . CYS A 1 654 ? 19.542 0.121 -9.909 1.00 93.25 654 CYS A CA 1
ATOM 4805 C C . CYS A 1 654 ? 21.011 0.429 -9.600 1.00 93.25 654 CYS A C 1
ATOM 4807 O O . CYS A 1 654 ? 21.730 0.890 -10.486 1.00 93.25 654 CYS A O 1
ATOM 4809 N N . PHE A 1 655 ? 21.454 0.156 -8.374 1.00 93.06 655 PHE A N 1
ATOM 4810 C CA . PHE A 1 655 ? 22.834 0.323 -7.915 1.00 93.06 655 PHE A CA 1
ATOM 4811 C C . PHE A 1 655 ? 23.384 -1.016 -7.420 1.00 93.06 655 PHE A C 1
ATOM 4813 O O . PHE A 1 655 ? 22.876 -1.578 -6.451 1.00 93.06 655 PHE A O 1
ATOM 4820 N N . GLY A 1 656 ? 24.435 -1.536 -8.049 1.00 87.94 656 GLY A N 1
ATOM 4821 C CA . GLY A 1 656 ? 24.967 -2.865 -7.756 1.00 87.94 656 GLY A CA 1
ATOM 4822 C C . GLY A 1 656 ? 23.945 -3.973 -8.028 1.00 87.94 656 GLY A C 1
ATOM 4823 O O . GLY A 1 656 ? 23.020 -3.811 -8.826 1.00 87.94 656 GLY A O 1
ATOM 4824 N N . GLY A 1 657 ? 24.101 -5.103 -7.335 1.00 90.19 657 GLY A N 1
ATOM 4825 C CA . GLY A 1 657 ? 23.153 -6.216 -7.404 1.00 90.19 657 GLY A CA 1
ATOM 4826 C C . GLY A 1 657 ? 23.164 -6.949 -8.747 1.00 90.19 657 GLY A C 1
ATOM 4827 O O . GLY A 1 657 ? 24.168 -6.948 -9.467 1.00 90.19 657 GLY A O 1
ATOM 4828 N N . MET A 1 658 ? 22.047 -7.597 -9.075 1.00 87.50 658 MET A N 1
ATOM 4829 C CA . MET A 1 658 ? 21.903 -8.421 -10.275 1.00 87.50 658 MET A CA 1
ATOM 4830 C C . MET A 1 658 ? 20.480 -8.362 -10.843 1.00 87.50 658 MET A C 1
ATOM 4832 O O . MET A 1 658 ? 19.514 -8.529 -10.106 1.00 87.50 658 MET A O 1
ATOM 4836 N N . PHE A 1 659 ? 20.370 -8.202 -12.163 1.00 87.69 659 PHE A N 1
ATOM 4837 C CA . PHE A 1 659 ? 19.173 -8.515 -12.945 1.00 87.69 659 PHE A CA 1
ATOM 4838 C C . PHE A 1 659 ? 19.367 -9.842 -13.683 1.00 87.69 659 PHE A C 1
ATOM 4840 O O . PHE A 1 659 ? 20.338 -9.986 -14.429 1.00 87.69 659 PHE A O 1
ATOM 4847 N N . LEU A 1 660 ? 18.420 -10.770 -13.538 1.00 85.38 660 LEU A N 1
ATOM 4848 C CA . LEU A 1 660 ? 18.401 -12.049 -14.237 1.00 85.38 660 LEU A CA 1
ATOM 4849 C C . LEU A 1 660 ? 17.055 -12.264 -14.938 1.00 85.38 660 LEU A C 1
ATOM 4851 O O . LEU A 1 660 ? 16.046 -12.560 -14.306 1.00 85.38 660 LEU A O 1
ATOM 4855 N N . GLY A 1 661 ? 17.048 -12.156 -16.269 1.00 82.06 661 GLY A N 1
ATOM 4856 C CA . GLY A 1 661 ? 15.935 -12.620 -17.099 1.00 82.06 661 GLY A CA 1
ATOM 4857 C C . GLY A 1 661 ? 16.012 -14.135 -17.303 1.00 82.06 661 GLY A C 1
ATOM 4858 O O . GLY A 1 661 ? 16.869 -14.618 -18.048 1.00 82.06 661 GLY A O 1
ATOM 4859 N N . ALA A 1 662 ? 15.133 -14.893 -16.654 1.00 77.00 662 ALA A N 1
ATOM 4860 C CA . ALA A 1 662 ? 15.134 -16.348 -16.691 1.00 77.00 662 ALA A CA 1
ATOM 4861 C C . ALA A 1 662 ? 14.570 -16.900 -18.016 1.00 77.00 662 ALA A C 1
ATOM 4863 O O . ALA A 1 662 ? 13.467 -16.555 -18.446 1.00 77.00 662 ALA A O 1
ATOM 4864 N N . GLY A 1 663 ? 15.311 -17.830 -18.629 1.00 75.56 663 GLY A N 1
ATOM 4865 C CA . GLY A 1 663 ? 14.911 -18.541 -19.847 1.00 75.56 663 GLY A CA 1
ATOM 4866 C C . GLY A 1 663 ? 15.571 -18.028 -21.132 1.00 75.56 663 GLY A C 1
ATOM 4867 O O . GLY A 1 663 ? 16.620 -17.395 -21.112 1.00 75.56 663 GLY A O 1
ATOM 4868 N N . ASP A 1 664 ? 14.970 -18.355 -22.275 1.00 78.12 664 ASP A N 1
ATOM 4869 C CA . ASP A 1 664 ? 15.438 -17.953 -23.609 1.00 78.12 664 ASP A CA 1
ATOM 4870 C C . ASP A 1 664 ? 14.702 -16.678 -24.044 1.00 78.12 664 ASP A C 1
ATOM 4872 O O . ASP A 1 664 ? 13.491 -16.718 -24.275 1.00 78.12 664 ASP A O 1
ATOM 4876 N N . SER A 1 665 ? 15.421 -15.558 -24.179 1.00 74.56 665 SER A N 1
ATOM 4877 C CA . SER A 1 665 ? 14.839 -14.255 -24.545 1.00 74.56 665 SER A CA 1
ATOM 4878 C C . SER A 1 665 ? 14.140 -14.247 -25.903 1.00 74.56 665 SER A C 1
ATOM 4880 O O . SER A 1 665 ? 13.221 -13.458 -26.117 1.00 74.56 665 SER A O 1
ATOM 4882 N N . LYS A 1 666 ? 14.469 -15.192 -26.795 1.00 77.75 666 LYS A N 1
ATOM 4883 C CA . LYS A 1 666 ? 13.766 -15.388 -28.075 1.00 77.75 666 LYS A CA 1
ATOM 4884 C C . LYS A 1 666 ? 12.316 -15.851 -27.913 1.00 77.75 666 LYS A C 1
ATOM 4886 O O . LYS A 1 666 ? 11.581 -15.877 -28.896 1.00 77.75 666 LYS A O 1
ATOM 4891 N N . LYS A 1 667 ? 11.910 -16.235 -26.699 1.00 84.50 667 LYS A N 1
ATOM 4892 C CA . LYS A 1 667 ? 10.556 -16.696 -26.356 1.00 84.50 667 LYS A CA 1
ATOM 4893 C C . LYS A 1 667 ? 9.769 -15.698 -25.509 1.00 84.50 667 LYS A C 1
ATOM 4895 O O . LYS A 1 667 ? 8.630 -15.995 -25.157 1.00 84.50 667 LYS A O 1
ATOM 4900 N N . TYR A 1 668 ? 10.352 -14.551 -25.161 1.00 86.81 668 TYR A N 1
ATOM 4901 C CA . TYR A 1 668 ? 9.632 -13.508 -24.436 1.00 86.81 668 TYR A CA 1
ATOM 4902 C C . TYR A 1 668 ? 8.536 -12.901 -25.321 1.00 86.81 668 TYR A C 1
ATOM 4904 O O . TYR A 1 668 ? 8.640 -12.863 -26.542 1.00 86.81 668 TYR A O 1
ATOM 4912 N N . GLY A 1 669 ? 7.474 -12.399 -24.705 1.00 85.69 669 GLY A N 1
ATOM 4913 C CA . GLY A 1 669 ? 6.386 -11.719 -25.398 1.00 85.69 669 GLY A CA 1
ATOM 4914 C C . GLY A 1 669 ? 6.738 -10.310 -25.883 1.00 85.69 669 GLY A C 1
ATOM 4915 O O . GLY A 1 669 ? 5.938 -9.729 -26.606 1.00 85.69 669 GLY A O 1
ATOM 4916 N N . GLY A 1 670 ? 7.892 -9.753 -25.497 1.00 84.38 670 GLY A N 1
ATOM 4917 C CA . GLY A 1 670 ? 8.368 -8.427 -25.901 1.00 84.38 670 GLY A CA 1
ATOM 4918 C C . GLY A 1 670 ? 9.642 -7.991 -25.157 1.00 84.38 670 GLY A C 1
ATOM 4919 O O . GLY A 1 670 ? 10.207 -8.791 -24.406 1.00 84.38 670 GLY A O 1
ATOM 4920 N N . PRO A 1 671 ? 10.101 -6.739 -25.350 1.00 82.38 671 PRO A N 1
ATOM 4921 C CA . PRO A 1 671 ? 11.215 -6.152 -24.603 1.00 82.38 671 PRO A CA 1
ATOM 4922 C C . PRO A 1 671 ? 10.959 -6.091 -23.081 1.00 82.38 671 PRO A C 1
ATOM 4924 O O . PRO A 1 671 ? 9.838 -5.784 -22.668 1.00 82.38 671 PRO A O 1
ATOM 4927 N N . PRO A 1 672 ? 11.974 -6.334 -22.226 1.00 86.50 672 PRO A N 1
ATOM 4928 C CA . PRO A 1 672 ? 11.854 -6.214 -20.770 1.00 86.50 672 PRO A CA 1
ATOM 4929 C C . PRO A 1 672 ? 11.475 -4.829 -20.239 1.00 86.50 672 PRO A C 1
ATOM 4931 O O . PRO A 1 672 ? 10.886 -4.757 -19.161 1.00 86.50 672 PRO A O 1
ATOM 4934 N N . VAL A 1 673 ? 11.807 -3.750 -20.955 1.00 88.19 673 VAL A N 1
ATOM 4935 C CA . VAL A 1 673 ? 11.609 -2.366 -20.502 1.00 88.19 673 VAL A CA 1
ATOM 4936 C C . VAL A 1 673 ? 10.716 -1.597 -21.483 1.00 88.19 673 VAL A C 1
ATOM 4938 O O . VAL A 1 673 ? 10.959 -1.613 -22.690 1.00 88.19 673 VAL A O 1
ATOM 4941 N N . PHE A 1 674 ? 9.719 -0.868 -20.977 1.00 89.50 674 PHE A N 1
ATOM 4942 C CA . PHE A 1 674 ? 8.911 0.080 -21.755 1.00 89.50 674 PHE A CA 1
ATOM 4943 C C . PHE A 1 674 ? 8.825 1.423 -21.023 1.00 89.50 674 PHE A C 1
ATOM 4945 O O . PHE A 1 674 ? 8.354 1.500 -19.890 1.00 89.50 674 PHE A O 1
ATOM 4952 N N . LEU A 1 675 ? 9.292 2.483 -21.678 1.00 86.25 675 LEU A N 1
ATOM 4953 C CA . LEU A 1 675 ? 9.334 3.845 -21.155 1.00 86.25 675 LEU A CA 1
ATOM 4954 C C . LEU A 1 675 ? 8.501 4.755 -22.071 1.00 86.25 675 LEU A C 1
ATOM 4956 O O . LEU A 1 675 ? 9.000 5.234 -23.090 1.00 86.25 675 LEU A O 1
ATOM 4960 N N . GLU A 1 676 ? 7.215 4.943 -21.757 1.00 87.69 676 GLU A N 1
ATOM 4961 C CA . GLU A 1 676 ? 6.233 5.607 -22.634 1.00 87.69 676 GLU A CA 1
ATOM 4962 C C . GLU A 1 676 ? 6.434 7.119 -22.770 1.00 87.69 676 GLU A C 1
ATOM 4964 O O . GLU A 1 676 ? 6.080 7.696 -23.800 1.00 87.69 676 GLU A O 1
ATOM 4969 N N . HIS A 1 677 ? 7.028 7.766 -21.766 1.00 81.81 677 HIS A N 1
ATOM 4970 C CA . HIS A 1 677 ? 7.248 9.210 -21.756 1.00 81.81 677 HIS A CA 1
ATOM 4971 C C . HIS A 1 677 ? 8.729 9.556 -21.946 1.00 81.81 677 HIS A C 1
ATOM 4973 O O . HIS A 1 677 ? 9.601 8.925 -21.351 1.00 81.81 677 HIS A O 1
ATOM 4979 N N . ASN A 1 678 ? 9.041 10.616 -22.694 1.00 73.56 678 ASN A N 1
ATOM 4980 C CA . ASN A 1 678 ? 10.427 11.031 -22.976 1.00 73.56 678 ASN A CA 1
ATOM 4981 C C . ASN A 1 678 ? 11.242 11.456 -21.734 1.00 73.56 678 ASN A C 1
ATOM 4983 O O . ASN A 1 678 ? 12.468 11.490 -21.786 1.00 73.56 678 ASN A O 1
ATOM 4987 N N . LEU A 1 679 ? 10.563 11.779 -20.629 1.00 78.94 679 LEU A N 1
ATOM 4988 C CA . LEU A 1 679 ? 11.176 12.074 -19.326 1.00 78.94 679 LEU A CA 1
ATOM 4989 C C . LEU A 1 679 ? 11.377 10.832 -18.444 1.00 78.94 679 LEU A C 1
ATOM 4991 O O . LEU A 1 679 ? 12.024 10.939 -17.406 1.00 78.94 679 LEU A O 1
ATOM 4995 N N . SER A 1 680 ? 10.818 9.675 -18.814 1.00 84.12 680 SER A N 1
ATOM 4996 C CA . SER A 1 680 ? 10.997 8.453 -18.027 1.00 84.12 680 SER A CA 1
ATOM 4997 C C . SER A 1 680 ? 12.361 7.822 -18.252 1.00 84.12 680 SER A C 1
ATOM 4999 O O . SER A 1 680 ? 12.928 7.874 -19.348 1.00 84.12 680 SER A O 1
ATOM 5001 N N . THR A 1 681 ? 12.906 7.241 -17.186 1.00 85.69 681 THR A N 1
ATOM 5002 C CA . THR A 1 681 ? 14.269 6.710 -17.190 1.00 85.69 681 THR A CA 1
ATOM 5003 C C . THR A 1 681 ? 14.364 5.383 -16.454 1.00 85.69 681 THR A C 1
ATOM 5005 O O . THR A 1 681 ? 13.746 5.187 -15.408 1.00 85.69 681 THR A O 1
ATOM 5008 N N . MET A 1 682 ? 15.196 4.489 -16.981 1.00 88.75 682 MET A N 1
ATOM 5009 C CA . MET A 1 682 ? 15.723 3.347 -16.247 1.00 88.75 682 MET A CA 1
ATOM 5010 C C . MET A 1 682 ? 17.250 3.394 -16.295 1.00 88.75 682 MET A C 1
ATOM 5012 O O . MET A 1 682 ? 17.831 3.635 -17.355 1.00 88.75 682 MET A O 1
ATOM 5016 N N . ILE A 1 683 ? 17.910 3.208 -15.154 1.00 85.31 683 ILE A N 1
ATOM 5017 C CA . ILE A 1 683 ? 19.369 3.309 -15.044 1.00 85.31 683 ILE A CA 1
ATOM 5018 C C . ILE A 1 683 ? 19.914 2.113 -14.263 1.00 85.31 683 ILE A C 1
ATOM 5020 O O . ILE A 1 683 ? 19.448 1.841 -13.162 1.00 85.31 683 ILE A O 1
ATOM 5024 N N . PHE A 1 684 ? 20.932 1.452 -14.808 1.00 83.50 684 PHE A N 1
ATOM 5025 C CA . PHE A 1 684 ? 21.763 0.471 -14.113 1.00 83.50 684 PHE A CA 1
ATOM 5026 C C . PHE A 1 684 ? 23.152 1.061 -13.841 1.00 83.50 684 PHE A C 1
ATOM 5028 O O . PHE A 1 684 ? 23.799 1.567 -14.760 1.00 83.50 684 PHE A O 1
ATOM 5035 N N . HIS A 1 685 ? 23.597 0.989 -12.590 1.00 81.69 685 HIS A N 1
ATOM 5036 C CA . HIS A 1 685 ? 24.912 1.400 -12.102 1.00 81.69 685 HIS A CA 1
ATOM 5037 C C . HIS A 1 685 ? 25.584 0.202 -11.431 1.00 81.69 685 HIS A C 1
ATOM 5039 O O . HIS A 1 685 ? 25.058 -0.305 -10.446 1.00 81.69 685 HIS A O 1
ATOM 5045 N N . ASP A 1 686 ? 26.737 -0.244 -11.935 1.00 80.31 686 ASP A N 1
ATOM 5046 C CA . ASP A 1 686 ? 27.544 -1.324 -11.334 1.00 80.31 686 ASP A CA 1
ATOM 5047 C C . ASP A 1 686 ? 26.784 -2.666 -11.139 1.00 80.31 686 ASP A C 1
ATOM 5049 O O . ASP A 1 686 ? 27.181 -3.520 -10.344 1.00 80.31 686 ASP A O 1
ATOM 5053 N N . THR A 1 687 ? 25.673 -2.866 -11.859 1.00 80.38 687 THR A N 1
ATOM 5054 C CA . THR A 1 687 ? 24.786 -4.037 -11.753 1.00 80.38 687 THR A CA 1
ATOM 5055 C C . THR A 1 687 ? 25.278 -5.186 -12.640 1.00 80.38 687 THR A C 1
ATOM 5057 O O . THR A 1 687 ? 25.764 -4.962 -13.749 1.00 80.38 687 THR A O 1
ATOM 5060 N N . GLN A 1 688 ? 25.120 -6.438 -12.199 1.00 80.69 688 GLN A N 1
ATOM 5061 C CA . GLN A 1 688 ? 25.280 -7.595 -13.088 1.00 80.69 688 GLN A CA 1
ATOM 5062 C C . GLN A 1 688 ? 24.013 -7.789 -13.926 1.00 80.69 688 GLN A C 1
ATOM 5064 O O . GLN A 1 688 ? 22.918 -7.857 -13.372 1.00 80.69 688 GLN A O 1
ATOM 5069 N N . ILE A 1 689 ? 24.135 -7.885 -15.250 1.00 78.44 689 ILE A N 1
ATOM 5070 C CA . ILE A 1 689 ? 22.972 -7.942 -16.149 1.00 78.44 689 ILE A CA 1
ATOM 5071 C C . ILE A 1 689 ? 23.005 -9.234 -16.959 1.00 78.44 689 ILE A C 1
ATOM 5073 O O . ILE A 1 689 ? 23.900 -9.434 -17.777 1.00 78.44 689 ILE A O 1
ATOM 5077 N N . TYR A 1 690 ? 21.983 -10.072 -16.784 1.00 75.44 690 TYR A N 1
ATOM 5078 C CA . TYR A 1 690 ? 21.782 -11.302 -17.542 1.00 75.44 690 TYR A CA 1
ATOM 5079 C C . TYR A 1 690 ? 20.473 -11.210 -18.338 1.00 75.44 690 TYR A C 1
ATOM 5081 O O . TYR A 1 690 ? 19.395 -11.060 -17.764 1.00 75.44 690 TYR A O 1
ATOM 5089 N N . ASN A 1 691 ? 20.559 -11.366 -19.664 1.00 74.06 691 ASN A N 1
ATOM 5090 C CA . ASN A 1 691 ? 19.404 -11.610 -20.542 1.00 74.06 691 ASN A CA 1
ATOM 5091 C C . ASN A 1 691 ? 18.331 -10.489 -20.585 1.00 74.06 691 ASN A C 1
ATOM 5093 O O . ASN A 1 691 ? 17.132 -10.751 -20.701 1.00 74.06 691 ASN A O 1
ATOM 5097 N N . LEU A 1 692 ? 18.764 -9.224 -20.511 1.00 77.31 692 LEU A N 1
ATOM 5098 C CA . LEU A 1 692 ? 17.923 -8.018 -20.606 1.00 77.31 692 LEU A CA 1
ATOM 5099 C C . LEU A 1 692 ? 17.571 -7.665 -22.071 1.00 77.31 692 LEU A C 1
ATOM 5101 O O . LEU A 1 692 ? 17.833 -6.558 -22.522 1.00 77.31 692 LEU A O 1
ATOM 5105 N N . THR A 1 693 ? 17.010 -8.595 -22.846 1.00 72.44 693 THR A N 1
ATOM 5106 C CA . THR A 1 693 ? 16.585 -8.346 -24.242 1.00 72.44 693 THR A CA 1
ATOM 5107 C C . THR A 1 693 ? 15.298 -9.094 -24.579 1.00 72.44 693 THR A C 1
ATOM 5109 O O . THR A 1 693 ? 15.061 -10.175 -24.048 1.00 72.44 693 THR A O 1
ATOM 5112 N N . GLY A 1 694 ? 14.475 -8.536 -25.469 1.00 70.56 694 GLY A N 1
ATOM 5113 C CA . GLY A 1 694 ? 13.340 -9.221 -26.093 1.00 70.56 694 GLY A CA 1
ATOM 5114 C C . GLY A 1 694 ? 13.752 -10.111 -27.280 1.00 70.56 694 GLY A C 1
ATOM 5115 O O . GLY A 1 694 ? 14.946 -10.242 -27.572 1.00 70.56 694 GLY A O 1
ATOM 5116 N N . PRO A 1 695 ? 12.785 -10.708 -28.005 1.00 69.94 695 PRO A N 1
ATOM 5117 C CA . PRO A 1 695 ? 13.065 -11.641 -29.106 1.00 69.94 695 PRO A CA 1
ATOM 5118 C C . PRO A 1 695 ? 13.758 -11.024 -30.324 1.00 69.94 695 PRO A C 1
ATOM 5120 O O . PRO A 1 695 ? 14.408 -11.725 -31.097 1.00 69.94 695 PRO A O 1
ATOM 5123 N N . ASP A 1 696 ? 13.604 -9.716 -30.491 1.00 63.06 696 ASP A N 1
ATOM 5124 C CA . ASP A 1 696 ? 14.239 -8.862 -31.493 1.00 63.06 696 ASP A CA 1
ATOM 5125 C C . ASP A 1 696 ? 15.647 -8.385 -31.079 1.00 63.06 696 ASP A C 1
ATOM 5127 O O . ASP A 1 696 ? 16.312 -7.689 -31.846 1.00 63.06 696 ASP A O 1
ATOM 5131 N N . GLY A 1 697 ? 16.116 -8.768 -29.885 1.00 62.66 697 GLY A N 1
ATOM 5132 C CA . GLY A 1 697 ? 17.378 -8.313 -29.303 1.00 62.66 697 GLY A CA 1
ATOM 5133 C C . GLY A 1 697 ? 17.294 -6.947 -28.615 1.00 62.66 697 GLY A C 1
ATOM 5134 O O . GLY A 1 697 ? 18.329 -6.408 -28.229 1.00 62.66 697 GLY A O 1
ATOM 5135 N N . VAL A 1 698 ? 16.0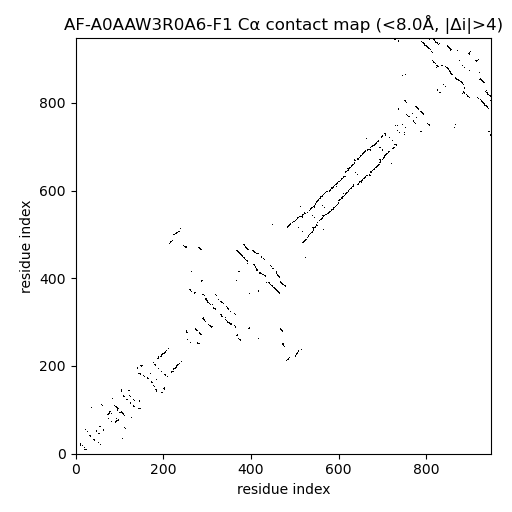92 -6.382 -28.449 1.00 64.38 698 VAL A N 1
ATOM 5136 C CA . VAL A 1 698 ? 15.887 -5.027 -27.922 1.00 64.38 698 VAL A CA 1
ATOM 5137 C C . VAL A 1 698 ? 15.539 -5.065 -26.428 1.00 64.38 698 VAL A C 1
ATOM 5139 O O . VAL A 1 698 ? 14.617 -5.769 -26.018 1.00 64.38 698 VAL A O 1
ATOM 5142 N N . ALA A 1 699 ? 16.255 -4.310 -25.587 1.00 73.19 699 ALA A N 1
ATOM 5143 C CA . ALA A 1 699 ? 15.922 -4.155 -24.164 1.00 73.19 699 ALA A CA 1
ATOM 5144 C C . ALA A 1 699 ? 14.749 -3.191 -23.907 1.00 73.19 699 ALA A C 1
ATOM 5146 O O . ALA A 1 699 ? 13.926 -3.444 -23.025 1.00 73.19 699 ALA A O 1
ATOM 5147 N N . LEU A 1 700 ? 14.693 -2.089 -24.667 1.00 74.81 700 LEU A N 1
ATOM 5148 C CA . LEU A 1 700 ? 13.827 -0.931 -24.436 1.00 74.81 700 LEU A CA 1
ATOM 5149 C C . LEU A 1 700 ? 12.829 -0.691 -25.578 1.00 74.81 700 LEU A C 1
ATOM 5151 O O . LEU A 1 700 ? 13.210 -0.583 -26.741 1.00 74.81 700 LEU A O 1
ATOM 5155 N N . ARG A 1 701 ? 11.565 -0.458 -25.221 1.00 77.50 701 ARG A N 1
ATOM 5156 C CA . ARG A 1 701 ? 10.543 0.165 -26.072 1.00 77.50 701 ARG A CA 1
ATOM 5157 C C . ARG A 1 701 ? 10.204 1.575 -25.561 1.00 77.50 701 ARG A C 1
ATOM 5159 O O . ARG A 1 701 ? 10.251 1.824 -24.359 1.00 77.50 701 ARG A O 1
ATOM 5166 N N . GLY A 1 702 ? 9.766 2.460 -26.456 1.00 70.81 702 GLY A N 1
ATOM 5167 C CA . GLY A 1 702 ? 9.233 3.788 -26.114 1.00 70.81 702 GLY A CA 1
ATOM 5168 C C . GLY A 1 702 ? 10.271 4.927 -26.119 1.00 70.81 702 GLY A C 1
ATOM 5169 O O . GLY A 1 702 ? 11.454 4.671 -26.320 1.00 70.81 702 GLY A O 1
ATOM 5170 N N . PRO A 1 703 ? 9.827 6.193 -25.975 1.00 65.25 703 PRO A N 1
ATOM 5171 C CA . PRO A 1 703 ? 10.666 7.391 -26.112 1.00 65.25 703 PRO A CA 1
ATOM 5172 C C . PRO A 1 703 ? 11.528 7.770 -24.891 1.00 65.25 703 PRO A C 1
ATOM 5174 O O . PRO A 1 703 ? 12.253 8.766 -24.975 1.00 65.25 703 PRO A O 1
ATOM 5177 N N . GLY A 1 704 ? 11.418 7.072 -23.754 1.00 67.88 704 GLY A N 1
ATOM 5178 C CA . GLY A 1 704 ? 12.266 7.318 -22.576 1.00 67.88 704 GLY A CA 1
ATOM 5179 C C . GLY A 1 704 ? 13.704 6.798 -22.724 1.00 67.88 704 GLY A C 1
ATOM 5180 O O . GLY A 1 704 ? 14.125 6.402 -23.807 1.00 67.88 704 GLY A O 1
ATOM 5181 N N . GLN A 1 705 ? 14.486 6.809 -21.638 1.00 71.44 705 GLN A N 1
ATOM 5182 C CA . GLN A 1 705 ? 15.925 6.489 -21.680 1.00 71.44 705 GLN A CA 1
ATOM 5183 C C . GLN A 1 705 ? 16.306 5.275 -20.820 1.00 71.44 705 GLN A C 1
ATOM 5185 O O . GLN A 1 705 ? 16.099 5.293 -19.605 1.00 71.44 705 GLN A O 1
ATOM 5190 N N . LEU A 1 706 ? 16.959 4.275 -21.424 1.00 73.06 706 LEU A N 1
ATOM 5191 C CA . LEU A 1 706 ? 17.629 3.174 -20.720 1.00 73.06 706 LEU A CA 1
ATOM 5192 C C . LEU A 1 706 ? 19.146 3.408 -20.711 1.00 73.06 706 LEU A C 1
ATOM 5194 O O . LEU A 1 706 ? 19.792 3.437 -21.760 1.00 73.06 706 LEU A O 1
ATOM 5198 N N . LYS A 1 707 ? 19.717 3.550 -19.513 1.00 73.00 707 LYS A N 1
ATOM 5199 C CA . LYS A 1 707 ? 21.149 3.790 -19.288 1.00 73.00 707 LYS A CA 1
ATOM 5200 C C . LYS A 1 707 ? 21.769 2.613 -18.547 1.00 73.00 707 LYS A C 1
ATOM 5202 O O . LYS A 1 707 ? 21.217 2.134 -17.562 1.00 73.00 707 LYS A O 1
ATOM 5207 N N . ILE A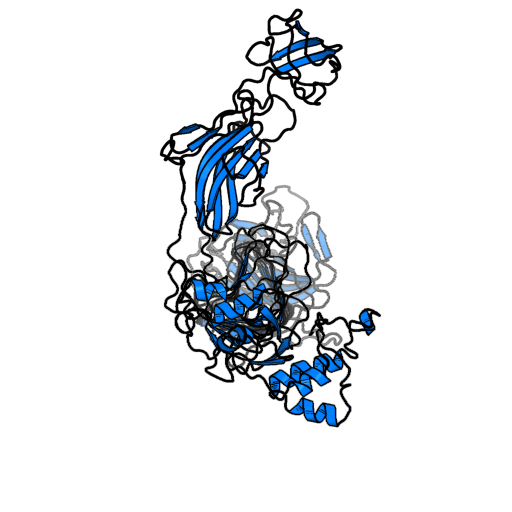 1 708 ? 22.934 2.176 -19.004 1.00 72.06 708 ILE A N 1
ATOM 5208 C CA . ILE A 1 708 ? 23.724 1.103 -18.395 1.00 72.06 708 ILE A CA 1
ATOM 5209 C C . ILE A 1 708 ? 25.127 1.671 -18.184 1.00 72.06 708 ILE A C 1
ATOM 5211 O O . ILE A 1 708 ? 25.697 2.233 -19.116 1.00 72.06 708 ILE A O 1
ATOM 5215 N N . ARG A 1 709 ? 25.642 1.601 -16.953 1.00 66.75 709 ARG A N 1
ATOM 5216 C CA . ARG A 1 709 ? 26.900 2.235 -16.530 1.00 66.75 709 ARG A CA 1
ATOM 5217 C C . ARG A 1 709 ? 27.723 1.292 -15.675 1.00 66.75 709 ARG A C 1
ATOM 5219 O O . ARG A 1 709 ? 27.187 0.747 -14.705 1.00 66.75 709 ARG A O 1
ATOM 5226 N N . SER A 1 710 ? 29.000 1.112 -16.013 1.00 67.75 710 SER A N 1
ATOM 5227 C CA . SER A 1 710 ? 29.958 0.294 -15.242 1.00 67.75 710 SER A CA 1
ATOM 5228 C C . SER A 1 710 ? 29.454 -1.127 -14.929 1.00 67.75 710 SER A C 1
ATOM 5230 O O . SER A 1 710 ? 29.879 -1.758 -13.965 1.00 67.75 710 SER A O 1
ATOM 5232 N N . SER A 1 711 ? 28.490 -1.618 -15.707 1.00 64.62 711 SER A N 1
ATOM 5233 C CA . SER A 1 711 ? 27.674 -2.789 -15.386 1.00 64.62 711 SER A CA 1
ATOM 5234 C C . SER A 1 711 ? 28.178 -4.001 -16.158 1.00 64.62 711 SER A C 1
ATOM 5236 O O . SER A 1 711 ? 28.481 -3.912 -17.347 1.00 64.62 711 SER A O 1
ATOM 5238 N N . LEU A 1 712 ? 28.267 -5.148 -15.489 1.00 58.72 712 LEU A N 1
ATOM 5239 C CA . LEU A 1 712 ? 28.926 -6.327 -16.038 1.00 58.72 712 LEU A CA 1
ATOM 5240 C C . LEU A 1 712 ? 27.911 -7.283 -16.684 1.00 58.72 712 LEU A C 1
ATOM 5242 O O . LEU A 1 712 ? 27.082 -7.885 -16.002 1.00 58.72 712 LEU A O 1
ATOM 5246 N N . ASN A 1 713 ? 28.015 -7.465 -18.002 1.00 58.28 713 ASN A N 1
ATOM 5247 C CA . ASN A 1 713 ? 27.291 -8.501 -18.745 1.00 58.28 713 ASN A CA 1
ATOM 5248 C C . ASN A 1 713 ? 28.086 -9.820 -18.724 1.00 58.28 713 ASN A C 1
ATOM 5250 O O . ASN A 1 713 ? 28.731 -10.208 -19.701 1.00 58.28 713 ASN A O 1
ATOM 5254 N N . THR A 1 714 ? 28.087 -10.501 -17.579 1.00 48.84 714 THR A N 1
ATOM 5255 C CA . THR A 1 714 ? 28.605 -11.869 -17.460 1.00 48.84 714 THR A CA 1
ATOM 5256 C C . THR A 1 714 ? 27.606 -12.850 -18.059 1.00 48.84 714 THR A C 1
ATOM 5258 O O . THR A 1 714 ? 26.714 -13.324 -17.368 1.00 48.84 714 THR A O 1
ATOM 5261 N N . GLY A 1 715 ? 27.754 -13.202 -19.337 1.00 42.53 715 GLY A N 1
ATOM 5262 C CA . GLY A 1 715 ? 26.921 -14.243 -19.945 1.00 42.53 715 GLY A CA 1
ATOM 5263 C C . GLY A 1 715 ? 26.980 -15.558 -19.151 1.00 42.53 715 GLY A C 1
ATOM 5264 O O . GLY A 1 715 ? 28.046 -16.158 -19.011 1.00 42.53 715 GLY A O 1
ATOM 5265 N N . ASN A 1 716 ? 25.836 -16.029 -18.647 1.00 39.62 716 ASN A N 1
ATOM 5266 C CA . ASN A 1 716 ? 25.730 -17.355 -18.035 1.00 39.62 716 ASN A CA 1
ATOM 5267 C C . ASN A 1 716 ? 25.898 -18.413 -19.140 1.00 39.62 716 ASN A C 1
ATOM 5269 O O . ASN A 1 716 ? 25.169 -18.400 -20.135 1.00 39.62 716 ASN A O 1
ATOM 5273 N N . SER A 1 717 ? 26.836 -19.346 -18.967 1.00 35.28 717 SER A N 1
ATOM 5274 C CA . SER A 1 717 ? 27.162 -20.379 -19.962 1.00 35.28 717 SER A CA 1
ATOM 5275 C C . SER A 1 717 ? 25.987 -21.296 -20.327 1.00 35.28 717 SER A C 1
ATOM 5277 O O . SER A 1 717 ? 26.006 -21.892 -21.401 1.00 35.28 717 SER A O 1
ATOM 5279 N N . ASN A 1 718 ? 24.952 -21.371 -19.484 1.00 32.78 718 ASN A N 1
ATOM 5280 C CA . ASN A 1 718 ? 23.722 -22.127 -19.742 1.00 32.78 718 ASN A CA 1
ATOM 5281 C C . ASN A 1 718 ? 22.606 -21.307 -20.424 1.00 32.78 718 ASN A C 1
ATOM 5283 O O . ASN A 1 718 ? 21.593 -21.884 -20.812 1.00 32.78 718 ASN A O 1
ATOM 5287 N N . ILE A 1 719 ? 22.758 -19.982 -20.543 1.00 36.84 719 ILE A N 1
ATOM 5288 C CA . ILE A 1 719 ? 21.722 -19.049 -21.044 1.00 36.84 719 ILE A CA 1
ATOM 5289 C C . ILE A 1 719 ? 22.205 -18.278 -22.293 1.00 36.84 719 ILE A C 1
ATOM 5291 O O . ILE A 1 719 ? 21.397 -17.803 -23.087 1.00 36.84 719 ILE A O 1
ATOM 5295 N N . GLY A 1 720 ? 23.518 -18.253 -22.541 1.00 31.98 720 GLY A N 1
ATOM 5296 C CA . GLY A 1 720 ? 24.129 -17.668 -23.733 1.00 31.98 720 GLY A CA 1
ATOM 5297 C C . GLY A 1 720 ? 24.509 -16.196 -23.561 1.00 31.98 720 GLY A C 1
ATOM 5298 O O . GLY A 1 720 ? 23.961 -15.468 -22.737 1.00 31.98 720 GLY A O 1
ATOM 5299 N N . SER A 1 721 ? 25.487 -15.753 -24.348 1.00 32.25 721 SER A N 1
ATOM 5300 C CA . SER A 1 721 ? 25.919 -14.355 -24.406 1.00 32.25 721 SER A CA 1
ATOM 5301 C C . SER A 1 721 ? 24.967 -13.536 -25.279 1.00 32.25 721 SER A C 1
ATOM 5303 O O . SER A 1 721 ? 24.833 -13.824 -26.472 1.00 32.25 721 SER A O 1
ATOM 5305 N N . CYS A 1 722 ? 24.347 -12.490 -24.729 1.00 38.38 722 CYS A N 1
ATOM 5306 C CA . CYS A 1 722 ? 23.622 -11.519 -25.540 1.00 38.38 722 CYS A CA 1
ATOM 5307 C C . CYS A 1 722 ? 24.584 -10.464 -26.113 1.00 38.38 722 CYS A C 1
ATOM 5309 O O . CYS A 1 722 ? 25.283 -9.769 -25.374 1.00 38.38 722 CYS A O 1
ATOM 5311 N N . ASN A 1 723 ? 24.566 -10.300 -27.439 1.00 37.91 723 ASN A N 1
ATOM 5312 C CA . ASN A 1 723 ? 25.019 -9.061 -28.065 1.00 37.91 723 ASN A CA 1
ATOM 5313 C C . ASN A 1 723 ? 23.967 -8.000 -27.736 1.00 37.91 723 ASN A C 1
ATOM 5315 O O . ASN A 1 723 ? 22.930 -7.930 -28.392 1.00 37.91 723 ASN A O 1
ATOM 5319 N N . ASN A 1 724 ? 24.194 -7.238 -26.671 1.00 38.19 724 ASN A N 1
ATOM 5320 C CA . ASN A 1 724 ? 23.318 -6.136 -26.307 1.00 38.19 724 ASN A CA 1
ATOM 5321 C C . ASN A 1 724 ? 23.466 -5.025 -27.373 1.00 38.19 724 ASN A C 1
ATOM 5323 O O . ASN A 1 724 ? 24.577 -4.645 -27.741 1.00 38.19 724 ASN A O 1
ATOM 5327 N N . PHE A 1 725 ? 22.336 -4.563 -27.911 1.00 40.34 725 PHE A N 1
ATOM 5328 C CA . PHE A 1 725 ? 22.248 -3.499 -28.922 1.00 40.34 725 PHE A CA 1
ATOM 5329 C C . PHE A 1 725 ? 21.395 -2.316 -28.412 1.00 40.34 725 PHE A C 1
ATOM 5331 O O . PHE A 1 725 ? 20.705 -1.670 -29.201 1.00 40.34 725 PHE A O 1
ATOM 5338 N N . THR A 1 726 ? 21.359 -2.089 -27.088 1.00 43.62 726 THR A N 1
ATOM 5339 C CA . THR A 1 726 ? 20.316 -1.252 -26.459 1.00 43.62 726 THR A CA 1
ATOM 5340 C C . THR A 1 726 ? 20.676 -0.519 -25.157 1.00 43.62 726 THR A C 1
ATOM 5342 O O . THR A 1 726 ? 19.785 -0.217 -24.363 1.00 43.62 726 THR A O 1
ATOM 5345 N N . SER A 1 727 ? 21.935 -0.149 -24.919 1.00 48.28 727 SER A N 1
ATOM 5346 C CA . SER A 1 727 ? 22.119 1.111 -24.181 1.00 48.28 727 SER A CA 1
ATOM 5347 C C . SER A 1 727 ? 21.718 2.236 -25.136 1.00 48.28 727 SER A C 1
ATOM 5349 O O . SER A 1 727 ? 22.218 2.298 -26.254 1.00 48.28 727 SER A O 1
ATOM 5351 N N . ASP A 1 728 ? 20.785 3.099 -24.726 1.00 51.97 728 ASP A N 1
ATOM 5352 C CA . ASP A 1 728 ? 20.418 4.286 -25.503 1.00 51.97 728 ASP A CA 1
ATOM 5353 C C . ASP A 1 728 ? 20.777 5.553 -24.710 1.00 51.97 728 ASP A C 1
ATOM 5355 O O . ASP A 1 728 ? 19.910 6.213 -24.125 1.00 51.97 728 ASP A O 1
ATOM 5359 N N . PRO A 1 729 ? 22.078 5.902 -24.639 1.00 49.75 729 PRO A N 1
ATOM 5360 C CA . PRO A 1 729 ? 22.523 7.123 -23.981 1.00 49.75 729 PRO A CA 1
ATOM 5361 C C . PRO A 1 729 ? 22.084 8.394 -24.731 1.00 49.75 729 PRO A C 1
ATOM 5363 O O . PRO A 1 729 ? 22.199 9.479 -24.164 1.00 49.75 729 PRO A O 1
ATOM 5366 N N . LEU A 1 730 ? 21.577 8.285 -25.970 1.00 51.41 730 LEU A N 1
ATOM 5367 C CA . LEU A 1 730 ? 21.116 9.418 -26.780 1.00 51.41 730 LEU A CA 1
ATOM 5368 C C . LEU A 1 730 ? 19.603 9.671 -26.649 1.00 51.41 730 LEU A C 1
ATOM 5370 O O . LEU A 1 730 ? 19.153 10.815 -26.774 1.00 51.41 730 LEU A O 1
ATOM 5374 N N . GLY A 1 731 ? 18.803 8.631 -26.412 1.00 54.53 731 GLY A N 1
ATOM 5375 C CA . GLY A 1 731 ? 17.343 8.698 -26.440 1.00 54.53 731 GLY A CA 1
ATOM 5376 C C . GLY A 1 731 ? 16.834 9.263 -27.769 1.00 54.53 731 GLY A C 1
ATOM 5377 O O . GLY A 1 731 ? 17.368 9.001 -28.847 1.00 54.53 731 GLY A O 1
ATOM 5378 N N . LEU A 1 732 ? 15.855 10.170 -27.694 1.00 53.59 732 LEU A N 1
ATOM 5379 C CA . LEU A 1 732 ? 15.307 10.875 -28.863 1.00 53.59 732 LEU A CA 1
ATOM 5380 C C . LEU A 1 732 ? 16.351 11.613 -29.729 1.00 53.59 732 LEU A C 1
ATOM 5382 O O . LEU A 1 732 ? 16.089 11.839 -30.913 1.00 53.59 732 LEU A O 1
ATOM 5386 N N . ALA A 1 733 ? 17.525 11.971 -29.189 1.00 54.66 733 ALA A N 1
ATOM 5387 C CA . ALA A 1 733 ? 18.598 12.572 -29.986 1.00 54.66 733 ALA A CA 1
ATOM 5388 C C . ALA A 1 733 ? 19.209 11.571 -30.984 1.00 54.66 733 ALA A C 1
ATOM 5390 O O . ALA A 1 733 ? 19.606 11.974 -32.077 1.00 54.66 733 ALA A O 1
ATOM 5391 N N . GLY A 1 734 ? 19.213 10.272 -30.658 1.00 56.31 734 GLY A N 1
ATOM 5392 C CA . GLY A 1 734 ? 19.643 9.200 -31.559 1.00 56.31 734 GLY A CA 1
ATOM 5393 C C . GLY A 1 734 ? 18.736 9.060 -32.784 1.00 56.31 734 GLY A C 1
ATOM 5394 O O . GLY A 1 734 ? 19.207 8.657 -33.841 1.00 56.31 734 GLY A O 1
ATOM 5395 N N . PHE A 1 735 ? 17.470 9.476 -32.674 1.00 59.84 735 PHE A N 1
ATOM 5396 C CA . PHE A 1 735 ? 16.473 9.502 -33.754 1.00 59.84 735 PHE A CA 1
ATOM 5397 C C . PHE A 1 735 ? 16.373 10.860 -34.475 1.00 59.84 735 PHE A C 1
ATOM 5399 O O . PHE A 1 735 ? 15.443 11.077 -35.248 1.00 59.84 735 PHE A O 1
ATOM 5406 N N . PHE A 1 736 ? 17.300 11.794 -34.223 1.00 64.00 736 PHE A N 1
ATOM 5407 C CA . PHE A 1 736 ? 17.332 13.1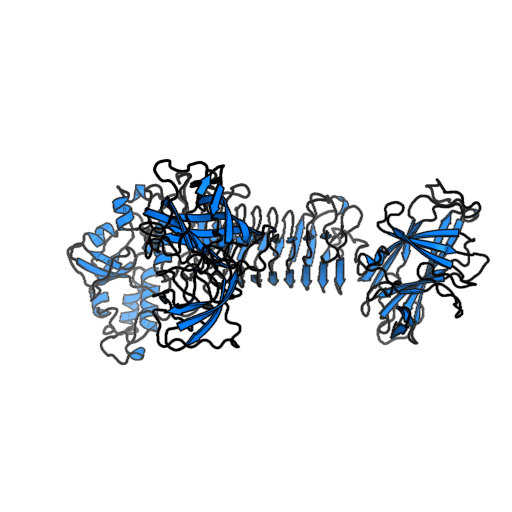35 -34.831 1.00 64.00 736 PHE A CA 1
ATOM 5408 C C . PHE A 1 736 ? 16.062 13.986 -34.619 1.00 64.00 736 PHE A C 1
ATOM 5410 O O . PHE A 1 736 ? 15.780 14.886 -35.412 1.00 64.00 736 PHE A O 1
ATOM 5417 N N . ILE A 1 737 ? 15.300 13.739 -33.546 1.00 53.50 737 ILE A N 1
ATOM 5418 C CA . ILE A 1 737 ? 14.072 14.485 -33.229 1.00 53.50 737 ILE A CA 1
ATOM 5419 C C . ILE A 1 737 ? 14.449 15.840 -32.590 1.00 53.50 737 ILE A C 1
ATOM 5421 O O . ILE A 1 737 ? 15.029 15.850 -31.500 1.00 53.50 737 ILE A O 1
ATOM 5425 N N . PRO A 1 738 ? 14.128 16.997 -33.207 1.00 51.03 738 PRO A N 1
ATOM 5426 C CA . PRO A 1 738 ? 14.510 18.304 -32.670 1.00 51.03 738 PRO A CA 1
ATOM 5427 C C . PRO A 1 738 ? 13.735 18.653 -31.392 1.00 51.03 738 PRO A C 1
ATOM 5429 O O . PRO A 1 738 ? 12.506 18.622 -31.375 1.00 51.03 738 PRO A O 1
ATOM 5432 N N . GLN A 1 739 ? 14.443 19.035 -30.325 1.00 44.66 739 GLN A N 1
ATOM 5433 C CA . GLN A 1 739 ? 13.819 19.333 -29.024 1.00 44.66 739 GLN A CA 1
ATOM 5434 C C . GLN A 1 739 ? 13.300 20.780 -28.882 1.00 44.66 739 GLN A C 1
ATOM 5436 O O . GLN A 1 739 ? 12.542 21.070 -27.959 1.00 44.66 739 GLN A O 1
ATOM 5441 N N . SER A 1 740 ? 13.648 21.684 -29.803 1.00 33.00 740 SER A N 1
ATOM 5442 C CA . SER A 1 740 ? 13.022 23.005 -29.973 1.00 33.00 740 SER A CA 1
ATOM 5443 C C . SER A 1 740 ? 13.393 23.611 -31.340 1.00 33.00 740 SER A C 1
ATOM 5445 O O . SER A 1 740 ? 14.287 23.113 -32.025 1.00 33.00 740 SER A O 1
ATOM 5447 N N . LYS A 1 741 ? 12.703 24.682 -31.772 1.00 30.12 741 LYS A N 1
ATOM 5448 C CA . LYS A 1 741 ? 12.870 25.335 -33.096 1.00 30.12 741 LYS A CA 1
ATOM 5449 C C . LYS A 1 741 ? 14.155 26.180 -33.244 1.00 30.12 741 LYS A C 1
ATOM 5451 O O . LYS A 1 741 ? 14.131 27.241 -33.861 1.00 30.12 741 LYS A O 1
ATOM 5456 N N . SER A 1 742 ? 15.270 25.744 -32.668 1.00 25.69 742 SER A N 1
ATOM 5457 C CA . SER A 1 742 ? 16.571 26.413 -32.781 1.00 25.69 742 SER A CA 1
ATOM 5458 C C . SER A 1 742 ? 17.633 25.439 -33.281 1.00 25.69 742 SER A C 1
ATOM 5460 O O . SER A 1 742 ? 17.749 24.337 -32.755 1.00 25.69 742 SER A O 1
ATOM 5462 N N . ALA A 1 743 ? 18.388 25.883 -34.286 1.00 32.72 743 ALA A N 1
ATOM 5463 C CA . ALA A 1 743 ? 19.502 25.234 -34.981 1.00 32.72 743 ALA A CA 1
ATOM 5464 C C . ALA A 1 743 ? 20.385 24.291 -34.128 1.00 32.72 743 ALA A C 1
ATOM 5466 O O . ALA A 1 743 ? 21.370 24.743 -33.556 1.00 32.72 743 ALA A O 1
ATOM 5467 N N . LEU A 1 744 ? 20.012 23.000 -34.061 1.00 39.75 744 LEU A N 1
ATOM 5468 C CA . LEU A 1 744 ? 20.694 21.854 -33.415 1.00 39.75 744 LEU A CA 1
ATOM 5469 C C . LEU A 1 744 ? 21.874 22.160 -32.451 1.00 39.75 744 LEU A C 1
ATOM 5471 O O . LEU A 1 744 ? 22.973 21.639 -32.654 1.00 39.75 744 LEU A O 1
ATOM 5475 N N . PRO A 1 745 ? 21.679 22.889 -31.333 1.00 34.69 745 PRO A N 1
ATOM 5476 C CA . PRO A 1 745 ? 22.669 22.989 -30.279 1.00 34.69 745 PRO A CA 1
ATOM 5477 C C . PRO A 1 745 ? 22.317 21.887 -29.278 1.00 34.69 745 PRO A C 1
ATOM 5479 O O . PRO A 1 745 ? 21.738 22.148 -28.221 1.00 34.69 745 PRO A O 1
ATOM 5482 N N . LEU A 1 746 ? 22.550 20.628 -29.671 1.00 37.69 746 LEU A N 1
ATOM 5483 C CA . LEU A 1 746 ? 22.191 19.457 -28.869 1.00 37.69 746 LEU A CA 1
ATOM 5484 C C . LEU A 1 746 ? 23.119 19.351 -27.658 1.00 37.69 746 LEU A C 1
ATOM 5486 O O . LEU A 1 746 ? 24.108 18.617 -27.649 1.00 37.69 746 LEU A O 1
ATOM 5490 N N . ASN A 1 747 ? 22.749 20.102 -26.625 1.00 31.64 747 ASN A N 1
ATOM 5491 C CA . ASN A 1 747 ? 23.344 20.106 -25.301 1.00 31.64 747 ASN A CA 1
ATOM 5492 C C . ASN A 1 747 ? 23.103 18.730 -24.642 1.00 31.64 747 ASN A C 1
ATOM 5494 O O . ASN A 1 747 ? 22.171 18.558 -23.860 1.00 31.64 747 ASN A O 1
ATOM 5498 N N . GLY A 1 748 ? 23.916 17.734 -25.018 1.00 37.19 748 GLY A N 1
ATOM 5499 C CA . GLY A 1 748 ? 23.927 16.402 -24.408 1.00 37.19 748 GLY A CA 1
ATOM 5500 C C . GLY A 1 748 ? 23.881 15.169 -25.322 1.00 37.19 748 GLY A C 1
ATOM 5501 O O . GLY A 1 748 ? 23.590 14.106 -24.784 1.00 37.19 748 GLY A O 1
ATOM 5502 N N . GLY A 1 749 ? 24.141 15.226 -26.643 1.00 39.75 749 GLY A N 1
ATOM 5503 C CA . GLY A 1 749 ? 24.097 13.965 -27.418 1.00 39.75 749 GLY A CA 1
ATOM 5504 C C . GLY A 1 749 ? 24.689 13.883 -28.827 1.00 39.75 749 GLY A C 1
ATOM 5505 O O . GLY A 1 749 ? 25.353 12.895 -29.119 1.00 39.75 749 GLY A O 1
ATOM 5506 N N . VAL A 1 750 ? 24.436 14.844 -29.722 1.00 38.16 750 VAL A N 1
ATOM 5507 C CA . VAL A 1 750 ? 24.885 14.740 -31.126 1.00 38.16 750 VAL A CA 1
ATOM 5508 C C . VAL A 1 750 ? 25.340 16.095 -31.658 1.00 38.16 750 VAL A C 1
ATOM 5510 O O . VAL A 1 750 ? 24.524 16.966 -31.946 1.00 38.16 750 VAL A O 1
ATOM 5513 N N . GLY A 1 751 ? 26.648 16.265 -31.841 1.00 44.09 751 GLY A N 1
ATOM 5514 C CA . GLY A 1 751 ? 27.189 17.378 -32.625 1.00 44.09 751 GLY A CA 1
ATOM 5515 C C . GLY A 1 751 ? 27.261 17.013 -34.107 1.00 44.09 751 GLY A C 1
ATOM 5516 O O . GLY A 1 751 ? 27.914 16.022 -34.430 1.00 44.09 751 GLY A O 1
ATOM 5517 N N . LEU A 1 752 ? 26.627 17.802 -34.986 1.00 46.44 752 LEU A N 1
ATOM 5518 C CA . LEU A 1 752 ? 26.726 17.653 -36.445 1.00 46.44 752 LEU A CA 1
ATOM 5519 C C . LEU A 1 752 ? 27.720 18.655 -37.045 1.00 46.44 752 LEU A C 1
ATOM 5521 O O . LEU A 1 752 ? 27.638 19.853 -36.778 1.00 46.44 752 LEU A O 1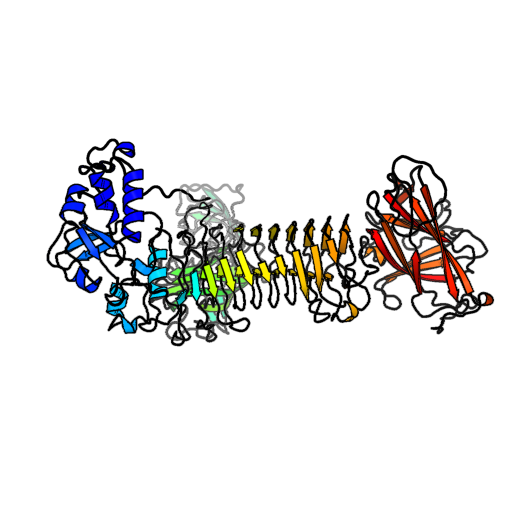
ATOM 5525 N N . ILE A 1 753 ? 28.624 18.177 -37.903 1.00 41.72 753 ILE A N 1
ATOM 5526 C CA . ILE A 1 753 ? 29.509 19.021 -38.724 1.00 41.72 753 ILE A CA 1
ATOM 5527 C C . ILE A 1 753 ? 29.516 18.474 -40.153 1.00 41.72 753 ILE A C 1
ATOM 5529 O O . ILE A 1 753 ? 29.696 17.272 -40.342 1.00 41.72 753 ILE A O 1
ATOM 5533 N N . GLY A 1 754 ? 29.347 19.352 -41.148 1.00 34.44 754 GLY A N 1
ATOM 5534 C CA . GLY A 1 754 ? 29.357 18.984 -42.565 1.00 34.44 754 GLY A CA 1
ATOM 5535 C C . GLY A 1 754 ? 30.015 20.029 -43.463 1.00 34.44 754 GLY A C 1
ATOM 5536 O O . GLY A 1 754 ? 29.369 21.014 -43.803 1.00 34.44 754 GLY A O 1
ATOM 5537 N N . GLY A 1 755 ? 31.267 19.794 -43.872 1.00 33.00 755 GLY A N 1
ATOM 5538 C CA . GLY A 1 755 ? 31.983 20.594 -44.880 1.00 33.00 755 GLY A CA 1
ATOM 5539 C C . GLY A 1 755 ? 32.787 21.810 -44.383 1.00 33.00 755 GLY A C 1
ATOM 5540 O O . GLY A 1 755 ? 32.679 22.244 -43.237 1.00 33.00 755 GLY A O 1
ATOM 5541 N N . LEU A 1 756 ? 33.624 22.353 -45.279 1.00 29.08 756 LEU A N 1
ATOM 5542 C CA . LEU A 1 756 ? 34.312 23.642 -45.114 1.00 29.08 756 LEU A CA 1
ATOM 5543 C C . LEU A 1 756 ? 33.318 24.787 -45.368 1.00 29.08 756 LEU A C 1
ATOM 5545 O O . LEU A 1 756 ? 32.640 24.792 -46.393 1.00 29.08 756 LEU A O 1
ATOM 5549 N N . TYR A 1 757 ? 33.268 25.775 -44.473 1.00 32.69 757 TYR A N 1
ATOM 5550 C CA . TYR A 1 757 ? 32.410 26.960 -44.607 1.00 32.69 757 TYR A CA 1
ATOM 5551 C C . TYR A 1 757 ? 33.237 28.222 -44.861 1.00 32.69 757 TYR A C 1
ATOM 5553 O O . TYR A 1 757 ? 34.281 28.415 -44.241 1.00 32.69 757 TYR A O 1
ATOM 5561 N N . SER A 1 758 ? 32.722 29.095 -45.727 1.00 33.84 758 SER A N 1
ATOM 5562 C CA . SER A 1 758 ? 33.120 30.503 -45.843 1.00 33.84 758 SER A CA 1
ATOM 5563 C C . SER A 1 758 ? 31.962 31.410 -45.424 1.00 33.84 758 SER A C 1
ATOM 5565 O O . SER A 1 758 ? 30.800 31.044 -45.597 1.00 33.84 758 SER A O 1
ATOM 5567 N N . ASP A 1 759 ? 32.283 32.590 -44.895 1.00 30.22 759 ASP A N 1
ATOM 5568 C CA . ASP A 1 759 ? 31.419 33.402 -44.017 1.00 30.22 759 ASP A CA 1
ATOM 5569 C C . ASP A 1 759 ? 30.272 34.181 -44.706 1.00 30.22 759 ASP A C 1
ATOM 5571 O O . ASP A 1 759 ? 29.963 35.312 -44.326 1.00 30.22 759 ASP A O 1
ATOM 5575 N N . ALA A 1 760 ? 29.636 33.610 -45.732 1.00 32.34 760 ALA A N 1
ATOM 5576 C CA . ALA A 1 760 ? 28.590 34.270 -46.509 1.00 32.34 760 ALA A CA 1
ATOM 5577 C C . ALA A 1 760 ? 27.296 33.442 -46.605 1.00 32.34 760 ALA A C 1
ATOM 5579 O O . ALA A 1 760 ? 27.303 32.320 -47.104 1.00 32.34 760 ALA A O 1
ATOM 5580 N N . VAL A 1 761 ? 26.198 34.109 -46.213 1.00 33.44 761 VAL A N 1
ATOM 5581 C CA . VAL A 1 761 ? 24.753 33.817 -46.363 1.00 33.44 761 VAL A CA 1
ATOM 5582 C C . VAL A 1 761 ? 24.034 33.558 -45.031 1.00 33.44 761 VAL A C 1
ATOM 5584 O O . VAL A 1 761 ? 24.402 32.696 -44.242 1.00 33.44 761 VAL A O 1
ATOM 5587 N N . ALA A 1 762 ? 22.970 34.336 -44.801 1.00 34.53 762 ALA A N 1
ATOM 5588 C CA . ALA A 1 762 ? 22.076 34.235 -43.653 1.00 34.53 762 ALA A CA 1
ATOM 5589 C C . ALA A 1 762 ? 20.680 33.768 -44.102 1.00 34.53 762 ALA A C 1
ATOM 5591 O O . ALA A 1 762 ? 20.027 34.437 -44.902 1.00 34.53 762 ALA A O 1
ATOM 5592 N N . GLY A 1 763 ? 20.215 32.645 -43.553 1.00 35.50 763 GLY A N 1
ATOM 5593 C CA . GLY A 1 763 ? 18.884 32.068 -43.768 1.00 35.50 763 GLY A CA 1
ATOM 5594 C C . GLY A 1 763 ? 18.661 30.909 -42.790 1.00 35.50 763 GLY A C 1
ATOM 5595 O O . GLY A 1 763 ? 19.590 30.155 -42.530 1.00 35.50 763 GLY A O 1
ATOM 5596 N N . ILE A 1 764 ? 17.473 30.806 -42.184 1.00 39.44 764 ILE A N 1
ATOM 5597 C CA . ILE A 1 764 ? 17.279 30.029 -40.939 1.00 39.44 764 ILE A CA 1
ATOM 5598 C C . ILE A 1 764 ? 16.887 28.549 -41.139 1.00 39.44 764 ILE A C 1
ATOM 5600 O O . ILE A 1 764 ? 17.090 27.762 -40.221 1.00 39.44 764 ILE A O 1
ATOM 5604 N N . ASP A 1 765 ? 16.415 28.142 -42.324 1.00 36.47 765 ASP A N 1
ATOM 5605 C CA . ASP A 1 765 ? 15.913 26.773 -42.576 1.00 36.47 765 ASP A CA 1
ATOM 5606 C C . ASP A 1 765 ? 16.742 25.955 -43.596 1.00 36.47 765 ASP A C 1
ATOM 5608 O O . ASP A 1 765 ? 16.306 24.895 -44.047 1.00 36.47 765 ASP A O 1
ATOM 5612 N N . GLN A 1 766 ? 17.942 26.414 -43.979 1.00 33.62 766 GLN A N 1
ATOM 5613 C CA . GLN A 1 766 ? 18.846 25.672 -44.872 1.00 33.62 766 GLN A CA 1
ATOM 5614 C C . GLN A 1 766 ? 20.312 25.806 -44.443 1.00 33.62 766 GLN A C 1
ATOM 5616 O O . GLN A 1 766 ? 20.886 26.892 -44.477 1.00 33.62 766 GLN A O 1
ATOM 5621 N N . TRP A 1 767 ? 20.948 24.678 -44.112 1.00 43.47 767 TRP A N 1
ATOM 5622 C CA . TRP A 1 767 ? 22.400 24.595 -43.923 1.00 43.47 767 TRP A CA 1
ATOM 5623 C C . TRP A 1 767 ? 23.096 24.482 -45.283 1.00 43.47 767 TRP A C 1
ATOM 5625 O O . TRP A 1 767 ? 23.528 23.408 -45.698 1.00 43.47 767 TRP A O 1
ATOM 5635 N N . THR A 1 768 ? 23.154 25.600 -46.003 1.00 35.84 768 THR A N 1
ATOM 5636 C CA . THR A 1 768 ? 23.806 25.709 -47.313 1.00 35.84 768 THR A CA 1
ATOM 5637 C C . THR A 1 768 ? 24.730 26.921 -47.333 1.00 35.84 768 THR A C 1
ATOM 5639 O O . THR A 1 768 ? 24.255 28.053 -47.414 1.00 35.84 768 THR A O 1
ATOM 5642 N N . SER A 1 769 ? 26.047 26.705 -47.312 1.00 35.31 769 SER A N 1
ATOM 5643 C CA . SER A 1 769 ? 26.983 27.702 -47.839 1.00 35.31 769 SER A CA 1
ATOM 5644 C C . SER A 1 769 ? 27.024 27.630 -49.364 1.00 35.31 769 SER A C 1
ATOM 5646 O O . SER A 1 769 ? 26.841 26.564 -49.964 1.00 35.31 769 SER A O 1
ATOM 5648 N N . GLU A 1 770 ? 27.330 28.755 -50.009 1.00 33.91 770 GLU A N 1
ATOM 5649 C CA . GLU A 1 770 ? 27.828 28.719 -51.383 1.00 33.91 770 GLU A CA 1
ATOM 5650 C C . GLU A 1 770 ? 29.139 27.915 -51.396 1.00 33.91 770 GLU A C 1
ATOM 5652 O O . GLU A 1 770 ? 30.143 28.329 -50.820 1.00 33.91 770 GLU A O 1
ATOM 5657 N N . GLY A 1 771 ? 29.110 26.725 -52.003 1.00 42.12 771 GLY A N 1
ATOM 5658 C CA . GLY A 1 771 ? 30.227 25.775 -51.975 1.00 42.12 771 GLY A CA 1
ATOM 5659 C C . GLY A 1 771 ? 30.163 24.692 -50.888 1.00 42.12 771 GLY A C 1
ATOM 5660 O O . GLY A 1 771 ? 31.117 23.922 -50.790 1.00 42.12 771 GLY A O 1
ATOM 5661 N N . ALA A 1 772 ? 29.068 24.582 -50.120 1.00 43.22 772 ALA A N 1
ATOM 5662 C CA . ALA A 1 772 ? 28.843 23.454 -49.209 1.00 43.22 772 ALA A CA 1
ATOM 5663 C C . ALA A 1 772 ? 28.975 22.114 -49.940 1.00 43.22 772 ALA A C 1
ATOM 5665 O O . ALA A 1 772 ? 28.427 21.936 -51.025 1.00 43.22 772 ALA A O 1
ATOM 5666 N N . SER A 1 773 ? 29.650 21.154 -49.320 1.00 50.75 773 SER A N 1
ATOM 5667 C CA . SER A 1 773 ? 29.822 19.811 -49.869 1.00 50.75 773 SER A CA 1
ATOM 5668 C C . SER A 1 773 ? 28.534 18.969 -49.784 1.00 50.75 773 SER A C 1
ATOM 5670 O O . SER A 1 773 ? 28.144 18.331 -50.758 1.00 50.75 773 SER A O 1
ATOM 5672 N N . ALA A 1 774 ? 27.804 19.042 -48.665 1.00 55.81 774 ALA A N 1
ATOM 5673 C CA . ALA A 1 774 ? 26.489 18.415 -48.504 1.00 55.81 774 ALA A CA 1
ATOM 5674 C C . ALA A 1 774 ? 25.507 19.328 -47.752 1.00 55.81 774 ALA A C 1
ATOM 5676 O O . ALA A 1 774 ? 25.915 20.105 -46.890 1.00 55.81 774 ALA A O 1
ATOM 5677 N N . ALA A 1 775 ? 24.213 19.205 -48.059 1.00 63.06 775 ALA A N 1
ATOM 5678 C CA . ALA A 1 775 ? 23.120 19.869 -47.349 1.00 63.06 775 ALA A CA 1
ATOM 5679 C C . ALA A 1 775 ? 22.408 18.889 -46.399 1.00 63.06 775 ALA A C 1
ATOM 5681 O O . ALA A 1 775 ? 22.206 17.719 -46.737 1.00 63.06 775 ALA A O 1
ATOM 5682 N N . LEU A 1 776 ? 22.012 19.377 -45.220 1.00 67.12 776 LEU A N 1
ATOM 5683 C CA . LEU A 1 776 ? 21.384 18.593 -44.152 1.00 67.12 776 LEU A CA 1
ATOM 5684 C C . LEU A 1 776 ? 20.021 19.184 -43.763 1.00 67.12 776 LEU A C 1
ATOM 5686 O O . LEU A 1 776 ? 19.898 20.394 -43.571 1.00 67.12 776 LEU A O 1
ATOM 5690 N N . SER A 1 777 ? 19.008 18.328 -43.607 1.00 65.56 777 SER A N 1
ATOM 5691 C CA . SER A 1 777 ? 17.666 18.704 -43.126 1.00 65.56 777 SER A CA 1
ATOM 5692 C C . SER A 1 777 ? 17.002 17.546 -42.372 1.00 65.56 777 SER A C 1
ATOM 5694 O O . SER A 1 777 ? 17.376 16.392 -42.569 1.00 65.56 777 SER A O 1
ATOM 5696 N N . THR A 1 778 ? 16.031 17.829 -41.503 1.00 65.75 778 THR A N 1
ATOM 5697 C CA . THR A 1 778 ? 15.294 16.789 -40.764 1.00 65.75 778 THR A CA 1
ATOM 5698 C C . THR A 1 778 ? 13.938 16.534 -41.414 1.00 65.75 778 THR A C 1
ATOM 5700 O O . THR A 1 778 ? 13.096 17.431 -41.442 1.00 65.75 778 THR A O 1
ATOM 5703 N N . ASP A 1 779 ? 13.700 15.299 -41.855 1.00 66.69 779 ASP A N 1
ATOM 5704 C CA . ASP A 1 779 ? 12.379 14.847 -42.294 1.00 66.69 779 ASP A CA 1
ATOM 5705 C C . ASP A 1 779 ? 11.668 14.167 -41.113 1.00 66.69 779 ASP A C 1
ATOM 5707 O O . ASP A 1 779 ? 12.120 13.135 -40.605 1.00 66.69 779 ASP A O 1
ATOM 5711 N N . TYR A 1 780 ? 10.554 14.748 -40.662 1.00 65.06 780 TYR A N 1
ATOM 5712 C CA . TYR A 1 780 ? 9.694 14.157 -39.633 1.00 65.06 780 TYR A CA 1
ATOM 5713 C C . TYR A 1 780 ? 8.873 13.008 -40.226 1.00 65.06 780 TYR A C 1
ATOM 5715 O O . TYR A 1 780 ? 8.182 13.199 -41.223 1.00 65.06 780 TYR A O 1
ATOM 5723 N N . VAL A 1 781 ? 8.910 11.844 -39.572 1.00 69.50 781 VAL A N 1
ATOM 5724 C CA . VAL A 1 781 ? 8.239 10.597 -39.977 1.00 69.50 781 VAL A CA 1
ATOM 5725 C C . VAL A 1 781 ? 8.588 10.146 -41.406 1.00 69.50 781 VAL A C 1
ATOM 5727 O O . VAL A 1 781 ? 7.843 10.385 -42.356 1.00 69.50 781 VAL A O 1
ATOM 5730 N N . PHE A 1 782 ? 9.704 9.423 -41.563 1.00 72.75 782 PHE A N 1
ATOM 5731 C CA . PHE A 1 782 ? 10.150 8.896 -42.862 1.00 72.75 782 PHE A CA 1
ATOM 5732 C C . PHE A 1 782 ? 10.408 7.384 -42.819 1.00 72.75 782 PHE A C 1
ATOM 5734 O O . PHE A 1 782 ? 11.131 6.889 -41.957 1.00 72.75 782 PHE A O 1
ATOM 5741 N N . ASN A 1 783 ? 9.800 6.646 -43.756 1.00 74.25 783 ASN A N 1
ATOM 5742 C CA . ASN A 1 783 ? 9.915 5.189 -43.928 1.00 74.25 783 ASN A CA 1
ATOM 5743 C C . ASN A 1 783 ? 9.884 4.374 -42.608 1.00 74.25 783 ASN A C 1
ATOM 5745 O O . ASN A 1 783 ? 10.703 3.481 -42.397 1.00 74.25 783 ASN A O 1
ATOM 5749 N N . GLY A 1 784 ? 8.971 4.720 -41.691 1.00 69.31 784 GLY A N 1
ATOM 5750 C CA . GLY A 1 784 ? 8.772 4.034 -40.405 1.00 69.31 784 GLY A CA 1
ATOM 5751 C C . GLY A 1 784 ? 9.575 4.566 -39.207 1.00 69.31 784 GLY A C 1
ATOM 5752 O O . GLY A 1 784 ? 9.297 4.149 -38.087 1.00 69.31 784 GLY A O 1
ATOM 5753 N N . TYR A 1 785 ? 10.517 5.496 -39.399 1.00 66.12 785 TYR A N 1
ATOM 5754 C CA . TYR A 1 785 ? 11.252 6.148 -38.303 1.00 66.12 785 TYR A CA 1
ATOM 5755 C C . TYR A 1 785 ? 10.566 7.451 -37.861 1.00 66.12 785 TYR A C 1
ATOM 5757 O O . TYR A 1 785 ? 10.034 8.156 -38.718 1.00 66.12 785 TYR A O 1
ATOM 5765 N N . PRO A 1 786 ? 10.578 7.809 -36.558 1.00 60.94 786 PRO A N 1
ATOM 5766 C CA . PRO A 1 786 ? 9.860 8.981 -36.036 1.00 60.94 786 PRO A CA 1
ATOM 5767 C C . PRO A 1 786 ? 10.416 10.320 -36.554 1.00 60.94 786 PRO A C 1
ATOM 5769 O O . PRO A 1 786 ? 9.654 11.256 -36.791 1.00 60.94 786 PRO A O 1
ATOM 5772 N N . ALA A 1 787 ? 11.722 10.397 -36.803 1.00 68.25 787 ALA A N 1
ATOM 5773 C CA . ALA A 1 787 ? 12.362 11.414 -37.632 1.00 68.25 787 ALA A CA 1
ATOM 5774 C C . ALA A 1 787 ? 13.586 10.796 -38.330 1.00 68.25 787 ALA A C 1
ATOM 5776 O O . ALA A 1 787 ? 14.013 9.692 -37.988 1.00 68.25 787 ALA A O 1
ATOM 5777 N N . SER A 1 788 ? 14.125 11.481 -39.337 1.00 74.06 788 SER A N 1
ATOM 5778 C CA . SER A 1 788 ? 15.378 11.098 -39.994 1.00 74.06 788 SER A CA 1
ATOM 5779 C C . SER A 1 788 ? 16.180 12.327 -40.414 1.00 74.06 788 SER A C 1
ATOM 5781 O O . SER A 1 788 ? 15.610 13.351 -40.798 1.00 74.06 788 SER A O 1
ATOM 5783 N N . LEU A 1 789 ? 17.507 12.218 -40.377 1.00 76.88 789 LEU A N 1
ATOM 5784 C CA . LEU A 1 789 ? 18.407 13.203 -40.964 1.00 76.88 789 LEU A CA 1
ATOM 5785 C C . LEU A 1 789 ? 18.555 12.909 -42.459 1.00 76.88 789 LEU A C 1
ATOM 5787 O O . LEU A 1 789 ? 19.191 11.929 -42.849 1.00 76.88 789 LEU A O 1
ATOM 5791 N N . LYS A 1 790 ? 17.967 13.762 -43.294 1.00 79.75 790 LYS A N 1
ATOM 5792 C CA . LYS A 1 790 ? 18.141 13.759 -44.744 1.00 79.75 790 LYS A CA 1
ATOM 5793 C C . LYS A 1 790 ? 19.449 14.455 -45.104 1.00 79.75 790 LYS A C 1
ATOM 5795 O O . LYS A 1 790 ? 19.692 15.598 -44.711 1.00 79.75 790 LYS A O 1
ATOM 5800 N N . VAL A 1 791 ? 20.249 13.768 -45.906 1.00 79.50 791 VAL A N 1
ATOM 5801 C CA . VAL A 1 791 ? 21.535 14.212 -46.439 1.00 79.50 791 VAL A CA 1
ATOM 5802 C C . VAL A 1 791 ? 21.416 14.348 -47.949 1.00 79.50 791 VAL A C 1
ATOM 5804 O O . VAL A 1 791 ? 20.905 13.444 -48.607 1.00 79.50 791 VAL A O 1
ATOM 5807 N N . GLN A 1 792 ? 21.917 15.448 -48.507 1.00 78.25 792 GLN A N 1
ATOM 5808 C CA . GLN A 1 792 ? 22.034 15.647 -49.952 1.00 78.25 792 GLN A CA 1
ATOM 5809 C C . GLN A 1 792 ? 23.487 15.988 -50.302 1.00 78.25 792 GLN A C 1
ATOM 5811 O O . GLN A 1 792 ? 23.962 17.059 -49.929 1.00 78.25 792 GLN A O 1
ATOM 5816 N N . THR A 1 793 ? 24.198 15.089 -50.985 1.00 75.38 793 THR A N 1
ATOM 5817 C CA . THR A 1 793 ? 25.604 15.283 -51.391 1.00 75.38 793 THR A CA 1
ATOM 5818 C C . THR A 1 793 ? 25.695 15.977 -52.749 1.00 75.38 793 THR A C 1
ATOM 5820 O O . THR A 1 793 ? 24.810 15.819 -53.596 1.00 75.38 793 THR A O 1
ATOM 5823 N N . GLN A 1 794 ? 26.770 16.734 -52.991 1.00 67.94 794 GLN A N 1
ATOM 5824 C CA . GLN A 1 794 ? 27.037 17.313 -54.316 1.00 67.94 794 GLN A CA 1
ATOM 5825 C C . GLN A 1 794 ? 27.880 16.392 -55.212 1.00 67.94 794 GLN A C 1
ATOM 5827 O O . GLN A 1 794 ? 27.898 16.580 -56.432 1.00 67.94 794 GLN A O 1
ATOM 5832 N N . GLY A 1 795 ? 28.542 15.384 -54.633 1.00 64.44 795 GLY A N 1
ATOM 5833 C CA . GLY A 1 795 ? 29.373 14.420 -55.356 1.00 64.44 795 GLY A CA 1
ATOM 5834 C C . GLY A 1 795 ? 30.625 15.047 -55.985 1.00 64.44 795 GLY A C 1
ATOM 5835 O O . GLY A 1 795 ? 31.051 16.143 -55.624 1.00 64.44 795 GLY A O 1
ATOM 5836 N N . GLN A 1 796 ? 31.208 14.352 -56.973 1.00 56.72 796 GLN A N 1
ATOM 5837 C CA . GLN A 1 796 ? 32.424 14.767 -57.706 1.00 56.72 796 GLN A CA 1
ATOM 5838 C C . GLN A 1 796 ? 33.724 14.762 -56.867 1.00 56.72 796 GLN A C 1
ATOM 5840 O O . GLN A 1 796 ? 34.567 15.643 -57.033 1.00 56.72 796 GLN A O 1
ATOM 5845 N N . GLY A 1 797 ? 33.913 13.777 -55.977 1.00 54.06 797 GLY A N 1
ATOM 5846 C CA . GLY A 1 797 ? 35.175 13.601 -55.234 1.00 54.06 797 GLY A CA 1
ATOM 5847 C C . GLY A 1 797 ? 35.507 14.757 -54.283 1.00 54.06 797 GLY A C 1
ATOM 5848 O O . GLY A 1 797 ? 36.671 15.007 -53.964 1.00 54.06 797 GLY A O 1
ATOM 5849 N N . ARG A 1 798 ? 34.483 15.505 -53.865 1.00 53.56 798 ARG A N 1
ATOM 5850 C CA . ARG A 1 798 ? 34.566 16.463 -52.768 1.00 53.56 798 ARG A CA 1
ATOM 5851 C C . ARG A 1 798 ? 34.474 15.685 -51.453 1.00 53.56 798 ARG A C 1
ATOM 5853 O O . ARG A 1 798 ? 33.774 14.681 -51.368 1.00 53.56 798 ARG A O 1
ATOM 5860 N N . ASN A 1 799 ? 35.220 16.128 -50.441 1.00 55.38 799 ASN A N 1
ATOM 5861 C CA . ASN A 1 799 ? 35.246 15.493 -49.119 1.00 55.38 799 ASN A CA 1
ATOM 5862 C C . ASN A 1 799 ? 33.965 15.845 -48.332 1.00 55.38 799 ASN A C 1
ATOM 5864 O O . ASN A 1 799 ? 34.029 16.573 -47.332 1.00 55.38 799 ASN A O 1
ATOM 5868 N N . ASP A 1 800 ? 32.794 15.404 -48.803 1.00 60.38 800 ASP A N 1
ATOM 5869 C CA . ASP A 1 800 ? 31.520 15.635 -48.120 1.00 60.38 800 ASP A CA 1
ATOM 5870 C C . ASP A 1 800 ? 31.433 14.668 -46.928 1.00 60.38 800 ASP A C 1
ATOM 5872 O O . ASP A 1 800 ? 31.049 13.504 -47.047 1.00 60.38 800 ASP A O 1
ATOM 5876 N N . ARG A 1 801 ? 31.866 15.165 -45.765 1.00 68.00 801 ARG A N 1
ATOM 5877 C CA . ARG A 1 801 ? 31.976 14.418 -44.508 1.00 68.00 801 ARG A CA 1
ATOM 5878 C C . ARG A 1 801 ? 30.888 14.838 -43.544 1.00 68.00 801 ARG A C 1
ATOM 5880 O O . ARG A 1 801 ? 30.791 16.026 -43.250 1.00 68.00 801 ARG A O 1
ATOM 5887 N N . ILE A 1 802 ? 30.147 13.880 -43.002 1.00 74.00 802 ILE A N 1
ATOM 5888 C CA . ILE A 1 802 ? 29.218 14.111 -41.890 1.00 74.00 802 ILE A CA 1
ATOM 5889 C C . ILE A 1 802 ? 29.883 13.603 -40.621 1.00 74.00 802 ILE A C 1
ATOM 5891 O O . ILE A 1 802 ? 30.170 12.412 -40.513 1.00 74.00 802 ILE A O 1
ATOM 5895 N N . VAL A 1 803 ? 30.107 14.492 -39.658 1.00 72.25 803 VAL A N 1
ATOM 5896 C CA . VAL A 1 803 ? 30.585 14.114 -38.326 1.00 72.25 803 VAL A CA 1
ATOM 5897 C C . VAL A 1 803 ? 29.405 14.069 -37.362 1.00 72.25 803 VAL A C 1
ATOM 5899 O O . VAL A 1 803 ? 28.636 15.026 -37.308 1.00 72.25 803 VAL A O 1
ATOM 5902 N N . ILE A 1 804 ? 29.275 12.973 -36.614 1.00 76.31 804 ILE A N 1
ATOM 5903 C CA . ILE A 1 804 ? 28.280 12.755 -35.556 1.00 76.31 804 ILE A CA 1
ATOM 5904 C C . ILE A 1 804 ? 29.056 12.480 -34.262 1.00 76.31 804 ILE A C 1
ATOM 5906 O O . ILE A 1 804 ? 29.650 11.413 -34.106 1.00 76.31 804 ILE A O 1
ATOM 5910 N N . CYS A 1 805 ? 29.079 13.442 -33.339 1.00 71.81 805 CYS A N 1
ATOM 5911 C CA . CYS A 1 805 ? 29.791 13.310 -32.061 1.00 71.81 805 CYS A CA 1
ATOM 5912 C C . CYS A 1 805 ? 28.871 12.792 -30.948 1.00 71.81 805 CYS A C 1
ATOM 5914 O O . CYS A 1 805 ? 27.979 13.523 -30.526 1.00 71.81 805 CYS A O 1
ATOM 5916 N N . ILE A 1 806 ? 29.134 11.580 -30.452 1.00 71.19 806 ILE A N 1
ATOM 5917 C CA . ILE A 1 806 ? 28.380 10.861 -29.411 1.00 71.19 806 ILE A CA 1
ATOM 5918 C C . ILE A 1 806 ? 29.133 10.974 -28.077 1.00 71.19 806 ILE A C 1
ATOM 5920 O O . ILE A 1 806 ? 30.305 10.598 -28.049 1.00 71.19 806 ILE A O 1
ATOM 5924 N N . PRO A 1 807 ? 28.534 11.471 -26.980 1.00 68.81 807 PRO A N 1
ATOM 5925 C CA . PRO A 1 807 ? 29.200 11.565 -25.683 1.00 68.81 807 PRO A CA 1
ATOM 5926 C C . PRO A 1 807 ? 29.480 10.181 -25.102 1.00 68.81 807 PRO A C 1
ATOM 5928 O O . PRO A 1 807 ? 28.668 9.268 -25.244 1.00 68.81 807 PRO A O 1
ATOM 5931 N N . ILE A 1 808 ? 30.616 10.049 -24.417 1.00 67.19 808 ILE A N 1
ATOM 5932 C CA . ILE A 1 808 ? 31.018 8.818 -23.732 1.00 67.19 808 ILE A CA 1
ATOM 5933 C C . ILE A 1 808 ? 31.497 9.106 -22.311 1.00 67.19 808 ILE A C 1
ATOM 5935 O O . ILE A 1 808 ? 32.017 10.183 -22.008 1.00 67.19 808 ILE A O 1
ATOM 5939 N N . GLU A 1 809 ? 31.357 8.112 -21.442 1.00 66.44 809 GLU A N 1
ATOM 5940 C CA . GLU A 1 809 ? 31.962 8.107 -20.114 1.00 66.44 809 GLU A CA 1
ATOM 5941 C C . GLU A 1 809 ? 33.429 7.625 -20.186 1.00 66.44 809 GLU A C 1
ATOM 5943 O O . GLU A 1 809 ? 33.902 7.065 -21.181 1.00 66.44 809 GLU A O 1
ATOM 5948 N N . LYS A 1 810 ? 34.209 7.894 -19.136 1.00 64.38 810 LYS A N 1
ATOM 5949 C CA . LYS A 1 810 ? 35.646 7.591 -19.126 1.00 64.38 810 LYS A CA 1
ATOM 5950 C C . LYS A 1 810 ? 35.875 6.075 -19.132 1.00 64.38 810 LYS A C 1
ATOM 5952 O O . LYS A 1 810 ? 35.370 5.390 -18.251 1.00 64.38 810 LYS A O 1
ATOM 5957 N N . TYR A 1 811 ? 36.700 5.585 -20.061 1.00 65.25 811 TYR A N 1
ATOM 5958 C CA . TYR A 1 811 ? 36.960 4.154 -20.305 1.00 65.25 811 TYR A CA 1
ATOM 5959 C C . TYR A 1 811 ? 35.785 3.340 -20.859 1.00 65.25 811 TYR A C 1
ATOM 5961 O O . TYR A 1 811 ? 35.910 2.123 -20.971 1.00 65.25 811 TYR A O 1
ATOM 5969 N N . GLN A 1 812 ? 34.686 3.989 -21.254 1.00 65.12 812 GLN A N 1
ATOM 5970 C CA . GLN A 1 812 ? 33.514 3.300 -21.783 1.00 65.12 812 GLN A CA 1
ATOM 5971 C C . GLN A 1 812 ? 33.862 2.464 -23.028 1.00 65.12 812 GLN A C 1
ATOM 5973 O O . GLN A 1 812 ? 34.639 2.886 -23.890 1.00 65.12 812 GLN A O 1
ATOM 5978 N N . THR A 1 813 ? 33.306 1.261 -23.092 1.00 61.91 813 THR A N 1
ATOM 5979 C CA . THR A 1 813 ? 33.476 0.276 -24.170 1.00 61.91 813 THR A CA 1
ATOM 5980 C C . THR A 1 813 ? 32.215 0.217 -25.034 1.00 61.91 813 THR A C 1
ATOM 5982 O O . THR A 1 813 ? 31.214 0.843 -24.695 1.00 61.91 813 THR A O 1
ATOM 5985 N N . GLY A 1 814 ? 32.224 -0.544 -26.134 1.00 64.81 814 GLY A N 1
ATOM 5986 C CA . GLY A 1 8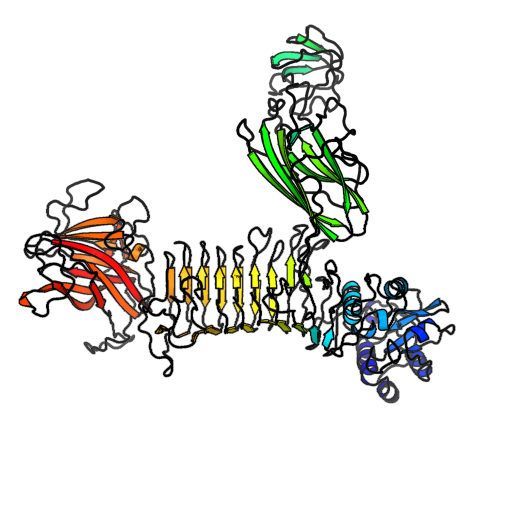14 ? 30.991 -0.947 -26.819 1.00 64.81 814 GLY A CA 1
ATOM 5987 C C . GLY A 1 814 ? 31.003 -0.816 -28.340 1.00 64.81 814 GLY A C 1
ATOM 5988 O O . GLY A 1 814 ? 32.035 -0.563 -28.954 1.00 64.81 814 GLY A O 1
ATOM 5989 N N . ASN A 1 815 ? 29.823 -0.993 -28.937 1.00 69.75 815 ASN A N 1
ATOM 5990 C CA . ASN A 1 815 ? 29.603 -0.974 -30.387 1.00 69.75 815 ASN A CA 1
ATOM 5991 C C . ASN A 1 815 ? 28.697 0.196 -30.771 1.00 69.75 815 ASN A C 1
ATOM 5993 O O . ASN A 1 815 ? 27.769 0.511 -30.037 1.00 69.75 815 ASN A O 1
ATOM 5997 N N . ILE A 1 816 ? 28.860 0.788 -31.953 1.00 71.88 816 ILE A N 1
ATOM 5998 C CA . ILE A 1 816 ? 27.958 1.843 -32.436 1.00 71.88 816 ILE A CA 1
ATOM 5999 C C . ILE A 1 816 ? 27.333 1.434 -33.761 1.00 71.88 816 ILE A C 1
ATOM 6001 O O . ILE A 1 816 ? 28.036 1.162 -34.731 1.00 71.88 816 ILE A O 1
ATOM 6005 N N . GLY A 1 817 ? 26.001 1.400 -33.788 1.00 73.75 817 GLY A N 1
ATOM 6006 C CA . GLY A 1 817 ? 25.198 1.129 -34.971 1.00 73.75 817 GLY A CA 1
ATOM 6007 C C . GLY A 1 817 ? 24.646 2.395 -35.627 1.00 73.75 817 GLY A C 1
ATOM 6008 O O . GLY A 1 817 ? 24.339 3.385 -34.964 1.00 73.75 817 GLY A O 1
ATOM 6009 N N . LEU A 1 818 ? 24.449 2.322 -36.939 1.00 79.00 818 LEU A N 1
ATOM 6010 C CA . LEU A 1 818 ? 23.731 3.290 -37.756 1.00 79.00 818 LEU A CA 1
ATOM 6011 C C . LEU A 1 818 ? 22.625 2.599 -38.556 1.00 79.00 818 LEU A C 1
ATOM 6013 O O . LEU A 1 818 ? 22.787 1.482 -39.059 1.00 79.00 818 LEU A O 1
ATOM 6017 N N . LYS A 1 819 ? 21.503 3.304 -38.709 1.00 82.62 819 LYS A N 1
ATOM 6018 C CA . LYS A 1 819 ? 20.406 2.944 -39.612 1.00 82.62 819 LYS A CA 1
ATOM 6019 C C . LYS A 1 819 ? 20.392 3.934 -40.768 1.00 82.62 819 LYS A C 1
ATOM 6021 O O . LYS A 1 819 ? 20.067 5.103 -40.563 1.00 82.62 819 LYS A O 1
ATOM 6026 N N . VAL A 1 820 ? 20.744 3.474 -41.967 1.00 87.88 820 VAL A N 1
ATOM 6027 C CA . VAL A 1 820 ? 20.835 4.312 -43.175 1.00 87.88 820 VAL A CA 1
ATOM 6028 C C . VAL A 1 820 ? 19.959 3.773 -44.302 1.00 87.88 820 VAL A C 1
ATOM 6030 O O . VAL A 1 820 ? 19.757 2.566 -44.426 1.00 87.88 820 VAL A O 1
ATOM 6033 N N . LEU A 1 821 ? 19.426 4.668 -45.125 1.00 89.75 821 LEU A N 1
ATOM 6034 C CA . LEU A 1 821 ? 18.514 4.355 -46.221 1.00 89.75 821 LEU A CA 1
ATOM 6035 C C . LEU A 1 821 ? 18.890 5.180 -47.451 1.00 89.75 821 LEU A C 1
ATOM 6037 O O . LEU A 1 821 ? 19.031 6.399 -47.366 1.00 89.75 821 LEU A O 1
ATOM 6041 N N . PHE A 1 822 ? 19.002 4.510 -48.595 1.00 91.69 822 PHE A N 1
ATOM 6042 C CA . PHE A 1 822 ? 19.308 5.109 -49.896 1.00 91.69 822 PHE A CA 1
ATOM 6043 C C . PHE A 1 822 ? 18.126 4.849 -50.838 1.00 91.69 822 PHE A C 1
ATOM 6045 O O . PHE A 1 822 ? 18.205 3.976 -51.700 1.00 91.69 822 PHE A O 1
ATOM 6052 N N . PRO A 1 823 ? 16.992 5.554 -50.663 1.00 90.06 823 PRO A N 1
ATOM 6053 C CA . PRO A 1 823 ? 15.727 5.177 -51.290 1.00 90.06 823 PRO A CA 1
ATOM 6054 C C . PRO A 1 823 ? 15.644 5.595 -52.767 1.00 90.06 823 PRO A C 1
ATOM 6056 O O . PRO A 1 823 ? 14.616 5.382 -53.405 1.00 90.06 823 PRO A O 1
ATOM 6059 N N . TYR A 1 824 ? 16.713 6.178 -53.315 1.00 91.38 824 TYR A N 1
ATOM 6060 C CA . TYR A 1 824 ? 16.824 6.608 -54.704 1.00 91.38 824 TYR A CA 1
ATOM 6061 C C . TYR A 1 824 ? 17.965 5.861 -55.398 1.00 91.38 824 TYR A C 1
ATOM 6063 O O . TYR A 1 824 ? 19.018 5.627 -54.806 1.00 91.38 824 TYR A O 1
ATOM 6071 N N . ASP A 1 825 ? 17.759 5.515 -56.664 1.00 90.50 825 ASP A N 1
ATOM 6072 C CA . ASP A 1 825 ? 18.803 5.045 -57.567 1.00 90.50 825 ASP A CA 1
ATOM 6073 C C . ASP A 1 825 ? 19.875 6.134 -57.733 1.00 90.50 825 ASP A C 1
ATOM 6075 O O . ASP A 1 825 ? 19.577 7.286 -58.052 1.00 90.50 825 ASP A O 1
ATOM 6079 N N . LEU A 1 826 ? 21.135 5.768 -57.504 1.00 86.50 826 LEU A N 1
ATOM 6080 C CA . LEU A 1 826 ? 22.269 6.691 -57.429 1.00 86.50 826 LEU A CA 1
ATOM 6081 C C . LEU A 1 826 ? 22.746 7.189 -58.804 1.00 86.50 826 LEU A C 1
ATOM 6083 O O . LEU A 1 826 ? 23.625 8.046 -58.874 1.00 86.50 826 LEU A O 1
ATOM 6087 N N . SER A 1 827 ? 22.195 6.644 -59.891 1.00 83.19 827 SER A N 1
ATOM 6088 C CA . SER A 1 827 ? 22.518 7.010 -61.274 1.00 83.19 827 SER A CA 1
ATOM 6089 C C . SER A 1 827 ? 21.399 7.790 -61.972 1.00 83.19 827 SER A C 1
ATOM 6091 O O . SER A 1 827 ? 21.678 8.635 -62.821 1.00 83.19 827 SER A O 1
ATOM 6093 N N . THR A 1 828 ? 20.138 7.539 -61.605 1.00 85.75 828 THR A N 1
ATOM 6094 C CA . THR A 1 828 ? 18.946 8.134 -62.235 1.00 85.75 828 THR A CA 1
ATOM 6095 C C . THR A 1 828 ? 18.144 9.049 -61.309 1.00 85.75 828 THR A C 1
ATOM 6097 O O . THR A 1 828 ? 17.322 9.825 -61.795 1.00 85.75 828 THR A O 1
ATOM 6100 N N . GLY A 1 829 ? 18.339 8.964 -59.989 1.00 84.31 829 GLY A N 1
ATOM 6101 C CA . GLY A 1 829 ? 17.545 9.682 -58.986 1.00 84.31 829 GLY A CA 1
ATOM 6102 C C . GLY A 1 829 ? 16.107 9.170 -58.821 1.00 84.31 829 GLY A C 1
ATOM 6103 O O . GLY A 1 829 ? 15.340 9.748 -58.052 1.00 84.31 829 GLY A O 1
ATOM 6104 N N . ALA A 1 830 ? 15.715 8.105 -59.529 1.00 88.44 830 ALA A N 1
ATOM 6105 C CA . ALA A 1 830 ? 14.390 7.506 -59.405 1.00 88.44 830 ALA A CA 1
ATOM 6106 C C . ALA A 1 830 ? 14.219 6.809 -58.044 1.00 88.44 830 ALA A C 1
ATOM 6108 O O . ALA A 1 830 ? 15.176 6.263 -57.502 1.00 88.44 830 ALA A O 1
ATOM 6109 N N . VAL A 1 831 ? 12.997 6.786 -57.499 1.00 89.44 831 VAL A N 1
ATOM 6110 C CA . VAL A 1 831 ? 12.701 6.035 -56.265 1.00 89.44 831 VAL A CA 1
ATOM 6111 C C . VAL A 1 831 ? 12.939 4.546 -56.511 1.00 89.44 831 VAL A C 1
ATOM 6113 O O . VAL A 1 831 ? 12.357 3.960 -57.427 1.00 89.44 831 VAL A O 1
ATOM 6116 N N . SER A 1 832 ? 13.785 3.933 -55.688 1.00 87.06 832 SER A N 1
ATOM 6117 C CA . SER A 1 832 ? 14.104 2.515 -55.790 1.00 87.06 832 SER A CA 1
ATOM 6118 C C . SER A 1 832 ? 12.998 1.653 -55.189 1.00 87.06 832 SER A C 1
ATOM 6120 O O . SER A 1 832 ? 12.456 1.947 -54.125 1.00 87.06 832 SER A O 1
ATOM 6122 N N . SER A 1 833 ? 12.701 0.543 -55.860 1.00 88.56 833 SER A N 1
ATOM 6123 C CA . SER A 1 833 ? 11.876 -0.552 -55.332 1.00 88.56 833 SER A CA 1
ATOM 6124 C C . SER A 1 833 ? 12.714 -1.775 -54.943 1.00 88.56 833 SER A C 1
ATOM 6126 O O . SER A 1 833 ? 12.161 -2.812 -54.583 1.00 88.56 833 SER A O 1
ATOM 6128 N N . ASN A 1 834 ? 14.048 -1.679 -55.013 1.00 86.62 834 ASN A N 1
ATOM 6129 C CA . ASN A 1 834 ? 14.921 -2.810 -54.742 1.00 86.62 834 ASN A CA 1
ATOM 6130 C C . ASN A 1 834 ? 14.965 -3.139 -53.240 1.00 86.62 834 ASN A C 1
ATOM 6132 O O . ASN A 1 834 ? 15.325 -2.301 -52.414 1.00 86.62 834 ASN A O 1
ATOM 6136 N N . THR A 1 835 ? 14.647 -4.385 -52.899 1.00 87.12 835 THR A N 1
ATOM 6137 C CA . THR A 1 835 ? 14.659 -4.921 -51.529 1.00 87.12 835 THR A CA 1
ATOM 6138 C C . THR A 1 835 ? 15.736 -5.984 -51.303 1.00 87.12 835 THR A C 1
ATOM 6140 O O . THR A 1 835 ? 15.794 -6.560 -50.218 1.00 87.12 835 THR A O 1
ATOM 6143 N N . THR A 1 836 ? 16.590 -6.262 -52.296 1.00 84.44 836 THR A N 1
ATOM 6144 C CA . THR A 1 836 ? 17.663 -7.266 -52.215 1.00 84.44 836 THR A CA 1
ATOM 6145 C C . THR A 1 836 ? 19.031 -6.623 -52.451 1.00 84.44 836 THR A C 1
ATOM 6147 O O . THR A 1 836 ? 19.238 -5.901 -53.424 1.00 84.44 836 THR A O 1
ATOM 6150 N N . MET A 1 837 ? 19.984 -6.884 -51.553 1.00 84.25 837 MET A N 1
ATOM 6151 C CA . MET A 1 837 ? 21.357 -6.396 -51.705 1.00 84.25 837 MET A CA 1
ATOM 6152 C C . MET A 1 837 ? 22.043 -7.126 -52.876 1.00 84.25 837 MET A C 1
ATOM 6154 O O . MET A 1 837 ? 22.052 -8.360 -52.876 1.00 84.25 837 MET A O 1
ATOM 6158 N N . PRO A 1 838 ? 22.626 -6.415 -53.862 1.00 83.44 838 PRO A N 1
ATOM 6159 C CA . PRO A 1 838 ? 23.359 -7.043 -54.956 1.00 83.44 838 PRO A CA 1
ATOM 6160 C C . PRO A 1 838 ? 24.620 -7.728 -54.419 1.00 83.44 838 PRO A C 1
ATOM 6162 O O . PRO A 1 838 ? 25.208 -7.281 -53.430 1.00 83.44 838 PRO A O 1
ATOM 6165 N N . THR A 1 839 ? 25.041 -8.818 -55.060 1.00 84.38 839 THR A N 1
ATOM 6166 C CA . THR A 1 839 ? 26.222 -9.600 -54.656 1.00 84.38 839 THR A CA 1
ATOM 6167 C C . THR A 1 839 ? 27.520 -9.166 -55.332 1.00 84.38 839 THR A C 1
ATOM 6169 O O . THR A 1 839 ? 28.580 -9.481 -54.804 1.00 84.38 839 THR A O 1
ATOM 6172 N N . ASP A 1 840 ? 27.439 -8.475 -56.471 1.00 86.06 840 ASP A N 1
ATOM 6173 C CA . ASP A 1 840 ? 28.590 -7.978 -57.234 1.00 86.06 840 ASP A CA 1
ATOM 6174 C C . ASP A 1 840 ? 29.012 -6.586 -56.731 1.00 86.06 840 ASP A C 1
ATOM 6176 O O . ASP A 1 840 ? 28.169 -5.708 -56.527 1.00 86.06 840 ASP A O 1
ATOM 6180 N N . ASP A 1 841 ? 30.315 -6.373 -56.548 1.00 81.94 841 ASP A N 1
ATOM 6181 C CA . ASP A 1 841 ? 30.879 -5.079 -56.152 1.00 81.94 841 ASP A CA 1
ATOM 6182 C C . ASP A 1 841 ? 30.796 -4.039 -57.278 1.00 81.94 841 ASP A C 1
ATOM 6184 O O . ASP A 1 841 ? 30.732 -2.837 -57.011 1.00 81.94 841 ASP A O 1
ATOM 6188 N N . ALA A 1 842 ? 30.684 -4.473 -58.538 1.00 84.81 842 ALA A N 1
ATOM 6189 C CA . ALA A 1 842 ? 30.420 -3.584 -59.665 1.00 84.81 842 ALA A CA 1
ATOM 6190 C C . ALA A 1 842 ? 29.062 -2.860 -59.547 1.00 84.81 842 ALA A C 1
ATOM 6192 O O . ALA A 1 842 ? 28.942 -1.726 -60.018 1.00 84.81 842 ALA A O 1
ATOM 6193 N N . ASP A 1 843 ? 28.081 -3.446 -58.854 1.00 87.94 843 ASP A N 1
ATOM 6194 C CA . ASP A 1 843 ? 26.746 -2.871 -58.616 1.00 87.94 843 ASP A CA 1
ATOM 6195 C C . ASP A 1 843 ? 26.633 -2.115 -57.278 1.00 87.94 843 ASP A C 1
ATOM 6197 O O . ASP A 1 843 ? 25.567 -1.598 -56.924 1.00 87.94 843 ASP A O 1
ATOM 6201 N N . ARG A 1 844 ? 27.740 -2.013 -56.535 1.00 88.38 844 ARG A N 1
ATOM 6202 C CA . ARG A 1 844 ? 27.827 -1.332 -55.240 1.00 88.38 844 ARG A CA 1
ATOM 6203 C C . ARG A 1 844 ? 28.671 -0.066 -55.316 1.00 88.38 844 ARG A C 1
ATOM 6205 O O . ARG A 1 844 ? 29.462 0.146 -56.237 1.00 88.38 844 ARG A O 1
ATOM 6212 N N . VAL A 1 845 ? 28.493 0.786 -54.319 1.00 87.56 845 VAL A N 1
ATOM 6213 C CA . VAL A 1 845 ? 29.374 1.901 -53.985 1.00 87.56 845 VAL A CA 1
ATOM 6214 C C . VAL A 1 845 ? 29.513 1.962 -52.465 1.00 87.56 845 VAL A C 1
ATOM 6216 O O . VAL A 1 845 ? 28.575 1.626 -51.746 1.00 87.56 845 VAL A O 1
ATOM 6219 N N . THR A 1 846 ? 30.683 2.336 -51.966 1.00 86.44 846 THR A N 1
ATOM 6220 C CA . THR A 1 846 ? 30.943 2.408 -50.525 1.00 86.44 846 THR A CA 1
ATOM 6221 C C . THR A 1 846 ? 30.503 3.760 -49.965 1.00 86.44 846 THR A C 1
ATOM 6223 O O . THR A 1 846 ? 30.658 4.784 -50.622 1.00 86.44 846 THR A O 1
ATOM 6226 N N . LEU A 1 847 ? 29.989 3.771 -48.739 1.00 85.50 847 LEU A N 1
ATOM 6227 C CA . LEU A 1 847 ? 30.025 4.921 -47.837 1.00 85.50 847 LEU A CA 1
ATOM 6228 C C . LEU A 1 847 ? 30.986 4.545 -46.701 1.00 85.50 847 LEU A C 1
ATOM 6230 O O . LEU A 1 847 ? 30.738 3.559 -46.006 1.00 85.50 847 LEU A O 1
ATOM 6234 N N . TYR A 1 848 ? 32.078 5.291 -46.528 1.00 83.12 848 TYR A N 1
ATOM 6235 C CA . TYR A 1 848 ? 33.085 4.956 -45.517 1.00 83.12 848 TYR A CA 1
ATOM 6236 C C . TYR A 1 848 ? 32.605 5.377 -44.132 1.00 83.12 848 TYR A C 1
ATOM 6238 O O . TYR A 1 848 ? 32.247 6.539 -43.914 1.00 83.12 848 TYR A O 1
ATOM 6246 N N . PHE A 1 849 ? 32.622 4.442 -43.186 1.00 84.00 849 PHE A N 1
ATOM 6247 C CA . PHE A 1 849 ? 32.219 4.661 -41.804 1.00 84.00 849 PHE A CA 1
ATOM 6248 C C . PHE A 1 849 ? 33.446 4.631 -40.893 1.00 84.00 849 PHE A C 1
ATOM 6250 O O . PHE A 1 849 ? 33.912 3.580 -40.464 1.00 84.00 849 PHE A O 1
ATOM 6257 N N . ARG A 1 850 ? 33.996 5.815 -40.621 1.00 79.38 850 ARG A N 1
ATOM 6258 C CA . ARG A 1 850 ? 35.225 6.013 -39.841 1.00 79.38 850 ARG A CA 1
ATOM 6259 C C . ARG A 1 850 ? 34.884 6.377 -38.400 1.00 79.38 850 ARG A C 1
ATOM 6261 O O . ARG A 1 850 ? 33.958 7.153 -38.164 1.00 79.38 850 ARG A O 1
ATOM 6268 N N . THR A 1 851 ? 35.649 5.880 -37.431 1.00 79.38 851 THR A N 1
ATOM 6269 C CA . THR A 1 851 ? 35.452 6.212 -36.009 1.00 79.38 851 THR A CA 1
ATOM 6270 C C . THR A 1 851 ? 36.692 6.779 -35.345 1.00 79.38 851 THR A C 1
ATOM 6272 O O . THR A 1 851 ? 37.824 6.382 -35.630 1.00 79.38 851 THR A O 1
ATOM 6275 N N . PHE A 1 852 ? 36.464 7.734 -34.441 1.00 79.88 852 PHE A N 1
ATOM 6276 C CA . PHE A 1 852 ? 37.515 8.405 -33.690 1.00 79.88 852 PHE A CA 1
ATOM 6277 C C . PHE A 1 852 ? 37.115 8.615 -32.229 1.00 79.88 852 PHE A C 1
ATOM 6279 O O . PHE A 1 852 ? 36.043 9.151 -31.953 1.00 79.88 852 PHE A O 1
ATOM 6286 N N . PHE A 1 853 ? 38.012 8.323 -31.291 1.00 79.81 853 PHE A N 1
ATOM 6287 C CA . PHE A 1 853 ? 37.931 8.879 -29.941 1.00 79.81 853 PHE A CA 1
ATOM 6288 C C . PHE A 1 853 ? 38.415 10.328 -29.966 1.00 79.81 853 PHE A C 1
ATOM 6290 O O . PHE A 1 853 ? 39.508 10.620 -30.458 1.00 79.81 853 PHE A O 1
ATOM 6297 N N . VAL A 1 854 ? 37.614 11.248 -29.429 1.00 75.81 854 VAL A N 1
ATOM 6298 C CA . VAL A 1 854 ? 37.901 12.687 -29.471 1.00 75.81 854 VAL A CA 1
ATOM 6299 C C . VAL A 1 854 ? 37.686 13.352 -28.117 1.00 75.81 854 VAL A C 1
ATOM 6301 O O . VAL A 1 854 ? 36.807 12.985 -27.332 1.00 75.81 854 VAL A O 1
ATOM 6304 N N . GLN A 1 855 ? 38.476 14.390 -27.858 1.00 83.75 855 GLN A N 1
ATOM 6305 C CA . GLN A 1 855 ? 38.160 15.368 -26.829 1.00 83.75 855 GLN A CA 1
ATOM 6306 C C . GLN A 1 855 ? 37.337 16.501 -27.449 1.00 83.75 855 GLN A C 1
ATOM 6308 O O . GLN A 1 855 ? 37.798 17.156 -28.381 1.00 83.75 855 GLN A O 1
ATOM 6313 N N . ILE A 1 856 ? 36.149 16.770 -26.915 1.00 76.19 856 ILE A N 1
ATOM 6314 C CA . ILE A 1 856 ? 35.407 18.017 -27.153 1.00 76.19 856 ILE A CA 1
ATOM 6315 C C . ILE A 1 856 ? 35.580 18.907 -25.921 1.00 76.19 856 ILE A C 1
ATOM 6317 O O . ILE A 1 856 ? 35.360 18.457 -24.796 1.00 76.19 856 ILE A O 1
ATOM 6321 N N . THR A 1 857 ? 36.022 20.147 -26.138 1.00 79.56 857 THR A N 1
ATOM 6322 C CA . THR A 1 857 ? 36.396 21.118 -25.090 1.00 79.56 857 THR A CA 1
ATOM 6323 C C . THR A 1 857 ? 35.383 22.251 -24.917 1.00 79.56 857 THR A C 1
ATOM 6325 O O . THR A 1 857 ? 35.505 23.049 -23.990 1.00 79.56 857 THR A O 1
ATOM 6328 N N . GLY A 1 858 ? 34.374 22.316 -25.785 1.00 69.25 858 GLY A N 1
ATOM 6329 C CA . GLY A 1 858 ? 33.281 23.283 -25.750 1.00 69.25 858 GLY A CA 1
ATOM 6330 C C . GLY A 1 858 ? 32.517 23.284 -27.072 1.00 69.25 858 GLY A C 1
ATOM 6331 O O . GLY A 1 858 ? 32.651 22.356 -27.872 1.00 69.25 858 GLY A O 1
ATOM 6332 N N . SER A 1 859 ? 31.766 24.351 -27.323 1.00 65.94 859 SER A N 1
ATOM 6333 C CA . SER A 1 859 ? 31.160 24.642 -28.623 1.00 65.94 859 SER A CA 1
ATOM 6334 C C . SER A 1 859 ? 31.428 26.085 -29.039 1.00 65.94 859 SER A C 1
ATOM 6336 O O . SER A 1 859 ? 31.720 26.935 -28.194 1.00 65.94 859 SER A O 1
ATOM 6338 N N . ASP A 1 860 ? 31.301 26.381 -30.328 1.00 57.31 860 ASP A N 1
ATOM 6339 C CA . ASP A 1 860 ? 31.323 27.757 -30.823 1.00 57.31 860 ASP A CA 1
ATOM 6340 C C . ASP A 1 860 ? 29.947 28.449 -30.726 1.00 57.31 860 ASP A C 1
ATOM 6342 O O . ASP A 1 860 ? 28.967 27.886 -30.229 1.00 57.31 860 ASP A O 1
ATOM 6346 N N . GLN A 1 861 ? 29.874 29.694 -31.210 1.00 54.38 861 GLN A N 1
ATOM 6347 C CA . GLN A 1 861 ? 28.665 30.530 -31.184 1.00 54.38 861 GLN A CA 1
ATOM 6348 C C . GLN A 1 861 ? 27.479 29.983 -32.005 1.00 54.38 861 GLN A C 1
ATOM 6350 O O . GLN A 1 861 ? 26.378 30.517 -31.900 1.00 54.38 861 GLN A O 1
ATOM 6355 N N . PHE A 1 862 ? 27.692 28.944 -32.817 1.00 48.97 862 PHE A N 1
ATOM 6356 C CA . PHE A 1 862 ? 26.664 28.266 -33.609 1.00 48.97 862 PHE A CA 1
ATOM 6357 C C . PHE A 1 862 ? 26.323 26.875 -33.047 1.00 48.97 862 PHE A C 1
ATOM 6359 O O . PHE A 1 862 ? 25.633 26.101 -33.705 1.00 48.97 862 PHE A O 1
ATOM 6366 N N . GLY A 1 863 ? 26.818 26.535 -31.850 1.00 51.34 863 GLY A N 1
ATOM 6367 C CA . GLY A 1 863 ? 26.602 25.234 -31.210 1.00 51.34 863 GLY A CA 1
ATOM 6368 C C . GLY A 1 863 ? 27.472 24.101 -31.766 1.00 51.34 863 GLY A C 1
ATOM 6369 O O . GLY A 1 863 ? 27.283 22.950 -31.375 1.00 51.34 863 GLY A O 1
ATOM 6370 N N . ARG A 1 864 ? 28.437 24.391 -32.652 1.00 58.34 864 ARG A N 1
ATOM 6371 C CA . ARG A 1 864 ? 29.294 23.363 -33.265 1.00 58.34 864 ARG A CA 1
ATOM 6372 C C . ARG A 1 864 ? 30.386 22.923 -32.279 1.00 58.34 864 ARG A C 1
ATOM 6374 O O . ARG A 1 864 ? 30.959 23.796 -31.628 1.00 58.34 864 ARG A O 1
ATOM 6381 N N . PRO A 1 865 ? 30.717 21.621 -32.163 1.00 60.84 865 PRO A N 1
ATOM 6382 C CA . PRO A 1 865 ? 31.749 21.156 -31.237 1.00 60.84 865 PRO A CA 1
ATOM 6383 C C . PRO A 1 865 ? 33.147 21.718 -31.524 1.00 60.84 865 PRO A C 1
ATOM 6385 O O . PRO A 1 865 ? 33.640 21.649 -32.649 1.00 60.84 865 PRO A O 1
ATOM 6388 N N . THR A 1 866 ? 33.824 22.179 -30.474 1.00 67.06 866 THR A N 1
ATOM 6389 C CA . THR A 1 866 ? 35.247 22.533 -30.504 1.00 67.06 866 THR A CA 1
ATOM 6390 C C . THR A 1 866 ? 36.068 21.320 -30.079 1.00 67.06 866 THR A C 1
ATOM 6392 O O . THR A 1 866 ? 35.963 20.864 -28.938 1.00 67.06 866 THR A O 1
ATOM 6395 N N . PHE A 1 867 ? 36.897 20.792 -30.979 1.00 74.38 867 PHE A N 1
ATOM 6396 C CA . PHE A 1 867 ? 37.794 19.678 -30.668 1.00 74.38 867 PHE A CA 1
ATOM 6397 C C . PHE A 1 867 ? 39.031 20.148 -29.886 1.00 74.38 867 PHE A C 1
ATOM 6399 O O . PHE A 1 867 ? 39.604 21.203 -30.161 1.00 74.38 867 PHE A O 1
ATOM 6406 N N . GLY A 1 868 ? 39.450 19.341 -28.913 1.00 73.12 868 GLY A N 1
ATOM 6407 C CA . GLY A 1 868 ? 40.726 19.479 -28.220 1.00 73.12 868 GLY A CA 1
ATOM 6408 C C . GLY A 1 868 ? 41.903 18.978 -29.061 1.00 73.12 868 GLY A C 1
ATOM 6409 O O . GLY A 1 868 ? 41.739 18.457 -30.161 1.00 73.12 868 GLY A O 1
ATOM 6410 N N . ALA A 1 869 ? 43.112 19.094 -28.512 1.00 72.94 869 ALA A N 1
ATOM 6411 C CA . ALA A 1 869 ? 44.344 18.683 -29.194 1.00 72.94 869 ALA A CA 1
ATOM 6412 C C . ALA A 1 869 ? 44.523 17.153 -29.322 1.00 72.94 869 ALA A C 1
ATOM 6414 O O . ALA A 1 869 ? 45.479 16.710 -29.953 1.00 72.94 869 ALA A O 1
ATOM 6415 N N . ALA A 1 870 ? 43.642 16.355 -28.708 1.00 72.00 870 ALA A N 1
ATOM 6416 C CA . ALA A 1 870 ? 43.707 14.899 -28.703 1.00 72.00 870 ALA A CA 1
ATOM 6417 C C . ALA A 1 870 ? 42.537 14.280 -29.487 1.00 72.00 870 ALA A C 1
ATOM 6419 O O . ALA A 1 870 ? 41.366 14.399 -29.108 1.00 72.00 870 ALA A O 1
ATOM 6420 N N . ASN A 1 871 ? 42.886 13.578 -30.562 1.00 74.75 871 ASN A N 1
ATOM 6421 C CA . ASN A 1 871 ? 42.023 12.685 -31.318 1.00 74.75 871 ASN A CA 1
ATOM 6422 C C . ASN A 1 871 ? 42.780 11.384 -31.634 1.00 74.75 871 ASN A C 1
ATOM 6424 O O . ASN A 1 871 ? 44.009 11.356 -31.689 1.00 74.75 871 ASN A O 1
ATOM 6428 N N . LEU A 1 872 ? 42.044 10.289 -31.797 1.00 76.25 872 LEU A N 1
ATOM 6429 C CA . LEU A 1 872 ? 42.590 8.968 -32.089 1.00 76.25 872 LEU A CA 1
ATOM 6430 C C . LEU A 1 872 ? 41.655 8.253 -33.058 1.00 76.25 872 LEU A C 1
ATOM 6432 O O . LEU A 1 872 ? 40.464 8.169 -32.788 1.00 76.25 872 LEU A O 1
ATOM 6436 N N . PHE A 1 873 ? 42.191 7.742 -34.163 1.00 78.50 873 PHE A N 1
ATOM 6437 C CA . PHE A 1 873 ? 41.456 6.904 -35.112 1.00 78.50 873 PHE A CA 1
ATOM 6438 C C . PHE A 1 873 ? 41.303 5.479 -34.567 1.00 78.50 873 PHE A C 1
ATOM 6440 O O . PHE A 1 873 ? 42.266 4.918 -34.041 1.00 78.50 873 PHE A O 1
ATOM 6447 N N . CYS A 1 874 ? 40.102 4.914 -34.689 1.00 71.50 874 CYS A N 1
ATOM 6448 C CA . CYS A 1 874 ? 39.713 3.647 -34.060 1.00 71.50 874 CYS A CA 1
ATOM 6449 C C . CYS A 1 874 ? 39.364 2.544 -35.064 1.00 71.50 874 CYS A C 1
ATOM 6451 O O . CYS A 1 874 ? 39.397 1.372 -34.703 1.00 71.50 874 CYS A O 1
ATOM 6453 N N . GLY A 1 875 ? 39.040 2.907 -36.306 1.00 73.06 875 GLY A N 1
ATOM 6454 C CA . GLY A 1 875 ? 38.664 1.963 -37.352 1.00 73.06 875 GLY A CA 1
ATOM 6455 C C . GLY A 1 875 ? 37.885 2.620 -38.489 1.00 73.06 875 GLY A C 1
ATOM 6456 O O . GLY A 1 875 ? 37.385 3.742 -38.363 1.00 73.06 875 GLY A O 1
ATOM 6457 N N . GLU A 1 876 ? 37.794 1.892 -39.594 1.00 80.50 876 GLU A N 1
ATOM 6458 C CA . GLU A 1 876 ? 37.008 2.210 -40.783 1.00 80.50 876 GLU A CA 1
ATOM 6459 C C . GLU A 1 876 ? 36.310 0.932 -41.236 1.00 80.50 876 GLU A C 1
ATOM 6461 O O . GLU A 1 876 ? 36.965 -0.101 -41.375 1.00 80.50 876 GLU A O 1
ATOM 6466 N N . ASP A 1 877 ? 35.000 1.018 -41.445 1.00 82.06 877 ASP A N 1
ATOM 6467 C CA . ASP A 1 877 ? 34.174 -0.048 -42.001 1.00 82.06 877 ASP A CA 1
ATOM 6468 C C . ASP A 1 877 ? 33.449 0.444 -43.267 1.00 82.06 877 ASP A C 1
ATOM 6470 O O . ASP A 1 877 ? 33.115 1.627 -43.406 1.00 82.06 877 ASP A O 1
ATOM 6474 N N . ASP A 1 878 ? 33.168 -0.482 -44.183 1.00 85.31 878 ASP A N 1
ATOM 6475 C CA . ASP A 1 878 ? 32.536 -0.188 -45.470 1.00 85.31 878 ASP A CA 1
ATOM 6476 C C . ASP A 1 878 ? 31.019 -0.426 -45.427 1.00 85.31 878 ASP A C 1
ATOM 6478 O O . ASP A 1 878 ? 30.532 -1.562 -45.333 1.00 85.31 878 ASP A O 1
ATOM 6482 N N . VAL A 1 879 ? 30.234 0.645 -45.576 1.00 86.06 879 VAL A N 1
ATOM 6483 C CA . VAL A 1 879 ? 28.794 0.529 -45.829 1.00 86.06 879 VAL A CA 1
ATOM 6484 C C . VAL A 1 879 ? 28.583 0.321 -47.327 1.00 86.06 879 VAL A C 1
ATOM 6486 O O . VAL A 1 879 ? 28.614 1.266 -48.114 1.00 86.06 879 VAL A O 1
ATOM 6489 N N . HIS A 1 880 ? 28.349 -0.925 -47.733 1.00 87.31 880 HIS A N 1
ATOM 6490 C CA . HIS A 1 880 ? 28.023 -1.270 -49.117 1.00 87.31 880 HIS A CA 1
ATOM 6491 C C . HIS A 1 880 ? 26.628 -0.757 -49.510 1.00 87.31 880 HIS A C 1
ATOM 6493 O O . HIS A 1 880 ? 25.618 -1.286 -49.049 1.00 87.31 880 HIS A O 1
ATOM 6499 N N . VAL A 1 881 ? 26.562 0.241 -50.392 1.00 87.44 881 VAL A N 1
ATOM 6500 C CA . VAL A 1 881 ? 25.322 0.845 -50.900 1.00 87.44 881 VAL A CA 1
ATOM 6501 C C . VAL A 1 881 ? 25.024 0.343 -52.324 1.00 87.44 881 VAL A C 1
ATOM 6503 O O . VAL A 1 881 ? 25.901 0.420 -53.186 1.00 87.44 881 VAL A O 1
ATOM 6506 N N . PRO A 1 882 ? 23.808 -0.144 -52.637 1.00 89.81 882 PRO A N 1
ATOM 6507 C CA . PRO A 1 882 ? 23.446 -0.527 -54.005 1.00 89.81 882 PRO A CA 1
ATOM 6508 C C . PRO A 1 882 ? 23.320 0.688 -54.937 1.00 89.81 882 PRO A C 1
ATOM 6510 O O . PRO A 1 882 ? 22.616 1.647 -54.617 1.00 89.81 882 PRO A O 1
ATOM 6513 N N . LYS A 1 883 ? 23.914 0.633 -56.138 1.00 89.75 883 LYS A N 1
ATOM 6514 C CA . LYS A 1 883 ? 23.800 1.709 -57.146 1.00 89.75 883 LYS A CA 1
ATOM 6515 C C . LYS A 1 883 ? 22.363 1.942 -57.613 1.00 89.75 883 LYS A C 1
ATOM 6517 O O . LYS A 1 883 ? 21.974 3.087 -57.814 1.00 89.75 883 LYS A O 1
ATOM 6522 N N . ALA A 1 884 ? 21.559 0.882 -57.694 1.00 89.94 884 ALA A N 1
ATOM 6523 C CA . ALA A 1 884 ? 20.131 0.949 -58.017 1.00 89.94 884 ALA A CA 1
ATOM 6524 C C . ALA A 1 884 ? 19.245 1.475 -56.862 1.00 89.94 884 ALA A C 1
ATOM 6526 O O . ALA A 1 884 ? 18.015 1.398 -56.928 1.00 89.94 884 ALA A O 1
ATOM 6527 N N . GLY A 1 885 ? 19.848 1.964 -55.772 1.00 89.44 885 GLY A N 1
ATOM 6528 C CA . GLY A 1 885 ? 19.154 2.309 -54.535 1.00 89.44 885 GLY A CA 1
ATOM 6529 C C . GLY A 1 885 ? 18.630 1.079 -53.785 1.00 89.44 885 GLY A C 1
ATOM 6530 O O . GLY A 1 885 ? 18.759 -0.068 -54.228 1.00 89.44 885 GLY A O 1
ATOM 6531 N N . TYR A 1 886 ? 18.048 1.326 -52.615 1.00 90.75 886 TYR A N 1
ATOM 6532 C CA . TYR A 1 886 ? 17.563 0.296 -51.706 1.00 90.75 886 TYR A CA 1
ATOM 6533 C C . TYR A 1 886 ? 16.393 0.815 -50.861 1.00 90.75 886 TYR A C 1
ATOM 6535 O O . TYR A 1 886 ? 16.507 1.833 -50.180 1.00 90.75 886 TYR A O 1
ATOM 6543 N N . ALA A 1 887 ? 15.261 0.112 -50.904 1.00 87.56 887 ALA A N 1
ATOM 6544 C CA . ALA A 1 887 ? 14.008 0.521 -50.261 1.00 87.56 887 ALA A CA 1
ATOM 6545 C C . ALA A 1 887 ? 13.946 0.208 -48.750 1.00 87.56 887 ALA A C 1
ATOM 6547 O O . ALA A 1 887 ? 13.110 0.761 -48.031 1.00 87.56 887 ALA A O 1
ATOM 6548 N N . ASN A 1 888 ? 14.830 -0.668 -48.261 1.00 87.50 888 ASN A N 1
ATOM 6549 C CA . ASN A 1 888 ? 14.879 -1.111 -46.867 1.00 87.50 888 ASN A CA 1
ATOM 6550 C C . ASN A 1 888 ? 15.972 -0.373 -46.077 1.00 87.50 888 ASN A C 1
ATOM 6552 O O . ASN A 1 888 ? 17.014 -0.010 -46.617 1.00 87.50 888 ASN A O 1
ATOM 6556 N N . TRP A 1 889 ? 15.778 -0.206 -44.767 1.00 85.94 889 TRP A N 1
ATOM 6557 C CA . TRP A 1 889 ? 16.818 0.337 -43.888 1.00 85.94 889 TRP A CA 1
ATOM 6558 C C . TRP A 1 889 ? 17.997 -0.629 -43.761 1.00 85.94 889 TRP A C 1
ATOM 6560 O O . TRP A 1 889 ? 17.851 -1.755 -43.280 1.00 85.94 889 TRP A O 1
ATOM 6570 N N . MET A 1 890 ? 19.185 -0.172 -44.146 1.00 85.62 890 MET A N 1
ATOM 6571 C CA . MET A 1 890 ? 20.435 -0.885 -43.912 1.00 85.62 890 MET A CA 1
ATOM 6572 C C . MET A 1 890 ? 20.883 -0.649 -42.472 1.00 85.62 890 MET A C 1
ATOM 6574 O O . MET A 1 890 ? 20.790 0.460 -41.944 1.00 85.62 890 MET A O 1
ATOM 6578 N N . SER A 1 891 ? 21.358 -1.715 -41.834 1.00 81.62 891 SER A N 1
ATOM 6579 C CA . SER A 1 891 ? 21.931 -1.670 -40.490 1.00 81.62 891 SER A CA 1
ATOM 6580 C C . SER A 1 891 ? 23.413 -1.967 -40.609 1.00 81.62 891 SER A C 1
ATOM 6582 O O . SER A 1 891 ? 23.780 -3.000 -41.164 1.00 81.62 891 SER A O 1
ATOM 6584 N N . HIS A 1 892 ? 24.244 -1.073 -40.101 1.00 79.31 892 HIS A N 1
ATOM 6585 C CA . HIS A 1 892 ? 25.690 -1.235 -40.094 1.00 79.31 892 HIS A CA 1
ATOM 6586 C C . HIS A 1 892 ? 26.219 -0.788 -38.733 1.00 79.31 892 HIS A C 1
ATOM 6588 O O . HIS A 1 892 ? 25.606 0.068 -38.098 1.00 79.31 892 HIS A O 1
ATOM 6594 N N . GLY A 1 893 ? 27.310 -1.372 -38.249 1.00 73.31 893 GLY A N 1
ATOM 6595 C CA . GLY A 1 893 ? 27.854 -1.015 -36.947 1.00 73.31 893 GLY A CA 1
ATOM 6596 C C . GLY A 1 893 ? 29.303 -1.434 -36.783 1.00 73.31 893 GLY A C 1
ATOM 6597 O O . GLY A 1 893 ? 29.754 -2.369 -37.434 1.00 73.31 893 GLY A O 1
ATOM 6598 N N . THR A 1 894 ? 29.995 -0.722 -35.902 1.00 71.06 894 THR A N 1
ATOM 6599 C CA . THR A 1 894 ? 31.445 -0.801 -35.693 1.00 71.06 894 THR A CA 1
ATOM 6600 C C . THR A 1 894 ? 31.770 -0.885 -34.200 1.00 71.06 894 THR A C 1
ATOM 6602 O O . THR A 1 894 ? 30.950 -0.495 -33.362 1.00 71.06 894 THR A O 1
ATOM 6605 N N . ALA A 1 895 ? 32.956 -1.387 -33.864 1.00 68.81 895 ALA A N 1
ATOM 6606 C CA . ALA A 1 895 ? 33.434 -1.593 -32.497 1.00 68.81 895 ALA A CA 1
ATOM 6607 C C . ALA A 1 895 ? 34.698 -0.741 -32.249 1.00 68.81 895 ALA A C 1
ATOM 6609 O O . ALA A 1 895 ? 35.811 -1.229 -32.461 1.00 68.81 895 ALA A O 1
ATOM 6610 N N . PRO A 1 896 ? 34.569 0.543 -31.856 1.00 64.69 896 PRO A N 1
ATOM 6611 C CA . PRO A 1 896 ? 35.714 1.433 -31.670 1.00 64.69 896 PRO A CA 1
ATOM 6612 C C . PRO A 1 896 ? 36.570 0.996 -30.472 1.00 64.69 896 PRO A C 1
ATOM 6614 O O . PRO A 1 896 ? 36.253 1.285 -29.320 1.00 64.69 896 PRO A O 1
ATOM 6617 N N . GLY A 1 897 ? 37.676 0.304 -30.752 1.00 57.75 897 GLY A N 1
ATOM 6618 C CA . GLY A 1 897 ? 38.565 -0.259 -29.736 1.00 57.75 897 GLY A CA 1
ATOM 6619 C C . GLY A 1 897 ? 39.822 0.572 -29.463 1.00 57.75 897 GLY A C 1
ATOM 6620 O O . GLY A 1 897 ? 40.455 1.096 -30.379 1.00 57.75 897 GLY A O 1
ATOM 6621 N N . TYR A 1 898 ? 40.241 0.639 -28.195 1.00 52.50 898 TYR A N 1
ATOM 6622 C CA . TYR A 1 898 ? 41.572 1.113 -27.800 1.00 52.50 898 TYR A CA 1
ATOM 6623 C C . TYR A 1 898 ? 42.192 0.235 -26.699 1.00 52.50 898 TYR A C 1
ATOM 6625 O O . TYR A 1 898 ? 41.701 0.168 -25.576 1.00 52.50 898 TYR A O 1
ATOM 6633 N N . LEU A 1 899 ? 43.290 -0.455 -27.026 1.00 47.19 899 LEU A N 1
ATOM 6634 C CA . LEU A 1 899 ? 43.955 -1.446 -26.159 1.00 47.19 899 LEU A CA 1
ATOM 6635 C C . LEU A 1 899 ? 45.008 -0.852 -25.202 1.00 47.19 899 LEU A C 1
ATOM 6637 O O . LEU A 1 899 ? 45.859 -1.567 -24.674 1.00 47.19 899 LEU A O 1
ATOM 6641 N N . GLY A 1 900 ? 44.977 0.460 -24.962 1.00 44.91 900 GLY A N 1
ATOM 6642 C CA . GLY A 1 900 ? 45.936 1.120 -24.077 1.00 44.91 900 GLY A CA 1
ATOM 6643 C C . GLY A 1 900 ? 45.656 0.871 -22.597 1.00 44.91 900 GLY A C 1
ATOM 6644 O O . GLY A 1 900 ? 45.040 1.705 -21.932 1.00 44.91 900 GLY A O 1
ATOM 6645 N N . LEU A 1 901 ? 46.188 -0.230 -22.058 1.00 38.00 901 LEU A N 1
ATOM 6646 C CA . LEU A 1 901 ? 46.385 -0.375 -20.613 1.00 38.00 901 LEU A CA 1
ATOM 6647 C C . LEU A 1 901 ? 47.212 0.809 -20.071 1.00 38.00 901 LEU A C 1
ATOM 6649 O O . LEU A 1 901 ? 48.145 1.274 -20.739 1.00 38.00 901 LEU A O 1
ATOM 6653 N N . PRO A 1 902 ? 46.936 1.294 -18.847 1.00 36.09 902 PRO A N 1
ATOM 6654 C CA . PRO A 1 902 ? 47.668 2.416 -18.275 1.00 36.09 902 PRO A CA 1
ATOM 6655 C C . PRO A 1 902 ? 49.125 2.029 -17.973 1.00 36.09 902 PRO A C 1
ATOM 6657 O O . PRO A 1 902 ? 49.422 1.474 -16.918 1.00 36.09 902 PRO A O 1
ATOM 6660 N N . GLY A 1 903 ? 50.047 2.368 -18.882 1.00 40.12 903 GLY A N 1
ATOM 6661 C CA . GLY A 1 903 ? 51.486 2.412 -18.590 1.00 40.12 903 GLY A CA 1
ATOM 6662 C C . GLY A 1 903 ? 52.443 1.664 -19.523 1.00 40.12 903 GLY A C 1
ATOM 6663 O O . GLY A 1 903 ? 53.637 1.684 -19.239 1.00 40.12 903 GLY A O 1
ATOM 6664 N N . THR A 1 904 ? 51.996 1.046 -20.625 1.00 36.09 904 THR A N 1
ATOM 6665 C CA . THR A 1 904 ? 52.924 0.462 -21.625 1.00 36.09 904 THR A CA 1
ATOM 6666 C C . THR A 1 904 ? 52.563 0.872 -23.059 1.00 36.09 904 THR A C 1
ATOM 6668 O O . THR A 1 904 ? 51.417 0.692 -23.462 1.00 36.09 904 THR A O 1
ATOM 6671 N N . PRO A 1 905 ? 53.506 1.447 -23.835 1.00 40.53 905 PRO A N 1
ATOM 6672 C CA . PRO A 1 905 ? 53.298 1.760 -25.242 1.00 40.53 905 PRO A CA 1
ATOM 6673 C C . PRO A 1 905 ? 53.777 0.594 -26.115 1.00 40.53 905 PRO A C 1
ATOM 6675 O O . PRO A 1 905 ? 54.961 0.512 -26.434 1.00 40.53 905 PRO A O 1
ATOM 6678 N N . ASP A 1 906 ? 52.859 -0.281 -26.523 1.00 36.03 906 ASP A N 1
ATOM 6679 C CA . ASP A 1 906 ? 53.108 -1.274 -27.575 1.00 36.03 906 ASP A CA 1
ATOM 6680 C C . ASP A 1 906 ? 52.126 -1.024 -28.736 1.00 36.03 906 ASP A C 1
ATOM 6682 O O . ASP A 1 906 ? 50.920 -0.902 -28.488 1.00 36.03 906 ASP A O 1
ATO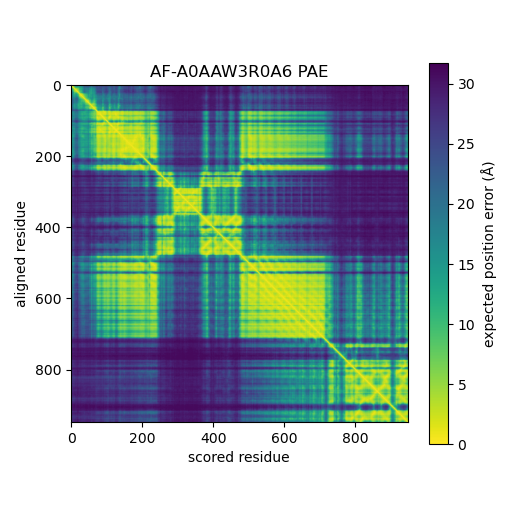M 6686 N N . PRO A 1 907 ? 52.587 -0.843 -29.988 1.00 43.19 907 PRO A N 1
ATOM 6687 C CA . PRO A 1 907 ? 51.698 -0.542 -31.098 1.00 43.19 907 PRO A CA 1
ATOM 6688 C C . PRO A 1 907 ? 51.121 -1.820 -31.728 1.00 43.19 907 PRO A C 1
ATOM 6690 O O . PRO A 1 907 ? 51.857 -2.732 -32.089 1.00 43.19 907 PRO A O 1
ATOM 6693 N N . LEU A 1 908 ? 49.812 -1.795 -32.005 1.00 41.50 908 LEU A N 1
ATOM 6694 C CA . LEU A 1 908 ? 49.134 -2.667 -32.980 1.00 41.50 908 LEU A CA 1
ATOM 6695 C C . LEU A 1 908 ? 49.004 -4.162 -32.610 1.00 41.50 908 LEU A C 1
ATOM 6697 O O . LEU A 1 908 ? 49.241 -5.036 -33.443 1.00 41.50 908 LEU A O 1
ATOM 6701 N N . ALA A 1 909 ? 48.491 -4.465 -31.416 1.00 37.75 909 ALA A N 1
ATOM 6702 C CA . ALA A 1 909 ? 47.676 -5.672 -31.238 1.00 37.75 909 ALA A CA 1
ATOM 6703 C C . ALA A 1 909 ? 46.221 -5.355 -31.638 1.00 37.75 909 ALA A C 1
ATOM 6705 O O . ALA A 1 909 ? 45.686 -4.332 -31.218 1.00 37.75 909 ALA A O 1
ATOM 6706 N N . THR A 1 910 ? 45.581 -6.199 -32.452 1.00 37.88 910 THR A N 1
ATOM 6707 C CA . THR A 1 910 ? 44.216 -5.980 -32.976 1.00 37.88 910 THR A CA 1
ATOM 6708 C C . THR A 1 910 ? 43.208 -6.956 -32.367 1.00 37.88 910 THR A C 1
ATOM 6710 O O . THR A 1 910 ? 42.632 -7.778 -33.077 1.00 37.88 910 THR A O 1
ATOM 6713 N N . ASP A 1 911 ? 43.007 -6.882 -31.050 1.00 37.75 911 ASP A N 1
ATOM 6714 C CA . ASP A 1 911 ? 41.842 -7.496 -30.399 1.00 37.75 911 ASP A CA 1
ATOM 6715 C C . ASP A 1 911 ? 40.720 -6.454 -30.279 1.00 37.75 911 ASP A C 1
ATOM 6717 O O . ASP A 1 911 ? 40.758 -5.541 -29.451 1.00 37.75 911 ASP A O 1
ATOM 6721 N N . THR A 1 912 ? 39.739 -6.558 -31.171 1.00 42.41 912 THR A N 1
ATOM 6722 C CA . THR A 1 912 ? 38.593 -5.643 -31.265 1.00 42.41 912 THR A CA 1
ATOM 6723 C C . THR A 1 912 ? 37.466 -5.990 -30.286 1.00 42.41 912 THR A C 1
ATOM 6725 O O . THR A 1 912 ? 36.437 -5.319 -30.280 1.00 42.41 912 THR A O 1
ATOM 6728 N N . THR A 1 913 ? 37.623 -7.024 -29.453 1.00 38.25 913 THR A N 1
ATOM 6729 C CA . THR A 1 913 ? 36.579 -7.517 -28.543 1.00 38.25 913 THR A CA 1
ATOM 6730 C C . THR A 1 913 ? 36.840 -7.143 -27.080 1.00 38.25 913 THR A C 1
ATOM 6732 O O . THR A 1 913 ? 37.261 -7.967 -26.276 1.00 38.25 913 THR A O 1
ATOM 6735 N N . GLY A 1 914 ? 36.522 -5.891 -26.715 1.00 45.28 914 GLY A N 1
ATOM 6736 C CA . GLY A 1 914 ? 36.494 -5.428 -25.310 1.00 45.28 914 GLY A CA 1
ATOM 6737 C C . GLY A 1 914 ? 37.421 -4.257 -24.957 1.00 45.28 914 GLY A C 1
ATOM 6738 O O . GLY A 1 914 ? 37.690 -4.016 -23.783 1.00 45.28 914 GLY A O 1
ATOM 6739 N N . ALA A 1 915 ? 37.929 -3.532 -25.951 1.00 54.38 915 ALA A N 1
ATOM 6740 C CA . ALA A 1 915 ? 38.860 -2.423 -25.762 1.00 54.38 915 ALA A CA 1
ATOM 6741 C C . ALA A 1 915 ? 38.120 -1.082 -25.516 1.00 54.38 915 ALA A C 1
ATOM 6743 O O . ALA A 1 915 ? 37.206 -0.745 -26.264 1.00 54.38 915 ALA A O 1
ATOM 6744 N N . GLY A 1 916 ? 38.495 -0.323 -24.476 1.00 62.22 916 GLY A N 1
ATOM 6745 C CA . GLY A 1 916 ? 37.722 0.828 -23.964 1.00 62.22 916 GLY A CA 1
ATOM 6746 C C . GLY A 1 916 ? 38.327 2.210 -24.228 1.00 62.22 916 GLY A C 1
ATOM 6747 O O . GLY A 1 916 ? 39.513 2.344 -24.525 1.00 62.22 916 GLY A O 1
ATOM 6748 N N . ALA A 1 917 ? 37.511 3.259 -24.098 1.00 71.25 917 ALA A N 1
ATOM 6749 C CA . ALA A 1 917 ? 37.884 4.628 -24.454 1.00 71.25 917 ALA A CA 1
ATOM 6750 C C . ALA A 1 917 ? 39.151 5.153 -23.731 1.00 71.25 917 ALA A C 1
ATOM 6752 O O . ALA A 1 917 ? 39.279 5.013 -22.512 1.00 71.25 917 ALA A O 1
ATOM 6753 N N . PRO A 1 918 ? 40.082 5.837 -24.424 1.00 71.69 918 PRO A N 1
ATOM 6754 C CA . PRO A 1 918 ? 41.256 6.423 -23.786 1.00 71.69 918 PRO A CA 1
ATOM 6755 C C . PRO A 1 918 ? 40.859 7.536 -22.806 1.00 71.69 918 PRO A C 1
ATOM 6757 O O . PRO A 1 918 ? 39.908 8.279 -23.031 1.00 71.69 918 PRO A O 1
ATOM 6760 N N . ALA A 1 919 ? 41.644 7.720 -21.740 1.00 75.00 919 ALA A N 1
ATOM 6761 C CA . ALA A 1 919 ? 41.312 8.605 -20.614 1.00 75.00 919 ALA A CA 1
ATOM 6762 C C . ALA A 1 919 ? 41.072 10.096 -20.953 1.00 75.00 919 ALA A C 1
ATOM 6764 O O . ALA A 1 919 ? 40.585 10.825 -20.088 1.00 75.00 919 ALA A O 1
ATOM 6765 N N . PHE A 1 920 ? 41.456 10.556 -22.151 1.00 78.44 920 PHE A N 1
ATOM 6766 C CA . PHE A 1 920 ? 41.226 11.923 -22.639 1.00 78.44 920 PHE A CA 1
ATOM 6767 C C . PHE A 1 920 ? 39.889 12.092 -23.376 1.00 78.44 920 PHE A C 1
ATOM 6769 O O . PHE A 1 920 ? 39.444 13.226 -23.570 1.00 78.44 920 PHE A O 1
ATOM 6776 N N . ALA A 1 921 ? 39.304 10.995 -23.861 1.00 77.19 921 ALA A N 1
ATOM 6777 C CA . ALA A 1 921 ? 38.148 11.040 -24.734 1.00 77.19 921 ALA A CA 1
ATOM 6778 C C . ALA A 1 921 ? 36.900 11.426 -23.942 1.00 77.19 921 ALA A C 1
ATOM 6780 O O . ALA A 1 921 ? 36.659 10.931 -22.842 1.00 77.19 921 ALA A O 1
ATOM 6781 N N . THR A 1 922 ? 36.116 12.329 -24.524 1.00 72.19 922 THR A N 1
ATOM 6782 C CA . THR A 1 922 ? 34.808 12.736 -23.996 1.00 72.19 922 THR A CA 1
ATOM 6783 C C . THR A 1 922 ? 33.679 12.342 -24.937 1.00 72.19 922 THR A C 1
ATOM 6785 O O . THR A 1 922 ? 32.526 12.304 -24.520 1.00 72.19 922 THR A O 1
ATOM 6788 N N . HIS A 1 923 ? 34.002 12.059 -26.203 1.00 79.31 923 HIS A N 1
ATOM 6789 C CA . HIS A 1 923 ? 33.059 11.623 -27.224 1.00 79.31 923 HIS A CA 1
ATOM 6790 C C . HIS A 1 923 ? 33.717 10.616 -28.182 1.00 79.31 923 HIS A C 1
ATOM 6792 O O . HIS A 1 923 ? 34.943 10.593 -28.341 1.00 79.31 923 HIS A O 1
ATOM 6798 N N . ILE A 1 924 ? 32.888 9.841 -28.879 1.00 78.44 924 ILE A N 1
ATOM 6799 C CA . ILE A 1 924 ? 33.243 9.171 -30.132 1.00 78.44 924 ILE A CA 1
ATOM 6800 C C . ILE A 1 924 ? 32.696 10.022 -31.278 1.00 78.44 924 ILE A C 1
ATOM 6802 O O . ILE A 1 924 ? 31.503 10.315 -31.327 1.00 78.44 924 ILE A O 1
ATOM 6806 N N . ALA A 1 925 ? 33.560 10.425 -32.203 1.00 78.31 925 ALA A N 1
ATOM 6807 C CA . ALA A 1 925 ? 33.153 11.021 -33.465 1.00 78.31 925 ALA A CA 1
ATOM 6808 C C . ALA A 1 925 ? 33.021 9.915 -34.518 1.00 78.31 925 ALA A C 1
ATOM 6810 O O . ALA A 1 925 ? 34.009 9.286 -34.903 1.00 78.31 925 ALA A O 1
ATOM 6811 N N . LEU A 1 926 ? 31.795 9.696 -34.986 1.00 80.50 926 LEU A N 1
ATOM 6812 C CA . LEU A 1 926 ? 31.539 8.968 -36.221 1.00 80.50 926 LEU A CA 1
ATOM 6813 C C . LEU A 1 926 ? 31.749 9.921 -37.393 1.00 80.50 926 LEU A C 1
ATOM 6815 O O . LEU A 1 926 ? 31.268 11.054 -37.348 1.00 80.50 926 LEU A O 1
ATOM 6819 N N . LEU A 1 927 ? 32.412 9.465 -38.446 1.00 79.12 927 LEU A N 1
ATOM 6820 C CA . LEU A 1 927 ? 32.627 10.226 -39.665 1.00 79.12 927 LEU A CA 1
ATOM 6821 C C . LEU A 1 927 ? 32.158 9.387 -40.853 1.00 79.12 927 LEU A C 1
ATOM 6823 O O . LEU A 1 927 ? 32.751 8.363 -41.180 1.00 79.12 927 LEU A O 1
ATOM 6827 N N . LEU A 1 928 ? 31.068 9.833 -41.473 1.00 81.06 928 LEU A N 1
ATOM 6828 C CA . LEU A 1 928 ? 30.553 9.281 -42.719 1.00 81.06 928 LEU A CA 1
ATOM 6829 C C . LEU A 1 928 ? 31.200 10.048 -43.865 1.00 81.06 928 LEU A C 1
ATOM 6831 O O . LEU A 1 928 ? 30.875 11.221 -44.073 1.00 81.06 928 LEU A O 1
ATOM 6835 N N . ASP A 1 929 ? 32.138 9.409 -44.562 1.00 78.62 929 ASP A N 1
ATOM 6836 C CA . ASP A 1 929 ? 32.794 9.993 -45.730 1.00 78.62 929 ASP A CA 1
ATOM 6837 C C . ASP A 1 929 ? 32.118 9.508 -47.010 1.00 78.62 929 ASP A C 1
ATOM 6839 O O . ASP A 1 929 ? 32.012 8.307 -47.271 1.00 78.62 929 ASP A O 1
ATOM 6843 N N . THR A 1 930 ? 31.635 10.465 -47.795 1.00 76.44 930 THR A N 1
ATOM 6844 C CA . THR A 1 930 ? 30.881 10.213 -49.026 1.00 76.44 930 THR A CA 1
ATOM 6845 C C . THR A 1 930 ? 31.744 10.373 -50.281 1.00 76.44 930 THR A C 1
ATOM 6847 O O . THR A 1 930 ? 31.203 10.383 -51.381 1.00 76.44 930 THR A O 1
ATOM 6850 N N . GLU A 1 931 ? 33.074 10.468 -50.142 1.00 73.81 931 GLU A N 1
ATOM 6851 C CA . GLU A 1 931 ? 34.041 10.688 -51.235 1.00 73.81 931 GLU A CA 1
ATOM 6852 C C . GLU A 1 931 ? 33.872 9.759 -52.458 1.00 73.81 931 GLU A C 1
ATOM 6854 O O . GLU A 1 931 ? 34.154 10.155 -53.592 1.00 73.81 931 GLU A O 1
ATOM 6859 N N . SER A 1 932 ? 33.376 8.540 -52.240 1.00 79.00 932 SER A N 1
ATOM 6860 C CA . SER A 1 932 ? 33.089 7.513 -53.249 1.00 79.00 932 SER A CA 1
ATOM 6861 C C . SER A 1 932 ? 31.659 7.556 -53.812 1.00 79.00 932 SER A C 1
ATOM 6863 O O . SER A 1 932 ? 31.404 6.938 -54.849 1.00 79.00 932 SER A O 1
ATOM 6865 N N . LEU A 1 933 ? 30.726 8.285 -53.189 1.00 79.88 933 LEU A N 1
ATOM 6866 C CA . LEU A 1 933 ? 29.335 8.404 -53.634 1.00 79.88 933 LEU A CA 1
ATOM 6867 C C . LEU A 1 933 ? 29.172 9.422 -54.785 1.00 79.88 933 LEU A C 1
ATOM 6869 O O . LEU A 1 933 ? 29.815 10.476 -54.806 1.00 79.88 933 LEU A O 1
ATOM 6873 N N . PRO A 1 934 ? 28.250 9.175 -55.735 1.00 81.81 934 PRO A N 1
ATOM 6874 C CA . PRO A 1 934 ? 27.767 10.221 -56.631 1.00 81.81 934 PRO A CA 1
ATOM 6875 C C . PRO A 1 934 ? 26.902 11.240 -55.865 1.00 81.81 934 PRO A C 1
ATOM 6877 O O . PRO A 1 934 ? 26.548 11.041 -54.700 1.00 81.81 934 PRO A O 1
ATOM 6880 N N . ALA A 1 935 ? 26.519 12.326 -56.542 1.00 80.88 935 ALA A N 1
ATOM 6881 C CA . ALA A 1 935 ? 25.531 13.270 -56.023 1.00 80.88 935 ALA A CA 1
ATOM 6882 C C . ALA A 1 935 ? 24.209 12.532 -55.755 1.00 80.88 935 ALA A C 1
ATOM 6884 O O . ALA A 1 935 ? 23.567 12.045 -56.688 1.00 80.88 935 ALA A O 1
ATOM 6885 N N . CYS A 1 936 ? 23.819 12.405 -54.489 1.00 83.00 936 CYS A N 1
ATOM 6886 C CA . CYS A 1 936 ? 22.677 11.592 -54.089 1.00 83.00 936 CYS A CA 1
ATOM 6887 C C . CYS A 1 936 ? 21.950 12.177 -52.875 1.00 83.00 936 CYS A C 1
ATOM 6889 O O . CYS A 1 936 ? 22.398 13.127 -52.235 1.00 83.00 936 CYS A O 1
ATOM 6891 N N . THR A 1 937 ? 20.779 11.617 -52.572 1.00 86.31 937 THR A N 1
ATOM 6892 C CA . THR A 1 937 ? 20.041 11.895 -51.337 1.00 86.31 937 THR A CA 1
ATOM 6893 C C . THR A 1 937 ? 19.880 10.599 -50.555 1.00 86.31 937 THR A C 1
ATOM 6895 O O . THR A 1 937 ? 19.424 9.598 -51.107 1.00 86.31 937 THR A O 1
ATOM 6898 N N . PHE A 1 938 ? 20.246 10.617 -49.277 1.00 87.81 938 PHE A N 1
ATOM 6899 C CA . PHE A 1 938 ? 20.105 9.480 -48.371 1.00 87.81 938 PHE A CA 1
ATOM 6900 C C . PHE A 1 938 ? 19.645 9.940 -46.988 1.00 87.81 938 PHE A C 1
ATOM 6902 O O . PHE A 1 938 ? 19.661 11.129 -46.678 1.00 87.81 938 PHE A O 1
ATOM 6909 N N . HIS A 1 939 ? 19.183 9.000 -46.170 1.00 87.75 939 HIS A N 1
ATOM 6910 C CA . HIS A 1 939 ? 18.597 9.280 -44.864 1.00 87.75 939 HIS A CA 1
ATOM 6911 C C . HIS A 1 939 ? 19.307 8.476 -43.778 1.00 87.75 939 HIS A C 1
ATOM 6913 O O . HIS A 1 939 ? 19.604 7.295 -43.968 1.00 87.75 939 HIS A O 1
ATOM 6919 N N . ILE A 1 940 ? 19.533 9.100 -42.624 1.00 85.31 940 ILE A N 1
ATOM 6920 C CA . ILE A 1 940 ? 20.002 8.451 -41.398 1.00 85.31 940 ILE A CA 1
ATOM 6921 C C . ILE A 1 940 ? 18.823 8.455 -40.420 1.00 85.31 940 ILE A C 1
ATOM 6923 O O . ILE A 1 940 ? 18.355 9.514 -40.009 1.00 85.31 940 ILE A O 1
ATOM 6927 N N . GLY A 1 941 ? 18.288 7.275 -40.110 1.00 73.94 941 GLY A N 1
ATOM 6928 C CA . GLY A 1 941 ? 17.072 7.110 -39.303 1.00 73.94 941 GLY A CA 1
ATOM 6929 C C . GLY A 1 941 ? 17.357 6.999 -37.808 1.00 73.94 941 GLY A C 1
ATOM 6930 O O . GLY A 1 941 ? 16.570 7.473 -36.995 1.00 73.94 941 GLY A O 1
ATOM 6931 N N . ALA A 1 942 ? 18.491 6.394 -37.443 1.00 74.12 942 ALA A N 1
ATOM 6932 C CA . ALA A 1 942 ? 18.943 6.331 -36.059 1.00 74.12 942 ALA A CA 1
ATOM 6933 C C . ALA A 1 942 ? 20.460 6.135 -35.928 1.00 74.12 942 ALA A C 1
ATOM 6935 O O . ALA A 1 942 ? 21.088 5.459 -36.751 1.00 74.12 942 ALA A O 1
ATOM 6936 N N . VAL A 1 943 ? 21.001 6.668 -34.835 1.00 72.88 943 VAL A N 1
ATOM 6937 C CA . VAL A 1 943 ? 22.301 6.331 -34.242 1.00 72.88 943 VAL A CA 1
ATOM 6938 C C . VAL A 1 943 ? 22.029 5.497 -32.992 1.00 72.88 943 VAL A C 1
ATOM 6940 O O . VAL A 1 943 ? 21.261 5.927 -32.137 1.00 72.88 943 VAL A O 1
ATOM 6943 N N . ILE A 1 944 ? 22.635 4.313 -32.888 1.00 67.75 944 ILE A N 1
ATOM 6944 C CA . ILE A 1 944 ? 22.356 3.323 -31.833 1.00 67.75 944 ILE A CA 1
ATOM 6945 C C . ILE A 1 944 ? 23.679 2.941 -31.133 1.00 67.75 944 ILE A C 1
ATOM 6947 O O . ILE A 1 944 ? 24.338 1.985 -31.556 1.00 67.75 944 ILE A O 1
ATOM 6951 N N . PRO A 1 945 ? 24.141 3.725 -30.138 1.00 59.88 945 PRO A N 1
ATOM 6952 C CA . PRO A 1 945 ? 25.429 3.522 -29.478 1.00 59.88 945 PRO A CA 1
ATOM 6953 C C . PRO A 1 945 ? 25.320 2.606 -28.250 1.00 59.88 945 PRO A C 1
ATOM 6955 O O . PRO A 1 945 ? 24.953 3.021 -27.154 1.00 59.88 945 PRO A O 1
ATOM 6958 N N . ASN A 1 946 ? 25.736 1.361 -28.446 1.00 61.72 946 ASN A N 1
ATOM 6959 C CA . ASN A 1 946 ? 25.673 0.241 -27.509 1.00 61.72 946 ASN A CA 1
ATOM 6960 C C . ASN A 1 946 ? 26.915 0.230 -26.624 1.00 61.72 946 ASN A C 1
ATOM 6962 O O . ASN A 1 946 ? 27.814 -0.597 -26.791 1.00 61.72 946 ASN A O 1
ATOM 6966 N N . LEU A 1 947 ? 26.981 1.232 -25.756 1.00 57.00 947 LEU A N 1
ATOM 6967 C CA . LEU A 1 947 ? 28.113 1.522 -24.891 1.00 57.00 947 LEU A CA 1
ATOM 6968 C C . LEU A 1 947 ? 27.942 0.906 -23.486 1.00 57.00 947 LEU A C 1
ATOM 6970 O O . LEU A 1 947 ? 26.822 0.902 -22.962 1.00 57.00 947 LEU A O 1
ATOM 6974 N N . TYR A 1 948 ? 29.041 0.426 -22.889 1.00 53.31 948 TYR A N 1
ATOM 6975 C CA . TYR A 1 948 ? 29.118 -0.266 -21.585 1.00 53.31 948 TYR A CA 1
ATOM 6976 C C . TYR A 1 948 ? 30.270 0.261 -20.722 1.00 53.31 948 TYR A C 1
ATOM 6978 O O . TYR A 1 948 ? 31.400 0.356 -21.263 1.00 53.31 948 TYR A O 1
#

Sequence (948 aa):
MVQNFTPPWKSVVDTGNKANLVKSTQVAAALGNKVDADGGQSIRQSIQSGTIDAASTLDGATVADIVASSVRANVSSIAQFRALKTSPAAILLTSWDGTDLTRGAAGIFIRAATADTPDFGTIIVTAGGTTYRRVYQGGLNPQWFGAVGDGNSHRLSGFFPTLAEAQAVFPIAYSLDQEIDFVAIQTVCYSGKGINSPALHYIMCNDAVALDDNPMIWISGTSFGTFTNSTLDFSALKAVTTVVEHIDDPTFQTANASGAFVNANIYSPAQCTDVVFQQGKAVYTDPPNATQITGSVSNGVLTVTAMTGLPALKVGDRLYDSQFKLGTDTTITGLGTGTGTVGTYTISNTTAAIAASDNNNMSTATGHWNQFGQKLTLPKGAYVFEIEYSCTLGGSYAMLNGQPGSLGMGVNGSSPGAGPSPWIMQGPSKIISNLSDVPVTGSMSVPLYVPEDSSSFVVVSISGYLNVEFTKFSVTKLNRNSAILSTRDGATLHYPLPVITEGFTLVGPGTDSGVTGVWYNSYENTDGTIQNFGTGSVENFQIGMNFGSGAYLSEYWDFGVGACGLCFQFLPGSINAGENFRFYGGGFGNSGCIISNPGGAEFTFYGSSLDYSDQCIANNAGRIEVHGCHMEMNGPKSVDKPLYHCTGSGAIVCFGGMFLGAGDSKKYGGPPVFLEHNLSTMIFHDTQIYNLTGPDGVALRGPGQLKIRSSLNTGNSNIGSCNNFTSDPLGLAGFFIPQSKSALPLNGGVGLIGGLYSDAVAGIDQWTSEGASAALSTDYVFNGYPASLKVQTQGQGRNDRIVICIPIEKYQTGNIGLKVLFPYDLSTGAVSSNTTMPTDDADRVTLYFRTFFVQITGSDQFGRPTFGAANLFCGEDDVHVPKAGYANWMSHGTAPGYLGLPGTPDPLATDTTGAGAPAFATHIALLLDTESLPACTFHIGAVIPNLY

Solvent-accessible surface area (backbone atoms only — not comparable to full-atom values): 48217 Å² total; per-residue (Å²): 132,89,77,80,76,77,66,94,73,65,32,28,86,83,63,75,42,79,88,34,41,35,88,46,75,67,58,55,56,60,46,27,71,44,30,68,73,59,82,50,59,67,58,60,55,42,45,75,70,65,77,50,69,48,84,28,33,59,73,84,40,35,47,47,52,53,57,70,36,69,79,62,55,74,28,50,14,50,70,56,47,32,63,30,69,72,82,64,67,31,37,40,37,42,12,35,82,54,85,44,66,79,33,16,56,38,40,50,27,38,42,45,86,59,88,73,81,64,61,64,45,52,27,47,53,23,71,56,74,45,30,29,34,52,64,71,72,81,35,45,44,35,26,35,45,53,14,66,35,80,66,60,91,51,35,32,57,81,81,29,97,41,57,70,61,39,28,74,65,36,78,83,56,87,54,43,70,43,26,33,30,34,54,13,42,46,52,42,33,75,64,58,57,15,36,39,33,72,65,35,30,28,34,51,44,46,85,78,63,50,73,84,62,76,78,51,42,54,62,46,58,64,36,33,30,40,26,52,65,13,39,44,32,31,53,46,54,73,41,58,80,71,74,64,62,55,69,75,37,62,33,37,72,60,66,82,45,99,64,38,69,40,65,42,78,78,66,58,79,92,45,42,53,72,68,46,64,51,98,37,19,38,35,36,63,37,66,66,53,39,26,37,32,37,40,30,30,46,80,18,33,38,38,34,76,42,71,50,73,42,68,67,59,53,71,69,40,43,43,45,42,62,77,58,56,49,45,98,77,19,26,29,72,35,49,73,71,26,84,30,62,56,30,30,27,31,35,67,42,49,80,29,67,42,56,72,83,68,76,49,48,28,21,54,51,73,58,38,37,42,27,33,26,33,65,46,76,46,64,56,45,42,31,37,38,38,39,34,39,36,32,28,53,15,51,43,53,91,55,83,60,78,70,62,22,35,41,33,42,41,42,14,49,80,36,36,72,43,64,85,26,90,53,84,55,87,46,68,68,49,76,53,74,93,71,35,92,64,71,51,72,52,72,52,76,46,63,45,70,38,92,51,72,44,67,38,20,45,28,43,36,42,34,28,33,38,22,36,40,33,48,30,32,37,34,36,50,60,79,76,36,33,52,24,47,40,56,54,65,92,63,91,57,68,76,55,80,88,28,43,41,27,23,34,33,39,38,34,50,29,42,86,41,67,26,28,38,36,33,31,44,30,70,75,63,57,74,42,52,41,66,27,36,32,39,35,37,31,32,22,10,22,27,18,31,37,35,29,19,18,30,33,67,31,42,33,37,45,36,27,27,26,47,9,32,23,23,34,38,34,45,65,88,42,48,78,42,32,48,55,32,38,33,39,34,27,47,33,23,56,14,59,22,36,36,42,24,68,42,30,38,31,41,39,35,35,54,20,39,45,29,59,15,51,16,52,36,42,33,16,56,17,45,37,39,36,34,48,22,42,32,44,29,48,50,12,78,30,67,92,40,26,27,35,32,19,68,30,53,7,38,41,42,34,36,36,35,32,42,34,37,53,68,62,38,74,71,29,39,22,32,34,28,34,19,62,22,68,70,5,38,38,38,36,34,51,19,34,47,32,63,72,29,10,53,87,44,37,22,68,41,66,51,16,32,42,41,54,36,77,42,47,71,65,54,50,89,92,67,49,74,78,78,72,67,45,28,36,76,43,36,53,54,24,28,54,51,80,94,58,103,56,80,70,55,50,88,76,36,49,38,70,47,58,48,76,82,67,103,54,85,89,67,95,91,58,60,64,43,89,78,42,32,38,37,60,49,74,44,73,59,47,99,90,29,78,14,17,40,36,39,36,44,63,32,84,68,44,77,28,33,42,34,44,32,34,70,48,59,78,47,36,25,47,37,41,33,39,30,39,33,35,45,28,15,52,85,78,67,45,79,25,82,37,81,70,86,73,88,52,71,90,53,40,39,50,37,41,43,32,36,27,45,25,22,66,77,52,58,51,101,72,42,39,70,34,72,45,98,51,71,44,83,38,52,74,47,76,44,80,39,48,40,62,15,28,59,53,78,44,77,50,71,48,51,59,33,39,84,73,59,96,85,64,97,75,88,84,80,89,68,63,86,80,19,25,40,55,88,72,33,40,22,40,34,39,34,42,37,38,46,70,34,60,49,40,57,37,33,39,39,34,52,47,48,19,44,64